Protein AF-0000000076903645 (afdb_homodimer)

Secondary structure (DSSP, 8-state):
------SS---------S----------------------------------------------------------------------------------------------HHHHHHHHHHS-HHHHTSPPPHHHHHHHHHTT-SS-EE--S---SPPSPHHHHHHHHHHTT-HHHHS---TT--HHHHHHHHHHIIIII---SEEEEEESSHHHHHHHHHHHH--TT-EEEEESS--HHHHHHHHHTT--EEEEE-B-TTT--B-HHHHHHHHHH-SSPPSEEEEESS-TTT-----HHHHHHHHHHHHHHT-EEEEE-TTTT-B-TT--------TTEEEEEESTTTTS-GGG--EEEEEETTSTTHHHHHHHHHHHTTSS--HHHHHHHHHHHTTHHHHHHHHHHHHHHHHHHHHHHTGGG-TTSEEE-SBTTEEEEEPPGGG--HHHHHHHIIIII-EE-EEGGGGT-TTEEEEESSSS-HHHHHHHHHHHHHHHHHHHHH-S--/-------SS--SS---------SS--------------------------------GGG-----------------------------------------------------HHHHHHHHHHS-HHHHTSPPPHHHHHHHHHTT-SS-EE--S---SPPSPHHHHHHHHHHTT-HHHHS---TT--HHHHHHHHHHIIIII---SEEEEEESSHHHHHHHHHHHH--TT-EEEEESS--HHHHHHHHHTT--EEEEE-B-TTT--B-HHHHHHHHHH-SSPPSEEEEESS-TTT-----HHHHHHHHHHHHHHT-EEEEE-TTTT-B-TT--------TTEEEEEESTTTTS-GGG--EEEEEETTSTTHHHHHHHHHHHTTSS--HHHHHHHHHHHTTHHHHHHHHHHHHHHHHHHHHHHTGGG-TTSEEE-SBTTEEEEEPPGGG--HHHHHHHIIIII-EE-EEGGGGT-TTEEEEE-SSS-HHHHHHHHHHHHHHHHHHHHH-S--

Nearest PDB structures (foldseek):
  7vrx-assembly2_B  TM=9.936E-01  e=1.664E-54  Solanum melongena
  7vrx-assembly2_D  TM=9.861E-01  e=4.475E-55  Solanum melongena
  7vrx-assembly2_A  TM=9.879E-01  e=6.215E-55  Solanum melongena
  7vrx-assembly2_C  TM=9.814E-01  e=4.011E-55  Solanum melongena
  2x5d-assembly1_D  TM=8.865E-01  e=3.034E-26  Pseudomonas aeruginosa PAO1

Organism: Aegilops tauschii subsp. strangulata (NCBI:txid200361)

Structure (mmCIF, N/CA/C/O backbone):
data_AF-0000000076903645-model_v1
#
loop_
_entity.id
_entity.type
_entity.pdbx_description
1 polymer 'Aminotransferase class I/classII large domain-containing protein'
#
loop_
_atom_site.group_PDB
_atom_site.id
_atom_site.type_symbol
_atom_site.label_atom_id
_atom_site.label_alt_id
_atom_site.label_comp_id
_atom_site.label_asym_id
_atom_site.label_entity_id
_atom_site.label_seq_id
_atom_site.pdbx_PDB_ins_code
_atom_site.Cartn_x
_atom_site.Cartn_y
_atom_site.Cartn_z
_atom_site.occupancy
_atom_site.B_iso_or_equiv
_atom_site.auth_seq_id
_atom_site.auth_comp_id
_atom_site.auth_asym_id
_atom_site.auth_atom_id
_atom_site.pdbx_PDB_model_num
ATOM 1 N N . SER A 1 1 ? -24.797 22.359 -11.227 1 17.62 1 SER A N 1
ATOM 2 C CA . SER A 1 1 ? -25.969 21.578 -10.836 1 17.62 1 SER A CA 1
ATOM 3 C C . SER A 1 1 ? -26.688 21 -12.055 1 17.62 1 SER A C 1
ATOM 5 O O . SER A 1 1 ? -27.891 20.781 -12.031 1 17.62 1 SER A O 1
ATOM 7 N N . HIS A 1 2 ? -25.859 20.734 -12.922 1 20.27 2 HIS A N 1
ATOM 8 C CA . HIS A 1 2 ? -26.312 20.281 -14.234 1 20.27 2 HIS A CA 1
ATOM 9 C C . HIS A 1 2 ? -26.906 18.875 -14.164 1 20.27 2 HIS A C 1
ATOM 11 O O . HIS A 1 2 ? -26.203 17.922 -13.852 1 20.27 2 HIS A O 1
ATOM 17 N N . PHE A 1 3 ? -28.141 18.891 -13.57 1 21.92 3 PHE A N 1
ATOM 18 C CA . PHE A 1 3 ? -29.203 17.938 -13.305 1 21.92 3 PHE A CA 1
ATOM 19 C C . PHE A 1 3 ? -29.656 17.25 -14.594 1 21.92 3 PHE A C 1
ATOM 21 O O . PHE A 1 3 ? -29.953 17.922 -15.578 1 21.92 3 PHE A O 1
ATOM 28 N N . ILE A 1 4 ? -28.781 16.312 -14.984 1 24.3 4 ILE A N 1
ATOM 29 C CA . ILE A 1 4 ? -29.312 15.742 -16.219 1 24.3 4 ILE A CA 1
ATOM 30 C C . ILE A 1 4 ? -30.703 15.164 -15.961 1 24.3 4 ILE A C 1
ATOM 32 O O . ILE A 1 4 ? -30.891 14.336 -15.07 1 24.3 4 ILE A O 1
ATOM 36 N N . LEU A 1 5 ? -31.688 15.852 -16.266 1 22 5 LEU A N 1
ATOM 37 C CA . LEU A 1 5 ? -33.125 15.742 -16.219 1 22 5 LEU A CA 1
ATOM 38 C C . LEU A 1 5 ? -33.594 14.469 -16.906 1 22 5 LEU A C 1
ATOM 40 O O . LEU A 1 5 ? -33.438 14.305 -18.125 1 22 5 LEU A O 1
ATOM 44 N N . THR A 1 6 ? -33.062 13.242 -16.328 1 22.02 6 THR A N 1
ATOM 45 C CA . THR A 1 6 ? -33.688 12.227 -17.156 1 22.02 6 THR A CA 1
ATOM 46 C C . THR A 1 6 ? -35.219 12.305 -17.062 1 22.02 6 THR A C 1
ATOM 48 O O . THR A 1 6 ? -35.75 12.891 -16.109 1 22.02 6 THR A O 1
ATOM 51 N N . PRO A 1 7 ? -35.969 11.766 -17.938 1 25 7 PRO A N 1
ATOM 52 C CA . PRO A 1 7 ? -37.406 11.586 -17.703 1 25 7 PRO A CA 1
ATOM 53 C C . PRO A 1 7 ? -37.688 11.008 -16.312 1 25 7 PRO A C 1
ATOM 55 O O . PRO A 1 7 ? -36.875 10.289 -15.75 1 25 7 PRO A O 1
ATOM 58 N N . ASN A 1 8 ? -38.75 11.156 -15.352 1 23.09 8 ASN A N 1
ATOM 59 C CA . ASN A 1 8 ? -39.156 11.477 -13.992 1 23.09 8 ASN A CA 1
ATOM 60 C C . ASN A 1 8 ? -38.875 10.328 -13.031 1 23.09 8 ASN A C 1
ATOM 62 O O . ASN A 1 8 ? -38.688 10.547 -11.836 1 23.09 8 ASN A O 1
ATOM 66 N N . GLY A 1 9 ? -39.25 9.078 -13.031 1 23.81 9 GLY A N 1
ATOM 67 C CA . GLY A 1 9 ? -39.906 8.797 -11.766 1 23.81 9 GLY A CA 1
ATOM 68 C C . GLY A 1 9 ? -38.938 8.672 -10.609 1 23.81 9 GLY A C 1
ATOM 69 O O . GLY A 1 9 ? -37.969 7.906 -10.68 1 23.81 9 GLY A O 1
ATOM 70 N N . CYS A 1 10 ? -38.531 9.742 -9.992 1 22.78 10 CYS A N 1
ATOM 71 C CA . CYS A 1 10 ? -37.656 9.875 -8.836 1 22.78 10 CYS A CA 1
ATOM 72 C C . CYS A 1 10 ? -38.219 9.156 -7.625 1 22.78 10 CYS A C 1
ATOM 74 O O . CYS A 1 10 ? -39.375 9.414 -7.223 1 22.78 10 CYS A O 1
ATOM 76 N N . ARG A 1 11 ? -37.906 7.949 -7.398 1 24.06 11 ARG A N 1
ATOM 77 C CA . ARG A 1 11 ? -38.5 7.238 -6.273 1 24.06 11 ARG A CA 1
ATOM 78 C C . ARG A 1 11 ? -38.125 7.891 -4.949 1 24.06 11 ARG A C 1
ATOM 80 O O . ARG A 1 11 ? -36.938 8.055 -4.652 1 24.06 11 ARG A O 1
ATOM 87 N N . PHE A 1 12 ? -38.969 8.859 -4.48 1 22.39 12 PHE A N 1
ATOM 88 C CA . PHE A 1 12 ? -38.938 9.586 -3.219 1 22.39 12 PHE A CA 1
ATOM 89 C C . PHE A 1 12 ? -39.062 8.633 -2.037 1 22.39 12 PHE A C 1
ATOM 91 O O . PHE A 1 12 ? -39.844 7.684 -2.082 1 22.39 12 PHE A O 1
ATOM 98 N N . LYS A 1 13 ? -38 8.508 -1.345 1 24.3 13 LYS A N 1
ATOM 99 C CA . LYS A 1 13 ? -38.125 7.73 -0.115 1 24.3 13 LYS A CA 1
ATOM 100 C C . LYS A 1 13 ? -39.094 8.383 0.868 1 24.3 13 LYS A C 1
ATOM 102 O O . LYS A 1 13 ? -38.969 9.57 1.181 1 24.3 13 LYS A O 1
ATOM 107 N N . ILE A 1 14 ? -40.281 7.746 0.995 1 23.39 14 ILE A N 1
ATOM 108 C CA . ILE A 1 14 ? -41.406 7.992 1.88 1 23.39 14 ILE A CA 1
ATOM 109 C C . ILE A 1 14 ? -40.938 7.98 3.334 1 23.39 14 ILE A C 1
ATOM 111 O O . ILE A 1 14 ? -40.438 6.957 3.826 1 23.39 14 ILE A O 1
ATOM 115 N N . ASP A 1 15 ? -40.344 9.039 3.949 1 23.64 15 ASP A N 1
ATOM 116 C CA . ASP A 1 15 ? -40.281 8.953 5.402 1 23.64 15 ASP A CA 1
ATOM 117 C C . ASP A 1 15 ? -41.656 8.742 6.023 1 23.64 15 ASP A C 1
ATOM 119 O O . ASP A 1 15 ? -41.781 8.742 7.246 1 23.64 15 ASP A O 1
ATOM 123 N N . ASP A 1 16 ? -42.75 9.188 5.371 1 21.81 16 ASP A N 1
ATOM 124 C CA . ASP A 1 16 ? -43.844 9.586 6.238 1 21.81 16 ASP A CA 1
ATOM 125 C C . ASP A 1 16 ? -44.344 8.406 7.09 1 21.81 16 ASP A C 1
ATOM 127 O O . ASP A 1 16 ? -44.469 7.293 6.59 1 21.81 16 ASP A O 1
ATOM 131 N N . PRO A 1 17 ? -44.281 8.617 8.5 1 25.77 17 PRO A N 1
ATOM 132 C CA . PRO A 1 17 ? -44.969 7.684 9.414 1 25.77 17 PRO A CA 1
ATOM 133 C C . PRO A 1 17 ? -46.344 7.301 8.945 1 25.77 17 PRO A C 1
ATOM 135 O O . PRO A 1 17 ? -46.688 6.113 8.891 1 25.77 17 PRO A O 1
ATOM 138 N N . THR A 1 18 ? -47.344 8.25 9.281 1 23.7 18 THR A N 1
ATOM 139 C CA . THR A 1 18 ? -48.75 8.023 9.664 1 23.7 18 THR A CA 1
ATOM 140 C C . THR A 1 18 ? -49.594 7.695 8.445 1 23.7 18 THR A C 1
ATOM 142 O O . THR A 1 18 ? -50.406 6.766 8.477 1 23.7 18 THR A O 1
ATOM 145 N N . LEU A 1 19 ? -50 8.805 7.578 1 20.45 19 LEU A N 1
ATOM 146 C CA . LEU A 1 19 ? -51.344 9.023 7.035 1 20.45 19 LEU A CA 1
ATOM 147 C C . LEU A 1 19 ? -51.562 8.188 5.781 1 20.45 19 LEU A C 1
ATOM 149 O O . LEU A 1 19 ? -50.75 8.227 4.855 1 20.45 19 LEU A O 1
ATOM 153 N N . TYR A 1 20 ? -52.438 7.082 5.805 1 23.33 20 TYR A N 1
ATOM 154 C CA . TYR A 1 20 ? -53.062 6.121 4.914 1 23.33 20 TYR A CA 1
ATOM 155 C C . TYR A 1 20 ? -53.812 6.832 3.795 1 23.33 20 TYR A C 1
ATOM 157 O O . TYR A 1 20 ? -54.531 6.195 3.016 1 23.33 20 TYR A O 1
ATOM 165 N N . TYR A 1 21 ? -53.469 8.141 3.377 1 19.14 21 TYR A N 1
ATOM 166 C CA . TYR A 1 21 ? -54.594 8.617 2.574 1 19.14 21 TYR A CA 1
ATOM 167 C C . TYR A 1 21 ? -54.688 7.84 1.269 1 19.14 21 TYR A C 1
ATOM 169 O O . TYR A 1 21 ? -53.688 7.438 0.696 1 19.14 21 TYR A O 1
ATOM 177 N N . THR A 1 22 ? -55.875 7.238 0.914 1 21.05 22 THR A N 1
ATOM 178 C CA . THR A 1 22 ? -56.531 6.5 -0.162 1 21.05 22 THR A CA 1
ATOM 179 C C . THR A 1 22 ? -56.625 7.352 -1.424 1 21.05 22 THR A C 1
ATOM 181 O O . THR A 1 22 ? -57.406 8.297 -1.485 1 21.05 22 THR A O 1
ATOM 184 N N . VAL A 1 23 ? -55.469 7.91 -1.94 1 18.23 23 VAL A N 1
ATOM 185 C CA . VAL A 1 23 ? -55.75 8.82 -3.045 1 18.23 23 VAL A CA 1
ATOM 186 C C . VAL A 1 23 ? -56.406 8.062 -4.184 1 18.23 23 VAL A C 1
ATOM 188 O O . VAL A 1 23 ? -55.906 7.047 -4.656 1 18.23 23 VAL A O 1
ATOM 191 N N . SER A 1 24 ? -57.688 8.352 -4.418 1 18.3 24 SER A N 1
ATOM 192 C CA . SER A 1 24 ? -58.562 8.047 -5.543 1 18.3 24 SER A CA 1
ATOM 193 C C . SER A 1 24 ? -58 8.602 -6.848 1 18.3 24 SER A C 1
ATOM 195 O O . SER A 1 24 ? -57.188 9.539 -6.836 1 18.3 24 SER A O 1
ATOM 197 N N . LYS A 1 25 ? -58.281 8.039 -8.094 1 18.73 25 LYS A N 1
ATOM 198 C CA . LYS A 1 25 ? -58.031 7.953 -9.531 1 18.73 25 LYS A CA 1
ATOM 199 C C . LYS A 1 25 ? -58.188 9.32 -10.203 1 18.73 25 LYS A C 1
ATOM 201 O O . LYS A 1 25 ? -58.188 9.422 -11.43 1 18.73 25 LYS A O 1
ATOM 206 N N . GLU A 1 26 ? -58.375 10.547 -9.531 1 17.75 26 GLU A N 1
ATOM 207 C CA . GLU A 1 26 ? -58.906 11.445 -10.547 1 17.75 26 GLU A CA 1
ATOM 208 C C . GLU A 1 26 ? -57.812 11.953 -11.477 1 17.75 26 GLU A C 1
ATOM 210 O O . GLU A 1 26 ? -56.688 12.125 -11.055 1 17.75 26 GLU A O 1
ATOM 215 N N . ARG A 1 27 ? -58.062 12.297 -12.898 1 18.34 27 ARG A N 1
ATOM 216 C CA . ARG A 1 27 ? -57.656 12.477 -14.297 1 18.34 27 ARG A CA 1
ATOM 217 C C . ARG A 1 27 ? -56.938 13.805 -14.492 1 18.34 27 ARG A C 1
ATOM 219 O O . ARG A 1 27 ? -56.312 14.031 -15.531 1 18.34 27 ARG A O 1
ATOM 226 N N . GLU A 1 28 ? -56.906 14.922 -13.602 1 17.77 28 GLU A N 1
ATOM 227 C CA . GLU A 1 28 ? -57 16.125 -14.414 1 17.77 28 GLU A CA 1
ATOM 228 C C . GLU A 1 28 ? -55.688 16.469 -15.094 1 17.77 28 GLU A C 1
ATOM 230 O O . GLU A 1 28 ? -54.625 16.156 -14.57 1 17.77 28 GLU A O 1
ATOM 235 N N . ARG A 1 29 ? -55.625 17.141 -16.438 1 18.02 29 ARG A N 1
ATOM 236 C CA . ARG A 1 29 ? -55 17.516 -17.688 1 18.02 29 ARG A CA 1
ATOM 237 C C . ARG A 1 29 ? -54.062 18.688 -17.5 1 18.02 29 ARG A C 1
ATOM 239 O O . ARG A 1 29 ? -53.531 19.234 -18.469 1 18.02 29 ARG A O 1
ATOM 246 N N . SER A 1 30 ? -53.531 19.188 -16.266 1 17.23 30 SER A N 1
ATOM 247 C CA . SER A 1 30 ? -53.219 20.625 -16.328 1 17.23 30 SER A CA 1
ATOM 248 C C . SER A 1 30 ? -52 20.875 -17.188 1 17.23 30 SER A C 1
ATOM 250 O O . SER A 1 30 ? -51.031 20.125 -17.141 1 17.23 30 SER A O 1
ATOM 252 N N . THR A 1 31 ? -52.094 21.766 -18.328 1 17.7 31 THR A N 1
ATOM 253 C CA . THR A 1 31 ? -51.438 22.281 -19.531 1 17.7 31 THR A CA 1
ATOM 254 C C . THR A 1 31 ? -50.25 23.172 -19.156 1 17.7 31 THR A C 1
ATOM 256 O O . THR A 1 31 ? -50.438 24.266 -18.594 1 17.7 31 THR A O 1
ATOM 259 N N . LEU A 1 32 ? -49.312 22.875 -18.234 1 18.39 32 LEU A N 1
ATOM 260 C CA . LEU A 1 32 ? -48.438 23.984 -17.859 1 18.39 32 LEU A CA 1
ATOM 261 C C . LEU A 1 32 ? -47.656 24.469 -19.078 1 18.39 32 LEU A C 1
ATOM 263 O O . LEU A 1 32 ? -46.938 23.688 -19.703 1 18.39 32 LEU A O 1
ATOM 267 N N . ILE A 1 33 ? -48.031 25.625 -19.75 1 16.28 33 ILE A N 1
ATOM 268 C CA . ILE A 1 33 ? -47.594 26.344 -20.922 1 16.28 33 ILE A CA 1
ATOM 269 C C . ILE A 1 33 ? -46.25 27 -20.641 1 16.28 33 ILE A C 1
ATOM 271 O O . ILE A 1 33 ? -46.156 27.969 -19.875 1 16.28 33 ILE A O 1
ATOM 275 N N . LEU A 1 34 ? -45.25 26.406 -20.125 1 18.41 34 LEU A N 1
ATOM 276 C CA . LEU A 1 34 ? -44.062 27.219 -19.828 1 18.41 34 LEU A CA 1
ATOM 277 C C . LEU A 1 34 ? -43.5 27.828 -21.109 1 18.41 34 LEU A C 1
ATOM 279 O O . LEU A 1 34 ? -43.094 27.109 -22.016 1 18.41 34 LEU A O 1
ATOM 283 N N . LEU A 1 35 ? -43.906 29.109 -21.406 1 16.19 35 LEU A N 1
ATOM 284 C CA . LEU A 1 35 ? -43.562 29.969 -22.531 1 16.19 35 LEU A CA 1
ATOM 285 C C . LEU A 1 35 ? -42.062 30.203 -22.562 1 16.19 35 LEU A C 1
ATOM 287 O O . LEU A 1 35 ? -41.406 30.312 -21.516 1 16.19 35 LEU A O 1
ATOM 291 N N . LEU A 1 36 ? -41.406 30.141 -23.812 1 18.09 36 LEU A N 1
ATOM 292 C CA . LEU A 1 36 ? -40.219 30.062 -24.609 1 18.09 36 LEU A CA 1
ATOM 293 C C . LEU A 1 36 ? -39.469 31.406 -24.656 1 18.09 36 LEU A C 1
ATOM 295 O O . LEU A 1 36 ? -38.531 31.578 -25.422 1 18.09 36 LEU A O 1
ATOM 299 N N . LEU A 1 37 ? -39.781 32.375 -23.625 1 17.36 37 LEU A N 1
ATOM 300 C CA . LEU A 1 37 ? -39.438 33.688 -24.203 1 17.36 37 LEU A CA 1
ATOM 301 C C . LEU A 1 37 ? -37.938 33.719 -24.594 1 17.36 37 LEU A C 1
ATOM 303 O O . LEU A 1 37 ? -37.125 33.062 -23.984 1 17.36 37 LEU A O 1
ATOM 307 N N . GLN A 1 38 ? -37.688 34.594 -25.719 1 16.5 38 GLN A N 1
ATOM 308 C CA . GLN A 1 38 ? -36.781 34.906 -26.828 1 16.5 38 GLN A CA 1
ATOM 309 C C . GLN A 1 38 ? -35.562 35.688 -26.359 1 16.5 38 GLN A C 1
ATOM 311 O O . GLN A 1 38 ? -35.719 36.688 -25.641 1 16.5 38 GLN A O 1
ATOM 316 N N . ARG A 1 39 ? -34.469 35.156 -26.234 1 18.28 39 ARG A N 1
ATOM 317 C CA . ARG A 1 39 ? -33.156 35.656 -25.812 1 18.28 39 ARG A CA 1
ATOM 318 C C . ARG A 1 39 ? -32.625 36.688 -26.797 1 18.28 39 ARG A C 1
ATOM 320 O O . ARG A 1 39 ? -32.094 36.344 -27.859 1 18.28 39 ARG A O 1
ATOM 327 N N . PRO A 1 40 ? -33.188 37.906 -26.875 1 15.73 40 PRO A N 1
ATOM 328 C CA . PRO A 1 40 ? -32.625 38.562 -28.062 1 15.73 40 PRO A CA 1
ATOM 329 C C . PRO A 1 40 ? -31.141 38.844 -27.938 1 15.73 40 PRO A C 1
ATOM 331 O O . PRO A 1 40 ? -30.547 38.594 -26.875 1 15.73 40 PRO A O 1
ATOM 334 N N . GLY A 1 41 ? -30.734 40.281 -28.125 1 15.45 41 GLY A N 1
ATOM 335 C CA . GLY A 1 41 ? -30.031 41 -29.188 1 15.45 41 GLY A CA 1
ATOM 336 C C . GLY A 1 41 ? -28.547 41.156 -28.922 1 15.45 41 GLY A C 1
ATOM 337 O O . GLY A 1 41 ? -28.047 40.75 -27.859 1 15.45 41 GLY A O 1
ATOM 338 N N . TRP A 1 42 ? -27.969 42.531 -29.188 1 15.23 42 TRP A N 1
ATOM 339 C CA . TRP A 1 42 ? -27.047 43.062 -30.172 1 15.23 42 TRP A CA 1
ATOM 340 C C . TRP A 1 42 ? -25.656 43.25 -29.594 1 15.23 42 TRP A C 1
ATOM 342 O O . TRP A 1 42 ? -24.672 42.719 -30.109 1 15.23 42 TRP A O 1
ATOM 352 N N . PRO A 1 43 ? -25.219 44.625 -29.266 1 15.22 43 PRO A N 1
ATOM 353 C CA . PRO A 1 43 ? -24.312 45.344 -30.172 1 15.22 43 PRO A CA 1
ATOM 354 C C . PRO A 1 43 ? -22.844 45.25 -29.734 1 15.22 43 PRO A C 1
ATOM 356 O O . PRO A 1 43 ? -21.984 44.844 -30.516 1 15.22 43 PRO A O 1
ATOM 359 N N . ARG A 1 44 ? -22.375 46.25 -28.812 1 14.7 44 ARG A N 1
ATOM 360 C CA . ARG A 1 44 ? -21.5 47.344 -29.203 1 14.7 44 ARG A CA 1
ATOM 361 C C . ARG A 1 44 ? -20.031 46.969 -29.062 1 14.7 44 ARG A C 1
ATOM 363 O O . ARG A 1 44 ? -19.672 46.188 -28.172 1 14.7 44 ARG A O 1
ATOM 370 N N . LYS A 1 45 ? -19.141 47.625 -29.953 1 15.37 45 LYS A N 1
ATOM 371 C CA . LYS A 1 45 ? -17.828 47.594 -30.594 1 15.37 45 LYS A CA 1
ATOM 372 C C . LYS A 1 45 ? -16.734 48.062 -29.641 1 15.37 45 LYS A C 1
ATOM 374 O O . LYS A 1 45 ? -15.57 47.688 -29.781 1 15.37 45 LYS A O 1
ATOM 379 N N . SER A 1 46 ? -16.875 49.125 -28.703 1 14.43 46 SER A N 1
ATOM 380 C CA . SER A 1 46 ? -15.945 50.188 -29.016 1 14.43 46 SER A CA 1
ATOM 381 C C . SER A 1 46 ? -14.508 49.781 -28.719 1 14.43 46 SER A C 1
ATOM 383 O O . SER A 1 46 ? -14.273 48.75 -28.078 1 14.43 46 SER A O 1
ATOM 385 N N . ARG A 1 47 ? -13.656 50.938 -28.203 1 15.32 47 ARG A N 1
ATOM 386 C CA . ARG A 1 47 ? -12.547 51.75 -28.672 1 15.32 47 ARG A CA 1
ATOM 387 C C . ARG A 1 47 ? -11.211 51.219 -28.188 1 15.32 47 ARG A C 1
ATOM 389 O O . ARG A 1 47 ? -11.172 50.375 -27.297 1 15.32 47 ARG A O 1
ATOM 396 N N . GLU A 1 48 ? -10.297 52.219 -27.672 1 15.14 48 GLU A N 1
ATOM 397 C CA . GLU A 1 48 ? -9.055 52.812 -28.141 1 15.14 48 GLU A CA 1
ATOM 398 C C . GLU A 1 48 ? -7.84 52.125 -27.547 1 15.14 48 GLU A C 1
ATOM 400 O O . GLU A 1 48 ? -7.953 51.406 -26.547 1 15.14 48 GLU A O 1
ATOM 405 N N . GLU A 1 49 ? -6.688 52.938 -27.688 1 14.77 49 GLU A N 1
ATOM 406 C CA . GLU A 1 49 ? -5.332 52.875 -28.234 1 14.77 49 GLU A CA 1
ATOM 407 C C . GLU A 1 49 ? -4.324 52.469 -27.172 1 14.77 49 GLU A C 1
ATOM 409 O O . GLU A 1 49 ? -3.488 51.594 -27.406 1 14.77 49 GLU A O 1
ATOM 414 N N . THR A 1 50 ? -4.152 53.312 -26.094 1 13.98 50 THR A N 1
ATOM 415 C CA . THR A 1 50 ? -2.885 54.031 -26.156 1 13.98 50 THR A CA 1
ATOM 416 C C . THR A 1 50 ? -1.749 53.156 -25.625 1 13.98 50 THR A C 1
ATOM 418 O O . THR A 1 50 ? -0.726 53 -26.281 1 13.98 50 THR A O 1
ATOM 421 N N . GLU A 1 51 ? -1.194 53.656 -24.469 1 14.02 51 GLU A N 1
ATOM 422 C CA . GLU A 1 51 ? 0.152 54.219 -24.375 1 14.02 51 GLU A CA 1
ATOM 423 C C . GLU A 1 51 ? 1.174 53.156 -24.031 1 14.02 51 GLU A C 1
ATOM 425 O O . GLU A 1 51 ? 0.889 52.25 -23.234 1 14.02 51 GLU A O 1
ATOM 430 N N . LYS A 1 52 ? 2.236 53.312 -24.734 1 14.41 52 LYS A N 1
ATOM 431 C CA . LYS A 1 52 ? 3.49 52.688 -25.156 1 14.41 52 LYS A CA 1
ATOM 432 C C . LYS A 1 52 ? 4.34 52.281 -23.953 1 14.41 52 LYS A C 1
ATOM 434 O O . LYS A 1 52 ? 4.773 51.125 -23.844 1 14.41 52 LYS A O 1
ATOM 439 N N . LYS A 1 53 ? 5.414 53.188 -23.812 1 14.05 53 LYS A N 1
ATOM 440 C CA . LYS A 1 53 ? 6.793 52.812 -24.125 1 14.05 53 LYS A CA 1
ATOM 441 C C . LYS A 1 53 ? 7.516 52.281 -22.906 1 14.05 53 LYS A C 1
ATOM 443 O O . LYS A 1 53 ? 7.969 51.125 -22.906 1 14.05 53 LYS A O 1
ATOM 448 N N . ASN A 1 54 ? 8.617 53.156 -22.484 1 13.74 54 ASN A N 1
ATOM 449 C CA . ASN A 1 54 ? 10.047 52.938 -22.672 1 13.74 54 ASN A CA 1
ATOM 450 C C . ASN A 1 54 ? 10.695 52.406 -21.391 1 13.74 54 ASN A C 1
ATOM 452 O O . ASN A 1 54 ? 11.508 51.469 -21.453 1 13.74 54 ASN A O 1
ATOM 456 N N . ARG A 1 55 ? 10.633 53.125 -20.219 1 14.2 55 ARG A N 1
ATOM 457 C CA . ARG A 1 55 ? 11.953 53.594 -19.797 1 14.2 55 ARG A CA 1
ATOM 458 C C . ARG A 1 55 ? 12.766 52.438 -19.188 1 14.2 55 ARG A C 1
ATOM 460 O O . ARG A 1 55 ? 12.273 51.719 -18.328 1 14.2 55 ARG A O 1
ATOM 467 N N . LYS A 1 56 ? 13.969 52.219 -19.734 1 14.55 56 LYS A N 1
ATOM 468 C CA . LYS A 1 56 ? 15.148 51.375 -19.812 1 14.55 56 LYS A CA 1
ATOM 469 C C . LYS A 1 56 ? 15.906 51.375 -18.5 1 14.55 56 LYS A C 1
ATOM 471 O O . LYS A 1 56 ? 16.344 50.312 -18.031 1 14.55 56 LYS A O 1
ATOM 476 N N . ASN A 1 57 ? 16.484 52.594 -18.031 1 13.24 57 ASN A N 1
ATOM 477 C CA . ASN A 1 57 ? 17.938 52.625 -17.969 1 13.24 57 ASN A CA 1
ATOM 478 C C . ASN A 1 57 ? 18.453 51.844 -16.766 1 13.24 57 ASN A C 1
ATOM 480 O O . ASN A 1 57 ? 17.672 51.438 -15.906 1 13.24 57 ASN A O 1
ATOM 484 N N . SER A 1 58 ? 19.328 52.594 -15.938 1 13.98 58 SER A N 1
ATOM 485 C CA . SER A 1 58 ? 20.781 52.594 -15.789 1 13.98 58 SER A CA 1
ATOM 486 C C . SER A 1 58 ? 21.219 51.781 -14.57 1 13.98 58 SER A C 1
ATOM 488 O O . SER A 1 58 ? 22.031 50.875 -14.688 1 13.98 58 SER A O 1
ATOM 490 N N . GLY A 1 59 ? 21.906 52.5 -13.656 1 13.52 59 GLY A N 1
ATOM 491 C CA . GLY A 1 59 ? 23.312 52.531 -13.305 1 13.52 59 GLY A CA 1
ATOM 492 C C . GLY A 1 59 ? 23.672 51.594 -12.172 1 13.52 59 GLY A C 1
ATOM 493 O O . GLY A 1 59 ? 22.781 51.094 -11.477 1 13.52 59 GLY A O 1
ATOM 494 N N . LYS A 1 60 ? 25.016 51.812 -11.656 1 14.37 60 LYS A N 1
ATOM 495 C CA . LYS A 1 60 ? 26.344 51.312 -11.344 1 14.37 60 LYS A CA 1
ATOM 496 C C . LYS A 1 60 ? 26.422 50.844 -9.891 1 14.37 60 LYS A C 1
ATOM 498 O O . LYS A 1 60 ? 25.578 51.219 -9.07 1 14.37 60 LYS A O 1
ATOM 503 N N . LYS A 1 61 ? 27.719 50.906 -9.406 1 14.41 61 LYS A N 1
ATOM 504 C CA . LYS A 1 61 ? 28.797 50.062 -8.906 1 14.41 61 LYS A CA 1
ATOM 505 C C . LYS A 1 61 ? 29.016 50.281 -7.41 1 14.41 61 LYS A C 1
ATOM 507 O O . LYS A 1 61 ? 29.906 49.656 -6.809 1 14.41 61 LYS A O 1
ATOM 512 N N . ARG A 1 62 ? 28.422 51.094 -6.598 1 13.55 62 ARG A N 1
ATOM 513 C CA . ARG A 1 62 ? 29.359 51.625 -5.609 1 13.55 62 ARG A CA 1
ATOM 514 C C . ARG A 1 62 ? 29.891 50.5 -4.719 1 13.55 62 ARG A C 1
ATOM 516 O O . ARG A 1 62 ? 29.125 49.625 -4.297 1 13.55 62 ARG A O 1
ATOM 523 N N . LEU A 1 63 ? 31.203 50.594 -4.434 1 14.88 63 LEU A N 1
ATOM 524 C CA . LEU A 1 63 ? 32.438 49.906 -4.051 1 14.88 63 LEU A CA 1
ATOM 525 C C . LEU A 1 63 ? 32.438 49.594 -2.561 1 14.88 63 LEU A C 1
ATOM 527 O O . LEU A 1 63 ? 32.75 48.469 -2.166 1 14.88 63 LEU A O 1
ATOM 531 N N . GLY A 1 64 ? 32.625 50.656 -1.698 1 13.41 64 GLY A N 1
ATOM 532 C CA . GLY A 1 64 ? 33.875 50.75 -0.926 1 13.41 64 GLY A CA 1
ATOM 533 C C . GLY A 1 64 ? 33.938 49.75 0.209 1 13.41 64 GLY A C 1
ATOM 534 O O . GLY A 1 64 ? 32.906 49.125 0.563 1 13.41 64 GLY A O 1
ATOM 535 N N . SER A 1 65 ? 34.969 50 1.229 1 14.19 65 SER A N 1
ATOM 536 C CA . SER A 1 65 ? 36.188 49.469 1.839 1 14.19 65 SER A CA 1
ATOM 537 C C . SER A 1 65 ? 35.906 48.844 3.205 1 14.19 65 SER A C 1
ATOM 539 O O . SER A 1 65 ? 36.25 47.688 3.451 1 14.19 65 SER A O 1
ATOM 541 N N . SER A 1 66 ? 36.156 49.656 4.355 1 13.83 66 SER A N 1
ATOM 542 C CA . SER A 1 66 ? 37.344 49.5 5.188 1 13.83 66 SER A CA 1
ATOM 543 C C . SER A 1 66 ? 37.094 48.5 6.316 1 13.83 66 SER A C 1
ATOM 545 O O . SER A 1 66 ? 35.969 48.156 6.586 1 13.83 66 SER A O 1
ATOM 547 N N . ASN A 1 67 ? 37.781 48.781 7.57 1 14.27 67 ASN A N 1
ATOM 548 C CA . ASN A 1 67 ? 38.906 48.25 8.344 1 14.27 67 ASN A CA 1
ATOM 549 C C . ASN A 1 67 ? 38.406 47.438 9.547 1 14.27 67 ASN A C 1
ATOM 551 O O . ASN A 1 67 ? 37.25 47.5 9.898 1 14.27 67 ASN A O 1
ATOM 555 N N . LEU A 1 68 ? 39.125 47.688 10.852 1 14.7 68 LEU A N 1
ATOM 556 C CA . LEU A 1 68 ? 40.094 46.969 11.656 1 14.7 68 LEU A CA 1
ATOM 557 C C . LEU A 1 68 ? 39.438 46.344 12.875 1 14.7 68 LEU A C 1
ATOM 559 O O . LEU A 1 68 ? 39.594 45.125 13.109 1 14.7 68 LEU A O 1
ATOM 563 N N . SER A 1 69 ? 39.5 47.062 14.148 1 14.33 69 SER A N 1
ATOM 564 C CA . SER A 1 69 ? 40.438 46.688 15.227 1 14.33 69 SER A CA 1
ATOM 565 C C . SER A 1 69 ? 39.75 45.719 16.219 1 14.33 69 SER A C 1
ATOM 567 O O . SER A 1 69 ? 38.531 45.656 16.281 1 14.33 69 SER A O 1
ATOM 569 N N . PRO A 1 70 ? 40.531 45.406 17.453 1 15.82 70 PRO A N 1
ATOM 570 C CA . PRO A 1 70 ? 41 44.219 18.188 1 15.82 70 PRO A CA 1
ATOM 571 C C . PRO A 1 70 ? 40.094 43.875 19.375 1 15.82 70 PRO A C 1
ATOM 573 O O . PRO A 1 70 ? 39.688 42.719 19.531 1 15.82 70 PRO A O 1
ATOM 576 N N . SER A 1 71 ? 40.031 44.812 20.469 1 14.36 71 SER A N 1
ATOM 577 C CA . SER A 1 71 ? 40.688 44.562 21.766 1 14.36 71 SER A CA 1
ATOM 578 C C . SER A 1 71 ? 39.812 43.656 22.641 1 14.36 71 SER A C 1
ATOM 580 O O . SER A 1 71 ? 38.625 43.531 22.422 1 14.36 71 SER A O 1
ATOM 582 N N . ILE A 1 72 ? 40.188 43.594 24.062 1 15.26 72 ILE A N 1
ATOM 583 C CA . ILE A 1 72 ? 40.75 42.75 25.094 1 15.26 72 ILE A CA 1
ATOM 584 C C . ILE A 1 72 ? 39.656 42.281 26.047 1 15.26 72 ILE A C 1
ATOM 586 O O . ILE A 1 72 ? 39.438 41.094 26.25 1 15.26 72 ILE A O 1
ATOM 590 N N . SER A 1 73 ? 39.688 42.812 27.422 1 14.32 73 SER A N 1
ATOM 591 C CA . SER A 1 73 ? 40.125 42.125 28.625 1 14.32 73 SER A CA 1
ATOM 592 C C . SER A 1 73 ? 38.969 41.688 29.484 1 14.32 73 SER A C 1
ATOM 594 O O . SER A 1 73 ? 38.969 40.562 30 1 14.32 73 SER A O 1
ATOM 596 N N . ARG A 1 74 ? 38.031 42.562 30 1 14.88 74 ARG A N 1
ATOM 597 C CA . ARG A 1 74 ? 38.031 42.781 31.438 1 14.88 74 ARG A CA 1
ATOM 598 C C . ARG A 1 74 ? 37.344 41.625 32.188 1 14.88 74 ARG A C 1
ATOM 600 O O . ARG A 1 74 ? 36.5 40.938 31.594 1 14.88 74 ARG A O 1
ATOM 607 N N . GLY A 1 75 ? 37.594 41.594 33.562 1 15.16 75 GLY A N 1
ATOM 608 C CA . GLY A 1 75 ? 37.844 40.812 34.75 1 15.16 75 GLY A CA 1
ATOM 609 C C . GLY A 1 75 ? 36.625 40.156 35.344 1 15.16 75 GLY A C 1
ATOM 610 O O . GLY A 1 75 ? 35.5 40.406 34.875 1 15.16 75 GLY A O 1
ATOM 611 N N . PHE A 1 76 ? 36.562 40.062 36.781 1 15.44 76 PHE A N 1
ATOM 612 C CA . PHE A 1 76 ? 36.656 39.062 37.844 1 15.44 76 PHE A CA 1
ATOM 613 C C . PHE A 1 76 ? 35.312 38.875 38.531 1 15.44 76 PHE A C 1
ATOM 615 O O . PHE A 1 76 ? 34.875 37.719 38.781 1 15.44 76 PHE A O 1
ATOM 622 N N . LEU A 1 77 ? 34.562 39.938 39.125 1 15.1 77 LEU A N 1
ATOM 623 C CA . LEU A 1 77 ? 34.5 39.906 40.594 1 15.1 77 LEU A CA 1
ATOM 624 C C . LEU A 1 77 ? 33.469 38.875 41.062 1 15.1 77 LEU A C 1
ATOM 626 O O . LEU A 1 77 ? 32.531 38.562 40.344 1 15.1 77 LEU A O 1
ATOM 630 N N . VAL A 1 78 ? 33.312 38.812 42.5 1 15.66 78 VAL A N 1
ATOM 631 C CA . VAL A 1 78 ? 33.375 38.031 43.719 1 15.66 78 VAL A CA 1
ATOM 632 C C . VAL A 1 78 ? 31.953 37.562 44.094 1 15.66 78 VAL A C 1
ATOM 634 O O . VAL A 1 78 ? 30.969 38.094 43.562 1 15.66 78 VAL A O 1
ATOM 637 N N . CYS A 1 79 ? 31.734 37.375 45.469 1 15.94 79 CYS A N 1
ATOM 638 C CA . CYS A 1 79 ? 31.406 36.375 46.469 1 15.94 79 CYS A CA 1
ATOM 639 C C . CYS A 1 79 ? 30 36.562 47 1 15.94 79 CYS A C 1
ATOM 641 O O . CYS A 1 79 ? 29.469 35.688 47.688 1 15.94 79 CYS A O 1
ATOM 643 N N . LEU A 1 80 ? 29.219 37.656 46.75 1 15.7 80 LEU A N 1
ATOM 644 C CA . LEU A 1 80 ? 28.719 38.094 48.031 1 15.7 80 LEU A CA 1
ATOM 645 C C . LEU A 1 80 ? 27.766 37.062 48.625 1 15.7 80 LEU A C 1
ATOM 647 O O . LEU A 1 80 ? 27.109 36.312 47.875 1 15.7 80 LEU A O 1
ATOM 651 N N . PRO A 1 81 ? 27.547 37.312 49.969 1 16.25 81 PRO A N 1
ATOM 652 C CA . PRO A 1 81 ? 27.297 36.562 51.219 1 16.25 81 PRO A CA 1
ATOM 653 C C . PRO A 1 81 ? 25.859 36.062 51.344 1 16.25 81 PRO A C 1
ATOM 655 O O . PRO A 1 81 ? 25.641 34.844 51.5 1 16.25 81 PRO A O 1
ATOM 658 N N . THR A 1 82 ? 25.047 36.844 52.156 1 15.42 82 THR A N 1
ATOM 659 C CA . THR A 1 82 ? 24.672 36.562 53.531 1 15.42 82 THR A CA 1
ATOM 660 C C . THR A 1 82 ? 23.312 35.875 53.594 1 15.42 82 THR A C 1
ATOM 662 O O . THR A 1 82 ? 23.156 34.812 54.219 1 15.42 82 THR A O 1
ATOM 665 N N . THR A 1 83 ? 22.172 36.688 53.812 1 16.23 83 THR A N 1
ATOM 666 C CA . THR A 1 83 ? 21.422 36.719 55.062 1 16.23 83 THR A CA 1
ATOM 667 C C . THR A 1 83 ? 20.234 35.75 55 1 16.23 83 THR A C 1
ATOM 669 O O . THR A 1 83 ? 19.734 35.469 53.938 1 16.23 83 THR A O 1
ATOM 672 N N . CYS A 1 84 ? 19.672 35.312 56.281 1 16.62 84 CYS A N 1
ATOM 673 C CA . CYS A 1 84 ? 19.094 34.25 57.125 1 16.62 84 CYS A CA 1
ATOM 674 C C . CYS A 1 84 ? 17.578 34.25 57.031 1 16.62 84 CYS A C 1
ATOM 676 O O . CYS A 1 84 ? 16.922 33.344 57.531 1 16.62 84 CYS A O 1
ATOM 678 N N . LEU A 1 85 ? 16.828 35.281 56.406 1 16.41 85 LEU A N 1
ATOM 679 C CA . LEU A 1 85 ? 15.734 35.625 57.312 1 16.41 85 LEU A CA 1
ATOM 680 C C . LEU A 1 85 ? 14.695 34.531 57.375 1 16.41 85 LEU A C 1
ATOM 682 O O . LEU A 1 85 ? 14.281 34 56.312 1 16.41 85 LEU A O 1
ATOM 686 N N . ARG A 1 86 ? 14.32 34.094 58.625 1 16.77 86 ARG A N 1
ATOM 687 C CA . ARG A 1 86 ? 13.625 33.031 59.344 1 16.77 86 ARG A CA 1
ATOM 688 C C . ARG A 1 86 ? 12.125 33.094 59.094 1 16.77 86 ARG A C 1
ATOM 690 O O . ARG A 1 86 ? 11.367 32.25 59.594 1 16.77 86 ARG A O 1
ATOM 697 N N . LEU A 1 87 ? 11.531 33.906 58.188 1 16.92 87 LEU A N 1
ATOM 698 C CA . LEU A 1 87 ? 10.266 34.312 58.812 1 16.92 87 LEU A CA 1
ATOM 699 C C . LEU A 1 87 ? 9.375 33.094 59.031 1 16.92 87 LEU A C 1
ATOM 701 O O . LEU A 1 87 ? 9.305 32.188 58.188 1 16.92 87 LEU A O 1
ATOM 705 N N . ALA A 1 88 ? 8.633 33.031 60.219 1 16.77 88 ALA A N 1
ATOM 706 C CA . ALA A 1 88 ? 7.977 32.219 61.25 1 16.77 88 ALA A CA 1
ATOM 707 C C . ALA A 1 88 ? 6.688 31.609 60.719 1 16.77 88 ALA A C 1
ATOM 709 O O . ALA A 1 88 ? 6.477 30.406 60.812 1 16.77 88 ALA A O 1
ATOM 710 N N . PHE A 1 89 ? 5.523 32.375 60.719 1 16.92 89 PHE A N 1
ATOM 711 C CA . PHE A 1 89 ? 4.535 32.031 61.75 1 16.92 89 PHE A CA 1
ATOM 712 C C . PHE A 1 89 ? 3.664 30.875 61.25 1 16.92 89 PHE A C 1
ATOM 714 O O . PHE A 1 89 ? 3.662 30.531 60.062 1 16.92 89 PHE A O 1
ATOM 721 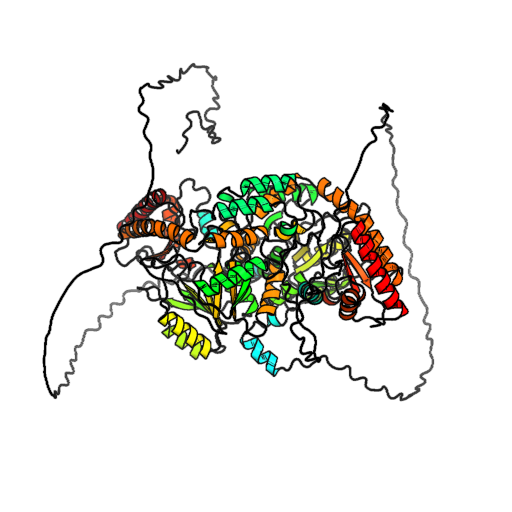N N . GLY A 1 90 ? 2.24 30.953 61.656 1 18.02 90 GLY A N 1
ATOM 722 C CA . GLY A 1 90 ? 1.254 30.234 62.469 1 18.02 90 GLY A CA 1
ATOM 723 C C . GLY A 1 90 ? 0.346 29.344 61.625 1 18.02 90 GLY A C 1
ATOM 724 O O . GLY A 1 90 ? 0.131 29.609 60.438 1 18.02 90 GLY A O 1
ATOM 725 N N . VAL A 1 91 ? -0.129 28.156 62.188 1 18.23 91 VAL A N 1
ATOM 726 C CA . VAL A 1 91 ? -0.553 26.781 61.906 1 18.23 91 VAL A CA 1
ATOM 727 C C . VAL A 1 91 ? -2.031 26.766 61.531 1 18.23 91 VAL A C 1
ATOM 729 O O . VAL A 1 91 ? -2.553 25.75 61.094 1 18.23 91 VAL A O 1
ATOM 732 N N . GLY A 1 92 ? -2.812 27.906 61.5 1 19.22 92 GLY A N 1
ATOM 733 C CA . GLY A 1 92 ? -4.105 27.5 62.031 1 19.22 92 GLY A CA 1
ATOM 734 C C . GLY A 1 92 ? -4.828 26.5 61.156 1 19.22 92 GLY A C 1
ATOM 735 O O . GLY A 1 92 ? -4.645 26.484 59.938 1 19.22 92 GLY A O 1
ATOM 736 N N . GLU A 1 93 ? -5.457 25.406 61.812 1 18.94 93 GLU A N 1
ATOM 737 C CA . GLU A 1 93 ? -5.953 24.078 61.469 1 18.94 93 GLU A CA 1
ATOM 738 C C . GLU A 1 93 ? -7.281 24.141 60.719 1 18.94 93 GLU A C 1
ATOM 740 O O . GLU A 1 93 ? -7.828 23.109 60.312 1 18.94 93 GLU A O 1
ATOM 745 N N . ARG A 1 94 ? -7.852 25.234 60.281 1 17.23 94 ARG A N 1
ATOM 746 C CA . ARG A 1 94 ? -9.305 25.094 60.281 1 17.23 94 ARG A CA 1
ATOM 747 C C . ARG A 1 94 ? -9.742 23.953 59.344 1 17.23 94 ARG A C 1
ATOM 749 O O . ARG A 1 94 ? -9.32 23.906 58.188 1 17.23 94 ARG A O 1
ATOM 756 N N . ALA A 1 95 ? -10.367 22.906 59.906 1 18.88 95 ALA A N 1
ATOM 757 C CA . ALA A 1 95 ? -10.836 21.578 59.531 1 18.88 95 ALA A CA 1
ATOM 758 C C . ALA A 1 95 ? -11.984 21.672 58.531 1 18.88 95 ALA A C 1
ATOM 760 O O . ALA A 1 95 ? -12.508 20.656 58.094 1 18.88 95 ALA A O 1
ATOM 761 N N . SER A 1 96 ? -12.305 22.891 57.938 1 18.53 96 SER A N 1
ATOM 762 C CA . SER A 1 96 ? -13.711 22.797 57.562 1 18.53 96 SER A CA 1
ATOM 763 C C . SER A 1 96 ? -13.938 21.641 56.594 1 18.53 96 SER A C 1
ATOM 765 O O . SER A 1 96 ? -13.125 21.406 55.719 1 18.53 96 SER A O 1
ATOM 767 N N . SER A 1 97 ? -14.766 20.688 56.938 1 20.12 97 SER A N 1
ATOM 768 C CA . SER A 1 97 ? -15.211 19.359 56.531 1 20.12 97 SER A CA 1
ATOM 769 C C . SER A 1 97 ? -15.938 19.438 55.188 1 20.12 97 SER A C 1
ATOM 771 O O . SER A 1 97 ? -16.484 18.438 54.719 1 20.12 97 SER A O 1
ATOM 773 N N . GLY A 1 98 ? -15.766 20.453 54.375 1 19.48 98 GLY A N 1
ATOM 774 C CA . GLY A 1 98 ? -16.828 20.484 53.406 1 19.48 98 GLY A CA 1
ATOM 775 C C . GLY A 1 98 ? -16.938 19.219 52.562 1 19.48 98 GLY A C 1
ATOM 776 O O . GLY A 1 98 ? -15.93 18.547 52.344 1 19.48 98 GLY A O 1
ATOM 777 N N . SER A 1 99 ? -18.109 18.562 52.625 1 21.23 99 SER A N 1
ATOM 778 C CA . SER A 1 99 ? -18.609 17.312 52.031 1 21.23 99 SER A CA 1
ATOM 779 C C . SER A 1 99 ? -18.375 17.25 50.531 1 21.23 99 SER A C 1
ATOM 781 O O . SER A 1 99 ? -18.859 18.094 49.781 1 21.23 99 SER A O 1
ATOM 783 N N . VAL A 1 100 ? -17.172 17.109 50.125 1 21.78 100 VAL A N 1
ATOM 784 C CA . VAL A 1 100 ? -16.828 17.031 48.719 1 21.78 100 VAL A CA 1
ATOM 785 C C . VAL A 1 100 ? -17.641 15.93 48.031 1 21.78 100 VAL A C 1
ATOM 787 O O . VAL A 1 100 ? -17.625 14.781 48.469 1 21.78 100 VAL A O 1
ATOM 790 N N . GLY A 1 101 ? -18.844 16.344 47.594 1 22.23 101 GLY A N 1
ATOM 791 C CA . GLY A 1 101 ? -19.688 15.445 46.812 1 22.23 101 GLY A CA 1
ATOM 792 C C . GLY A 1 101 ? -18.922 14.656 45.781 1 22.23 101 GLY A C 1
ATOM 793 O O . GLY A 1 101 ? -17.984 15.188 45.156 1 22.23 101 GLY A O 1
ATOM 794 N N . ASP A 1 102 ? -18.719 13.375 46 1 22.39 102 ASP A N 1
ATOM 795 C CA . ASP A 1 102 ? -17.938 12.359 45.312 1 22.39 102 ASP A CA 1
ATOM 796 C C . ASP A 1 102 ? -18.297 12.312 43.844 1 22.39 102 ASP A C 1
ATOM 798 O O . ASP A 1 102 ? -19.391 11.891 43.469 1 22.39 102 ASP A O 1
ATOM 802 N N . TYR A 1 103 ? -18.141 13.445 43.094 1 22.27 103 TYR A N 1
ATOM 803 C CA . TYR A 1 103 ? -18.375 13.273 41.656 1 22.27 103 TYR A CA 1
ATOM 804 C C . TYR A 1 103 ? -17.547 12.109 41.125 1 22.27 103 TYR A C 1
ATOM 806 O O . TYR A 1 103 ? -16.312 12.18 41.094 1 22.27 103 TYR A O 1
ATOM 814 N N . THR A 1 104 ? -17.984 10.875 41.438 1 24.03 104 THR A N 1
ATOM 815 C CA . THR A 1 104 ? -17.312 9.727 40.844 1 24.03 104 THR A CA 1
ATOM 816 C C . THR A 1 104 ? -17.234 9.867 39.312 1 24.03 104 THR A C 1
ATOM 818 O O . THR A 1 104 ? -18.266 10.07 38.656 1 24.03 104 THR A O 1
ATOM 821 N N . PRO A 1 105 ? -16.125 10.352 38.812 1 23.38 105 PRO A N 1
ATOM 822 C CA . PRO A 1 105 ? -15.961 10.438 37.375 1 23.38 105 PRO A CA 1
ATOM 823 C C . PRO A 1 105 ? -16.422 9.172 36.656 1 23.38 105 PRO A C 1
ATOM 825 O O . PRO A 1 105 ? -16.188 8.062 37.125 1 23.38 105 PRO A O 1
ATOM 828 N N . ARG A 1 106 ? -17.578 9.203 36.031 1 23.89 106 ARG A N 1
ATOM 829 C CA . ARG A 1 106 ? -18.094 8.102 35.25 1 23.89 106 ARG A CA 1
ATOM 830 C C . ARG A 1 106 ? -17.016 7.523 34.344 1 23.89 106 ARG A C 1
ATOM 832 O O . ARG A 1 106 ? -16.375 8.258 33.594 1 23.89 106 ARG A O 1
ATOM 839 N N . VAL A 1 107 ? -16.344 6.492 34.906 1 24.89 107 VAL A N 1
ATOM 840 C CA . VAL A 1 107 ? -15.43 5.68 34.094 1 24.89 107 VAL A CA 1
ATOM 841 C C . VAL A 1 107 ? -16.047 5.422 32.719 1 24.89 107 VAL A C 1
ATOM 843 O O . VAL A 1 107 ? -17.234 5.113 32.625 1 24.89 107 VAL A O 1
ATOM 846 N N . PRO A 1 108 ? -15.438 6.035 31.734 1 26.06 108 PRO A N 1
ATOM 847 C CA . PRO A 1 108 ? -15.938 5.766 30.391 1 26.06 108 PRO A CA 1
ATOM 848 C C . PRO A 1 108 ? -16.406 4.32 30.219 1 26.06 108 PRO A C 1
ATOM 850 O O . PRO A 1 108 ? -16.016 3.445 31 1 26.06 108 PRO A O 1
ATOM 853 N N . GLY A 1 109 ? -17.438 4.066 29.391 1 26.58 109 GLY A N 1
ATOM 854 C CA . GLY A 1 109 ? -18.188 2.857 29.141 1 26.58 109 GLY A CA 1
ATOM 855 C C . GLY A 1 109 ? -17.328 1.609 29.078 1 26.58 109 GLY A C 1
ATOM 856 O O . GLY A 1 109 ? -16.172 1.665 28.672 1 26.58 109 GLY A O 1
ATOM 857 N N . SER A 1 110 ? -17.531 0.717 30.062 1 26.47 110 SER A N 1
ATOM 858 C CA . SER A 1 110 ? -17.125 -0.684 30.125 1 26.47 110 SER A CA 1
ATOM 859 C C . SER A 1 110 ? -17.297 -1.365 28.766 1 26.47 110 SER A C 1
ATOM 861 O O . SER A 1 110 ? -18.422 -1.672 28.359 1 26.47 110 SER A O 1
ATOM 863 N N . TRP A 1 111 ? -16.609 -1.023 27.766 1 29.02 111 TRP A N 1
ATOM 864 C CA . TRP A 1 111 ? -16.594 -2.004 26.688 1 29.02 111 TRP A CA 1
ATOM 865 C C . TRP A 1 111 ? -16.469 -3.42 27.25 1 29.02 111 TRP A C 1
ATOM 867 O O . TRP A 1 111 ? -15.531 -3.73 27.984 1 29.02 111 TRP A O 1
ATOM 877 N N . ARG A 1 112 ? -17.609 -4.098 27.594 1 29.94 112 ARG A N 1
ATOM 878 C CA . ARG A 1 112 ? -17.734 -5.418 28.203 1 29.94 112 ARG A CA 1
ATOM 879 C C . ARG A 1 112 ? -16.594 -6.332 27.766 1 29.94 112 ARG A C 1
ATOM 881 O O . ARG A 1 112 ? -16.344 -6.504 26.578 1 29.94 112 ARG A O 1
ATOM 888 N N . ARG A 1 113 ? -15.75 -6.777 28.578 1 31.66 113 ARG A N 1
ATOM 889 C CA . ARG A 1 113 ? -14.672 -7.75 28.484 1 31.66 113 ARG A CA 1
ATOM 890 C C . ARG A 1 113 ? -15.102 -8.969 27.672 1 31.66 113 ARG A C 1
ATOM 892 O O . ARG A 1 113 ? -14.266 -9.633 27.062 1 31.66 113 ARG A O 1
ATOM 899 N N . GLY A 1 114 ? -16.344 -9.344 27.875 1 33.25 114 GLY A N 1
ATOM 900 C CA . GLY A 1 114 ? -16.844 -10.547 27.234 1 33.25 114 GLY A CA 1
ATOM 901 C C . GLY A 1 114 ? -16.953 -10.414 25.719 1 33.25 114 GLY A C 1
ATOM 902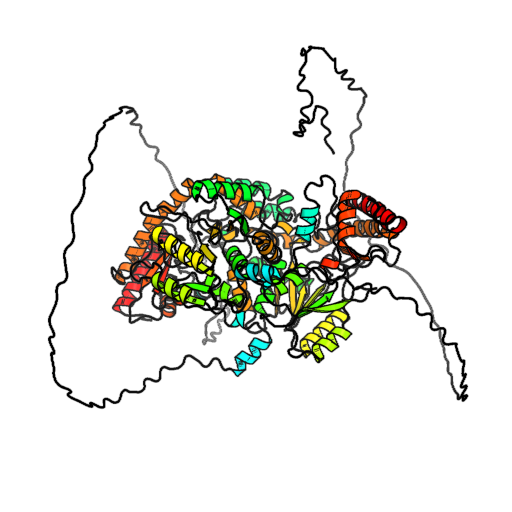 O O . GLY A 1 114 ? -16.719 -11.375 25 1 33.25 114 GLY A O 1
ATOM 903 N N . GLU A 1 115 ? -17.531 -9.328 25.219 1 34.94 115 GLU A N 1
ATOM 904 C CA . GLU A 1 115 ? -17.703 -9.047 23.797 1 34.94 115 GLU A CA 1
ATOM 905 C C . GLU A 1 115 ? -16.375 -8.719 23.125 1 34.94 115 GLU A C 1
ATOM 907 O O . GLU A 1 115 ? -16.219 -8.922 21.922 1 34.94 115 GLU A O 1
ATOM 912 N N . ALA A 1 116 ? -15.461 -8.094 23.875 1 38.94 116 ALA A N 1
ATOM 913 C CA . ALA A 1 116 ? -14.125 -7.836 23.344 1 38.94 116 ALA A CA 1
ATOM 914 C C . ALA A 1 116 ? -13.375 -9.141 23.094 1 38.94 116 ALA A C 1
ATOM 916 O O . ALA A 1 116 ? -12.617 -9.258 22.141 1 38.94 116 ALA A O 1
ATOM 917 N N . MET A 1 117 ? -13.578 -10.117 24.031 1 40.06 117 MET A N 1
ATOM 918 C CA . MET A 1 117 ? -12.883 -11.391 23.906 1 40.06 117 MET A CA 1
ATOM 919 C C . MET A 1 117 ? -13.312 -12.133 22.641 1 40.06 117 MET A C 1
ATOM 921 O O . MET A 1 117 ? -12.508 -12.812 22.016 1 40.06 117 MET A O 1
ATOM 925 N N . GLY A 1 118 ? -14.703 -12.117 22.344 1 43.81 118 GLY A N 1
ATOM 926 C CA . GLY A 1 118 ? -15.211 -12.789 21.156 1 43.81 118 GLY A CA 1
ATOM 927 C C . GLY A 1 118 ? -14.711 -12.18 19.859 1 43.81 118 GLY A C 1
ATOM 928 O O . GLY A 1 118 ? -14.453 -12.898 18.891 1 43.81 118 GLY A O 1
ATOM 929 N N . SER A 1 119 ? -14.578 -10.789 19.922 1 48.94 119 SER A N 1
ATOM 930 C CA . SER A 1 119 ? -14.18 -10.062 18.719 1 48.94 119 SER A CA 1
ATOM 931 C C . SER A 1 119 ? -12.711 -10.312 18.375 1 48.94 119 SER A C 1
ATOM 933 O O . SER A 1 119 ? -12.344 -10.438 17.203 1 48.94 119 SER A O 1
ATOM 935 N N . PHE A 1 120 ? -11.93 -10.57 19.438 1 59.66 120 PHE A N 1
ATOM 936 C CA . PHE A 1 120 ? -10.5 -10.742 19.203 1 59.66 120 PHE A CA 1
ATOM 937 C C . PHE A 1 120 ? -10.188 -12.172 18.766 1 59.66 120 PHE A C 1
ATOM 939 O O . PHE A 1 120 ? -9.062 -12.469 18.359 1 59.66 120 PHE A O 1
ATOM 946 N N . ALA A 1 121 ? -11.227 -12.875 18.812 1 67.75 121 ALA A N 1
ATOM 947 C CA . ALA A 1 121 ? -10.961 -14.234 18.344 1 67.75 121 ALA A CA 1
ATOM 948 C C . ALA A 1 121 ? -10.812 -14.273 16.828 1 67.75 121 ALA A C 1
ATOM 950 O O . ALA A 1 121 ? -9.977 -15.016 16.297 1 67.75 121 ALA A O 1
ATOM 951 N N . LYS A 1 122 ? -11.398 -13.219 16.328 1 87.19 122 LYS A N 1
ATOM 952 C CA . LYS A 1 122 ? -11.383 -13.312 14.867 1 87.19 122 LYS A CA 1
ATOM 953 C C . LYS A 1 122 ? -10.609 -12.148 14.25 1 87.19 122 LYS A C 1
ATOM 955 O O . LYS A 1 122 ? -10.055 -12.273 13.156 1 87.19 122 LYS A O 1
ATOM 960 N N . LEU A 1 123 ? -10.508 -11.062 14.984 1 94.88 123 LEU A N 1
ATOM 961 C CA . LEU A 1 123 ? -9.812 -9.883 14.484 1 94.88 123 LEU A CA 1
ATOM 962 C C . LEU A 1 123 ? -8.539 -9.625 15.289 1 94.88 123 LEU A C 1
ATOM 964 O O . LEU A 1 123 ? -8.43 -10.047 16.438 1 94.88 123 LEU A O 1
ATOM 968 N N . ALA A 1 124 ? -7.574 -8.984 14.727 1 96.88 124 ALA A N 1
ATOM 969 C CA . ALA A 1 124 ? -6.328 -8.648 15.406 1 96.88 124 ALA A CA 1
ATOM 970 C C . ALA A 1 124 ? -6.555 -7.574 16.469 1 96.88 124 ALA A C 1
ATOM 972 O O . ALA A 1 124 ? -7.191 -6.555 16.203 1 96.88 124 ALA A O 1
ATOM 973 N N . LYS A 1 125 ? -6.012 -7.746 17.594 1 95.75 125 LYS A N 1
ATOM 974 C CA . LYS A 1 125 ? -6.09 -6.773 18.688 1 95.75 125 LYS A CA 1
ATOM 975 C C . LYS A 1 125 ? -5.508 -5.426 18.266 1 95.75 125 LYS A C 1
ATOM 977 O O . LYS A 1 125 ? -6.082 -4.375 18.547 1 95.75 125 LYS A O 1
ATOM 982 N N . ARG A 1 126 ? -4.348 -5.496 17.594 1 95.88 126 ARG A N 1
ATOM 983 C CA . ARG A 1 126 ? -3.684 -4.27 17.156 1 95.88 126 ARG A CA 1
ATOM 984 C C . ARG A 1 126 ? -4.613 -3.424 16.297 1 95.88 126 ARG A C 1
ATOM 986 O O . ARG A 1 126 ? -4.621 -2.197 16.406 1 95.88 126 ARG A O 1
ATOM 993 N N . CYS A 1 127 ? -5.363 -4.008 15.477 1 95.88 127 CYS A N 1
ATOM 994 C CA . CYS A 1 127 ? -6.246 -3.279 14.57 1 95.88 127 CYS A CA 1
ATOM 995 C C . CYS A 1 127 ? -7.488 -2.783 15.305 1 95.88 127 CYS A C 1
ATOM 997 O O . CYS A 1 127 ? -7.898 -1.634 15.125 1 95.88 127 CYS A O 1
ATOM 999 N N . VAL A 1 128 ? -8.086 -3.645 16.156 1 95 128 VAL A N 1
ATOM 1000 C CA . VAL A 1 128 ? -9.289 -3.289 16.891 1 95 128 VAL A CA 1
ATOM 1001 C C . VAL A 1 128 ? -9 -2.094 17.797 1 95 128 VAL A C 1
ATOM 1003 O O . VAL A 1 128 ? -9.836 -1.199 17.953 1 95 128 VAL A O 1
ATOM 1006 N N . GLU A 1 129 ? -7.801 -2.035 18.297 1 94.56 129 GLU A N 1
ATOM 1007 C CA . GLU A 1 129 ? -7.426 -0.984 19.25 1 94.56 129 GLU A CA 1
ATOM 1008 C C . GLU A 1 129 ? -6.918 0.257 18.516 1 94.56 129 GLU A C 1
ATOM 1010 O O . GLU A 1 129 ? -6.656 1.287 19.141 1 94.56 129 GLU A O 1
ATOM 1015 N N . THR A 1 130 ? -6.77 0.148 17.25 1 94.62 130 THR A N 1
ATOM 1016 C CA . THR A 1 130 ? -6.383 1.304 16.438 1 94.62 130 THR A CA 1
ATOM 1017 C C . THR A 1 130 ? -7.543 2.291 16.328 1 94.62 130 THR A C 1
ATOM 1019 O O . THR A 1 130 ? -8.695 1.89 16.141 1 94.62 130 THR A O 1
ATOM 1022 N N . GLU A 1 131 ? -7.227 3.584 16.422 1 89.31 131 GLU A N 1
ATOM 1023 C CA . GLU A 1 131 ? -8.227 4.633 16.25 1 89.31 131 GLU A CA 1
ATOM 1024 C C . GLU A 1 131 ? -8.898 4.543 14.883 1 89.31 131 GLU A C 1
ATOM 1026 O O . GLU A 1 131 ? -8.289 4.086 13.914 1 89.31 131 GLU A O 1
ATOM 1031 N N . ALA A 1 132 ? -10.133 4.918 14.859 1 87.25 132 ALA A N 1
ATOM 1032 C CA . ALA A 1 132 ? -10.828 5.016 13.578 1 87.25 132 ALA A CA 1
ATOM 1033 C C . ALA A 1 132 ? -10.375 6.242 12.797 1 87.25 132 ALA A C 1
ATOM 1035 O O . ALA A 1 132 ? -10.086 7.289 13.383 1 87.25 132 ALA A O 1
ATOM 1036 N N . PRO A 1 133 ? -10.336 6.031 11.523 1 83.75 133 PRO A N 1
ATOM 1037 C CA . PRO A 1 133 ? -9.953 7.195 10.719 1 83.75 133 PRO A CA 1
ATOM 1038 C C . PRO A 1 133 ? -10.938 8.359 10.859 1 83.75 133 PRO A C 1
ATOM 1040 O O . PRO A 1 133 ? -12.125 8.203 10.57 1 83.75 133 PRO A O 1
ATOM 1043 N N . VAL A 1 134 ? -10.445 9.438 11.25 1 82.69 134 VAL A N 1
ATOM 1044 C CA . VAL A 1 134 ? -11.289 10.594 11.516 1 82.69 134 VAL A CA 1
ATOM 1045 C C . VAL A 1 134 ? -11.961 11.055 10.227 1 82.69 134 VAL A C 1
ATOM 1047 O O . VAL A 1 134 ? -13.109 11.508 10.242 1 82.69 134 VAL A O 1
ATOM 1050 N N . MET A 1 135 ? -11.289 10.914 9.172 1 77.75 135 MET A N 1
ATOM 1051 C CA . MET A 1 135 ? -11.836 11.367 7.898 1 77.75 135 MET A CA 1
ATOM 1052 C C . MET A 1 135 ? -13.055 10.539 7.504 1 77.75 135 MET A C 1
ATOM 1054 O O . MET A 1 135 ? -14.023 11.07 6.953 1 77.75 135 MET A O 1
ATOM 1058 N N . VAL A 1 136 ? -12.93 9.32 7.812 1 72.06 136 VAL A N 1
ATOM 1059 C CA . VAL A 1 136 ? -14.062 8.438 7.543 1 72.06 136 VAL A CA 1
ATOM 1060 C C . VAL A 1 136 ? -15.242 8.82 8.438 1 72.06 136 VAL A C 1
ATOM 1062 O O . VAL A 1 136 ? -16.391 8.867 7.98 1 72.06 136 VAL A O 1
ATOM 1065 N N . LYS A 1 137 ? -14.883 9.203 9.602 1 78.75 137 LYS A N 1
ATOM 1066 C CA . LYS A 1 137 ? -15.922 9.633 10.531 1 78.75 137 LYS A CA 1
ATOM 1067 C C . LYS A 1 137 ? -16.594 10.922 10.055 1 78.75 137 LYS A C 1
ATOM 1069 O O . LYS A 1 137 ? -17.812 11.047 10.102 1 78.75 137 LYS A O 1
ATOM 1074 N N . ILE A 1 138 ? -15.797 11.789 9.586 1 81.31 138 ILE A N 1
ATOM 1075 C CA . ILE A 1 138 ? -16.312 13.07 9.109 1 81.31 138 ILE A CA 1
ATOM 1076 C C . ILE A 1 138 ? -17.125 12.859 7.844 1 81.31 138 ILE A C 1
ATOM 1078 O O . ILE A 1 138 ? -18.203 13.453 7.684 1 81.31 138 ILE A O 1
ATOM 1082 N N . GLN A 1 139 ? -16.625 12.016 7.02 1 76.5 139 GLN A N 1
ATOM 1083 C CA . GLN A 1 139 ? -17.359 11.719 5.797 1 76.5 139 GLN A CA 1
ATOM 1084 C C . GLN A 1 139 ? -18.703 11.086 6.109 1 76.5 139 GLN A C 1
ATOM 1086 O O . GLN A 1 139 ? -19.703 11.398 5.465 1 76.5 139 GLN A O 1
ATOM 1091 N N . GLU A 1 140 ? -18.688 10.242 7.055 1 76.94 140 GLU A N 1
ATOM 1092 C CA . GLU A 1 140 ? -19.938 9.609 7.477 1 76.94 140 GLU A CA 1
ATOM 1093 C C . GLU A 1 140 ? -20.906 10.641 8.055 1 76.94 140 GLU A C 1
ATOM 1095 O O . GLU A 1 140 ? -22.109 10.57 7.812 1 76.94 140 GLU A O 1
ATOM 1100 N N . LEU A 1 141 ? -20.344 11.5 8.758 1 78.62 141 LEU A N 1
ATOM 1101 C CA . LEU A 1 141 ? -21.141 12.57 9.344 1 78.62 141 LEU A CA 1
ATOM 1102 C C . LEU A 1 141 ? -21.766 13.445 8.258 1 78.62 141 LEU A C 1
ATOM 1104 O O . LEU A 1 141 ? -22.891 13.93 8.406 1 78.62 141 LEU A O 1
ATOM 1108 N N . LEU A 1 142 ? -21.016 13.531 7.199 1 78.75 142 LEU A N 1
ATOM 1109 C CA . LEU A 1 142 ? -21.438 14.43 6.133 1 78.75 142 LEU A CA 1
ATOM 1110 C C . LEU A 1 142 ? -22.328 13.703 5.125 1 78.75 142 LEU A C 1
ATOM 1112 O O . LEU A 1 142 ? -22.922 14.328 4.246 1 78.75 142 LEU A O 1
ATOM 1116 N N . ARG A 1 143 ? -22.328 12.453 5.398 1 74.38 143 ARG A N 1
ATOM 1117 C CA . ARG A 1 143 ? -23.109 11.664 4.445 1 74.38 143 ARG A CA 1
ATOM 1118 C C . ARG A 1 143 ? -24.562 12.109 4.426 1 74.38 143 ARG A C 1
ATOM 1120 O O . ARG A 1 143 ? -25.203 12.203 5.473 1 74.38 143 ARG A O 1
ATOM 1127 N N . GLY A 1 144 ? -25.125 12.445 3.303 1 69.25 144 GLY A N 1
ATOM 1128 C CA . GLY A 1 144 ? -26.5 12.859 3.145 1 69.25 144 GLY A CA 1
ATOM 1129 C C . GLY A 1 144 ? -26.703 14.352 3.291 1 69.25 144 GLY A C 1
ATOM 1130 O O . GLY A 1 144 ? -27.75 14.891 2.908 1 69.25 144 GLY A O 1
ATOM 1131 N N . ALA A 1 145 ? -25.578 14.945 3.797 1 76.81 145 ALA A N 1
ATOM 1132 C CA . ALA A 1 145 ? -25.672 16.391 3.904 1 76.81 145 ALA A CA 1
ATOM 1133 C C . ALA A 1 145 ? -25.422 17.062 2.557 1 76.81 145 ALA A C 1
ATOM 1135 O O . ALA A 1 145 ? -24.5 16.688 1.834 1 76.81 145 ALA A O 1
ATOM 1136 N N . THR A 1 146 ? -26.328 17.812 1.975 1 72.75 146 THR A N 1
ATOM 1137 C CA . THR A 1 146 ? -26.266 18.328 0.611 1 72.75 146 THR A CA 1
ATOM 1138 C C . THR A 1 146 ? -25.594 19.688 0.581 1 72.75 146 THR A C 1
ATOM 1140 O O . THR A 1 146 ? -24.969 20.062 -0.421 1 72.75 146 THR A O 1
ATOM 1143 N N . ASP A 1 147 ? -25.266 20.375 1.7 1 87.62 147 ASP A N 1
ATOM 1144 C CA . ASP A 1 147 ? -24.75 21.734 1.617 1 87.62 147 ASP A CA 1
ATOM 1145 C C . ASP A 1 147 ? -23.719 21.984 2.715 1 87.62 147 ASP A C 1
ATOM 1147 O O . ASP A 1 147 ? -23.828 22.969 3.465 1 87.62 147 ASP A O 1
ATOM 1151 N N . VAL A 1 148 ? -22.781 21.094 2.709 1 94.38 148 VAL A N 1
ATOM 1152 C CA . VAL A 1 148 ? -21.719 21.297 3.686 1 94.38 148 VAL A CA 1
ATOM 1153 C C . VAL A 1 148 ? -20.406 21.641 2.967 1 94.38 148 VAL A C 1
ATOM 1155 O O . VAL A 1 148 ? -20 20.922 2.051 1 94.38 148 VAL A O 1
ATOM 1158 N N . MET A 1 149 ? -19.891 22.766 3.264 1 95.19 149 MET A N 1
ATOM 1159 C CA . MET A 1 149 ? -18.578 23.156 2.727 1 95.19 149 MET A CA 1
ATOM 1160 C C . MET A 1 149 ? -17.453 22.609 3.594 1 95.19 149 MET A C 1
ATOM 1162 O O . MET A 1 149 ? -17.5 22.703 4.82 1 95.19 149 MET A O 1
ATOM 1166 N N . SER A 1 150 ? -16.438 22.047 2.912 1 94.25 150 SER A N 1
ATOM 1167 C CA . SER A 1 150 ? -15.414 21.344 3.678 1 94.25 150 SER A CA 1
ATOM 1168 C C . SER A 1 150 ? -14.172 22.219 3.879 1 94.25 150 SER A C 1
ATOM 1170 O O . SER A 1 150 ? -13.57 22.688 2.908 1 94.25 150 SER A O 1
ATOM 1172 N N . LEU A 1 151 ? -13.805 22.453 5.086 1 97.31 151 LEU A N 1
ATOM 1173 C CA . LEU A 1 151 ? -12.523 22.984 5.547 1 97.31 151 LEU A CA 1
ATOM 1174 C C . LEU A 1 151 ? -11.766 21.938 6.359 1 97.31 151 LEU A C 1
ATOM 1176 O O . LEU A 1 151 ? -10.945 22.281 7.211 1 97.31 151 LEU A O 1
ATOM 1180 N N . ALA A 1 152 ? -12.133 20.641 6.156 1 93.75 152 ALA A N 1
ATOM 1181 C CA . ALA A 1 152 ? -11.617 19.531 6.953 1 93.75 152 ALA A CA 1
ATOM 1182 C C . ALA A 1 152 ? -10.453 18.844 6.246 1 93.75 152 ALA A C 1
ATOM 1184 O O . ALA A 1 152 ? -9.359 18.734 6.801 1 93.75 152 ALA A O 1
ATOM 1185 N N . GLN A 1 153 ? -10.625 18.438 5.035 1 87.56 153 GLN A N 1
ATOM 1186 C CA . GLN A 1 153 ? -9.672 17.594 4.32 1 87.56 153 GLN A CA 1
ATOM 1187 C C . GLN A 1 153 ? -8.414 18.375 3.947 1 87.56 153 GLN A C 1
ATOM 1189 O O . GLN A 1 153 ? -8.492 19.547 3.551 1 87.56 153 GLN A O 1
ATOM 1194 N N . GLY A 1 154 ? -7.289 17.75 4.117 1 92.94 154 GLY A N 1
ATOM 1195 C CA . GLY A 1 154 ? -6.008 18.297 3.703 1 92.94 154 GLY A CA 1
ATOM 1196 C C . GLY A 1 154 ? -5.742 18.141 2.219 1 92.94 154 GLY A C 1
ATOM 1197 O O . GLY A 1 154 ? -4.93 17.312 1.813 1 92.94 154 GLY A O 1
ATOM 1198 N N . ILE A 1 155 ? -6.484 18.984 1.431 1 95.56 155 ILE A N 1
ATOM 1199 C CA . ILE A 1 155 ? -6.332 18.922 -0.019 1 95.56 155 ILE A CA 1
ATOM 1200 C C . ILE A 1 155 ? -6.055 20.312 -0.576 1 95.56 155 ILE A C 1
ATOM 1202 O O . ILE A 1 155 ? -6.176 21.312 0.14 1 95.56 155 ILE A O 1
ATOM 1206 N N . VAL A 1 156 ? -5.656 20.391 -1.796 1 97.94 156 VAL A N 1
ATOM 1207 C CA . VAL A 1 156 ? -5.539 21.625 -2.559 1 97.94 156 VAL A CA 1
ATOM 1208 C C . VAL A 1 156 ? -6.547 21.625 -3.703 1 97.94 156 VAL A C 1
ATOM 1210 O O . VAL A 1 156 ? -6.996 20.562 -4.145 1 97.94 156 VAL A O 1
ATOM 1213 N N . TYR A 1 157 ? -6.891 22.812 -4.18 1 97.06 157 TYR A N 1
ATOM 1214 C CA . TYR A 1 157 ? -7.98 22.875 -5.145 1 97.06 157 TYR A CA 1
ATOM 1215 C C . TYR A 1 157 ? -7.461 22.766 -6.57 1 97.06 157 TYR A C 1
ATOM 1217 O O . TYR A 1 157 ? -8.242 22.578 -7.508 1 97.06 157 TYR A O 1
ATOM 1225 N N . TRP A 1 158 ? -6.137 22.875 -6.785 1 97.69 158 TRP A N 1
ATOM 1226 C CA . TRP A 1 158 ? -5.633 22.828 -8.156 1 97.69 158 TRP A CA 1
ATOM 1227 C C . TRP A 1 158 ? -5.297 21.406 -8.57 1 97.69 158 TRP A C 1
ATOM 1229 O O . TRP A 1 158 ? -5.176 20.516 -7.727 1 97.69 158 TRP A O 1
ATOM 1239 N N . GLN A 1 159 ? -5.16 21.203 -9.875 1 97.25 159 GLN A N 1
ATOM 1240 C CA . GLN A 1 159 ? -4.777 19.938 -10.508 1 97.25 159 GLN A CA 1
ATOM 1241 C C . GLN A 1 159 ? -3.299 19.938 -10.883 1 97.25 159 GLN A C 1
ATOM 1243 O O . GLN A 1 159 ? -2.631 20.969 -10.805 1 97.25 159 GLN A O 1
ATOM 1248 N N . PRO A 1 160 ? -2.797 18.719 -11.242 1 98.44 160 PRO A N 1
ATOM 1249 C CA . PRO A 1 160 ? -1.41 18.703 -11.711 1 98.44 160 PRO A CA 1
ATOM 1250 C C . PRO A 1 160 ? -1.186 19.609 -12.914 1 98.44 160 PRO A C 1
ATOM 1252 O O . PRO A 1 160 ? -2.145 20.016 -13.578 1 98.44 160 PRO A O 1
ATOM 1255 N N . PRO A 1 161 ? 0.094 19.984 -13.164 1 98.31 161 PRO A N 1
ATOM 1256 C CA . PRO A 1 161 ? 0.372 20.828 -14.328 1 98.31 161 PRO A CA 1
ATOM 1257 C C . PRO A 1 161 ? -0.218 20.281 -15.617 1 98.31 161 PRO A C 1
ATOM 1259 O O . PRO A 1 161 ? -0.083 19.078 -15.898 1 98.31 161 PRO A O 1
ATOM 1262 N N . GLU A 1 162 ? -0.804 21.156 -16.375 1 97.19 162 GLU A N 1
ATOM 1263 C CA . GLU A 1 162 ? -1.478 20.781 -17.609 1 97.19 162 GLU A CA 1
ATOM 1264 C C . GLU A 1 162 ? -0.518 20.078 -18.578 1 97.19 162 GLU A C 1
ATOM 1266 O O . GLU A 1 162 ? -0.877 19.094 -19.203 1 97.19 162 GLU A O 1
ATOM 1271 N N . ALA A 1 163 ? 0.655 20.609 -18.688 1 97.75 163 ALA A N 1
ATOM 1272 C CA . ALA A 1 163 ? 1.652 20.031 -19.578 1 97.75 163 ALA A CA 1
ATOM 1273 C C . ALA A 1 163 ? 1.974 18.594 -19.172 1 97.75 163 ALA A C 1
ATOM 1275 O O . ALA A 1 163 ? 2.164 17.734 -20.047 1 97.75 163 ALA A O 1
ATOM 1276 N N . ALA A 1 164 ? 2.051 18.328 -17.906 1 98.31 164 ALA A N 1
ATOM 1277 C CA . ALA A 1 164 ? 2.326 16.984 -17.406 1 98.31 164 ALA A CA 1
ATOM 1278 C C . ALA A 1 164 ? 1.166 16.031 -17.703 1 98.31 164 ALA A C 1
ATOM 1280 O O . ALA A 1 164 ? 1.378 14.906 -18.141 1 98.31 164 ALA A O 1
ATOM 1281 N N . LEU A 1 165 ? -0.074 16.5 -17.484 1 98.06 165 LEU A N 1
ATOM 1282 C CA . LEU A 1 165 ? -1.259 15.695 -17.75 1 98.06 165 LEU A CA 1
ATOM 1283 C C . LEU A 1 165 ? -1.351 15.344 -19.234 1 98.06 165 LEU A C 1
ATOM 1285 O O . LEU A 1 165 ? -1.728 14.227 -19.594 1 98.06 165 LEU A O 1
ATOM 1289 N N . ASN A 1 166 ? -0.953 16.266 -20.078 1 97.12 166 ASN A N 1
ATOM 1290 C CA . ASN A 1 166 ? -0.967 16.016 -21.516 1 97.12 166 ASN A CA 1
ATOM 1291 C C . ASN A 1 166 ? 0.033 14.938 -21.906 1 97.12 166 ASN A C 1
ATOM 1293 O O . ASN A 1 166 ? -0.26 14.094 -22.75 1 97.12 166 ASN A O 1
ATOM 1297 N N . LYS A 1 167 ? 1.162 14.953 -21.328 1 97.12 167 LYS A N 1
ATOM 1298 C CA . LYS A 1 167 ? 2.16 13.922 -21.609 1 97.12 167 LYS A CA 1
ATOM 1299 C C . LYS A 1 167 ? 1.68 12.555 -21.141 1 97.12 167 LYS A C 1
ATOM 1301 O O . LYS A 1 167 ? 1.897 11.547 -21.828 1 97.12 167 LYS A O 1
ATOM 1306 N N . VAL A 1 168 ? 1.044 12.516 -20.047 1 97.06 168 VAL A N 1
ATOM 1307 C CA . VAL A 1 168 ? 0.553 11.258 -19.484 1 97.06 168 VAL A CA 1
ATOM 1308 C C . VAL A 1 168 ? -0.547 10.688 -20.375 1 97.06 168 VAL A C 1
ATOM 1310 O O . VAL A 1 168 ? -0.643 9.477 -20.547 1 97.06 168 VAL A O 1
ATOM 1313 N N . LYS A 1 169 ? -1.349 11.586 -20.859 1 96.25 169 LYS A N 1
ATOM 1314 C CA . LYS A 1 169 ? -2.408 11.172 -21.781 1 96.25 169 LYS A CA 1
ATOM 1315 C C . LYS A 1 169 ? -1.843 10.375 -22.953 1 96.25 169 LYS A C 1
ATOM 1317 O O . LYS A 1 169 ? -2.447 9.391 -23.391 1 96.25 169 LYS A O 1
ATOM 1322 N N . GLU A 1 170 ? -0.675 10.672 -23.328 1 94.62 170 GLU A N 1
ATOM 1323 C CA . GLU A 1 170 ? -0.08 10.062 -24.516 1 94.62 170 GLU A CA 1
ATOM 1324 C C . GLU A 1 170 ? 0.551 8.711 -24.188 1 94.62 170 GLU A C 1
ATOM 1326 O O . GLU A 1 170 ? 0.732 7.875 -25.062 1 94.62 170 GLU A O 1
ATOM 1331 N N . ILE A 1 171 ? 0.78 8.422 -23 1 95.69 171 ILE A N 1
ATOM 1332 C CA . ILE A 1 171 ? 1.546 7.215 -22.703 1 95.69 171 ILE A CA 1
ATOM 1333 C C . ILE A 1 171 ? 0.626 6.156 -22.094 1 95.69 171 ILE A C 1
ATOM 1335 O O . ILE A 1 171 ? 1.08 5.074 -21.719 1 95.69 171 ILE A O 1
ATOM 1339 N N . VAL A 1 172 ? -0.61 6.453 -22.047 1 95.19 172 VAL A N 1
ATOM 1340 C CA . VAL A 1 172 ? -1.586 5.52 -21.5 1 95.19 172 VAL A CA 1
ATOM 1341 C C . VAL A 1 172 ? -1.521 4.195 -22.25 1 95.19 172 VAL A C 1
ATOM 1343 O O . VAL A 1 172 ? -1.688 3.127 -21.672 1 95.19 172 VAL A O 1
ATOM 1346 N N . TRP A 1 173 ? -1.107 4.242 -23.516 1 91.62 173 TRP A N 1
ATOM 1347 C CA . TRP A 1 173 ? -1.151 3.086 -24.406 1 91.62 173 TRP A CA 1
ATOM 1348 C C . TRP A 1 173 ? 0.211 2.404 -24.484 1 91.62 173 TRP A C 1
ATOM 1350 O O . TRP A 1 173 ? 0.34 1.32 -25.062 1 91.62 173 TRP A O 1
ATOM 1360 N N . GLU A 1 174 ? 1.164 3.043 -23.953 1 95.38 174 GLU A N 1
ATOM 1361 C CA . GLU A 1 174 ? 2.492 2.439 -24 1 95.38 174 GLU A CA 1
ATOM 1362 C C . GLU A 1 174 ? 2.551 1.164 -23.172 1 95.38 174 GLU A C 1
ATOM 1364 O O . GLU A 1 174 ? 2.133 1.155 -22.016 1 95.38 174 GLU A O 1
ATOM 1369 N N . PRO A 1 175 ? 3.053 0.086 -23.719 1 95.31 175 PRO A N 1
ATOM 1370 C CA . PRO A 1 175 ? 3.102 -1.193 -23 1 95.31 175 PRO A CA 1
ATOM 1371 C C . PRO A 1 175 ? 3.791 -1.088 -21.641 1 95.31 175 PRO A C 1
ATOM 1373 O O . PRO A 1 175 ? 3.377 -1.741 -20.688 1 95.31 175 PRO A O 1
ATOM 1376 N N . ALA A 1 176 ? 4.781 -0.264 -21.531 1 95.75 176 ALA A N 1
ATOM 1377 C CA . ALA A 1 176 ? 5.531 -0.127 -20.297 1 95.75 176 ALA A CA 1
ATOM 1378 C C . ALA A 1 176 ? 4.641 0.398 -19.172 1 95.75 176 ALA A C 1
ATOM 1380 O O . ALA A 1 176 ? 4.902 0.144 -17.984 1 95.75 176 ALA A O 1
ATOM 1381 N N . THR A 1 177 ? 3.592 1.085 -19.531 1 97.5 177 THR A N 1
ATOM 1382 C CA . THR A 1 177 ? 2.68 1.648 -18.547 1 97.5 177 THR A CA 1
ATOM 1383 C C . THR A 1 177 ? 1.906 0.544 -17.828 1 97.5 177 THR A C 1
ATOM 1385 O O . THR A 1 177 ? 1.561 0.681 -16.656 1 97.5 177 THR A O 1
ATOM 1388 N N . SER A 1 178 ? 1.701 -0.552 -18.516 1 98 178 SER A N 1
ATOM 1389 C CA . SER A 1 178 ? 0.874 -1.621 -17.969 1 98 178 SER A CA 1
ATOM 1390 C C . SER A 1 178 ? 1.731 -2.736 -17.375 1 98 178 SER A C 1
ATOM 1392 O O . SER A 1 178 ? 1.206 -3.697 -16.812 1 98 178 SER A O 1
ATOM 1394 N N . LYS A 1 179 ? 3.035 -2.684 -17.453 1 96.56 179 LYS A N 1
ATOM 1395 C CA . LYS A 1 179 ? 3.957 -3.674 -16.906 1 96.56 179 LYS A CA 1
ATOM 1396 C C . LYS A 1 179 ? 4.473 -3.244 -15.539 1 96.56 179 LYS A C 1
ATOM 1398 O O . LYS A 1 179 ? 4.43 -2.061 -15.203 1 96.56 179 LYS A O 1
ATOM 1403 N N . TYR A 1 180 ? 4.973 -4.184 -14.797 1 93.5 180 TYR A N 1
ATOM 1404 C CA . TYR A 1 180 ? 5.621 -3.838 -13.539 1 93.5 180 TYR A CA 1
ATOM 1405 C C . TYR A 1 180 ? 6.84 -2.953 -13.781 1 93.5 180 TYR A C 1
ATOM 1407 O O . TYR A 1 180 ? 7.496 -3.057 -14.82 1 93.5 180 TYR A O 1
ATOM 1415 N N . GLY A 1 181 ? 7.09 -2.088 -12.883 1 92.38 181 GLY A N 1
ATOM 1416 C CA . GLY A 1 181 ? 8.336 -1.348 -12.812 1 92.38 181 GLY A CA 1
ATOM 1417 C C . GLY A 1 181 ? 9.219 -1.763 -11.648 1 92.38 181 GLY A C 1
ATOM 1418 O O . GLY A 1 181 ? 8.867 -2.67 -10.891 1 92.38 181 GLY A O 1
ATOM 1419 N N . ALA A 1 182 ? 10.312 -1.122 -11.602 1 93.06 182 ALA A N 1
ATOM 1420 C CA . ALA A 1 182 ? 11.195 -1.37 -10.461 1 93.06 182 ALA A CA 1
ATOM 1421 C C . ALA A 1 182 ? 10.477 -1.112 -9.141 1 93.06 182 ALA A C 1
ATOM 1423 O O . ALA A 1 182 ? 9.727 -0.141 -9.016 1 93.06 182 ALA A O 1
ATOM 1424 N N . ASP A 1 183 ? 10.68 -1.972 -8.172 1 94.69 183 ASP A N 1
ATOM 1425 C CA . ASP A 1 183 ? 9.992 -1.89 -6.887 1 94.69 183 ASP A CA 1
ATOM 1426 C C . ASP A 1 183 ? 10.227 -0.532 -6.227 1 94.69 183 ASP A C 1
ATOM 1428 O O . ASP A 1 183 ? 9.305 0.039 -5.633 1 94.69 183 ASP A O 1
ATOM 1432 N N . ASP A 1 184 ? 11.438 -0.034 -6.305 1 95.94 184 ASP A N 1
ATOM 1433 C CA . ASP A 1 184 ? 11.773 1.19 -5.586 1 95.94 184 ASP A CA 1
ATOM 1434 C C . ASP A 1 184 ? 11.453 2.426 -6.422 1 95.94 184 ASP A C 1
ATOM 1436 O O . ASP A 1 184 ? 11.695 3.555 -5.992 1 95.94 184 ASP A O 1
ATOM 1440 N N . GLY A 1 185 ? 10.914 2.27 -7.625 1 97.81 185 GLY A N 1
ATOM 1441 C CA . GLY A 1 185 ? 10.531 3.377 -8.484 1 97.81 185 GLY A CA 1
ATOM 1442 C C . GLY A 1 185 ? 11.211 3.352 -9.836 1 97.81 185 GLY A C 1
ATOM 1443 O O . GLY A 1 185 ? 12.312 2.807 -9.977 1 97.81 185 GLY A O 1
ATOM 1444 N N . LEU A 1 186 ? 10.594 3.965 -10.852 1 98.12 186 LEU A N 1
ATOM 1445 C CA . LEU A 1 186 ? 11.195 4.098 -12.172 1 98.12 186 LEU A CA 1
ATOM 1446 C C . LEU A 1 186 ? 12.562 4.773 -12.078 1 98.12 186 LEU A C 1
ATOM 1448 O O . LEU A 1 186 ? 12.711 5.785 -11.398 1 98.12 186 LEU A O 1
ATOM 1452 N N . PRO A 1 187 ? 13.57 4.227 -12.797 1 97 187 PRO A N 1
ATOM 1453 C CA . PRO A 1 187 ? 14.914 4.797 -12.711 1 97 187 PRO A CA 1
ATOM 1454 C C . PRO A 1 187 ? 14.945 6.281 -13.078 1 97 187 PRO A C 1
ATOM 1456 O O . PRO A 1 187 ? 15.602 7.074 -12.398 1 97 187 PRO A O 1
ATOM 1459 N N . GLU A 1 188 ? 14.195 6.656 -14.109 1 98.19 188 GLU A N 1
ATOM 1460 C CA . GLU A 1 188 ? 14.164 8.047 -14.547 1 98.19 188 GLU A CA 1
ATOM 1461 C C . GLU A 1 188 ? 13.578 8.953 -13.477 1 98.19 188 GLU A C 1
ATOM 1463 O O . GLU A 1 188 ? 14.047 10.078 -13.273 1 98.19 188 GLU A O 1
ATOM 1468 N N . LEU A 1 189 ? 12.562 8.469 -12.797 1 98.75 189 LEU A N 1
ATOM 1469 C CA . LEU A 1 189 ? 11.953 9.258 -11.727 1 98.75 189 LEU A CA 1
ATOM 1470 C C . LEU A 1 189 ? 12.891 9.367 -10.531 1 98.75 189 LEU A C 1
ATOM 1472 O O . LEU A 1 189 ? 13.039 10.445 -9.953 1 98.75 189 LEU A O 1
ATOM 1476 N N . ARG A 1 190 ? 13.508 8.312 -10.117 1 98.69 190 ARG A N 1
ATOM 1477 C CA . ARG A 1 190 ? 14.438 8.336 -8.992 1 98.69 190 ARG A CA 1
ATOM 1478 C C . ARG A 1 190 ? 15.578 9.32 -9.25 1 98.69 190 ARG A C 1
ATOM 1480 O O . ARG A 1 190 ? 15.969 10.07 -8.352 1 98.69 190 ARG A O 1
ATOM 1487 N N . GLU A 1 191 ? 16.062 9.312 -10.5 1 98.62 191 GLU A N 1
ATOM 1488 C CA . GLU A 1 191 ? 17.125 10.258 -10.859 1 98.62 191 GLU A CA 1
ATOM 1489 C C . GLU A 1 191 ? 16.641 11.695 -10.742 1 98.62 191 GLU A C 1
ATOM 1491 O O . GLU A 1 191 ? 17.344 12.555 -10.203 1 98.62 191 GLU A O 1
ATOM 1496 N N . ALA A 1 192 ? 15.477 11.961 -11.242 1 98.81 192 ALA A N 1
ATOM 1497 C CA . ALA A 1 192 ? 14.906 13.305 -11.172 1 98.81 192 ALA A CA 1
ATOM 1498 C C . ALA A 1 192 ? 14.688 13.734 -9.727 1 98.81 192 ALA A C 1
ATOM 1500 O O . ALA A 1 192 ? 14.906 14.898 -9.383 1 98.81 192 ALA A O 1
ATOM 1501 N N . LEU A 1 193 ? 14.281 12.812 -8.93 1 98.88 193 LEU A N 1
ATOM 1502 C CA . LEU A 1 193 ? 14.039 13.109 -7.523 1 98.88 193 LEU A CA 1
ATOM 1503 C C . LEU A 1 193 ? 15.344 13.398 -6.797 1 98.88 193 LEU A C 1
ATOM 1505 O O . LEU A 1 193 ? 15.414 14.297 -5.953 1 98.88 193 LEU A O 1
ATOM 1509 N N . LEU A 1 194 ? 16.344 12.633 -7.082 1 98.69 194 LEU A N 1
ATOM 1510 C CA . LEU A 1 194 ? 17.641 12.883 -6.473 1 98.69 194 LEU A CA 1
ATOM 1511 C C . LEU A 1 194 ? 18.156 14.273 -6.84 1 98.69 194 LEU A C 1
ATOM 1513 O O . LEU A 1 194 ? 18.734 14.969 -6 1 98.69 194 LEU A O 1
ATOM 1517 N N . GLU A 1 195 ? 17.938 14.664 -8.047 1 98.62 195 GLU A N 1
ATOM 1518 C CA . GLU A 1 195 ? 18.328 16 -8.477 1 98.62 195 GLU A CA 1
ATOM 1519 C C . GLU A 1 195 ? 17.531 17.078 -7.734 1 98.62 195 GLU A C 1
ATOM 1521 O O . GLU A 1 195 ? 18.109 18.078 -7.281 1 98.62 195 GLU A O 1
ATOM 1526 N N . LYS A 1 196 ? 16.266 16.875 -7.672 1 98.56 196 LYS A N 1
ATOM 1527 C CA . LYS A 1 196 ? 15.43 17.812 -6.922 1 98.56 196 LYS A CA 1
ATOM 1528 C C . LYS A 1 196 ? 15.883 17.922 -5.473 1 98.56 196 LYS A C 1
ATOM 1530 O O . LYS A 1 196 ? 15.969 19.016 -4.926 1 98.56 196 LYS A O 1
ATOM 1535 N N . LEU A 1 197 ? 16.156 16.812 -4.816 1 98.75 197 LEU A N 1
ATOM 1536 C CA . LEU A 1 197 ? 16.609 16.766 -3.428 1 98.75 197 LEU A CA 1
ATOM 1537 C C . LEU A 1 197 ? 17.922 17.531 -3.256 1 98.75 197 LEU A C 1
ATOM 1539 O O . LEU A 1 197 ? 18.078 18.297 -2.301 1 98.75 197 LEU A O 1
ATOM 1543 N N . ARG A 1 198 ? 18.797 17.344 -4.176 1 98.38 198 ARG A N 1
ATOM 1544 C CA . ARG A 1 198 ? 20.078 18.047 -4.129 1 98.38 198 ARG A CA 1
ATOM 1545 C C . ARG A 1 198 ? 19.891 19.547 -4.293 1 98.38 198 ARG A C 1
ATOM 1547 O O . ARG A 1 198 ? 20.406 20.328 -3.492 1 98.38 198 ARG A O 1
ATOM 1554 N N . ARG A 1 199 ? 19.141 20 -5.184 1 97.81 199 ARG A N 1
ATOM 1555 C CA . ARG A 1 199 ? 19.016 21.391 -5.57 1 97.81 199 ARG A CA 1
ATOM 1556 C C . ARG A 1 199 ? 18.156 22.156 -4.566 1 97.81 199 ARG A C 1
ATOM 1558 O O . ARG A 1 199 ? 18.5 23.266 -4.168 1 97.81 199 ARG A O 1
ATOM 1565 N N . GLU A 1 200 ? 17.094 21.531 -4.219 1 97.62 200 GLU A N 1
ATOM 1566 C CA . GLU A 1 200 ? 16.094 22.281 -3.451 1 97.62 200 GLU A CA 1
ATOM 1567 C C . GLU A 1 200 ? 16.219 21.984 -1.958 1 97.62 200 GLU A C 1
ATOM 1569 O O . GLU A 1 200 ? 16.031 22.875 -1.129 1 97.62 200 GLU A O 1
ATOM 1574 N N . ASN A 1 201 ? 16.531 20.75 -1.603 1 98.44 201 ASN A N 1
ATOM 1575 C CA . ASN A 1 201 ? 16.469 20.344 -0.203 1 98.44 201 ASN A CA 1
ATOM 1576 C C . ASN A 1 201 ? 17.859 20.188 0.393 1 98.44 201 ASN A C 1
ATOM 1578 O O . ASN A 1 201 ? 18.016 19.953 1.595 1 98.44 201 ASN A O 1
ATOM 1582 N N . LYS A 1 202 ? 18.875 20.25 -0.452 1 98.25 202 LYS A N 1
ATOM 1583 C CA . LYS A 1 202 ? 20.266 20.125 -0.05 1 98.25 202 LYS A CA 1
ATOM 1584 C C . LYS A 1 202 ? 20.547 18.75 0.555 1 98.25 202 LYS A C 1
ATOM 1586 O O . LYS A 1 202 ? 21.297 18.625 1.527 1 98.25 202 LYS A O 1
ATOM 1591 N N . LEU A 1 203 ? 19.859 17.734 0.171 1 98.62 203 LEU A N 1
ATOM 1592 C CA . LEU A 1 203 ? 20.125 16.344 0.481 1 98.62 203 LEU A CA 1
ATOM 1593 C C . LEU A 1 203 ? 21.016 15.703 -0.586 1 98.62 203 LEU A C 1
ATOM 1595 O O . LEU A 1 203 ? 20.594 15.547 -1.734 1 98.62 203 LEU A O 1
ATOM 1599 N N . THR A 1 204 ? 22.203 15.281 -0.223 1 98.25 204 THR A N 1
ATOM 1600 C CA . THR A 1 204 ? 23.172 14.828 -1.218 1 98.25 204 THR A CA 1
ATOM 1601 C C . THR A 1 204 ? 23.641 13.406 -0.914 1 98.25 204 THR A C 1
ATOM 1603 O O . THR A 1 204 ? 24.344 12.789 -1.718 1 98.25 204 THR A O 1
ATOM 1606 N N . LYS A 1 205 ? 23.281 12.891 0.183 1 97.94 205 LYS A N 1
ATOM 1607 C CA . LYS A 1 205 ? 23.688 11.555 0.6 1 97.94 205 LYS A CA 1
ATOM 1608 C C . LYS A 1 205 ? 22.484 10.648 0.835 1 97.94 205 LYS A C 1
ATOM 1610 O O . LYS A 1 205 ? 22.516 9.773 1.697 1 97.94 205 LYS A O 1
ATOM 1615 N N . SER A 1 206 ? 21.453 10.945 0.094 1 97.75 206 SER A N 1
ATOM 1616 C CA . SER A 1 206 ? 20.219 10.18 0.267 1 97.75 206 SER A CA 1
ATOM 1617 C C . SER A 1 206 ? 19.922 9.328 -0.962 1 97.75 206 SER A C 1
ATOM 1619 O O . SER A 1 206 ? 20.266 9.711 -2.084 1 97.75 206 SER A O 1
ATOM 1621 N N . SER A 1 207 ? 19.344 8.164 -0.727 1 98 207 SER A N 1
ATOM 1622 C CA . SER A 1 207 ? 18.672 7.355 -1.746 1 98 207 SER A CA 1
ATOM 1623 C C . SER A 1 207 ? 17.172 7.547 -1.71 1 98 207 SER A C 1
ATOM 1625 O O . SER A 1 207 ? 16.625 8.109 -0.752 1 98 207 SER A O 1
ATOM 1627 N N . VAL A 1 208 ? 16.578 7.113 -2.83 1 98.5 208 VAL A N 1
ATOM 1628 C CA . VAL A 1 208 ? 15.148 7.402 -2.91 1 98.5 208 VAL A CA 1
ATOM 1629 C C . VAL A 1 208 ? 14.375 6.117 -3.213 1 98.5 208 VAL A C 1
ATOM 1631 O O . VAL A 1 208 ? 14.828 5.289 -4.008 1 98.5 208 VAL A O 1
ATOM 1634 N N . MET A 1 209 ? 13.266 5.93 -2.586 1 98.56 209 MET A N 1
ATOM 1635 C CA . MET A 1 209 ? 12.25 4.934 -2.936 1 98.56 209 MET A CA 1
ATOM 1636 C C . MET A 1 209 ? 10.906 5.598 -3.197 1 98.56 209 MET A C 1
ATOM 1638 O O . MET A 1 209 ? 10.398 6.34 -2.354 1 98.56 209 MET A O 1
ATOM 1642 N N . VAL A 1 210 ? 10.352 5.32 -4.363 1 98.88 210 VAL A N 1
ATOM 1643 C CA . VAL A 1 210 ? 9.047 5.855 -4.719 1 98.88 210 VAL A CA 1
ATOM 1644 C C . VAL A 1 210 ? 7.945 4.965 -4.145 1 98.88 210 VAL A C 1
ATOM 1646 O O . VAL A 1 210 ? 8.031 3.736 -4.219 1 98.88 210 VAL A O 1
ATOM 1649 N N . THR A 1 211 ? 6.922 5.543 -3.578 1 98.75 211 THR A N 1
ATOM 1650 C CA . THR A 1 211 ? 5.855 4.816 -2.896 1 98.75 211 THR A CA 1
ATOM 1651 C C . THR A 1 211 ? 4.484 5.285 -3.381 1 98.75 211 THR A C 1
ATOM 1653 O O . THR A 1 211 ? 4.383 6.273 -4.109 1 98.75 211 THR A O 1
ATOM 1656 N N . ALA A 1 212 ? 3.441 4.543 -3.02 1 98.31 212 ALA A N 1
ATOM 1657 C CA . ALA A 1 212 ? 2.064 4.914 -3.328 1 98.31 212 ALA A CA 1
ATOM 1658 C C . ALA A 1 212 ? 1.544 5.957 -2.344 1 98.31 212 ALA A C 1
ATOM 1660 O O . ALA A 1 212 ? 0.601 5.699 -1.593 1 98.31 212 ALA A O 1
ATOM 1661 N N . GLY A 1 213 ? 2.127 7.145 -2.406 1 98.06 213 GLY A N 1
ATOM 1662 C CA . GLY A 1 213 ? 1.83 8.219 -1.473 1 98.06 213 GLY A CA 1
ATOM 1663 C C . GLY A 1 213 ? 2.721 8.203 -0.245 1 98.06 213 GLY A C 1
ATOM 1664 O O . GLY A 1 213 ? 3.408 7.215 0.02 1 98.06 213 GLY A O 1
ATOM 1665 N N . ALA A 1 214 ? 2.637 9.25 0.506 1 98.31 214 ALA A N 1
ATOM 1666 C CA . ALA A 1 214 ? 3.486 9.383 1.686 1 98.31 214 ALA A CA 1
ATOM 1667 C C . ALA A 1 214 ? 2.951 8.555 2.848 1 98.31 214 ALA A C 1
ATOM 1669 O O . ALA A 1 214 ? 3.703 8.18 3.752 1 98.31 214 ALA A O 1
ATOM 1670 N N . ASN A 1 215 ? 1.637 8.25 2.857 1 98 215 ASN A N 1
ATOM 1671 C CA . ASN A 1 215 ? 1.112 7.352 3.877 1 98 215 ASN A CA 1
ATOM 1672 C C . ASN A 1 215 ? 1.771 5.977 3.801 1 98 215 ASN A C 1
ATOM 1674 O O . ASN A 1 215 ? 2.215 5.438 4.816 1 98 215 ASN A O 1
ATOM 1678 N N . GLN A 1 216 ? 1.837 5.461 2.588 1 98.69 216 GLN A N 1
ATOM 1679 C CA . GLN A 1 216 ? 2.504 4.172 2.418 1 98.69 216 GLN A CA 1
ATOM 1680 C C . GLN A 1 216 ? 3.984 4.27 2.773 1 98.69 216 GLN A C 1
ATOM 1682 O O . GLN A 1 216 ? 4.551 3.344 3.355 1 98.69 216 GLN A O 1
ATOM 1687 N N . ALA A 1 217 ? 4.613 5.391 2.391 1 98.81 217 ALA A N 1
ATOM 1688 C CA . ALA A 1 217 ? 6.008 5.613 2.762 1 98.81 217 ALA A CA 1
ATOM 1689 C C . ALA A 1 217 ? 6.203 5.48 4.27 1 98.81 217 ALA A C 1
ATOM 1691 O O . ALA A 1 217 ? 7.133 4.812 4.727 1 98.81 217 ALA A O 1
ATOM 1692 N N . PHE A 1 218 ? 5.316 6.086 5.043 1 98.88 218 PHE A N 1
ATOM 1693 C CA . PHE A 1 218 ? 5.418 6.055 6.496 1 98.88 218 PHE A CA 1
ATOM 1694 C C . PHE A 1 218 ? 5.227 4.637 7.023 1 98.88 218 PHE A C 1
ATOM 1696 O O . PHE A 1 218 ? 5.953 4.195 7.914 1 98.88 218 PHE A O 1
ATOM 1703 N N . VAL A 1 219 ? 4.297 3.938 6.508 1 98.88 219 VAL A N 1
ATOM 1704 C CA . VAL A 1 219 ? 4.062 2.559 6.922 1 98.88 219 VAL A CA 1
ATOM 1705 C C . VAL A 1 219 ? 5.285 1.704 6.598 1 98.88 219 VAL A C 1
ATOM 1707 O O . VAL A 1 219 ? 5.684 0.849 7.395 1 98.88 219 VAL A O 1
ATOM 1710 N N . ASN A 1 220 ? 5.863 1.896 5.352 1 98.81 220 ASN A N 1
ATOM 1711 C CA . ASN A 1 220 ? 7.102 1.194 5.023 1 98.81 220 ASN A CA 1
ATOM 1712 C C . ASN A 1 220 ? 8.156 1.384 6.105 1 98.81 220 ASN A C 1
ATOM 1714 O O . ASN A 1 220 ? 8.836 0.43 6.488 1 98.81 220 ASN A O 1
ATOM 1718 N N . LEU A 1 221 ? 8.281 2.6 6.586 1 98.81 221 LEU A N 1
ATOM 1719 C CA . LEU A 1 221 ? 9.289 2.91 7.594 1 98.81 221 LEU A CA 1
ATOM 1720 C C . LEU A 1 221 ? 8.961 2.236 8.922 1 98.81 221 LEU A C 1
ATOM 1722 O O . LEU A 1 221 ? 9.844 1.698 9.586 1 98.81 221 LEU A O 1
ATOM 1726 N N . VAL A 1 222 ? 7.703 2.291 9.32 1 98.81 222 VAL A N 1
ATOM 1727 C CA . VAL A 1 222 ? 7.305 1.691 10.594 1 98.81 222 VAL A CA 1
ATOM 1728 C C . VAL A 1 222 ? 7.617 0.196 10.578 1 98.81 222 VAL A C 1
ATOM 1730 O O . VAL A 1 222 ? 8.203 -0.333 11.523 1 98.81 222 VAL A O 1
ATOM 1733 N N . LEU A 1 223 ? 7.297 -0.481 9.5 1 98.56 223 LEU A N 1
ATOM 1734 C CA . LEU A 1 223 ? 7.527 -1.918 9.391 1 98.56 223 LEU A CA 1
ATOM 1735 C C . LEU A 1 223 ? 9.016 -2.227 9.32 1 98.56 223 LEU A C 1
ATOM 1737 O O . LEU A 1 223 ? 9.469 -3.26 9.828 1 98.56 223 LEU A O 1
ATOM 1741 N N . THR A 1 224 ? 9.758 -1.396 8.727 1 98.44 224 THR A N 1
ATOM 1742 C CA . THR A 1 224 ? 11.188 -1.594 8.523 1 98.44 224 THR A CA 1
ATOM 1743 C C . THR A 1 224 ? 11.969 -1.307 9.805 1 98.44 224 THR A C 1
ATOM 1745 O O . THR A 1 224 ? 12.984 -1.948 10.078 1 98.44 224 THR A O 1
ATOM 1748 N N . LEU A 1 225 ? 11.453 -0.377 10.664 1 98.19 225 LEU A N 1
ATOM 1749 C CA . LEU A 1 225 ? 12.289 0.167 11.727 1 98.19 225 LEU A CA 1
ATOM 1750 C C . LEU A 1 225 ? 11.789 -0.283 13.094 1 98.19 225 LEU A C 1
ATOM 1752 O O . LEU A 1 225 ? 12.539 -0.244 14.078 1 98.19 225 LEU A O 1
ATOM 1756 N N . CYS A 1 226 ? 10.523 -0.715 13.188 1 98.06 226 CYS A N 1
ATOM 1757 C CA . CYS A 1 226 ? 9.953 -0.94 14.516 1 98.06 226 CYS A CA 1
ATOM 1758 C C . CYS A 1 226 ? 9.359 -2.342 14.625 1 98.06 226 CYS A C 1
ATOM 1760 O O . CYS A 1 226 ? 8.773 -2.848 13.664 1 98.06 226 CYS A O 1
ATOM 1762 N N . ASP A 1 227 ? 9.539 -2.984 15.734 1 97.06 227 ASP A N 1
ATOM 1763 C CA . ASP A 1 227 ? 8.844 -4.207 16.125 1 97.06 227 ASP A CA 1
ATOM 1764 C C . ASP A 1 227 ? 7.688 -3.896 17.078 1 97.06 227 ASP A C 1
ATOM 1766 O O . ASP A 1 227 ? 7.617 -2.805 17.641 1 97.06 227 ASP A O 1
ATOM 1770 N N . ALA A 1 228 ? 6.867 -5.023 17.141 1 93.38 228 ALA A N 1
ATOM 1771 C CA . ALA A 1 228 ? 5.832 -4.902 18.156 1 93.38 228 ALA A CA 1
ATOM 1772 C C . ALA A 1 228 ? 6.445 -4.746 19.547 1 93.38 228 ALA A C 1
ATOM 1774 O O . ALA A 1 228 ? 7.383 -5.461 19.906 1 93.38 228 ALA A O 1
ATOM 1775 N N . GLY A 1 229 ? 6.211 -3.807 20.297 1 91.5 229 GLY A N 1
ATOM 1776 C CA . GLY A 1 229 ? 6.742 -3.6 21.641 1 91.5 229 GLY A CA 1
ATOM 1777 C C . GLY A 1 229 ? 7.68 -2.41 21.734 1 91.5 229 GLY A C 1
ATOM 1778 O O . GLY A 1 229 ? 7.977 -1.929 22.828 1 91.5 229 GLY A O 1
ATOM 1779 N N . ASP A 1 230 ? 8.242 -2.068 20.578 1 97.19 230 ASP A N 1
ATOM 1780 C CA . ASP A 1 230 ? 9.094 -0.885 20.562 1 97.19 230 ASP A CA 1
ATOM 1781 C C . ASP A 1 230 ? 8.305 0.364 20.953 1 97.19 230 ASP A C 1
ATOM 1783 O O . ASP A 1 230 ? 7.082 0.399 20.812 1 97.19 230 ASP A O 1
ATOM 1787 N N . SER A 1 231 ? 9.023 1.329 21.469 1 98.19 231 SER A N 1
ATOM 1788 C CA . SER A 1 231 ? 8.422 2.635 21.719 1 98.19 231 SER A CA 1
ATOM 1789 C C . SER A 1 231 ? 8.836 3.646 20.656 1 98.19 231 SER A C 1
ATOM 1791 O O . SER A 1 231 ? 9.891 3.51 20.031 1 98.19 231 SER A O 1
ATOM 1793 N N . VAL A 1 232 ? 7.977 4.578 20.422 1 98.75 232 VAL A N 1
ATOM 1794 C CA . VAL A 1 232 ? 8.219 5.66 19.469 1 98.75 232 VAL A CA 1
ATOM 1795 C C . VAL A 1 232 ? 7.73 6.98 20.062 1 98.75 232 VAL A C 1
ATOM 1797 O O . VAL A 1 232 ? 6.961 6.992 21.016 1 98.75 232 VAL A O 1
ATOM 1800 N N . VAL A 1 233 ? 8.211 8.109 19.5 1 98.88 233 VAL A N 1
ATOM 1801 C CA . VAL A 1 233 ? 7.875 9.414 20.047 1 98.88 233 VAL A CA 1
ATOM 1802 C C . VAL A 1 233 ? 7.176 10.266 18.984 1 98.88 233 VAL A C 1
ATOM 1804 O O . VAL A 1 233 ? 7.609 10.305 17.828 1 98.88 233 VAL A O 1
ATOM 1807 N N . MET A 1 234 ? 6.125 10.898 19.359 1 98.75 234 MET A N 1
ATOM 1808 C CA . MET A 1 234 ? 5.426 11.93 18.609 1 98.75 234 MET A CA 1
ATOM 1809 C C . MET A 1 234 ? 5.16 13.156 19.469 1 98.75 234 MET A C 1
ATOM 1811 O O . MET A 1 234 ? 5.43 13.141 20.672 1 98.75 234 MET A O 1
ATOM 1815 N N . PHE A 1 235 ? 4.656 14.195 18.891 1 98.81 235 PHE A N 1
ATOM 1816 C CA . PHE A 1 235 ? 4.258 15.406 19.594 1 98.81 235 PHE A CA 1
ATOM 1817 C C . PHE A 1 235 ? 2.83 15.797 19.234 1 98.81 235 PHE A C 1
ATOM 1819 O O . PHE A 1 235 ? 2.441 15.742 18.062 1 98.81 235 PHE A O 1
ATOM 1826 N N . ALA A 1 236 ? 2.037 16.109 20.188 1 98.5 236 ALA A N 1
ATOM 1827 C CA . ALA A 1 236 ? 0.686 16.594 19.938 1 98.5 236 A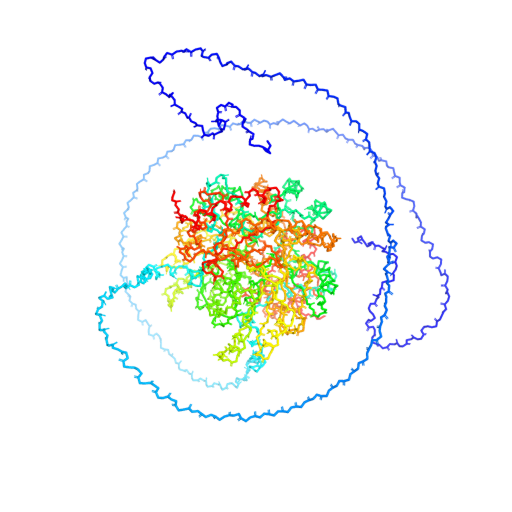LA A CA 1
ATOM 1828 C C . ALA A 1 236 ? 0.699 18.094 19.625 1 98.5 236 ALA A C 1
ATOM 1830 O O . ALA A 1 236 ? 1.402 18.859 20.281 1 98.5 236 ALA A O 1
ATOM 1831 N N . PRO A 1 237 ? -0.088 18.594 18.688 1 98.25 237 PRO A N 1
ATOM 1832 C CA . PRO A 1 237 ? -0.932 17.719 17.859 1 98.25 237 PRO A CA 1
ATOM 1833 C C . PRO A 1 237 ? -0.14 16.984 16.781 1 98.25 237 PRO A C 1
ATOM 1835 O O . PRO A 1 237 ? 0.819 17.516 16.234 1 98.25 237 PRO A O 1
ATOM 1838 N N . TYR A 1 238 ? -0.453 15.703 16.594 1 98.38 238 TYR A N 1
ATOM 1839 C CA . TYR A 1 238 ? 0.24 14.844 15.641 1 98.38 238 TYR A CA 1
ATOM 1840 C C . TYR A 1 238 ? -0.65 14.523 14.445 1 98.38 238 TYR A C 1
ATOM 1842 O O . TYR A 1 238 ? -1.871 14.688 14.508 1 98.38 238 TYR A O 1
ATOM 1850 N N . TYR A 1 239 ? -0.068 14.211 13.352 1 97.94 239 TYR A N 1
ATOM 1851 C CA . TYR A 1 239 ? -0.832 13.703 12.219 1 97.94 239 TYR A CA 1
ATOM 1852 C C . TYR A 1 239 ? -1.464 12.359 12.539 1 97.94 239 TYR A C 1
ATOM 1854 O O . TYR A 1 239 ? -0.758 11.375 12.781 1 97.94 239 TYR A O 1
ATOM 1862 N N . PHE A 1 240 ? -2.705 12.195 12.484 1 97.12 240 PHE A N 1
ATOM 1863 C CA . PHE A 1 240 ? -3.461 11.062 13.016 1 97.12 240 PHE A CA 1
ATOM 1864 C C . PHE A 1 240 ? -3.127 9.781 12.258 1 97.12 240 PHE A C 1
ATOM 1866 O O . PHE A 1 240 ? -3.094 8.703 12.844 1 97.12 240 PHE A O 1
ATOM 1873 N N . ASN A 1 241 ? -2.873 9.836 10.938 1 97.44 241 ASN A N 1
ATOM 1874 C CA . ASN A 1 241 ? -2.562 8.617 10.188 1 97.44 241 ASN A CA 1
ATOM 1875 C C . ASN A 1 241 ? -1.226 8.023 10.617 1 97.44 241 ASN A C 1
ATOM 1877 O O . ASN A 1 241 ? -1.053 6.801 10.609 1 97.44 241 ASN A O 1
ATOM 1881 N N . SER A 1 242 ? -0.269 8.867 10.969 1 98.25 242 SER A N 1
ATOM 1882 C CA . SER A 1 242 ? 0.995 8.344 11.469 1 98.25 242 SER A CA 1
ATOM 1883 C C . SER A 1 242 ? 0.795 7.602 12.789 1 98.25 242 SER A C 1
ATOM 1885 O O . SER A 1 242 ? 1.361 6.523 12.992 1 98.25 242 SER A O 1
ATOM 1887 N N . PHE A 1 243 ? -0.004 8.219 13.68 1 98.31 243 PHE A N 1
ATOM 1888 C CA . PHE A 1 243 ? -0.335 7.586 14.945 1 98.31 243 PHE A CA 1
ATOM 1889 C C . PHE A 1 243 ? -0.996 6.23 14.719 1 98.31 243 PHE A C 1
ATOM 1891 O O . PHE A 1 243 ? -0.61 5.234 15.336 1 98.31 243 PHE A O 1
ATOM 1898 N N . MET A 1 244 ? -1.924 6.188 13.859 1 98.25 244 MET A N 1
ATOM 1899 C CA . MET A 1 244 ? -2.67 4.973 13.531 1 98.25 244 MET A CA 1
ATOM 1900 C C . MET A 1 244 ? -1.76 3.932 12.891 1 98.25 244 MET A C 1
ATOM 1902 O O . MET A 1 244 ? -1.932 2.73 13.117 1 98.25 244 MET A O 1
ATOM 1906 N N . SER A 1 245 ? -0.809 4.344 12.047 1 98.5 245 SER A N 1
ATOM 1907 C CA . SER A 1 245 ? 0.132 3.424 11.406 1 98.5 245 SER A CA 1
ATOM 1908 C C . SER A 1 245 ? 0.954 2.668 12.445 1 98.5 245 SER A C 1
ATOM 1910 O O . SER A 1 245 ? 1.205 1.472 12.297 1 98.5 245 SER A O 1
ATOM 1912 N N . PHE A 1 246 ? 1.373 3.412 13.516 1 98.62 246 PHE A N 1
ATOM 1913 C CA . PHE A 1 246 ? 2.057 2.734 14.609 1 98.62 246 PHE A CA 1
ATOM 1914 C C . PHE A 1 246 ? 1.147 1.691 15.25 1 98.62 246 PHE A C 1
ATOM 1916 O O . PHE A 1 246 ? 1.511 0.517 15.344 1 98.62 246 PHE A O 1
ATOM 1923 N N . GLN A 1 247 ? -0.095 2.057 15.539 1 98.19 247 GLN A N 1
ATOM 1924 C CA . GLN A 1 247 ? -1.021 1.18 16.25 1 98.19 247 GLN A CA 1
ATOM 1925 C C . GLN A 1 247 ? -1.315 -0.078 15.43 1 98.19 247 GLN A C 1
ATOM 1927 O O . GLN A 1 247 ? -1.183 -1.194 15.938 1 98.19 247 GLN A O 1
ATOM 1932 N N . MET A 1 248 ? -1.607 0.096 14.195 1 97.75 248 MET A N 1
ATOM 1933 C CA . MET A 1 248 ? -2.117 -1.009 13.383 1 97.75 248 MET A CA 1
ATOM 1934 C C . MET A 1 248 ? -1.014 -2.016 13.086 1 97.75 248 MET A C 1
ATOM 1936 O O . MET A 1 248 ? -1.293 -3.143 12.664 1 97.75 248 MET A O 1
ATOM 1940 N N . THR A 1 249 ? 0.24 -1.635 13.273 1 98 249 THR A N 1
ATOM 1941 C CA . THR A 1 249 ? 1.354 -2.547 13.031 1 98 249 THR A CA 1
ATOM 1942 C C . THR A 1 249 ? 1.865 -3.129 14.352 1 98 249 THR A C 1
ATOM 1944 O O . THR A 1 249 ? 2.895 -3.809 14.375 1 98 249 THR A O 1
ATOM 1947 N N . GLY A 1 250 ? 1.229 -2.797 15.477 1 97.56 250 GLY A N 1
ATOM 1948 C CA . GLY A 1 250 ? 1.538 -3.396 16.766 1 97.56 250 GLY A CA 1
ATOM 1949 C C . GLY A 1 250 ? 2.441 -2.531 17.625 1 97.56 250 GLY A C 1
ATOM 1950 O O . GLY A 1 250 ? 2.824 -2.93 18.719 1 97.56 250 GLY A O 1
ATOM 1951 N N . VAL A 1 251 ? 2.848 -1.365 17.109 1 98 251 VAL A N 1
ATOM 1952 C CA . VAL A 1 251 ? 3.625 -0.408 17.891 1 98 251 VAL A CA 1
ATOM 1953 C C . VAL A 1 251 ? 2.688 0.471 18.719 1 98 251 VAL A C 1
ATOM 1955 O O . VAL A 1 251 ? 2.223 1.51 18.234 1 98 251 VAL A O 1
ATOM 1958 N N . THR A 1 252 ? 2.492 0.077 19.984 1 96.31 252 THR A N 1
ATOM 1959 C CA . THR A 1 252 ? 1.434 0.718 20.766 1 96.31 252 THR A CA 1
ATOM 1960 C C . THR A 1 252 ? 2.023 1.59 21.875 1 96.31 252 THR A C 1
ATOM 1962 O O . THR A 1 252 ? 1.311 2.379 22.484 1 96.31 252 THR A O 1
ATOM 1965 N N . ASP A 1 253 ? 3.316 1.422 22.141 1 97.81 253 ASP A N 1
ATOM 1966 C CA . ASP A 1 253 ? 3.969 2.307 23.094 1 97.81 253 ASP A CA 1
ATOM 1967 C C . ASP A 1 253 ? 4.398 3.613 22.438 1 97.81 253 ASP A C 1
ATOM 1969 O O . ASP A 1 253 ? 5.59 3.838 22.203 1 97.81 253 ASP A O 1
ATOM 1973 N N . ILE A 1 254 ? 3.432 4.426 22.219 1 98.5 254 ILE A N 1
ATOM 1974 C CA . ILE A 1 254 ? 3.648 5.715 21.562 1 98.5 254 ILE A CA 1
ATOM 1975 C C . ILE A 1 254 ? 3.715 6.816 22.625 1 98.5 254 ILE A C 1
ATOM 1977 O O . ILE A 1 254 ? 2.697 7.164 23.234 1 98.5 254 ILE A O 1
ATOM 1981 N N . LEU A 1 255 ? 4.906 7.352 22.828 1 98.69 255 LEU A N 1
ATOM 1982 C CA . LEU A 1 255 ? 5.098 8.469 23.75 1 98.69 255 LEU A CA 1
ATOM 1983 C C . LEU A 1 255 ? 4.777 9.797 23.062 1 98.69 255 LEU A C 1
ATOM 1985 O O . LEU A 1 255 ? 5.422 10.156 22.078 1 98.69 255 LEU A O 1
ATOM 1989 N N . VAL A 1 256 ? 3.807 10.508 23.594 1 98.69 256 VAL A N 1
ATOM 1990 C CA . VAL A 1 256 ? 3.365 11.75 22.969 1 98.69 256 VAL A CA 1
ATOM 1991 C C . VAL A 1 256 ? 3.74 12.938 23.859 1 98.69 256 VAL A C 1
ATOM 1993 O O . VAL A 1 256 ? 3.221 13.086 24.969 1 98.69 256 VAL A O 1
ATOM 1996 N N . GLY A 1 257 ? 4.656 13.727 23.406 1 98.62 257 GLY A N 1
ATOM 1997 C CA . GLY A 1 257 ? 5 14.969 24.078 1 98.62 257 GLY A CA 1
ATOM 1998 C C . GLY A 1 257 ? 4.062 16.109 23.719 1 98.62 257 GLY A C 1
ATOM 1999 O O . GLY A 1 257 ? 3.367 16.062 22.703 1 98.62 257 GLY A O 1
ATOM 2000 N N . ALA A 1 258 ? 4.164 17.141 24.484 1 97.5 258 ALA A N 1
ATOM 2001 C CA . ALA A 1 258 ? 3.357 18.328 24.234 1 97.5 258 ALA A CA 1
ATOM 2002 C C . ALA A 1 258 ? 4.086 19.312 23.312 1 97.5 258 ALA A C 1
ATOM 2004 O O . ALA A 1 258 ? 5.277 19.156 23.047 1 97.5 258 ALA A O 1
ATOM 2005 N N . SER A 1 259 ? 3.295 20.172 22.75 1 97.5 259 SER A N 1
ATOM 2006 C CA . SER A 1 259 ? 3.824 21.344 22.047 1 97.5 259 SER A CA 1
ATOM 2007 C C . SER A 1 259 ? 3.506 22.625 22.797 1 97.5 259 SER A C 1
ATOM 2009 O O . SER A 1 259 ? 2.557 22.688 23.594 1 97.5 259 SER A O 1
ATOM 2011 N N . ASN A 1 260 ? 4.363 23.625 22.531 1 97 260 ASN A N 1
ATOM 2012 C CA . ASN A 1 260 ? 4.102 24.938 23.109 1 97 260 ASN A CA 1
ATOM 2013 C C . ASN A 1 260 ? 2.74 25.469 22.672 1 97 260 ASN A C 1
ATOM 2015 O O . ASN A 1 260 ? 2.441 25.531 21.484 1 97 260 ASN A O 1
ATOM 2019 N N . PRO A 1 261 ? 1.934 25.875 23.562 1 92.69 261 PRO A N 1
ATOM 2020 C CA . PRO A 1 261 ? 0.584 26.297 23.188 1 92.69 261 PRO A CA 1
ATOM 2021 C C . PRO A 1 261 ? 0.584 27.562 22.344 1 92.69 261 PRO A C 1
ATOM 2023 O O . PRO A 1 261 ? -0.389 27.844 21.625 1 92.69 261 PRO A O 1
ATOM 2026 N N . LYS A 1 262 ? 1.619 28.328 22.406 1 94.12 262 LYS A N 1
ATOM 2027 C CA . LYS A 1 262 ? 1.676 29.578 21.672 1 94.12 262 LYS A CA 1
ATOM 2028 C C . LYS A 1 262 ? 2.275 29.375 20.281 1 94.12 262 LYS A C 1
ATOM 2030 O O . LYS A 1 262 ? 1.811 29.969 19.312 1 94.12 262 LYS A O 1
ATOM 2035 N N . THR A 1 263 ? 3.26 28.531 20.188 1 96.06 263 THR A N 1
ATOM 2036 C CA . THR A 1 263 ? 3.986 28.406 18.938 1 96.06 263 THR A CA 1
ATOM 2037 C C . THR A 1 263 ? 3.654 27.078 18.25 1 96.06 263 THR A C 1
ATOM 2039 O O . THR A 1 263 ? 3.957 26.891 17.062 1 96.06 263 THR A O 1
ATOM 2042 N N . LEU A 1 264 ? 3.104 26.141 19.016 1 97.81 264 LEU A N 1
ATOM 2043 C CA . LEU A 1 264 ? 2.805 24.781 18.594 1 97.81 264 LEU A CA 1
ATOM 2044 C C . LEU A 1 264 ? 4.086 24.031 18.234 1 97.81 264 LEU A C 1
ATOM 2046 O O . LEU A 1 264 ? 4.043 23 17.562 1 97.81 264 LEU A O 1
ATOM 2050 N N . HIS A 1 265 ? 5.273 24.516 18.719 1 98.25 265 HIS A N 1
ATOM 2051 C CA . HIS A 1 265 ? 6.543 23.812 18.562 1 98.25 265 HIS A CA 1
ATOM 2052 C C . HIS A 1 265 ? 6.68 22.688 19.578 1 98.25 265 HIS A C 1
ATOM 2054 O O . HIS A 1 265 ? 6.238 22.828 20.734 1 98.25 265 HIS A O 1
ATOM 2060 N N . PRO A 1 266 ? 7.336 21.641 19.203 1 98.31 266 PRO A N 1
ATOM 2061 C CA . PRO A 1 266 ? 7.508 20.516 20.125 1 98.31 266 PRO A CA 1
ATOM 2062 C C . PRO A 1 266 ? 8.297 20.891 21.375 1 98.31 266 PRO A C 1
ATOM 2064 O O . PRO A 1 266 ? 9.195 21.734 21.312 1 98.31 266 PRO A O 1
ATOM 2067 N N . ASP A 1 267 ? 7.984 20.25 22.469 1 98.5 267 ASP A N 1
ATOM 2068 C CA . ASP A 1 267 ? 8.742 20.375 23.703 1 98.5 267 ASP A CA 1
ATOM 2069 C C . ASP A 1 267 ? 10.031 19.562 23.656 1 98.5 267 ASP A C 1
ATOM 2071 O O . ASP A 1 267 ? 10.07 18.406 24.078 1 98.5 267 ASP A O 1
ATOM 2075 N N . VAL A 1 268 ? 11.102 20.219 23.328 1 98.56 268 VAL A N 1
ATOM 2076 C CA . VAL A 1 268 ? 12.375 19.531 23.094 1 98.56 268 VAL A CA 1
ATOM 2077 C C . VAL A 1 268 ? 13 19.125 24.422 1 98.56 268 VAL A C 1
ATOM 2079 O O . VAL A 1 268 ? 13.703 18.125 24.5 1 98.56 268 VAL A O 1
ATOM 2082 N N . ASP A 1 269 ? 12.789 19.891 25.469 1 98.5 269 ASP A N 1
ATOM 2083 C CA . ASP A 1 269 ? 13.297 19.516 26.781 1 98.5 269 ASP A CA 1
ATOM 2084 C C . ASP A 1 269 ? 12.68 18.203 27.266 1 98.5 269 ASP A C 1
ATOM 2086 O O . ASP A 1 269 ? 13.367 17.359 27.844 1 98.5 269 ASP A O 1
ATOM 2090 N N . TRP A 1 270 ? 11.406 18.109 27.047 1 98.69 270 TRP A N 1
ATOM 2091 C CA . TRP A 1 270 ? 10.727 16.859 27.375 1 98.69 270 TRP A CA 1
ATOM 2092 C C . TRP A 1 270 ? 11.336 15.688 26.594 1 98.69 270 TRP A C 1
ATOM 2094 O O . TRP A 1 270 ? 11.555 14.617 27.156 1 98.69 270 TRP A O 1
ATOM 2104 N N . LEU A 1 271 ? 11.617 15.898 25.328 1 98.81 271 LEU A N 1
ATOM 2105 C CA . LEU A 1 271 ? 12.227 14.867 24.5 1 98.81 271 LEU A CA 1
ATOM 2106 C C . LEU A 1 271 ? 13.578 14.445 25.062 1 98.81 271 LEU A C 1
ATOM 2108 O O . LEU A 1 271 ? 13.898 13.258 25.094 1 98.81 271 LEU A O 1
ATOM 2112 N N . GLU A 1 272 ? 14.352 15.422 25.422 1 98.69 272 GLU A N 1
ATOM 2113 C CA . GLU A 1 272 ? 15.664 15.141 26 1 98.69 272 GLU A CA 1
ATOM 2114 C C . GLU A 1 272 ? 15.547 14.219 27.203 1 98.69 272 GLU A C 1
ATOM 2116 O O . GLU A 1 272 ? 16.312 13.258 27.328 1 98.69 272 GLU A O 1
ATOM 2121 N N . LYS A 1 273 ? 14.641 14.531 28.031 1 98.5 273 LYS A N 1
ATOM 2122 C CA . LYS A 1 273 ? 14.414 13.719 29.219 1 98.5 273 LYS A CA 1
ATOM 2123 C C . LYS A 1 273 ? 14 12.305 28.844 1 98.5 273 LYS A C 1
ATOM 2125 O O . LYS A 1 273 ? 14.523 11.328 29.391 1 98.5 273 LYS A O 1
ATOM 2130 N N . VAL A 1 274 ? 13.055 12.18 27.922 1 98.44 274 VAL A N 1
ATOM 2131 C CA . VAL A 1 274 ? 12.516 10.883 27.5 1 98.44 274 VAL A CA 1
ATOM 2132 C C . VAL A 1 274 ? 13.641 10.031 26.922 1 98.44 274 VAL A C 1
ATOM 2134 O O . VAL A 1 274 ? 13.773 8.852 27.266 1 98.44 274 VAL A O 1
ATOM 2137 N N . LEU A 1 275 ? 14.484 10.594 26.062 1 97.94 275 LEU A N 1
ATOM 2138 C CA . LEU A 1 275 ? 15.539 9.844 25.375 1 97.94 275 LEU A CA 1
ATOM 2139 C C . LEU A 1 275 ? 16.641 9.461 26.359 1 97.94 275 LEU A C 1
ATOM 2141 O O . LEU A 1 275 ? 17.344 8.461 26.156 1 97.94 275 LEU A O 1
ATOM 2145 N N . LYS A 1 276 ? 16.781 10.195 27.422 1 96.69 276 LYS A N 1
ATOM 2146 C CA . LYS A 1 276 ? 17.797 9.898 28.438 1 96.69 276 LYS A CA 1
ATOM 2147 C C . LYS A 1 276 ? 17.297 8.812 29.391 1 96.69 276 LYS A C 1
ATOM 2149 O O . LYS A 1 276 ? 18.094 7.98 29.844 1 96.69 276 LYS A O 1
ATOM 2154 N N . GLU A 1 277 ? 15.992 8.797 29.594 1 96.44 277 GLU A N 1
ATOM 2155 C CA . GLU A 1 277 ? 15.469 7.992 30.688 1 96.44 277 GLU A CA 1
ATOM 2156 C C . GLU A 1 277 ? 14.859 6.688 30.188 1 96.44 277 GLU A C 1
ATOM 2158 O O . GLU A 1 277 ? 14.656 5.746 30.953 1 96.44 277 GLU A O 1
ATOM 2163 N N . SER A 1 278 ? 14.594 6.68 28.953 1 94.5 278 SER A N 1
ATOM 2164 C CA . SER A 1 278 ? 13.93 5.5 28.406 1 94.5 278 SER A CA 1
ATOM 2165 C C . SER A 1 278 ? 14.914 4.348 28.219 1 94.5 278 SER A C 1
ATOM 2167 O O . SER A 1 278 ? 16.031 4.555 27.766 1 94.5 278 SER A O 1
ATOM 2169 N N . ASN A 1 279 ? 14.492 3.18 28.672 1 93 279 ASN A N 1
ATOM 2170 C CA . ASN A 1 279 ? 15.188 1.917 28.453 1 93 279 ASN A CA 1
ATOM 2171 C C . ASN A 1 279 ? 14.203 0.781 28.172 1 93 279 ASN A C 1
ATOM 2173 O O . ASN A 1 279 ? 13.516 0.316 29.078 1 93 279 ASN A O 1
ATOM 2177 N N . PRO A 1 280 ? 14.195 0.359 27 1 94.56 280 PRO A N 1
ATOM 2178 C CA . PRO A 1 280 ? 15 0.669 25.828 1 94.56 280 PRO A CA 1
ATOM 2179 C C . PRO A 1 280 ? 14.688 2.049 25.25 1 94.56 280 PRO A C 1
ATOM 2181 O O . PRO A 1 280 ? 13.641 2.623 25.531 1 94.56 280 PRO A O 1
ATOM 2184 N N . ILE A 1 281 ? 15.578 2.521 24.453 1 96.25 281 ILE A N 1
ATOM 2185 C CA . ILE A 1 281 ? 15.438 3.807 23.781 1 96.25 281 ILE A CA 1
ATOM 2186 C C . ILE A 1 281 ? 14.344 3.715 22.719 1 96.25 281 ILE A C 1
ATOM 2188 O O . ILE A 1 281 ? 14.242 2.713 22 1 96.25 281 ILE A O 1
ATOM 2192 N N . PRO A 1 282 ? 13.5 4.777 22.609 1 98 282 PRO A N 1
ATOM 2193 C CA . PRO A 1 282 ? 12.547 4.789 21.5 1 98 282 PRO A CA 1
ATOM 2194 C C . PRO A 1 282 ? 13.219 4.582 20.141 1 98 282 PRO A C 1
ATOM 2196 O O . PRO A 1 282 ? 14.312 5.105 19.906 1 98 282 PRO A O 1
ATOM 2199 N N . LYS A 1 283 ? 12.547 3.824 19.297 1 98.06 283 LYS A N 1
ATOM 2200 C CA . LYS A 1 283 ? 13.117 3.482 18 1 98.06 283 LYS A CA 1
ATOM 2201 C C . LYS A 1 283 ? 13.211 4.711 17.109 1 98.06 283 LYS A C 1
ATOM 2203 O O . LYS A 1 283 ? 14.164 4.852 16.328 1 98.06 283 LYS A O 1
ATOM 2208 N N . LEU A 1 284 ? 12.148 5.48 17.172 1 97.94 284 LEU A N 1
ATOM 2209 C CA . LEU A 1 284 ? 12.188 6.656 16.297 1 97.94 284 LEU A CA 1
ATOM 2210 C C . LEU A 1 284 ? 11.367 7.793 16.891 1 97.94 284 LEU A C 1
ATOM 2212 O O . LEU A 1 284 ? 10.539 7.57 17.781 1 97.94 284 LEU A O 1
ATOM 2216 N N . VAL A 1 285 ? 11.75 9.023 16.562 1 98.81 285 VAL A N 1
ATOM 2217 C CA . VAL A 1 285 ? 11.023 10.273 16.75 1 98.81 285 VAL A CA 1
ATOM 2218 C C . VAL A 1 285 ? 10.523 10.789 15.406 1 98.81 285 VAL A C 1
ATOM 2220 O O . VAL A 1 285 ? 11.273 10.812 14.43 1 98.81 285 VAL A O 1
ATOM 2223 N N . THR A 1 286 ? 9.234 11.109 15.344 1 98.81 286 THR A N 1
ATOM 2224 C CA . THR A 1 286 ? 8.734 11.617 14.07 1 98.81 286 THR A CA 1
ATOM 2225 C C . THR A 1 286 ? 8.148 13.016 14.242 1 98.81 286 THR A C 1
ATOM 2227 O O . THR A 1 286 ? 7.52 13.312 15.266 1 98.81 286 THR A O 1
ATOM 2230 N N . VAL A 1 287 ? 8.391 13.891 13.297 1 98.56 287 VAL A N 1
ATOM 2231 C CA . VAL A 1 287 ? 7.805 15.227 13.211 1 98.56 287 VAL A CA 1
ATOM 2232 C C . VAL A 1 287 ? 7.336 15.492 11.781 1 98.56 287 VAL A C 1
ATOM 2234 O O . VAL A 1 287 ? 7.863 14.914 10.828 1 98.56 287 VAL A O 1
ATOM 2237 N N . VAL A 1 288 ? 6.305 16.219 11.664 1 98.69 288 VAL A N 1
ATOM 2238 C CA . VAL A 1 288 ? 5.84 16.766 10.391 1 98.69 288 VAL A CA 1
ATOM 2239 C C . VAL A 1 288 ? 6.207 18.25 10.305 1 98.69 288 VAL A C 1
ATOM 2241 O O . VAL A 1 288 ? 5.805 19.047 11.156 1 98.69 288 VAL A O 1
ATOM 2244 N N . ASN A 1 289 ? 6.973 18.656 9.305 1 98.56 289 ASN A N 1
ATOM 2245 C CA . ASN A 1 289 ? 7.473 20.016 9.219 1 98.56 289 ASN A CA 1
ATOM 2246 C C . ASN A 1 289 ? 7.523 20.516 7.777 1 98.56 289 ASN A C 1
ATOM 2248 O O . ASN A 1 289 ? 8.398 20.109 7.012 1 98.56 289 ASN A O 1
ATOM 2252 N N . PRO A 1 290 ? 6.648 21.391 7.332 1 98.12 290 PRO A N 1
ATOM 2253 C CA . PRO A 1 290 ? 5.652 22.109 8.125 1 98.12 290 PRO A CA 1
ATOM 2254 C C . PRO A 1 290 ? 4.531 21.203 8.633 1 98.12 290 PRO A C 1
ATOM 2256 O O . PRO A 1 290 ? 4.18 20.234 7.977 1 98.12 290 PRO A O 1
ATOM 2259 N N . GLY A 1 291 ? 3.912 21.641 9.719 1 98.12 291 GLY A N 1
ATOM 2260 C CA . GLY A 1 291 ? 3.152 20.703 10.539 1 98.12 291 GLY A CA 1
ATOM 2261 C C . GLY A 1 291 ? 1.741 20.484 10.031 1 98.12 291 GLY A C 1
ATOM 2262 O O . GLY A 1 291 ? 1.055 21.422 9.641 1 98.12 291 GLY A O 1
ATOM 2263 N N . ASN A 1 292 ? 1.271 19.297 10 1 97.88 292 ASN A N 1
ATOM 2264 C CA . ASN A 1 292 ? -0.101 18.797 9.945 1 97.88 292 ASN A CA 1
ATOM 2265 C C . ASN A 1 292 ? -0.456 18 11.188 1 97.88 292 ASN A C 1
ATOM 2267 O O . ASN A 1 292 ? 0.07 16.906 11.398 1 97.88 292 ASN A O 1
ATOM 2271 N N . PRO A 1 293 ? -1.203 18.516 12.031 1 97.69 293 PRO A N 1
ATOM 2272 C CA . PRO A 1 293 ? -2.25 19.5 11.773 1 97.69 293 PRO A CA 1
ATOM 2273 C C . PRO A 1 293 ? -1.879 20.891 12.281 1 97.69 293 PRO A C 1
ATOM 2275 O O . PRO A 1 293 ? -2.68 21.828 12.18 1 97.69 293 PRO A O 1
ATOM 2278 N N . SER A 1 294 ? -0.739 21.094 12.805 1 97.69 294 SER A N 1
ATOM 2279 C CA . SER A 1 294 ? -0.465 22.297 13.594 1 97.69 294 SER A CA 1
ATOM 2280 C C . SER A 1 294 ? -0.388 23.531 12.711 1 97.69 294 SER A C 1
ATOM 2282 O O . SER A 1 294 ? -0.699 24.641 13.156 1 97.69 294 SER A O 1
ATOM 2284 N N . GLY A 1 295 ? 0.07 23.328 11.492 1 98.06 295 GLY A N 1
ATOM 2285 C CA . GLY A 1 295 ? 0.354 24.484 10.648 1 98.06 295 GLY A CA 1
ATOM 2286 C C . GLY A 1 295 ? 1.589 25.25 11.078 1 98.06 295 GLY A C 1
ATOM 2287 O O . GLY A 1 295 ? 1.923 26.281 10.484 1 98.06 295 GLY A O 1
ATOM 2288 N N . ALA A 1 296 ? 2.254 24.75 12.062 1 97.56 296 ALA A N 1
ATOM 2289 C CA . ALA A 1 296 ? 3.465 25.391 12.57 1 97.56 296 ALA A CA 1
ATOM 2290 C C . ALA A 1 296 ? 4.695 24.953 11.781 1 97.56 296 ALA A C 1
ATOM 2292 O O . ALA A 1 296 ? 4.68 23.891 11.141 1 97.56 296 ALA A O 1
ATOM 2293 N N . PHE A 1 297 ? 5.703 25.797 11.797 1 98.12 297 PHE A N 1
ATOM 2294 C CA . PHE A 1 297 ? 6.988 25.5 11.18 1 98.12 297 PHE A CA 1
ATOM 2295 C C . PHE A 1 297 ? 8.102 25.469 12.227 1 98.12 297 PHE A C 1
ATOM 2297 O O . PHE A 1 297 ? 8.359 26.484 12.883 1 98.12 297 PHE A O 1
ATOM 2304 N N . ILE A 1 298 ? 8.695 24.328 12.453 1 98.12 298 ILE A N 1
ATOM 2305 C CA . ILE A 1 298 ? 9.773 24.172 13.414 1 98.12 298 ILE A CA 1
ATOM 2306 C C . ILE A 1 298 ? 11.047 24.812 12.875 1 98.12 298 ILE A C 1
ATOM 2308 O O . ILE A 1 298 ? 11.562 24.422 11.828 1 98.12 298 ILE A O 1
ATOM 2312 N N . PRO A 1 299 ? 11.578 25.812 13.562 1 96.75 299 PRO A N 1
ATOM 2313 C CA . PRO A 1 299 ? 12.789 26.469 13.086 1 96.75 299 PRO A CA 1
ATOM 2314 C C . PRO A 1 299 ? 13.992 25.531 13.031 1 96.75 299 PRO A C 1
ATOM 2316 O O . PRO A 1 299 ? 14.094 24.594 13.836 1 96.75 299 PRO A O 1
ATOM 2319 N N . LYS A 1 300 ? 14.961 25.828 12.227 1 97.69 300 LYS A N 1
ATOM 2320 C CA . LYS A 1 300 ? 16.094 24.953 11.93 1 97.69 300 LYS A CA 1
ATOM 2321 C C . LYS A 1 300 ? 16.891 24.641 13.188 1 97.69 300 LYS A C 1
ATOM 2323 O O . LYS A 1 300 ? 17.234 23.484 13.43 1 97.69 300 LYS A O 1
ATOM 2328 N N . PRO A 1 301 ? 17.219 25.641 14.07 1 98.12 301 PRO A N 1
ATOM 2329 C CA . PRO A 1 301 ? 17.984 25.312 15.266 1 98.12 301 PRO A CA 1
ATOM 2330 C C . PRO A 1 301 ? 17.266 24.312 16.172 1 98.12 301 PRO A C 1
ATOM 2332 O O . PRO A 1 301 ? 17.906 23.453 16.781 1 98.12 301 PRO A O 1
ATOM 2335 N N . MET A 1 302 ? 15.984 24.484 16.25 1 98.31 302 MET A N 1
ATOM 2336 C CA . MET A 1 302 ? 15.203 23.578 17.094 1 98.31 302 MET A CA 1
ATOM 2337 C C . MET A 1 302 ? 15.188 22.172 16.516 1 98.31 302 MET A C 1
ATOM 2339 O O . MET A 1 302 ? 15.359 21.188 17.234 1 98.31 302 MET A O 1
ATOM 2343 N N . LEU A 1 303 ? 14.938 22 15.195 1 98.69 303 LEU A N 1
ATOM 2344 C CA . LEU A 1 303 ? 14.953 20.688 14.555 1 98.69 303 LEU A CA 1
ATOM 2345 C C . LEU A 1 303 ? 16.328 20.047 14.648 1 98.69 303 LEU A C 1
ATOM 2347 O O . LEU A 1 303 ? 16.453 18.828 14.781 1 98.69 303 LEU A O 1
ATOM 2351 N N . GLN A 1 304 ? 17.359 20.859 14.547 1 98.75 304 GLN A N 1
ATOM 2352 C CA . GLN A 1 304 ? 18.719 20.359 14.711 1 98.75 304 GLN A CA 1
ATOM 2353 C C . GLN A 1 304 ? 18.938 19.797 16.109 1 98.75 304 GLN A C 1
ATOM 2355 O O . GLN A 1 304 ? 19.578 18.766 16.281 1 98.75 304 GLN A O 1
ATOM 2360 N N . ARG A 1 305 ? 18.422 20.5 17.078 1 98.75 305 ARG A N 1
ATOM 2361 C CA . ARG A 1 305 ? 18.516 20 18.438 1 98.75 305 ARG A CA 1
ATOM 2362 C C . ARG A 1 305 ? 17.812 18.656 18.578 1 98.75 305 ARG A C 1
ATOM 2364 O O . ARG A 1 305 ? 18.344 17.75 19.219 1 98.75 305 ARG A O 1
ATOM 2371 N N . ILE A 1 306 ? 16.641 18.547 18.047 1 98.88 306 ILE A N 1
ATOM 2372 C CA . ILE A 1 306 ? 15.914 17.281 18.062 1 98.88 306 ILE A CA 1
ATOM 2373 C C . ILE A 1 306 ? 16.766 16.188 17.391 1 98.88 306 ILE A C 1
ATOM 2375 O O . ILE A 1 306 ? 16.891 15.086 17.938 1 98.88 306 ILE A O 1
ATOM 2379 N N . SER A 1 307 ? 17.344 16.5 16.234 1 98.75 307 SER A N 1
ATOM 2380 C CA . SER A 1 307 ? 18.188 15.578 15.5 1 98.75 307 SER A CA 1
ATOM 2381 C C . SER A 1 307 ? 19.375 15.125 16.344 1 98.75 307 SER A C 1
ATOM 2383 O O . SER A 1 307 ? 19.688 13.938 16.422 1 98.75 307 SER A O 1
ATOM 2385 N N . ASP A 1 308 ? 20.031 16.062 17 1 98.75 308 ASP A N 1
ATOM 2386 C CA . ASP A 1 308 ? 21.203 15.758 17.812 1 98.75 308 ASP A CA 1
ATOM 2387 C C . ASP A 1 308 ? 20.828 14.836 18.984 1 98.75 308 ASP A C 1
ATOM 2389 O O . ASP A 1 308 ? 21.562 13.914 19.312 1 98.75 308 ASP A O 1
ATOM 2393 N N . LEU A 1 309 ? 19.734 15.109 19.609 1 98.75 309 LEU A N 1
ATOM 2394 C CA . LEU A 1 309 ? 19.25 14.266 20.688 1 98.75 309 LEU A CA 1
ATOM 2395 C C . LEU A 1 309 ? 19 12.844 20.203 1 98.75 309 LEU A C 1
ATOM 2397 O O . LEU A 1 309 ? 19.375 11.875 20.875 1 98.75 309 LEU A O 1
ATOM 2401 N N . CYS A 1 310 ? 18.375 12.703 19.031 1 98.5 310 CYS A N 1
ATOM 2402 C CA . CYS A 1 310 ? 18.125 11.391 18.453 1 98.5 310 CYS A CA 1
ATOM 2403 C C . CYS A 1 310 ? 19.438 10.672 18.141 1 98.5 310 CYS A C 1
ATOM 2405 O O . CYS A 1 310 ? 19.594 9.5 18.469 1 98.5 310 CYS A O 1
ATOM 2407 N N . ARG A 1 311 ? 20.375 11.375 17.531 1 97.75 311 ARG A N 1
ATOM 2408 C CA . ARG A 1 311 ? 21.672 10.812 17.172 1 97.75 311 ARG A CA 1
ATOM 2409 C C . ARG A 1 311 ? 22.391 10.273 18.406 1 97.75 311 ARG A C 1
ATOM 2411 O O . ARG A 1 311 ? 22.859 9.133 18.406 1 97.75 311 ARG A O 1
ATOM 2418 N N . ASN A 1 312 ? 22.391 11.047 19.422 1 97.56 312 ASN A N 1
ATOM 2419 C CA . ASN A 1 312 ? 23.109 10.688 20.641 1 97.56 312 ASN A CA 1
ATOM 2420 C C . ASN A 1 312 ? 22.469 9.492 21.344 1 97.56 312 ASN A C 1
ATOM 2422 O O . ASN A 1 312 ? 23.156 8.656 21.922 1 97.56 312 ASN A O 1
ATOM 2426 N N . ALA A 1 313 ? 21.172 9.406 21.234 1 97.19 313 ALA A N 1
ATOM 2427 C CA . ALA A 1 313 ? 20.438 8.336 21.906 1 97.19 313 ALA A CA 1
ATOM 2428 C C . ALA A 1 313 ? 20.453 7.059 21.078 1 97.19 313 ALA A C 1
ATOM 2430 O O . ALA A 1 313 ? 20.219 5.965 21.594 1 97.19 313 ALA A O 1
ATOM 2431 N N . GLY A 1 314 ? 20.672 7.23 19.734 1 96.12 314 GLY A N 1
ATOM 2432 C CA . GLY A 1 314 ? 20.594 6.102 18.828 1 96.12 314 GLY A CA 1
ATOM 2433 C C . GLY A 1 314 ? 19.203 5.887 18.25 1 96.12 314 GLY A C 1
ATOM 2434 O O . GLY A 1 314 ? 18.859 4.77 17.859 1 96.12 314 GLY A O 1
ATOM 2435 N N . ALA A 1 315 ? 18.375 6.879 18.281 1 97.81 315 ALA A N 1
ATOM 2436 C CA . ALA A 1 315 ? 17.016 6.84 17.719 1 97.81 315 ALA A CA 1
ATOM 2437 C C . ALA A 1 315 ? 17 7.406 16.297 1 97.81 315 ALA A C 1
ATOM 2439 O O . ALA A 1 315 ? 17.797 8.281 15.961 1 97.81 315 ALA A O 1
ATOM 2440 N N . TRP A 1 316 ? 16.141 6.883 15.453 1 98.38 316 TRP A N 1
ATOM 2441 C CA . TRP A 1 316 ? 15.883 7.492 14.148 1 98.38 316 TRP A CA 1
ATOM 2442 C C . TRP A 1 316 ? 15.102 8.789 14.297 1 98.38 316 TRP A C 1
ATOM 2444 O O . TRP A 1 316 ? 14.297 8.938 15.227 1 98.38 316 TRP A O 1
ATOM 2454 N N . LEU A 1 317 ? 15.344 9.75 13.445 1 98.81 317 LEU A N 1
ATOM 2455 C CA . LEU A 1 317 ? 14.469 10.898 13.234 1 98.81 317 LEU A CA 1
ATOM 2456 C C . LEU A 1 317 ? 13.773 10.805 11.875 1 98.81 317 LEU A C 1
ATOM 2458 O O . LEU A 1 317 ? 14.438 10.789 10.836 1 98.81 317 LEU A O 1
ATOM 2462 N N . VAL A 1 318 ? 12.5 10.688 11.875 1 98.88 318 VAL A N 1
ATOM 2463 C CA . VAL A 1 318 ? 11.703 10.68 10.656 1 98.88 318 VAL A CA 1
ATOM 2464 C C . VAL A 1 318 ? 11 12.023 10.492 1 98.88 318 VAL A C 1
ATOM 2466 O O . VAL A 1 318 ? 10.195 12.414 11.344 1 98.88 318 VAL A O 1
ATOM 2469 N N . VAL A 1 319 ? 11.25 12.719 9.398 1 98.94 319 VAL A N 1
ATOM 2470 C CA . VAL A 1 319 ? 10.656 14.031 9.156 1 98.94 319 VAL A CA 1
ATOM 2471 C C . VAL A 1 319 ? 9.75 13.961 7.926 1 98.94 319 VAL A C 1
ATOM 2473 O O . VAL A 1 319 ? 10.211 13.641 6.824 1 98.94 319 VAL A O 1
ATOM 2476 N N . ASP A 1 320 ? 8.531 14.195 8.125 1 98.88 320 ASP A N 1
ATOM 2477 C CA . ASP A 1 320 ? 7.57 14.312 7.027 1 98.88 320 ASP A CA 1
ATOM 2478 C C . ASP A 1 320 ? 7.551 15.727 6.453 1 98.88 320 ASP A C 1
ATOM 2480 O O . ASP A 1 320 ? 7.105 16.656 7.117 1 98.88 320 ASP A O 1
ATOM 2484 N N . ASN A 1 321 ? 8 15.828 5.184 1 98.88 321 ASN A N 1
ATOM 2485 C CA . ASN A 1 321 ? 8.133 17.109 4.512 1 98.88 321 ASN A CA 1
ATOM 2486 C C . ASN A 1 321 ? 7.043 17.312 3.457 1 98.88 321 ASN A C 1
ATOM 2488 O O . ASN A 1 321 ? 7.254 18.016 2.463 1 98.88 321 ASN A O 1
ATOM 2492 N N . THR A 1 322 ? 5.922 16.641 3.629 1 98.56 322 THR A N 1
ATOM 2493 C CA . THR A 1 322 ? 4.809 16.672 2.688 1 98.56 322 THR A CA 1
ATOM 2494 C C . THR A 1 322 ? 4.496 18.094 2.248 1 98.56 322 THR A C 1
ATOM 2496 O O . THR A 1 322 ? 4.109 18.328 1.101 1 98.56 322 THR A O 1
ATOM 2499 N N . TYR A 1 323 ? 4.707 19.062 3.111 1 98.56 323 TYR A N 1
ATOM 2500 C CA . TYR A 1 323 ? 4.281 20.438 2.854 1 98.56 323 TYR A CA 1
ATOM 2501 C C . TYR A 1 323 ? 5.484 21.344 2.637 1 98.56 323 TYR A C 1
ATOM 2503 O O . TYR A 1 323 ? 5.426 22.547 2.93 1 98.56 323 TYR A O 1
ATOM 2511 N N . GLU A 1 324 ? 6.551 20.844 2.09 1 98.31 324 GLU A N 1
ATOM 2512 C CA . GLU A 1 324 ? 7.816 21.547 1.95 1 98.31 324 GLU A CA 1
ATOM 2513 C C . GLU A 1 324 ? 7.633 22.859 1.186 1 98.31 324 GLU A C 1
ATOM 2515 O O . GLU A 1 324 ? 8.367 23.828 1.41 1 98.31 324 GLU A O 1
ATOM 2520 N N . TYR A 1 325 ? 6.664 22.984 0.288 1 98.06 325 TYR A N 1
ATOM 2521 C CA . TYR A 1 325 ? 6.508 24.172 -0.558 1 98.06 325 TYR A CA 1
ATOM 2522 C C . TYR A 1 325 ? 5.52 25.156 0.052 1 98.06 325 TYR A C 1
ATOM 2524 O O . TYR A 1 325 ? 5.426 26.297 -0.384 1 98.06 325 TYR A O 1
ATOM 2532 N N . PHE A 1 326 ? 4.781 24.719 0.975 1 98.44 326 PHE A N 1
ATOM 2533 C CA . PHE A 1 326 ? 3.723 25.547 1.56 1 98.44 326 PHE A CA 1
ATOM 2534 C C . PHE A 1 326 ? 4.266 26.391 2.701 1 98.44 326 PHE A C 1
ATOM 2536 O O . PHE A 1 326 ? 3.963 26.141 3.869 1 98.44 326 PHE A O 1
ATOM 2543 N N . MET A 1 327 ? 5.035 27.359 2.311 1 97.56 327 MET A N 1
ATOM 2544 C CA . MET A 1 327 ? 5.648 28.328 3.207 1 97.56 327 MET A CA 1
ATOM 2545 C C . MET A 1 327 ? 5.125 29.734 2.924 1 97.56 327 MET A C 1
ATOM 2547 O O . MET A 1 327 ? 4.914 30.109 1.767 1 97.56 327 MET A O 1
ATOM 2551 N N . TYR A 1 328 ? 4.98 30.484 3.973 1 96.81 328 TYR A N 1
ATOM 2552 C CA . TYR A 1 328 ? 4.375 31.812 3.846 1 96.81 328 TYR A CA 1
ATOM 2553 C C . TYR A 1 328 ? 5.258 32.875 4.488 1 96.81 328 TYR A C 1
ATOM 2555 O O . TYR A 1 328 ? 6.227 32.562 5.18 1 96.81 328 TYR A O 1
ATOM 2563 N N . ASP A 1 329 ? 4.973 34.094 4.18 1 94.25 329 ASP A N 1
ATOM 2564 C CA . ASP A 1 329 ? 5.598 35.281 4.793 1 94.25 329 ASP A CA 1
ATOM 2565 C C . ASP A 1 329 ? 7.117 35.219 4.652 1 94.25 329 ASP A C 1
ATOM 2567 O O . ASP A 1 329 ? 7.844 35.438 5.621 1 94.25 329 ASP A O 1
ATOM 2571 N N . LYS A 1 330 ? 7.617 34.719 3.6 1 89.75 330 LYS A N 1
ATOM 2572 C CA . LYS A 1 330 ? 9.016 34.719 3.188 1 89.75 330 LYS A CA 1
ATOM 2573 C C . LYS A 1 330 ? 9.82 33.688 3.955 1 89.75 330 LYS A C 1
ATOM 2575 O O . LYS A 1 330 ? 11.047 33.719 3.949 1 89.75 330 LYS A O 1
ATOM 2580 N N . MET A 1 331 ? 9.102 32.844 4.668 1 92.5 331 MET A N 1
ATOM 2581 C CA . MET A 1 331 ? 9.797 31.703 5.277 1 92.5 331 MET A CA 1
ATOM 2582 C C . MET A 1 331 ? 10.211 30.672 4.223 1 92.5 331 MET A C 1
ATOM 2584 O O . MET A 1 331 ? 9.523 30.516 3.215 1 92.5 331 MET A O 1
ATOM 2588 N N . GLU A 1 332 ? 11.328 30.062 4.488 1 93.81 332 GLU A N 1
ATOM 2589 C CA . GLU A 1 332 ? 11.844 29.062 3.564 1 93.81 332 GLU A CA 1
ATOM 2590 C C . GLU A 1 332 ? 11.992 27.703 4.254 1 93.81 332 GLU A C 1
ATOM 2592 O O . GLU A 1 332 ? 12.469 27.625 5.387 1 93.81 332 GLU A O 1
ATOM 2597 N N . HIS A 1 333 ? 11.594 26.703 3.533 1 97.44 333 HIS A N 1
ATOM 2598 C CA . HIS A 1 333 ? 11.711 25.344 4.047 1 97.44 333 HIS A CA 1
ATOM 2599 C C . HIS A 1 333 ? 13.156 24.875 4.023 1 97.44 333 HIS A C 1
ATOM 2601 O O . HIS A 1 333 ? 13.969 25.391 3.254 1 97.44 333 HIS A O 1
ATOM 2607 N N . TYR A 1 334 ? 13.477 23.938 4.898 1 97.94 334 TYR A N 1
ATOM 2608 C CA . TYR A 1 334 ? 14.773 23.281 4.965 1 97.94 334 TYR A CA 1
ATOM 2609 C C . TYR A 1 334 ? 14.633 21.812 5.336 1 97.94 334 TYR A C 1
ATOM 2611 O O . TYR A 1 334 ? 13.617 21.406 5.891 1 97.94 334 TYR A O 1
ATOM 2619 N N . CYS A 1 335 ? 15.586 21.016 4.949 1 98.56 335 CYS A N 1
ATOM 2620 C CA . CYS A 1 335 ? 15.711 19.641 5.406 1 98.56 335 CYS A CA 1
ATOM 2621 C C . CYS A 1 335 ? 17.031 19.422 6.137 1 98.56 335 CYS A C 1
ATOM 2623 O O . CYS A 1 335 ? 17.984 20.188 5.938 1 98.56 335 CYS A O 1
ATOM 2625 N N . LEU A 1 336 ? 17.031 18.453 7.035 1 98.56 336 LEU A N 1
ATOM 2626 C CA . LEU A 1 336 ? 18.266 17.969 7.641 1 98.56 336 LEU A CA 1
ATOM 2627 C C . LEU A 1 336 ? 18.688 16.641 7.027 1 98.56 336 LEU A C 1
ATOM 2629 O O . LEU A 1 336 ? 17.844 15.875 6.543 1 98.56 336 LEU A O 1
ATOM 2633 N N . GLU A 1 337 ? 19.953 16.422 6.965 1 98.12 337 GLU A N 1
ATOM 2634 C CA . GLU A 1 337 ? 20.5 15.18 6.453 1 98.12 337 GLU A CA 1
ATOM 2635 C C . GLU A 1 337 ? 21.547 14.602 7.414 1 98.12 337 GLU A C 1
ATOM 2637 O O . GLU A 1 337 ? 22.438 15.32 7.875 1 98.12 337 GLU A O 1
ATOM 2642 N N . ASP A 1 338 ? 21.422 13.359 7.738 1 97.19 338 ASP A N 1
ATOM 2643 C CA . ASP A 1 338 ? 22.375 12.57 8.531 1 97.19 338 ASP A CA 1
ATOM 2644 C C . ASP A 1 338 ? 22.062 11.078 8.422 1 97.19 338 ASP A C 1
ATOM 2646 O O . ASP A 1 338 ? 21.062 10.688 7.809 1 97.19 338 ASP A O 1
ATOM 2650 N N . ASP A 1 339 ? 22.875 10.227 9.008 1 96 339 ASP A N 1
ATOM 2651 C CA . ASP A 1 339 ? 22.766 8.773 8.852 1 96 339 ASP A CA 1
ATOM 2652 C C . ASP A 1 339 ? 21.594 8.219 9.648 1 96 339 ASP A C 1
ATOM 2654 O O . ASP A 1 339 ? 21.188 7.078 9.445 1 96 339 ASP A O 1
ATOM 2658 N N . HIS A 1 340 ? 21.016 9.094 10.578 1 97.19 340 HIS A N 1
ATOM 2659 C CA . HIS A 1 340 ? 19.891 8.641 11.391 1 97.19 340 HIS A CA 1
ATOM 2660 C C . HIS A 1 340 ? 18.609 9.344 11 1 97.19 340 HIS A C 1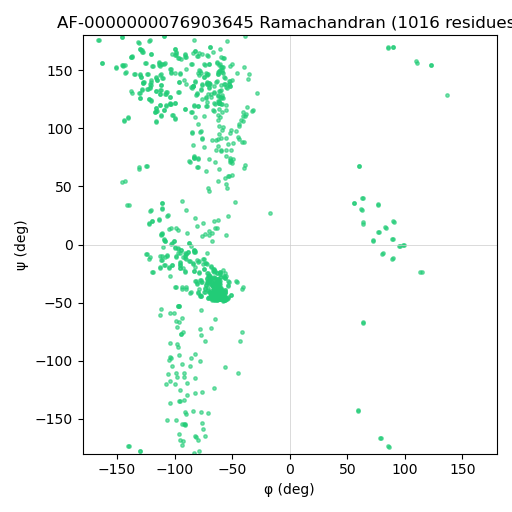
ATOM 2662 O O . HIS A 1 340 ? 17.594 9.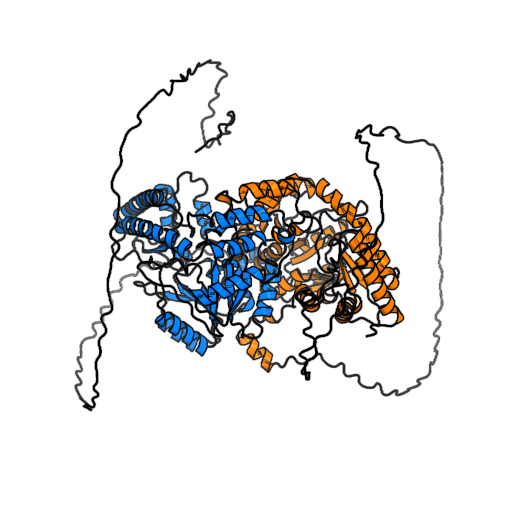211 11.688 1 97.19 340 HIS A O 1
ATOM 2668 N N . ILE A 1 341 ? 18.594 10.133 9.859 1 98.5 341 ILE A N 1
ATOM 2669 C CA . ILE A 1 341 ? 17.438 10.945 9.484 1 98.5 341 ILE A CA 1
ATOM 2670 C C . ILE A 1 341 ? 16.812 10.383 8.211 1 98.5 341 ILE A C 1
ATOM 2672 O O . ILE A 1 341 ? 17.5 10.094 7.234 1 98.5 341 ILE A O 1
ATOM 2676 N N . VAL A 1 342 ? 15.562 10.172 8.242 1 98.75 342 VAL A N 1
ATOM 2677 C CA . VAL A 1 342 ? 14.773 9.797 7.07 1 98.75 342 VAL A CA 1
ATOM 2678 C C . VAL A 1 342 ? 13.75 10.891 6.762 1 98.75 342 VAL A C 1
ATOM 2680 O O . VAL A 1 342 ? 13.047 11.359 7.656 1 98.75 342 VAL A O 1
ATOM 2683 N N . ASN A 1 343 ? 13.672 11.289 5.523 1 98.94 343 ASN A N 1
ATOM 2684 C CA . ASN A 1 343 ? 12.742 12.328 5.082 1 98.94 343 ASN A CA 1
ATOM 2685 C C . ASN A 1 343 ? 11.648 11.75 4.184 1 98.94 343 ASN A C 1
ATOM 2687 O O . ASN A 1 343 ? 11.922 10.898 3.338 1 98.94 343 ASN A O 1
ATOM 2691 N N . LEU A 1 344 ? 10.445 12.156 4.379 1 98.88 344 LEU A N 1
ATOM 2692 C CA . LEU A 1 344 ? 9.297 11.781 3.562 1 98.88 344 LEU A CA 1
ATOM 2693 C C . LEU A 1 344 ? 8.797 12.961 2.736 1 98.88 344 LEU A C 1
ATOM 2695 O O . LEU A 1 344 ? 8.781 14.102 3.219 1 98.88 344 LEU A O 1
ATOM 2699 N N . PHE A 1 345 ? 8.367 12.641 1.542 1 98.88 345 PHE A N 1
ATOM 2700 C CA . PHE A 1 345 ? 7.82 13.641 0.634 1 98.88 345 PHE A CA 1
ATOM 2701 C C . PHE A 1 345 ? 6.578 13.109 -0.074 1 98.88 345 PHE A C 1
ATOM 2703 O O . PHE A 1 345 ? 6.348 11.898 -0.104 1 98.88 345 PHE A O 1
ATOM 2710 N N . SER A 1 346 ? 5.781 14.008 -0.625 1 98.38 346 SER A N 1
ATOM 2711 C CA . SER A 1 346 ? 4.547 13.633 -1.31 1 98.38 346 SER A CA 1
ATOM 2712 C C . SER A 1 346 ? 4.305 14.523 -2.527 1 98.38 346 SER A C 1
ATOM 2714 O O . SER A 1 346 ? 4.672 15.695 -2.531 1 98.38 346 SER A O 1
ATOM 2716 N N . PHE A 1 347 ? 3.699 13.977 -3.545 1 98.69 347 PHE A N 1
ATOM 2717 C CA . PHE A 1 347 ? 3.258 14.75 -4.703 1 98.69 347 PHE A CA 1
ATOM 2718 C C . PHE A 1 347 ? 1.802 15.172 -4.547 1 98.69 347 PHE A C 1
ATOM 2720 O O . PHE A 1 347 ? 1.277 15.922 -5.375 1 98.69 347 PHE A O 1
ATOM 2727 N N . SER A 1 348 ? 1.141 14.742 -3.52 1 98.19 348 SER A N 1
ATOM 2728 C CA . SER A 1 348 ? -0.302 14.898 -3.375 1 98.19 348 SER A CA 1
ATOM 2729 C C . SER A 1 348 ? -0.69 16.375 -3.307 1 98.19 348 SER A C 1
ATOM 2731 O O . SER A 1 348 ? -1.643 16.797 -3.961 1 98.19 348 SER A O 1
ATOM 2733 N N . LYS A 1 349 ? 0.056 17.156 -2.518 1 97.56 349 LYS A N 1
ATOM 2734 C CA . LYS A 1 349 ? -0.381 18.516 -2.232 1 97.56 349 LYS A CA 1
ATOM 2735 C C . LYS A 1 349 ? 0.282 19.516 -3.176 1 97.56 349 LYS A C 1
ATOM 2737 O O . LYS A 1 349 ? -0.39 20.141 -3.998 1 97.56 349 LYS A O 1
ATOM 2742 N N . ALA A 1 350 ? 1.583 19.484 -3.262 1 97.44 350 ALA A N 1
ATOM 2743 C CA . ALA A 1 350 ? 2.303 20.469 -4.07 1 97.44 350 ALA A CA 1
ATOM 2744 C C . ALA A 1 350 ? 1.843 20.422 -5.523 1 97.44 350 ALA A C 1
ATOM 2746 O O . ALA A 1 350 ? 1.621 21.469 -6.145 1 97.44 350 ALA A O 1
ATOM 2747 N N . TYR A 1 351 ? 1.6 19.234 -6.043 1 98.31 351 TYR A N 1
ATOM 2748 C CA . TYR A 1 351 ? 1.32 19.109 -7.465 1 98.31 351 TYR A CA 1
ATOM 2749 C C . TYR A 1 351 ? -0.132 18.703 -7.703 1 98.31 351 TYR A C 1
ATOM 2751 O O . TYR A 1 351 ? -0.516 18.375 -8.828 1 98.31 351 TYR A O 1
ATOM 2759 N N . GLY A 1 352 ? -0.942 18.688 -6.656 1 98.19 352 GLY A N 1
ATOM 2760 C CA . GLY A 1 352 ? -2.344 18.344 -6.828 1 98.19 352 GLY A CA 1
ATOM 2761 C C . GLY A 1 352 ? -2.553 16.922 -7.316 1 98.19 352 GLY A C 1
ATOM 2762 O O . GLY A 1 352 ? -3.428 16.672 -8.148 1 98.19 352 GLY A O 1
ATOM 2763 N N . MET A 1 353 ? -1.779 15.992 -6.809 1 98.5 353 MET A N 1
ATOM 2764 C CA . MET A 1 353 ? -1.782 14.617 -7.309 1 98.5 353 MET A CA 1
ATOM 2765 C C . MET A 1 353 ? -2.379 13.672 -6.273 1 98.5 353 MET A C 1
ATOM 2767 O O . MET A 1 353 ? -1.922 12.531 -6.133 1 98.5 353 MET A O 1
ATOM 2771 N N . MET A 1 354 ? -3.383 14.125 -5.535 1 98.06 354 MET A N 1
ATOM 2772 C CA . MET A 1 354 ? -3.92 13.328 -4.438 1 98.06 354 MET A CA 1
ATOM 2773 C C . MET A 1 354 ? -4.434 11.984 -4.941 1 98.06 354 MET A C 1
ATOM 2775 O O . MET A 1 354 ? -4.141 10.945 -4.352 1 98.06 354 MET A O 1
ATOM 2779 N N . GLY A 1 355 ? -5.094 11.961 -6.082 1 98.12 355 GLY A N 1
ATOM 2780 C CA . GLY A 1 355 ? -5.711 10.75 -6.59 1 98.12 355 GLY A CA 1
ATOM 2781 C C . GLY A 1 355 ? -4.738 9.844 -7.324 1 98.12 355 GLY A C 1
ATOM 2782 O O . GLY A 1 355 ? -5.086 8.727 -7.699 1 98.12 355 GLY A O 1
ATOM 2783 N N . TRP A 1 356 ? -3.533 10.273 -7.531 1 98.62 356 TRP A N 1
ATOM 2784 C CA . TRP A 1 356 ? -2.539 9.531 -8.297 1 98.62 356 TRP A CA 1
ATOM 2785 C C . TRP A 1 356 ? -1.647 8.711 -7.375 1 98.62 356 TRP A C 1
ATOM 2787 O O . TRP A 1 356 ? -0.995 7.758 -7.816 1 98.62 356 TRP A O 1
ATOM 2797 N N . ARG A 1 357 ? -1.592 9.07 -6.094 1 98.31 357 ARG A N 1
ATOM 2798 C CA . ARG A 1 357 ? -0.977 8.328 -4.996 1 98.31 357 ARG A CA 1
ATOM 2799 C C . ARG A 1 357 ? 0.512 8.117 -5.246 1 98.31 357 ARG A C 1
ATOM 2801 O O . ARG A 1 357 ? 0.97 6.98 -5.371 1 98.31 357 ARG A O 1
ATOM 2808 N N . VAL A 1 358 ? 1.286 9.172 -5.23 1 98.81 358 VAL A N 1
ATOM 2809 C CA . VAL A 1 358 ? 2.73 9.062 -5.398 1 98.81 358 VAL A CA 1
ATOM 2810 C C . VAL A 1 358 ? 3.441 9.844 -4.297 1 98.81 358 VAL A C 1
ATOM 2812 O O . VAL A 1 358 ? 3.117 11.008 -4.043 1 98.81 358 VAL A O 1
ATOM 2815 N N . GLY A 1 359 ? 4.293 9.281 -3.6 1 98.75 359 GLY A N 1
ATOM 2816 C CA . GLY A 1 359 ? 5.23 9.844 -2.641 1 98.75 359 GLY A CA 1
ATOM 2817 C C . GLY A 1 359 ? 6.602 9.203 -2.691 1 98.75 359 GLY A C 1
ATOM 2818 O O . GLY A 1 359 ? 6.898 8.438 -3.609 1 98.75 359 GLY A O 1
ATOM 2819 N N . TYR A 1 360 ? 7.449 9.57 -1.771 1 98.88 360 TYR A N 1
ATOM 2820 C CA . TYR A 1 360 ? 8.758 8.922 -1.78 1 98.88 360 TYR A CA 1
ATOM 2821 C C . TYR A 1 360 ? 9.477 9.117 -0.449 1 98.88 360 TYR A C 1
ATOM 2823 O O . TYR A 1 360 ? 9.141 10.031 0.311 1 98.88 360 TYR A O 1
ATOM 2831 N N . ILE A 1 361 ? 10.367 8.227 -0.175 1 98.88 361 ILE A N 1
ATOM 2832 C CA . ILE A 1 361 ? 11.258 8.227 0.978 1 98.88 361 ILE A CA 1
ATOM 2833 C C . ILE A 1 361 ? 12.656 8.648 0.543 1 98.88 361 ILE A C 1
ATOM 2835 O O . ILE A 1 361 ? 13.188 8.148 -0.451 1 98.88 361 ILE A O 1
ATOM 2839 N N . ALA A 1 362 ? 13.203 9.586 1.152 1 98.88 362 ALA A N 1
ATOM 2840 C CA . ALA A 1 362 ? 14.633 9.875 1.079 1 98.88 362 ALA A CA 1
ATOM 2841 C C . ALA A 1 362 ? 15.359 9.383 2.328 1 98.88 362 ALA A C 1
ATOM 2843 O O . ALA A 1 362 ? 15.148 9.906 3.424 1 98.88 362 ALA A O 1
ATOM 2844 N N . TYR A 1 363 ? 16.172 8.391 2.217 1 98.31 363 TYR A N 1
ATOM 2845 C CA . TYR A 1 363 ? 16.828 7.746 3.346 1 98.31 363 TYR A CA 1
ATOM 2846 C C . TYR A 1 363 ? 18.344 7.738 3.162 1 98.31 363 TYR A C 1
ATOM 2848 O O . TYR A 1 363 ? 18.844 7.84 2.037 1 98.31 363 TYR A O 1
ATOM 2856 N N . PRO A 1 364 ? 19.109 7.652 4.258 1 97.44 364 PRO A N 1
ATOM 2857 C CA . PRO A 1 364 ? 20.562 7.711 4.133 1 97.44 364 PRO A CA 1
ATOM 2858 C C . PRO A 1 364 ? 21.141 6.562 3.301 1 97.44 364 PRO A C 1
ATOM 2860 O O . PRO A 1 364 ? 20.922 5.395 3.627 1 97.44 364 PRO A O 1
ATOM 2863 N N . SER A 1 365 ? 21.906 6.836 2.355 1 94.75 365 SER A N 1
ATOM 2864 C CA . SER A 1 365 ? 22.469 5.863 1.422 1 94.75 365 SER A CA 1
ATOM 2865 C C . SER A 1 365 ? 23.406 4.891 2.131 1 94.75 365 SER A C 1
ATOM 2867 O O . SER A 1 365 ? 23.531 3.73 1.731 1 94.75 365 SER A O 1
ATOM 2869 N N . GLU A 1 366 ? 24 5.336 3.148 1 89.94 366 GLU A N 1
ATOM 2870 C CA . GLU A 1 366 ? 25.062 4.551 3.781 1 89.94 366 GLU A CA 1
ATOM 2871 C C . GLU A 1 366 ? 24.531 3.762 4.969 1 89.94 366 GLU A C 1
ATOM 2873 O O . GLU A 1 366 ? 25.281 3.066 5.652 1 89.94 366 GLU A O 1
ATOM 2878 N N . ALA A 1 367 ? 23.312 3.949 5.266 1 88.12 367 ALA A N 1
ATOM 2879 C CA . ALA A 1 367 ? 22.766 3.152 6.355 1 88.12 367 ALA A CA 1
ATOM 2880 C C . ALA A 1 367 ? 22.719 1.673 5.984 1 88.12 367 ALA A C 1
ATOM 2882 O O . ALA A 1 367 ? 21.953 1.272 5.102 1 88.12 367 ALA A O 1
ATOM 2883 N N . ASP A 1 368 ? 23.422 0.892 6.625 1 83.94 368 ASP A N 1
ATOM 2884 C CA . ASP A 1 368 ? 23.641 -0.505 6.262 1 83.94 368 ASP A CA 1
ATOM 2885 C C . ASP A 1 368 ? 22.328 -1.286 6.27 1 83.94 368 ASP A C 1
ATOM 2887 O O . ASP A 1 368 ? 21.594 -1.277 7.262 1 83.94 368 ASP A O 1
ATOM 2891 N N . GLY A 1 369 ? 22.078 -1.818 5.16 1 89.88 369 GLY A N 1
ATOM 2892 C CA . GLY A 1 369 ? 20.984 -2.764 5.031 1 89.88 369 GLY A CA 1
ATOM 2893 C C . GLY A 1 369 ? 19.641 -2.09 4.898 1 89.88 369 GLY A C 1
ATOM 2894 O O . GLY A 1 369 ? 18.625 -2.758 4.676 1 89.88 369 GLY A O 1
ATOM 2895 N N . PHE A 1 370 ? 19.578 -0.79 5.062 1 94.56 370 PHE A N 1
ATOM 2896 C CA . PHE A 1 370 ? 18.312 -0.075 5.105 1 94.56 370 PHE A CA 1
ATOM 2897 C C . PHE A 1 370 ? 17.531 -0.274 3.811 1 94.56 370 PHE A C 1
ATOM 2899 O O . PHE A 1 370 ? 16.344 -0.599 3.836 1 94.56 370 PHE A O 1
ATOM 2906 N N . HIS A 1 371 ? 18.172 -0.137 2.715 1 94.06 371 HIS A N 1
ATOM 2907 C CA . HIS A 1 371 ? 17.516 -0.26 1.413 1 94.06 371 HIS A CA 1
ATOM 2908 C C . HIS A 1 371 ? 16.922 -1.651 1.222 1 94.06 371 HIS A C 1
ATOM 2910 O O . HIS A 1 371 ? 15.797 -1.788 0.751 1 94.06 371 HIS A O 1
ATOM 2916 N N . ALA A 1 372 ? 17.688 -2.65 1.534 1 93.06 372 ALA A N 1
ATOM 2917 C CA . ALA A 1 372 ? 17.25 -4.031 1.358 1 93.06 372 ALA A CA 1
ATOM 2918 C C . ALA A 1 372 ? 15.984 -4.312 2.174 1 93.06 372 ALA A C 1
ATOM 2920 O O . ALA A 1 372 ? 15.078 -5.008 1.709 1 93.06 372 ALA A O 1
ATOM 2921 N N . GLN A 1 373 ? 15.922 -3.781 3.387 1 95.69 373 GLN A N 1
ATOM 2922 C CA . GLN A 1 373 ? 14.758 -3.988 4.234 1 95.69 373 GLN A CA 1
ATOM 2923 C C . GLN A 1 373 ? 13.547 -3.227 3.697 1 95.69 373 GLN A C 1
ATOM 2925 O O . GLN A 1 373 ? 12.43 -3.758 3.674 1 95.69 373 GLN A O 1
ATOM 2930 N N . LEU A 1 374 ? 13.805 -2.004 3.234 1 96.94 374 LEU A N 1
ATOM 2931 C CA . LEU A 1 374 ? 12.734 -1.226 2.625 1 96.94 374 LEU A CA 1
ATOM 2932 C C . LEU A 1 374 ? 12.156 -1.951 1.417 1 96.94 374 LEU A C 1
ATOM 2934 O O . LEU A 1 374 ? 10.945 -1.915 1.188 1 96.94 374 LEU A O 1
ATOM 2938 N N . LEU A 1 375 ? 12.977 -2.562 0.709 1 95.56 375 LEU A N 1
ATOM 2939 C CA . LEU A 1 375 ? 12.562 -3.256 -0.504 1 95.56 375 LEU A CA 1
ATOM 2940 C C . LEU A 1 375 ? 11.648 -4.434 -0.171 1 95.56 375 LEU A C 1
ATOM 2942 O O . LEU A 1 375 ? 10.719 -4.73 -0.918 1 95.56 375 LEU A O 1
ATOM 2946 N N . LYS A 1 376 ? 11.922 -5.137 0.884 1 96.25 376 LYS A N 1
ATOM 2947 C CA . LYS A 1 376 ? 11.07 -6.242 1.316 1 96.25 376 LYS A CA 1
ATOM 2948 C C . LYS A 1 376 ? 9.641 -5.773 1.562 1 96.25 376 LYS A C 1
ATOM 2950 O O . LYS A 1 376 ? 8.688 -6.395 1.089 1 96.25 376 LYS A O 1
ATOM 2955 N N . VAL A 1 377 ? 9.539 -4.668 2.264 1 98.06 377 VAL A N 1
ATOM 2956 C CA . VAL A 1 377 ? 8.227 -4.133 2.6 1 98.06 377 VAL A CA 1
ATOM 2957 C C . VAL A 1 377 ? 7.539 -3.619 1.336 1 98.06 377 VAL A C 1
ATOM 2959 O O . VAL A 1 377 ? 6.363 -3.914 1.097 1 98.06 377 VAL A O 1
ATOM 2962 N N . GLN A 1 378 ? 8.266 -2.93 0.519 1 97.75 378 GLN A N 1
ATOM 2963 C CA . GLN A 1 378 ? 7.754 -2.35 -0.718 1 97.75 378 GLN A CA 1
ATOM 2964 C C . GLN A 1 378 ? 7.238 -3.434 -1.661 1 97.75 378 GLN A C 1
ATOM 2966 O O . GLN A 1 378 ? 6.148 -3.309 -2.223 1 97.75 378 GLN A O 1
ATOM 2971 N N . ASP A 1 379 ? 7.938 -4.438 -1.818 1 96.12 379 ASP A N 1
ATOM 2972 C CA . ASP A 1 379 ? 7.602 -5.527 -2.73 1 96.12 379 ASP A CA 1
ATOM 2973 C C . ASP A 1 379 ? 6.293 -6.203 -2.324 1 96.12 379 ASP A C 1
ATOM 2975 O O . ASP A 1 379 ? 5.559 -6.703 -3.176 1 96.12 379 ASP A O 1
ATOM 2979 N N . ASN A 1 380 ? 6.035 -6.184 -1.061 1 97.25 380 ASN A N 1
ATOM 2980 C CA . ASN A 1 380 ? 4.902 -6.957 -0.567 1 97.25 380 ASN A CA 1
ATOM 2981 C C . ASN A 1 380 ? 3.648 -6.094 -0.439 1 97.25 380 ASN A C 1
ATOM 2983 O O . ASN A 1 380 ? 2.541 -6.617 -0.312 1 97.25 380 ASN A O 1
ATOM 2987 N N . ILE A 1 381 ? 3.834 -4.824 -0.429 1 97.88 381 ILE A N 1
ATOM 2988 C CA . ILE A 1 381 ? 2.646 -3.984 -0.323 1 97.88 381 ILE A CA 1
ATOM 2989 C C . ILE A 1 381 ? 2.18 -3.574 -1.718 1 97.88 381 ILE A C 1
ATOM 2991 O O . ILE A 1 381 ? 1.334 -4.242 -2.318 1 97.88 381 ILE A O 1
ATOM 2995 N N . PRO A 1 382 ? 2.799 -2.666 -2.34 1 95.81 382 PRO A N 1
ATOM 2996 C CA . PRO A 1 382 ? 2.27 -2.387 -3.678 1 95.81 382 PRO A CA 1
ATOM 2997 C C . PRO A 1 382 ? 3.119 -2.998 -4.789 1 95.81 382 PRO A C 1
ATOM 2999 O O . PRO A 1 382 ? 2.762 -2.908 -5.965 1 95.81 382 PRO A O 1
ATOM 3002 N N . ILE A 1 383 ? 4.215 -3.734 -4.52 1 94.5 383 ILE A N 1
ATOM 3003 C CA . ILE A 1 383 ? 5.273 -4.094 -5.457 1 94.5 383 ILE A CA 1
ATOM 3004 C C . ILE A 1 383 ? 5.98 -2.83 -5.945 1 94.5 383 ILE A C 1
ATOM 3006 O O . ILE A 1 383 ? 7.109 -2.547 -5.539 1 94.5 383 ILE A O 1
ATOM 3010 N N . CYS A 1 384 ? 5.301 -2.074 -6.641 1 95.75 384 CYS A N 1
ATOM 3011 C CA . CYS A 1 384 ? 5.742 -0.747 -7.051 1 95.75 384 CYS A CA 1
ATOM 3012 C C . CYS A 1 384 ? 4.57 0.223 -7.113 1 95.75 384 CYS A C 1
ATOM 3014 O O . CYS A 1 384 ? 3.414 -0.199 -7.184 1 95.75 384 CYS A O 1
ATOM 3016 N N . ALA A 1 385 ? 4.879 1.51 -6.953 1 97.94 385 ALA A N 1
ATOM 3017 C CA . ALA A 1 385 ? 3.84 2.506 -7.207 1 97.94 385 ALA A CA 1
ATOM 3018 C C . ALA A 1 385 ? 3.34 2.416 -8.648 1 97.94 385 ALA A C 1
ATOM 3020 O O . ALA A 1 385 ? 4.055 1.942 -9.531 1 97.94 385 ALA A O 1
ATOM 3021 N N . SER A 1 386 ? 2.08 2.826 -8.859 1 98.5 386 SER A N 1
ATOM 3022 C CA . SER A 1 386 ? 1.52 2.76 -10.203 1 98.5 386 SER A CA 1
ATOM 3023 C C . SER A 1 386 ? 2.424 3.455 -11.211 1 98.5 386 SER A C 1
ATOM 3025 O O . SER A 1 386 ? 2.969 4.523 -10.938 1 98.5 386 SER A O 1
ATOM 3027 N N . ILE A 1 387 ? 2.607 2.875 -12.375 1 98.62 387 ILE A N 1
ATOM 3028 C CA . ILE A 1 387 ? 3.557 3.369 -13.367 1 98.62 387 ILE A CA 1
ATOM 3029 C C . ILE A 1 387 ? 3.074 4.707 -13.922 1 98.62 387 ILE A C 1
ATOM 3031 O O . ILE A 1 387 ? 3.855 5.652 -14.047 1 98.62 387 ILE A O 1
ATOM 3035 N N . ILE A 1 388 ? 1.818 4.836 -14.219 1 98.5 388 ILE A N 1
ATOM 3036 C CA . ILE A 1 388 ? 1.27 6.059 -14.789 1 98.5 388 ILE A CA 1
ATOM 3037 C C . ILE A 1 388 ? 1.392 7.199 -13.781 1 98.5 388 ILE A C 1
ATOM 3039 O O . ILE A 1 388 ? 1.656 8.344 -14.156 1 98.5 388 ILE A O 1
ATOM 3043 N N . GLY A 1 389 ? 1.14 6.918 -12.508 1 98.62 389 GLY A N 1
ATOM 3044 C CA . GLY A 1 389 ? 1.348 7.918 -11.469 1 98.62 389 GLY A CA 1
ATOM 3045 C C . GLY A 1 389 ? 2.789 8.383 -11.367 1 98.62 389 GLY A C 1
ATOM 3046 O O . GLY A 1 389 ? 3.053 9.578 -11.219 1 98.62 389 GLY A O 1
ATOM 3047 N N . GLN A 1 390 ? 3.709 7.48 -11.445 1 98.81 390 GLN A N 1
ATOM 3048 C CA . GLN A 1 390 ? 5.129 7.816 -11.398 1 98.81 390 GLN A CA 1
ATOM 3049 C C . GLN A 1 390 ? 5.527 8.68 -12.586 1 98.81 390 GLN A C 1
ATOM 3051 O O . GLN A 1 390 ? 6.324 9.617 -12.445 1 98.81 390 GLN A O 1
ATOM 3056 N N . ARG A 1 391 ? 4.996 8.336 -13.75 1 98.69 391 ARG A N 1
ATOM 3057 C CA . ARG A 1 391 ? 5.281 9.133 -14.938 1 98.69 391 ARG A CA 1
ATOM 3058 C C . ARG A 1 391 ? 4.727 10.547 -14.789 1 98.69 391 ARG A C 1
ATOM 3060 O O . ARG A 1 391 ? 5.387 11.523 -15.164 1 98.69 391 ARG A O 1
ATOM 3067 N N . LEU A 1 392 ? 3.537 10.633 -14.258 1 98.75 392 LEU A N 1
ATOM 3068 C CA . LEU A 1 392 ? 2.99 11.953 -14 1 98.75 392 LEU A CA 1
ATOM 3069 C C . LEU A 1 392 ? 3.887 12.734 -13.039 1 98.75 392 LEU A C 1
ATOM 3071 O O . LEU A 1 392 ? 4.121 13.93 -13.242 1 98.75 392 LEU A O 1
ATOM 3075 N N . ALA A 1 393 ? 4.352 12.078 -12 1 98.88 393 ALA A N 1
ATOM 3076 C CA . ALA A 1 393 ? 5.262 12.719 -11.055 1 98.88 393 ALA A CA 1
ATOM 3077 C C . ALA A 1 393 ? 6.516 13.227 -11.75 1 98.88 393 ALA A C 1
ATOM 3079 O O . ALA A 1 393 ? 6.938 14.367 -11.531 1 98.88 393 ALA A O 1
ATOM 3080 N N . LEU A 1 394 ? 7.07 12.375 -12.609 1 98.81 394 LEU A N 1
ATOM 3081 C CA . LEU A 1 394 ? 8.266 12.742 -13.367 1 98.81 394 LEU A CA 1
ATOM 3082 C C . LEU A 1 394 ? 8.008 14 -14.195 1 98.81 394 LEU A C 1
ATOM 3084 O O . LEU A 1 394 ? 8.797 14.953 -14.141 1 98.81 394 LEU A O 1
ATOM 3088 N N . TYR A 1 395 ? 6.898 14.016 -14.914 1 98.62 395 TYR A N 1
ATOM 3089 C CA . TYR A 1 395 ? 6.586 15.141 -15.789 1 98.62 395 TYR A CA 1
ATOM 3090 C C . TYR A 1 395 ? 6.23 16.375 -14.977 1 98.62 395 TYR A C 1
ATOM 3092 O O . TYR A 1 395 ? 6.492 17.5 -15.406 1 98.62 395 TYR A O 1
ATOM 3100 N N . SER A 1 396 ? 5.648 16.219 -13.797 1 98.69 396 SER A N 1
ATOM 3101 C CA . SER A 1 396 ? 5.281 17.344 -12.945 1 98.69 396 SER A CA 1
ATOM 3102 C C . SER A 1 396 ? 6.516 18.062 -12.414 1 98.69 396 SER A C 1
ATOM 3104 O O . SER A 1 396 ? 6.484 19.266 -12.195 1 98.69 396 SER A O 1
ATOM 3106 N N . LEU A 1 397 ? 7.574 17.312 -12.203 1 98.5 397 LEU A N 1
ATOM 3107 C CA . LEU A 1 397 ? 8.812 17.906 -11.734 1 98.5 397 LEU A CA 1
ATOM 3108 C C . LEU A 1 397 ? 9.336 18.938 -12.742 1 98.5 397 LEU A C 1
ATOM 3110 O O . LEU A 1 397 ? 10.031 19.875 -12.367 1 98.5 397 LEU A O 1
ATOM 3114 N N . GLU A 1 398 ? 8.977 18.797 -13.977 1 97.31 398 GLU A N 1
ATOM 3115 C CA . GLU A 1 398 ? 9.422 19.703 -15.031 1 97.31 398 GLU A CA 1
ATOM 3116 C C . GLU A 1 398 ? 8.789 21.078 -14.875 1 97.31 398 GLU A C 1
ATOM 3118 O O . GLU A 1 398 ? 9.328 22.078 -15.367 1 97.31 398 GLU A O 1
ATOM 3123 N N . ALA A 1 399 ? 7.613 21.156 -14.273 1 96.19 399 ALA A N 1
ATOM 3124 C CA . ALA A 1 399 ? 6.941 22.438 -14.07 1 96.19 399 ALA A CA 1
ATOM 3125 C C . ALA A 1 399 ? 7.758 23.344 -13.156 1 96.19 399 ALA A C 1
ATOM 3127 O O . ALA A 1 399 ? 7.66 24.562 -13.234 1 96.19 399 ALA A O 1
ATOM 3128 N N . GLY A 1 400 ? 8.562 22.766 -12.188 1 92.75 400 GLY A N 1
ATOM 3129 C CA . GLY A 1 400 ? 9.469 23.516 -11.336 1 92.75 400 GLY A CA 1
ATOM 3130 C C . GLY A 1 400 ? 8.797 24.078 -10.094 1 92.75 400 GLY A C 1
ATOM 3131 O O . GLY A 1 400 ? 7.57 24.125 -10.008 1 92.75 400 GLY A O 1
ATOM 3132 N N . PRO A 1 401 ? 9.594 24.562 -9.219 1 95 401 PRO A N 1
ATOM 3133 C CA . PRO A 1 401 ? 9.078 25.062 -7.938 1 95 401 PRO A CA 1
ATOM 3134 C C . PRO A 1 401 ? 8.281 26.359 -8.078 1 95 401 PRO A C 1
ATOM 3136 O O . PRO A 1 401 ? 7.406 26.641 -7.262 1 95 401 PRO A O 1
ATOM 3139 N N . GLU A 1 402 ? 8.57 27.141 -9.078 1 96 402 GLU A N 1
ATOM 3140 C CA . GLU A 1 402 ? 7.859 28.406 -9.273 1 96 402 GLU A CA 1
ATOM 3141 C C . GLU A 1 402 ? 6.383 28.156 -9.57 1 96 402 GLU A C 1
ATOM 3143 O O . GLU A 1 402 ? 5.523 28.938 -9.156 1 96 402 GLU A O 1
ATOM 3148 N N . TRP A 1 403 ? 6.141 27.109 -10.297 1 97.75 403 TRP A N 1
ATOM 3149 C CA . TRP A 1 403 ? 4.758 26.734 -10.57 1 97.75 403 TRP A CA 1
ATOM 3150 C C . TRP A 1 403 ? 3.988 26.5 -9.281 1 97.75 403 TRP A C 1
ATOM 3152 O O . TRP A 1 403 ? 2.84 26.922 -9.141 1 97.75 403 TRP A O 1
ATOM 3162 N N . ILE A 1 404 ? 4.574 25.891 -8.328 1 97.5 404 ILE A N 1
ATOM 3163 C CA . ILE A 1 404 ? 3.973 25.594 -7.035 1 97.5 404 ILE A CA 1
ATOM 3164 C C . ILE A 1 404 ? 3.807 26.875 -6.227 1 97.5 404 ILE A C 1
ATOM 3166 O O . ILE A 1 404 ? 2.744 27.109 -5.648 1 97.5 404 ILE A O 1
ATOM 3170 N N . ARG A 1 405 ? 4.848 27.688 -6.203 1 95.81 405 ARG A N 1
ATOM 3171 C CA . ARG A 1 405 ? 4.859 28.906 -5.391 1 95.81 405 ARG A CA 1
ATOM 3172 C C . ARG A 1 405 ? 3.752 29.859 -5.82 1 95.81 405 ARG A C 1
ATOM 3174 O O . ARG A 1 405 ? 3.154 30.531 -4.988 1 95.81 405 ARG A O 1
ATOM 3181 N N . GLU A 1 406 ? 3.508 29.922 -7.086 1 96.44 406 GLU A N 1
ATOM 3182 C CA . GLU A 1 406 ? 2.432 30.766 -7.594 1 96.44 406 GLU A CA 1
ATOM 3183 C C . GLU A 1 406 ? 1.083 30.344 -7.016 1 96.44 406 GLU A C 1
ATOM 3185 O O . GLU A 1 406 ? 0.272 31.203 -6.641 1 96.44 406 GLU A O 1
ATOM 3190 N N . ARG A 1 407 ? 0.867 29.156 -6.934 1 96.94 407 ARG A N 1
ATOM 3191 C CA . ARG A 1 407 ? -0.386 28.625 -6.406 1 96.94 407 ARG A CA 1
ATOM 3192 C C . ARG A 1 407 ? -0.454 28.781 -4.891 1 96.94 407 ARG A C 1
ATOM 3194 O O . ARG A 1 407 ? -1.495 29.156 -4.348 1 96.94 407 ARG A O 1
ATOM 3201 N N . VAL A 1 408 ? 0.646 28.531 -4.25 1 97.5 408 VAL A N 1
ATOM 3202 C CA . VAL A 1 408 ? 0.712 28.625 -2.797 1 97.5 408 VAL A CA 1
ATOM 3203 C C . VAL A 1 408 ? 0.496 30.078 -2.367 1 97.5 408 VAL A C 1
ATOM 3205 O O . VAL A 1 408 ? -0.112 30.344 -1.328 1 97.5 408 VAL A O 1
ATOM 3208 N N . ASN A 1 409 ? 0.933 31 -3.15 1 96 409 ASN A N 1
ATOM 3209 C CA . ASN A 1 409 ? 0.739 32.406 -2.854 1 96 409 ASN A CA 1
ATOM 3210 C C . ASN A 1 409 ? -0.742 32.781 -2.787 1 96 409 ASN A C 1
ATOM 3212 O O . ASN A 1 409 ? -1.139 33.656 -2.008 1 96 409 ASN A O 1
ATOM 3216 N N . ASP A 1 410 ? -1.53 32.125 -3.574 1 95.38 410 ASP A N 1
ATOM 3217 C CA . ASP A 1 410 ? -2.969 32.344 -3.58 1 95.38 410 ASP A CA 1
ATOM 3218 C C . ASP A 1 410 ? -3.605 31.922 -2.262 1 95.38 410 ASP A C 1
ATOM 3220 O O . ASP A 1 410 ? -4.684 32.406 -1.901 1 95.38 410 ASP A O 1
ATOM 3224 N N . LEU A 1 411 ? -2.969 31.094 -1.525 1 98.12 411 LEU A N 1
ATOM 3225 C CA . LEU A 1 411 ? -3.535 30.547 -0.298 1 98.12 411 LEU A CA 1
ATOM 3226 C C . LEU A 1 411 ? -3.396 31.531 0.854 1 98.12 411 LEU A C 1
ATOM 3228 O O . LEU A 1 411 ? -4.047 31.375 1.892 1 98.12 411 LEU A O 1
ATOM 3232 N N . VAL A 1 412 ? -2.562 32.594 0.657 1 98 412 VAL A N 1
ATOM 3233 C CA . VAL A 1 412 ? -2.363 33.594 1.697 1 98 412 VAL A CA 1
ATOM 3234 C C . VAL A 1 412 ? -3.689 34.281 2.012 1 98 412 VAL A C 1
ATOM 3236 O O . VAL A 1 412 ? -4.031 34.469 3.18 1 98 412 VAL A O 1
ATOM 3239 N N . LYS A 1 413 ? -4.406 34.625 0.964 1 97.88 413 LYS A N 1
ATOM 3240 C CA . LYS A 1 413 ? -5.707 35.25 1.151 1 97.88 413 LYS A CA 1
ATOM 3241 C C . LYS A 1 413 ? -6.68 34.312 1.863 1 97.88 413 LYS A C 1
ATOM 3243 O O . LYS A 1 413 ? -7.445 34.75 2.729 1 97.88 413 LYS A O 1
ATOM 3248 N N . ASN A 1 414 ? -6.703 33.062 1.451 1 98.56 414 ASN A N 1
ATOM 3249 C CA . ASN A 1 414 ? -7.547 32.062 2.119 1 98.56 414 ASN A CA 1
ATOM 3250 C C . ASN A 1 414 ? -7.234 31.969 3.609 1 98.56 414 ASN A C 1
ATOM 3252 O O . ASN A 1 414 ? -8.148 31.922 4.438 1 98.56 414 ASN A O 1
ATOM 3256 N N . ARG A 1 415 ? -5.98 31.922 3.934 1 98.38 415 ARG A N 1
ATOM 3257 C CA . ARG A 1 415 ? -5.535 31.875 5.324 1 98.38 415 ARG A CA 1
ATOM 3258 C C . ARG A 1 415 ? -6.078 33.062 6.102 1 98.38 415 ARG A C 1
ATOM 3260 O O . ARG A 1 415 ? -6.617 32.906 7.199 1 98.38 415 ARG A O 1
ATOM 3267 N N . GLU A 1 416 ? -5.949 34.281 5.543 1 97.94 416 GLU A N 1
ATOM 3268 C CA . GLU A 1 416 ? -6.406 35.5 6.188 1 97.94 416 GLU A CA 1
ATOM 3269 C C . GLU A 1 416 ? -7.914 35.469 6.418 1 97.94 416 GLU A C 1
ATOM 3271 O O . GLU A 1 416 ? -8.391 35.844 7.488 1 97.94 416 GLU A O 1
ATOM 3276 N N . LEU A 1 417 ? -8.617 35.031 5.395 1 98.44 417 LEU A N 1
ATOM 3277 C CA . LEU A 1 417 ? -10.07 34.969 5.48 1 98.44 417 LEU A CA 1
ATOM 3278 C C . LEU A 1 417 ? -10.5 34.031 6.621 1 98.44 417 LEU A C 1
ATOM 3280 O O . LEU A 1 417 ? -11.43 34.375 7.367 1 98.44 417 LEU A O 1
ATOM 3284 N N . LEU A 1 418 ? -9.828 32.969 6.77 1 98.56 418 LEU A N 1
ATOM 3285 C CA . LEU A 1 418 ? -10.25 31.984 7.766 1 98.56 418 LEU A CA 1
ATOM 3286 C C . LEU A 1 418 ? -9.797 32.406 9.156 1 98.56 418 LEU A C 1
ATOM 3288 O O . LEU A 1 418 ? -10.477 32.125 10.148 1 98.56 418 LEU A O 1
ATOM 3292 N N . VAL A 1 419 ? -8.641 33.062 9.289 1 98.12 419 VAL A N 1
ATOM 3293 C CA . VAL A 1 419 ? -8.227 33.625 10.57 1 98.12 419 VAL A CA 1
ATOM 3294 C C . VAL A 1 419 ? -9.266 34.625 11.047 1 98.12 419 VAL A C 1
ATOM 3296 O O . VAL A 1 419 ? -9.664 34.625 12.211 1 98.12 419 VAL A O 1
ATOM 3299 N N . GLU A 1 420 ? -9.664 35.469 10.125 1 97.88 420 GLU A N 1
ATOM 3300 C CA . GLU A 1 420 ? -10.695 36.438 10.438 1 97.88 420 GLU A CA 1
ATOM 3301 C C . GLU A 1 420 ? -12.008 35.781 10.82 1 97.88 420 GLU A C 1
ATOM 3303 O O . GLU A 1 420 ? -12.68 36.219 11.766 1 97.88 420 GLU A O 1
ATOM 3308 N N . ALA A 1 421 ? -12.328 34.781 10.094 1 98.44 421 ALA A N 1
ATOM 3309 C CA . ALA A 1 421 ? -13.57 34.062 10.344 1 98.44 421 ALA A CA 1
ATOM 3310 C C . ALA A 1 421 ? -13.594 33.469 11.742 1 98.44 421 ALA A C 1
ATOM 3312 O O . ALA A 1 421 ? -14.656 33.281 12.344 1 98.44 421 ALA A O 1
ATOM 3313 N N . MET A 1 422 ? -12.445 33.156 12.297 1 98.44 422 MET A N 1
ATOM 3314 C CA . MET A 1 422 ? -12.383 32.5 13.602 1 98.44 422 MET A CA 1
ATOM 3315 C C . MET A 1 422 ? -12.141 33.5 14.711 1 98.44 422 MET A C 1
ATOM 3317 O O . MET A 1 422 ? -11.867 33.125 15.852 1 98.44 422 MET A O 1
ATOM 3321 N N . SER A 1 423 ? -12.266 34.781 14.477 1 97 423 SER A N 1
ATOM 3322 C CA . SER A 1 423 ? -12.016 35.875 15.414 1 97 423 SER A CA 1
ATOM 3323 C C . SER A 1 423 ? -12.93 35.781 16.625 1 97 423 SER A C 1
ATOM 3325 O O . SER A 1 423 ? -12.57 36.219 17.719 1 97 423 SER A O 1
ATOM 3327 N N . PRO A 1 424 ? -14.172 35.25 16.453 1 97.25 424 PRO A N 1
ATOM 3328 C CA . PRO A 1 424 ? -15.039 35.125 17.625 1 97.25 424 PRO A CA 1
ATOM 3329 C C . PRO A 1 424 ? -14.398 34.312 18.75 1 97.25 424 PRO A C 1
ATOM 3331 O O . PRO A 1 424 ? -14.781 34.438 19.906 1 97.25 424 PRO A O 1
ATOM 3334 N N . LEU A 1 425 ? -13.484 33.469 18.422 1 96.94 425 LEU A N 1
ATOM 3335 C CA . LEU A 1 425 ? -12.844 32.656 19.438 1 96.94 425 LEU A CA 1
ATOM 3336 C C . LEU A 1 425 ? -11.875 33.438 20.281 1 96.94 425 LEU A C 1
ATOM 3338 O O . LEU A 1 425 ? -11.438 33 21.344 1 96.94 425 LEU A O 1
ATOM 3342 N N . GLY A 1 426 ? -11.5 34.625 19.781 1 94.25 426 GLY A N 1
ATOM 3343 C CA . GLY A 1 426 ? -10.547 35.438 20.484 1 94.25 426 GLY A CA 1
ATOM 3344 C C . GLY A 1 426 ? -9.203 35.531 19.781 1 94.25 426 GLY A C 1
ATOM 3345 O O . GLY A 1 426 ? -8.844 34.656 19 1 94.25 426 GLY A O 1
ATOM 3346 N N . GLU A 1 427 ? -8.414 36.531 20 1 86.06 427 GLU A N 1
ATOM 3347 C CA . GLU A 1 427 ? -7.176 36.875 19.297 1 86.06 427 GLU A CA 1
ATOM 3348 C C . GLU A 1 427 ? -6.121 35.781 19.5 1 86.06 427 GLU A C 1
ATOM 3350 O O . GLU A 1 427 ? -5.34 35.5 18.594 1 86.06 427 GLU A O 1
ATOM 3355 N N . ASP A 1 428 ? -6.137 35.125 20.609 1 90.88 428 ASP A N 1
ATOM 3356 C CA . ASP A 1 428 ? -5.059 34.156 20.891 1 90.88 428 ASP A CA 1
ATOM 3357 C C . ASP A 1 428 ? -5.523 32.719 20.688 1 90.88 428 ASP A C 1
ATOM 3359 O O . ASP A 1 428 ? -4.773 31.781 20.953 1 90.88 428 ASP A O 1
ATOM 3363 N N . ALA A 1 429 ? -6.621 32.594 20.062 1 95.56 429 ALA A N 1
ATOM 3364 C CA . ALA A 1 429 ? -7.188 31.234 19.984 1 95.56 429 ALA A CA 1
ATOM 3365 C C . ALA A 1 429 ? -6.703 30.516 18.719 1 95.56 429 ALA A C 1
ATOM 3367 O O . ALA A 1 429 ? -6.695 29.297 18.672 1 95.56 429 ALA A O 1
ATOM 3368 N N . VAL A 1 430 ? -6.297 31.25 17.703 1 97.69 430 VAL A N 1
ATOM 3369 C CA . VAL A 1 430 ? -5.957 30.672 16.406 1 97.69 430 VAL A CA 1
ATOM 3370 C C . VAL A 1 430 ? -4.445 30.703 16.203 1 97.69 430 VAL A C 1
ATOM 3372 O O . VAL A 1 430 ? -3.828 31.781 16.281 1 97.69 430 VAL A O 1
ATOM 3375 N N . LYS A 1 431 ? -3.859 29.562 16.047 1 97.44 431 LYS A N 1
ATOM 3376 C CA . LYS A 1 431 ? -2.432 29.406 15.773 1 97.44 431 LYS A CA 1
ATOM 3377 C C . LYS A 1 431 ? -2.193 28.656 14.469 1 97.44 431 LYS A C 1
ATOM 3379 O O . LYS A 1 431 ? -3.143 28.219 13.812 1 97.44 431 LYS A O 1
ATOM 3384 N N . GLY A 1 432 ? -0.944 28.562 14.125 1 95.5 432 GLY A N 1
ATOM 3385 C CA . GLY A 1 432 ? -0.611 27.922 12.867 1 95.5 432 GLY A CA 1
ATOM 3386 C C . GLY A 1 432 ? -0.67 28.875 11.68 1 95.5 432 GLY A C 1
ATOM 3387 O O . GLY A 1 432 ? -0.829 30.078 11.852 1 95.5 432 GLY A O 1
ATOM 3388 N N . GLY A 1 433 ? -0.504 28.328 10.484 1 96.19 433 GLY A N 1
ATOM 3389 C CA . GLY A 1 433 ? -0.573 29.125 9.266 1 96.19 433 GLY A CA 1
ATOM 3390 C C . GLY A 1 433 ? 0.786 29.594 8.789 1 96.19 433 GLY A C 1
ATOM 3391 O O . GLY A 1 433 ? 0.899 30.188 7.711 1 96.19 433 GLY A O 1
ATOM 3392 N N . GLU A 1 434 ? 1.842 29.25 9.531 1 95.31 434 GLU A N 1
ATOM 3393 C CA . GLU A 1 434 ? 3.199 29.562 9.094 1 95.31 434 GLU A CA 1
ATOM 3394 C C . GLU A 1 434 ? 3.621 28.672 7.926 1 95.31 434 GLU A C 1
ATOM 3396 O O . GLU A 1 434 ? 4.422 29.094 7.086 1 95.31 434 GLU A O 1
ATOM 3401 N N . GLY A 1 435 ? 3.148 27.5 7.996 1 97.12 435 GLY A N 1
ATOM 3402 C CA . GLY A 1 435 ? 3.385 26.531 6.934 1 97.12 435 GLY A CA 1
ATOM 3403 C C . GLY A 1 435 ? 2.217 25.594 6.715 1 97.12 435 GLY A C 1
ATOM 3404 O O . GLY A 1 435 ? 1.163 25.75 7.336 1 97.12 435 GLY A O 1
ATOM 3405 N N . ALA A 1 436 ? 2.373 24.734 5.762 1 98.31 436 ALA A N 1
ATOM 3406 C CA . ALA A 1 436 ? 1.337 23.781 5.391 1 98.31 436 ALA A CA 1
ATOM 3407 C C . ALA A 1 436 ? 0.056 24.484 4.961 1 98.31 436 ALA A C 1
ATOM 3409 O O . ALA A 1 436 ? 0.102 25.469 4.203 1 98.31 436 ALA A O 1
ATOM 3410 N N . ILE A 1 437 ? -1.073 23.969 5.289 1 98.75 437 ILE A N 1
ATOM 3411 C CA . ILE A 1 437 ? -2.336 24.578 4.871 1 98.75 437 ILE A CA 1
ATOM 3412 C C . ILE A 1 437 ? -3.35 24.484 6.008 1 98.75 437 ILE A C 1
ATOM 3414 O O . ILE A 1 437 ? -4.539 24.266 5.773 1 98.75 437 ILE A O 1
ATOM 3418 N N . TYR A 1 438 ? -2.814 24.594 7.27 1 98.69 438 TYR A N 1
ATOM 3419 C CA . TYR A 1 438 ? -3.707 24.328 8.391 1 98.69 438 TYR A CA 1
ATOM 3420 C C . TYR A 1 438 ? -3.641 25.438 9.43 1 98.69 438 TYR A C 1
ATOM 3422 O O . TYR A 1 438 ? -2.594 26.062 9.617 1 98.69 438 TYR A O 1
ATOM 3430 N N . LEU A 1 439 ? -4.742 25.688 10.055 1 98.5 439 LEU A N 1
ATOM 3431 C CA . LEU A 1 439 ? -4.883 26.469 11.273 1 98.5 439 LEU A CA 1
ATOM 3432 C C . LEU A 1 439 ? -5.379 25.609 12.422 1 98.5 439 LEU A C 1
ATOM 3434 O O . LEU A 1 439 ? -6.156 24.672 12.211 1 98.5 439 LEU A O 1
ATOM 3438 N N . TRP A 1 440 ? -4.875 25.844 13.547 1 98.5 440 TRP A N 1
ATOM 3439 C CA . TRP A 1 440 ? -5.199 25.156 14.797 1 98.5 440 TRP A CA 1
ATOM 3440 C C . TRP A 1 440 ? -5.848 26.109 15.797 1 98.5 440 TRP A C 1
ATOM 3442 O O . TRP A 1 440 ? -5.211 27.047 16.266 1 98.5 440 TRP A O 1
ATOM 3452 N N . ALA A 1 441 ? -7.113 25.859 16.125 1 98.19 441 ALA A N 1
ATOM 3453 C CA . ALA A 1 441 ? -7.859 26.844 16.906 1 98.19 441 ALA A CA 1
ATOM 3454 C C . ALA A 1 441 ? -8.422 26.234 18.172 1 98.19 441 ALA A C 1
ATOM 3456 O O . ALA A 1 441 ? -8.992 25.141 18.141 1 98.19 441 ALA A O 1
ATOM 3457 N N . LYS A 1 442 ? -8.273 26.891 19.266 1 97.56 442 LYS A N 1
ATOM 3458 C CA . LYS A 1 442 ? -8.812 26.469 20.547 1 97.56 442 LYS A CA 1
ATOM 3459 C C . LYS A 1 442 ? -10.281 26.828 20.672 1 97.56 442 LYS A C 1
ATOM 3461 O O . LYS A 1 442 ? -10.672 27.969 20.406 1 97.56 442 LYS A O 1
ATOM 3466 N N . LEU A 1 443 ? -11.047 25.875 21.047 1 97.38 443 LEU A N 1
ATOM 3467 C CA . LEU A 1 443 ? -12.461 26.109 21.297 1 97.38 443 LEU A CA 1
ATOM 3468 C C . LEU A 1 443 ? -12.68 26.719 22.672 1 97.38 443 LEU A C 1
ATOM 3470 O O . LEU A 1 443 ? -11.789 26.672 23.531 1 97.38 443 LEU A O 1
ATOM 3474 N N . PRO A 1 444 ? -13.859 27.312 22.859 1 94.56 444 PRO A N 1
ATOM 3475 C CA . PRO A 1 444 ? -14.164 27.828 24.203 1 94.56 444 PRO A CA 1
ATOM 3476 C C . PRO A 1 444 ? -14.172 26.734 25.266 1 94.56 444 PRO A C 1
ATOM 3478 O O . PRO A 1 444 ? -14.602 25.609 25 1 94.56 444 PRO A O 1
ATOM 3481 N N . ASP A 1 445 ? -13.828 27.094 26.469 1 89.62 445 ASP A N 1
ATOM 3482 C CA . ASP A 1 445 ? -13.688 26.141 27.562 1 89.62 445 ASP A CA 1
ATOM 3483 C C . ASP A 1 445 ? -15.016 25.453 27.875 1 89.62 445 ASP A C 1
ATOM 3485 O O . ASP A 1 445 ? -15.039 24.297 28.312 1 89.62 445 ASP A O 1
ATOM 3489 N N . ASN A 1 446 ? -16.047 26.094 27.656 1 86.31 446 ASN A N 1
ATOM 3490 C CA . ASN A 1 446 ? -17.359 25.531 27.969 1 86.31 446 ASN A CA 1
ATOM 3491 C C . ASN A 1 446 ? -17.859 24.625 26.844 1 86.31 446 ASN A C 1
ATOM 3493 O O . ASN A 1 446 ? -18.906 24 26.969 1 86.31 446 ASN A O 1
ATOM 3497 N N . CYS A 1 447 ? -17.203 24.516 25.766 1 87 447 CYS A N 1
ATOM 3498 C CA . CYS A 1 447 ? -17.516 23.656 24.625 1 87 447 CYS A CA 1
ATOM 3499 C C . CYS A 1 447 ? -16.297 22.859 24.188 1 87 447 CYS A C 1
ATOM 3501 O O . CYS A 1 447 ? -15.906 22.906 23.031 1 87 447 CYS A O 1
ATOM 3503 N N . SER A 1 448 ? -15.891 22 25.109 1 84.81 448 SER A N 1
ATOM 3504 C CA . SER A 1 448 ? -14.578 21.406 24.875 1 84.81 448 SER A CA 1
ATOM 3505 C C . SER A 1 448 ? -14.695 20.062 24.172 1 84.81 448 SER A C 1
ATOM 3507 O O . SER A 1 448 ? -13.688 19.5 23.734 1 84.81 448 SER A O 1
ATOM 3509 N N . ASP A 1 449 ? -15.906 19.609 24.031 1 93.25 449 ASP A N 1
ATOM 3510 C CA . ASP A 1 449 ? -16.078 18.406 23.219 1 93.25 449 ASP A CA 1
ATOM 3511 C C . ASP A 1 449 ? -15.961 18.734 21.734 1 93.25 449 ASP A C 1
ATOM 3513 O O . ASP A 1 449 ? -16.953 19.031 21.078 1 93.25 449 ASP A O 1
ATOM 3517 N N . ASP A 1 450 ? -14.805 18.641 21.234 1 95.75 450 ASP A N 1
ATOM 3518 C CA . ASP A 1 450 ? -14.508 19.125 19.891 1 95.75 450 ASP A CA 1
ATOM 3519 C C . ASP A 1 450 ? -15.227 18.297 18.828 1 95.75 450 ASP A C 1
ATOM 3521 O O . ASP A 1 450 ? -15.586 18.812 17.766 1 95.75 450 ASP A O 1
ATOM 3525 N N . PHE A 1 451 ? -15.5 17.016 19.078 1 93.25 451 PHE A N 1
ATOM 3526 C CA . PHE A 1 451 ? -16.25 16.203 18.125 1 93.25 451 PHE A CA 1
ATOM 3527 C C . PHE A 1 451 ? -17.688 16.703 18.016 1 93.25 451 PHE A C 1
ATOM 3529 O O . PHE A 1 451 ? -18.234 16.781 16.906 1 93.25 451 PHE A O 1
ATOM 3536 N N . GLU A 1 452 ? -18.297 16.938 19.094 1 93.25 452 GLU A N 1
ATOM 3537 C CA . GLU A 1 452 ? -19.672 17.438 19.094 1 93.25 452 GLU A CA 1
ATOM 3538 C C . GLU A 1 452 ? -19.766 18.812 18.422 1 93.25 452 GLU A C 1
ATOM 3540 O O . GLU A 1 452 ? -20.75 19.109 17.75 1 93.25 452 GLU A O 1
ATOM 3545 N N . VAL A 1 453 ? -18.766 19.609 18.688 1 96.06 453 VAL A N 1
ATOM 3546 C CA . VAL A 1 453 ? -18.75 20.922 18.062 1 96.06 453 VAL A CA 1
ATOM 3547 C C . VAL A 1 453 ? -18.656 20.781 16.547 1 96.06 453 VAL A C 1
ATOM 3549 O O . VAL A 1 453 ? -19.359 21.469 15.812 1 96.06 453 VAL A O 1
ATOM 3552 N N . VAL A 1 454 ? -17.812 19.922 16.078 1 95.44 454 VAL A N 1
ATOM 3553 C CA . VAL A 1 454 ? -17.625 19.703 14.656 1 95.44 454 VAL A CA 1
ATOM 3554 C C . VAL A 1 454 ? -18.906 19.172 14.031 1 95.44 454 VAL A C 1
ATOM 3556 O O . VAL A 1 454 ? -19.328 19.625 12.961 1 95.44 454 VAL A O 1
ATOM 3559 N N . ARG A 1 455 ? -19.531 18.219 14.695 1 92.81 455 ARG A N 1
ATOM 3560 C CA . ARG A 1 455 ? -20.828 17.703 14.227 1 92.81 455 ARG A CA 1
ATOM 3561 C C . ARG A 1 455 ? -21.859 18.828 14.133 1 92.81 455 ARG A C 1
ATOM 3563 O O . ARG A 1 455 ? -22.578 18.922 13.141 1 92.81 455 ARG A O 1
ATOM 3570 N N . TRP A 1 456 ? -21.891 19.609 15.125 1 93.81 456 TRP A N 1
ATOM 3571 C CA . TRP A 1 456 ? -22.844 20.703 15.211 1 93.81 456 TRP A CA 1
ATOM 3572 C C . TRP A 1 456 ? -22.594 21.734 14.125 1 93.81 456 TRP A C 1
ATOM 3574 O O . TRP A 1 456 ? -23.516 22.219 13.484 1 93.81 456 TRP A O 1
ATOM 3584 N N . LEU A 1 457 ? -21.375 22.125 13.891 1 96.06 457 LEU A N 1
ATOM 3585 C CA . LEU A 1 457 ? -21 23.062 12.836 1 96.06 457 LEU A CA 1
ATOM 3586 C C . LEU A 1 457 ? -21.422 22.547 11.469 1 96.06 457 LEU A C 1
ATOM 3588 O O . LEU A 1 457 ? -21.922 23.297 10.641 1 96.06 457 LEU A O 1
ATOM 3592 N N . ALA A 1 458 ? -21.188 21.266 11.234 1 94.44 458 ALA A N 1
ATOM 3593 C CA . ALA A 1 458 ? -21.516 20.656 9.945 1 94.44 458 ALA A CA 1
ATOM 3594 C C . ALA A 1 458 ? -23.016 20.625 9.734 1 94.44 458 ALA A C 1
ATOM 3596 O O . ALA A 1 458 ? -23.5 20.938 8.648 1 94.44 458 ALA A O 1
ATOM 3597 N N . THR A 1 459 ? -23.766 20.25 10.719 1 91.19 459 THR A N 1
ATOM 3598 C CA . THR A 1 459 ? -25.203 20 10.578 1 91.19 459 THR A CA 1
ATOM 3599 C C . THR A 1 459 ? -25.984 21.312 10.578 1 91.19 459 THR A C 1
ATOM 3601 O O . THR A 1 459 ? -26.891 21.5 9.773 1 91.19 459 THR A O 1
ATOM 3604 N N . LYS A 1 460 ? -25.609 22.234 11.438 1 93.25 460 LYS A N 1
ATOM 3605 C CA . LYS A 1 460 ? -26.391 23.438 11.617 1 93.25 460 LYS A CA 1
ATOM 3606 C C . LYS A 1 460 ? -25.875 24.578 10.727 1 93.25 460 LYS A C 1
ATOM 3608 O O . LYS A 1 460 ? -26.656 25.375 10.219 1 93.25 460 LYS A O 1
ATOM 3613 N N . HIS A 1 461 ? -24.625 24.625 10.578 1 95.94 461 HIS A N 1
ATOM 3614 C CA . HIS A 1 461 ? -24.062 25.797 9.906 1 95.94 461 HIS A CA 1
ATOM 3615 C C . HIS A 1 461 ? -23.453 25.422 8.555 1 95.94 461 HIS A C 1
ATOM 3617 O O . HIS A 1 461 ? -23.016 26.281 7.801 1 95.94 461 HIS A O 1
ATOM 3623 N N . GLY A 1 462 ? -23.328 24.141 8.258 1 95.12 462 GLY A N 1
ATOM 3624 C CA . GLY A 1 462 ? -22.953 23.672 6.934 1 95.12 462 GLY A CA 1
ATOM 3625 C C . GLY A 1 462 ? -21.469 23.828 6.656 1 95.12 462 GLY A C 1
ATOM 3626 O O . GLY A 1 462 ? -21.078 24.172 5.539 1 95.12 462 GLY A O 1
ATOM 3627 N N . VAL A 1 463 ? -20.672 23.656 7.648 1 97.06 463 VAL A N 1
ATOM 3628 C CA . VAL A 1 463 ? -19.219 23.734 7.461 1 97.06 463 VAL A CA 1
ATOM 3629 C C . VAL A 1 463 ? -18.547 22.609 8.242 1 97.06 463 VAL A C 1
ATOM 3631 O O . VAL A 1 463 ? -18.875 22.359 9.406 1 97.06 463 VAL A O 1
ATOM 3634 N N . ALA A 1 464 ? -17.641 21.922 7.551 1 96.19 464 ALA A N 1
ATOM 3635 C CA . ALA A 1 464 ? -16.953 20.781 8.172 1 96.19 464 ALA A CA 1
ATOM 3636 C C . ALA A 1 464 ? -15.5 21.125 8.484 1 96.19 464 ALA A C 1
ATOM 3638 O O . ALA A 1 464 ? -14.805 21.719 7.656 1 96.19 464 ALA A O 1
ATOM 3639 N N . VAL A 1 465 ? -15.055 20.859 9.672 1 97.31 465 VAL A N 1
ATOM 3640 C CA . VAL A 1 465 ? -13.672 20.938 10.125 1 97.31 465 VAL A CA 1
ATOM 3641 C C . VAL A 1 465 ? -13.281 19.656 10.836 1 97.31 465 VAL A C 1
ATOM 3643 O O . VAL A 1 465 ? -14.047 18.688 10.836 1 97.31 465 VAL A O 1
ATOM 3646 N N . ILE A 1 466 ? -12.055 19.594 11.359 1 96.75 466 ILE A N 1
ATOM 3647 C CA . ILE A 1 466 ? -11.594 18.359 11.992 1 96.75 466 ILE A CA 1
ATOM 3648 C C . ILE A 1 466 ? -11.422 18.578 13.492 1 96.75 466 ILE A C 1
ATOM 3650 O O . ILE A 1 466 ? -10.867 19.594 13.922 1 96.75 466 ILE A O 1
ATOM 3654 N N . PRO A 1 467 ? -11.961 17.625 14.297 1 96.94 467 PRO A N 1
ATOM 3655 C CA . PRO A 1 467 ? -11.758 17.734 15.742 1 96.94 467 PRO A CA 1
ATOM 3656 C C . PRO A 1 467 ? -10.305 17.484 16.156 1 96.94 467 PRO A C 1
ATOM 3658 O O . PRO A 1 467 ? -9.664 16.578 15.625 1 96.94 467 PRO A O 1
ATOM 3661 N N . GLY A 1 468 ? -9.828 18.266 17.047 1 97.38 468 GLY A N 1
ATOM 3662 C CA . GLY A 1 468 ? -8.445 18.156 17.5 1 97.38 468 GLY A CA 1
ATOM 3663 C C . GLY A 1 468 ? -8.156 16.875 18.234 1 97.38 468 GLY A C 1
ATOM 3664 O O . GLY A 1 468 ? -7.004 16.438 18.297 1 97.38 468 GLY A O 1
ATOM 3665 N N . SER A 1 469 ? -9.172 16.234 18.812 1 96.19 469 SER A N 1
ATOM 3666 C CA . SER A 1 469 ? -8.992 14.977 19.547 1 96.19 469 SER A CA 1
ATOM 3667 C C . SER A 1 469 ? -8.422 13.891 18.641 1 96.19 469 SER A C 1
ATOM 3669 O O . SER A 1 469 ? -7.73 12.984 19.094 1 96.19 469 SER A O 1
ATOM 3671 N N . ALA A 1 470 ? -8.625 14.023 17.344 1 95.19 470 ALA A N 1
ATOM 3672 C CA . ALA A 1 470 ? -8.094 13.062 16.391 1 95.19 470 ALA A CA 1
ATOM 3673 C C . ALA A 1 470 ? -6.57 13.141 16.328 1 95.19 470 ALA A C 1
ATOM 3675 O O . ALA A 1 470 ? -5.918 12.203 15.859 1 95.19 470 ALA A O 1
ATOM 3676 N N . SER A 1 471 ? -6 14.211 16.781 1 97.75 471 SER A N 1
ATOM 3677 C CA . SER A 1 471 ? -4.559 14.438 16.703 1 97.75 471 SER A CA 1
ATOM 3678 C C . SER A 1 471 ? -3.961 14.672 18.078 1 97.75 471 SER A C 1
ATOM 3680 O O . SER A 1 471 ? -2.926 15.328 18.219 1 97.75 471 SER A O 1
ATOM 3682 N N . GLY A 1 472 ? -4.695 14.281 19.094 1 97 472 GLY A N 1
ATOM 3683 C CA . GLY A 1 472 ? -4.18 14.383 20.453 1 97 472 GLY A CA 1
ATOM 3684 C C . GLY A 1 472 ? -4.367 15.758 21.062 1 97 472 GLY A C 1
ATOM 3685 O O . GLY A 1 472 ? -3.711 16.109 22.047 1 97 472 GLY A O 1
ATOM 3686 N N . GLY A 1 473 ? -5.172 16.578 20.484 1 96.56 473 GLY A N 1
ATOM 3687 C CA . GLY A 1 473 ? -5.43 17.922 20.984 1 96.56 473 GLY A CA 1
ATOM 3688 C C . GLY A 1 473 ? -6.898 18.188 21.234 1 96.56 473 GLY A C 1
ATOM 3689 O O . GLY A 1 473 ? -7.508 19.031 20.562 1 96.56 473 GLY A O 1
ATOM 3690 N N . PRO A 1 474 ? -7.512 17.5 22.25 1 96.38 474 PRO A N 1
ATOM 3691 C CA . PRO A 1 474 ? -8.922 17.766 22.547 1 96.38 474 PRO A CA 1
ATOM 3692 C C . PRO A 1 474 ? -9.188 19.234 22.859 1 96.38 474 PRO A C 1
ATOM 3694 O O . PRO A 1 474 ? -8.359 19.906 23.484 1 96.38 474 PRO A O 1
ATOM 3697 N N . GLY A 1 475 ? -10.328 19.719 22.438 1 96.94 475 GLY A N 1
ATOM 3698 C CA . GLY A 1 475 ? -10.695 21.109 22.672 1 96.94 475 GLY A CA 1
ATOM 3699 C C . GLY A 1 475 ? -10.219 22.031 21.578 1 96.94 475 GLY A C 1
ATOM 3700 O O . GLY A 1 475 ? -10.367 23.25 21.688 1 96.94 475 GLY A O 1
ATOM 3701 N N . TYR A 1 476 ? -9.656 21.5 20.562 1 97.81 476 TYR A N 1
ATOM 3702 C CA . TYR A 1 476 ? -9.219 22.266 19.406 1 97.81 476 TYR A CA 1
ATOM 3703 C C . TYR A 1 476 ? -9.906 21.781 18.125 1 97.81 476 TYR A C 1
ATOM 3705 O O . TYR A 1 476 ? -10.531 20.719 18.125 1 97.81 476 TYR A O 1
ATOM 3713 N N . ILE A 1 477 ? -9.852 22.578 17.078 1 97.94 477 ILE A N 1
ATOM 3714 C CA . ILE A 1 477 ? -10.242 22.172 15.742 1 97.94 477 ILE A CA 1
ATOM 3715 C C . ILE A 1 477 ? -9.141 22.516 14.75 1 97.94 477 ILE A C 1
ATOM 3717 O O . ILE A 1 477 ? -8.406 23.5 14.945 1 97.94 477 ILE A O 1
ATOM 3721 N N . ARG A 1 478 ? -8.945 21.688 13.758 1 98.44 478 ARG A N 1
ATOM 3722 C CA . ARG A 1 478 ? -8.086 21.984 12.617 1 98.44 478 ARG A CA 1
ATOM 3723 C C . ARG A 1 478 ? -8.898 22.5 11.445 1 98.44 478 ARG A C 1
ATOM 3725 O O . ARG A 1 478 ? -9.898 21.891 11.055 1 98.44 478 ARG A O 1
ATOM 3732 N N . VAL A 1 479 ? -8.477 23.578 10.875 1 98.56 479 VAL A N 1
ATOM 3733 C CA . VAL A 1 479 ? -9.125 24.188 9.719 1 98.56 479 VAL A CA 1
ATOM 3734 C C . VAL A 1 479 ? -8.141 24.266 8.555 1 98.56 479 VAL A C 1
ATOM 3736 O O . VAL A 1 479 ? -7.055 24.828 8.688 1 98.56 479 VAL A O 1
ATOM 3739 N N . SER A 1 480 ? -8.523 23.703 7.461 1 98.25 480 SER A N 1
ATOM 3740 C CA . SER A 1 480 ? -7.672 23.688 6.277 1 98.25 480 SER A CA 1
ATOM 3741 C C . SER A 1 480 ? -8.023 24.828 5.328 1 98.25 480 SER A C 1
ATOM 3743 O O . SER A 1 480 ? -9.203 25.109 5.105 1 98.25 480 SER A O 1
ATOM 3745 N N . PHE A 1 481 ? -7.035 25.484 4.723 1 98.5 481 PHE A N 1
ATOM 3746 C CA . PHE A 1 481 ? -7.316 26.625 3.852 1 98.5 481 PHE A CA 1
ATOM 3747 C C . PHE A 1 481 ? -6.82 26.359 2.436 1 98.5 481 PHE A C 1
ATOM 3749 O O . PHE A 1 481 ? -6.66 27.281 1.642 1 98.5 481 PHE A O 1
ATOM 3756 N N . GLY A 1 482 ? -6.621 25.078 2.104 1 97.88 482 GLY A N 1
ATOM 3757 C CA . GLY A 1 482 ? -6.051 24.75 0.806 1 97.88 482 GLY A CA 1
ATOM 3758 C C . GLY A 1 482 ? -7.074 24.219 -0.184 1 97.88 482 GLY A C 1
ATOM 3759 O O . GLY A 1 482 ? -6.855 24.281 -1.396 1 97.88 482 GLY A O 1
ATOM 3760 N N . GLY A 1 483 ? -8.242 23.719 0.257 1 96.69 483 GLY A N 1
ATOM 3761 C CA . GLY A 1 483 ? -9.125 22.906 -0.558 1 96.69 483 GLY A CA 1
ATOM 3762 C C . GLY A 1 483 ? -10.102 23.734 -1.384 1 96.69 483 GLY A C 1
ATOM 3763 O O . GLY A 1 483 ? -10.711 23.219 -2.32 1 96.69 483 GLY A O 1
ATOM 3764 N N . LEU A 1 484 ? -10.297 25.016 -1.125 1 97.12 484 LEU A N 1
ATOM 3765 C CA . LEU A 1 484 ? -11.273 25.875 -1.785 1 97.12 484 LEU A CA 1
ATOM 3766 C C . LEU A 1 484 ? -10.602 27.094 -2.416 1 97.12 484 LEU A C 1
ATOM 3768 O O . LEU A 1 484 ? -9.617 27.609 -1.881 1 97.12 484 LEU A O 1
ATOM 3772 N N . LYS A 1 485 ? -11.164 27.5 -3.512 1 97.19 485 LYS A N 1
ATOM 3773 C CA . LYS A 1 485 ? -10.75 28.781 -4.062 1 97.19 485 LYS A CA 1
ATOM 3774 C C . LYS A 1 485 ? -11.219 29.938 -3.176 1 97.19 485 LYS A C 1
ATOM 3776 O O . LYS A 1 485 ? -12.039 29.75 -2.277 1 97.19 485 LYS A O 1
ATOM 3781 N N . GLU A 1 486 ? -10.734 31.094 -3.461 1 97.62 486 GLU A N 1
ATOM 3782 C CA . GLU A 1 486 ? -10.93 32.25 -2.6 1 97.62 486 GLU A CA 1
ATOM 3783 C C . GLU A 1 486 ? -12.414 32.5 -2.361 1 97.62 486 GLU A C 1
ATOM 3785 O O . GLU A 1 486 ? -12.836 32.719 -1.221 1 97.62 486 GLU A O 1
ATOM 3790 N N . GLU A 1 487 ? -13.227 32.469 -3.408 1 97.81 487 GLU A N 1
ATOM 3791 C CA . GLU A 1 487 ? -14.648 32.812 -3.297 1 97.81 487 GLU A CA 1
ATOM 3792 C C . GLU A 1 487 ? -15.375 31.797 -2.404 1 97.81 487 GLU A C 1
ATOM 3794 O O . GLU A 1 487 ? -16.172 32.188 -1.552 1 97.81 487 GLU A O 1
ATOM 3799 N N . ASP A 1 488 ? -15.07 30.562 -2.639 1 97.69 488 ASP A N 1
ATOM 3800 C CA . ASP A 1 488 ? -15.68 29.516 -1.825 1 97.69 488 ASP A CA 1
ATOM 3801 C C . ASP A 1 488 ? -15.141 29.547 -0.396 1 97.69 488 ASP A C 1
ATOM 3803 O O . ASP A 1 488 ? -15.859 29.234 0.552 1 97.69 488 ASP A O 1
ATOM 3807 N N . THR A 1 489 ? -13.898 29.953 -0.245 1 98.38 489 THR A N 1
ATOM 3808 C CA . THR A 1 489 ? -13.328 30.094 1.089 1 98.38 489 THR A CA 1
ATOM 3809 C C . THR A 1 489 ? -14.047 31.188 1.877 1 98.38 489 THR A C 1
ATOM 3811 O O . THR A 1 489 ? -14.289 31.031 3.076 1 98.38 489 THR A O 1
ATOM 3814 N N . ARG A 1 490 ? -14.336 32.25 1.216 1 98.31 490 ARG A N 1
ATOM 3815 C CA . ARG A 1 490 ? -15.07 33.344 1.85 1 98.31 490 ARG A CA 1
ATOM 3816 C C . ARG A 1 490 ? -16.422 32.875 2.359 1 98.31 490 ARG A C 1
ATOM 3818 O O . ARG A 1 490 ? -16.812 33.156 3.496 1 98.31 490 ARG A O 1
ATOM 3825 N N . LEU A 1 491 ? -17.078 32.125 1.527 1 98.25 491 LEU A N 1
ATOM 3826 C CA . LEU A 1 491 ? -18.391 31.594 1.901 1 98.25 491 LEU A CA 1
ATOM 3827 C C . LEU A 1 491 ? -18.281 30.625 3.072 1 98.25 491 LEU A C 1
ATOM 3829 O O . LEU A 1 491 ? -19.047 30.703 4.027 1 98.25 491 LEU A O 1
ATOM 3833 N N . ALA A 1 492 ? -17.375 29.719 2.992 1 98.5 492 ALA A N 1
ATOM 3834 C CA . ALA A 1 492 ? -17.141 28.766 4.082 1 98.5 492 ALA A CA 1
ATOM 3835 C C . ALA A 1 492 ? -16.734 29.5 5.363 1 98.5 492 ALA A C 1
ATOM 3837 O O . ALA A 1 492 ? -17.172 29.109 6.457 1 98.5 492 ALA A O 1
ATOM 3838 N N . GLY A 1 493 ? -15.922 30.516 5.215 1 98.69 493 GLY A N 1
ATOM 3839 C CA . GLY A 1 493 ? -15.516 31.328 6.352 1 98.69 493 GLY A CA 1
ATOM 3840 C C . GLY A 1 493 ? -16.688 32.031 7.031 1 98.69 493 GLY A C 1
ATOM 3841 O O . GLY A 1 493 ? -16.734 32.094 8.266 1 98.69 493 GLY A O 1
ATOM 3842 N N . GLU A 1 494 ? -17.578 32.5 6.246 1 98.56 494 GLU A N 1
ATOM 3843 C CA . GLU A 1 494 ? -18.766 33.125 6.805 1 98.56 494 GLU A CA 1
ATOM 3844 C C . GLU A 1 494 ? -19.594 32.156 7.617 1 98.56 494 GLU A C 1
ATOM 3846 O O . GLU A 1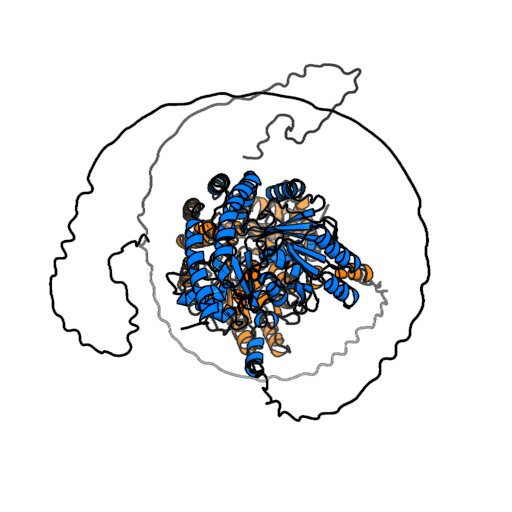 494 ? -20.109 32.5 8.688 1 98.56 494 GLU A O 1
ATOM 3851 N N . ARG A 1 495 ? -19.734 30.984 7.113 1 98.25 495 ARG A N 1
ATOM 3852 C CA . ARG A 1 495 ? -20.469 29.953 7.84 1 98.25 495 ARG A CA 1
ATOM 3853 C C . ARG A 1 495 ? -19.766 29.609 9.148 1 98.25 495 ARG A C 1
ATOM 3855 O O . ARG A 1 495 ? -20.406 29.453 10.188 1 98.25 495 ARG A O 1
ATOM 3862 N N . LEU A 1 496 ? -18.484 29.469 9.039 1 98.62 496 LEU A N 1
ATOM 3863 C CA . LEU A 1 496 ? -17.688 29.156 10.219 1 98.62 496 LEU A CA 1
ATOM 3864 C C . LEU A 1 496 ? -17.812 30.266 11.258 1 98.62 496 LEU A C 1
ATOM 3866 O O . LEU A 1 496 ? -17.969 30 12.445 1 98.62 496 LEU A O 1
ATOM 3870 N N . ARG A 1 497 ? -17.719 31.531 10.812 1 98.56 497 ARG A N 1
ATOM 3871 C CA . ARG A 1 497 ? -17.812 32.688 11.703 1 98.56 497 ARG A CA 1
ATOM 3872 C C . ARG A 1 497 ? -19.156 32.688 12.43 1 98.56 497 ARG A C 1
ATOM 3874 O O . ARG A 1 497 ? -19.203 32.906 13.648 1 98.56 497 ARG A O 1
ATOM 3881 N N . ARG A 1 498 ? -20.219 32.469 11.703 1 98.06 498 ARG A N 1
ATOM 3882 C CA . ARG A 1 498 ? -21.547 32.438 12.297 1 98.06 498 ARG A CA 1
ATOM 3883 C C . ARG A 1 498 ? -21.656 31.344 13.352 1 98.06 498 ARG A C 1
ATOM 3885 O O . ARG A 1 498 ? -22.219 31.562 14.43 1 98.06 498 ARG A O 1
ATOM 3892 N N . GLY A 1 499 ? -21.188 30.219 12.984 1 97.62 499 GLY A N 1
ATOM 3893 C CA . GLY A 1 499 ? -21.203 29.109 13.93 1 97.62 499 GLY A CA 1
ATOM 3894 C C . GLY A 1 499 ? -20.406 29.375 15.188 1 97.62 499 GLY A C 1
ATOM 3895 O O . GLY A 1 499 ? -20.875 29.141 16.297 1 97.62 499 GLY A O 1
ATOM 3896 N N . LEU A 1 500 ? -19.234 29.906 15.039 1 97.75 500 LEU A N 1
ATOM 3897 C CA . LEU A 1 500 ? -18.359 30.141 16.188 1 97.75 500 LEU A CA 1
ATOM 3898 C C . LEU A 1 500 ? -18.906 31.281 17.047 1 97.75 500 LEU A C 1
ATOM 3900 O O . LEU A 1 500 ? -18.766 31.25 18.266 1 97.75 500 LEU A O 1
ATOM 3904 N N . GLN A 1 501 ? -19.422 32.281 16.406 1 97.25 501 GLN A N 1
ATOM 3905 C CA . GLN A 1 501 ? -20.047 33.375 17.156 1 97.25 501 GLN A CA 1
ATOM 3906 C C . GLN A 1 501 ? -21.172 32.812 18.047 1 97.25 501 GLN A C 1
ATOM 3908 O O . GLN A 1 501 ? -21.266 33.188 19.219 1 97.25 501 GLN A O 1
ATOM 3913 N N . GLU A 1 502 ? -21.984 32 17.422 1 96.69 502 GLU A N 1
ATOM 3914 C CA . GLU A 1 502 ? -23.062 31.391 18.188 1 96.69 502 GLU A CA 1
ATOM 3915 C C . GLU A 1 502 ? -22.516 30.5 19.297 1 96.69 502 GLU A C 1
ATOM 3917 O O . GLU A 1 502 ? -23.047 30.484 20.406 1 96.69 502 GLU A O 1
ATOM 3922 N N . LEU A 1 503 ? -21.547 29.766 19 1 96.56 503 LEU A N 1
ATOM 3923 C CA . LEU A 1 503 ? -20.938 28.875 19.984 1 96.56 503 LEU A CA 1
ATOM 3924 C C . LEU A 1 503 ? -20.453 29.656 21.203 1 96.56 503 LEU A C 1
ATOM 3926 O O . LEU A 1 503 ? -20.672 29.219 22.328 1 96.56 503 LEU A O 1
ATOM 3930 N N . VAL A 1 504 ? -19.812 30.781 20.984 1 95.25 504 VAL A N 1
ATOM 3931 C CA . VAL A 1 504 ? -19.203 31.578 22.047 1 95.25 504 VAL A CA 1
ATOM 3932 C C . VAL A 1 504 ? -20.297 32.281 22.844 1 95.25 504 VAL A C 1
ATOM 3934 O O . VAL A 1 504 ? -20.219 32.375 24.078 1 95.25 504 VAL A O 1
ATOM 3937 N N . THR A 1 505 ? -21.312 32.75 22.203 1 94.62 505 THR A N 1
ATOM 3938 C CA . THR A 1 505 ? -22.328 33.562 22.844 1 94.62 505 THR A CA 1
ATOM 3939 C C . THR A 1 505 ? -23.406 32.688 23.484 1 94.62 505 THR A C 1
ATOM 3941 O O . THR A 1 505 ? -23.875 33 24.594 1 94.62 505 THR A O 1
ATOM 3944 N N . ASP A 1 506 ? -23.797 31.578 22.703 1 92.94 506 ASP A N 1
ATOM 3945 C CA . ASP A 1 506 ? -25 30.859 23.094 1 92.94 506 ASP A CA 1
ATOM 3946 C C . ASP A 1 506 ? -24.703 29.391 23.375 1 92.94 506 ASP A C 1
ATOM 3948 O O . ASP A 1 506 ? -25.531 28.672 23.938 1 92.94 506 ASP A O 1
ATOM 3952 N N . GLY A 1 507 ? -23.547 28.969 23.031 1 91.88 507 GLY A N 1
ATOM 3953 C CA . GLY A 1 507 ? -23.297 27.531 23.047 1 91.88 507 GLY A CA 1
ATOM 3954 C C . GLY A 1 507 ? -23.875 26.812 21.859 1 91.88 507 GLY A C 1
ATOM 3955 O O . GLY A 1 507 ? -24.109 27.422 20.812 1 91.88 507 GLY A O 1
ATOM 3956 N N . MET A 1 508 ? -23.906 25.5 21.984 1 90.25 508 MET A N 1
ATOM 3957 C CA . MET A 1 508 ? -24.438 24.719 20.875 1 90.25 508 MET A CA 1
ATOM 3958 C C . MET A 1 508 ? -25.953 24.656 20.922 1 90.25 508 MET A C 1
ATOM 3960 O O . MET A 1 508 ? -26.531 23.641 21.344 1 90.25 508 MET A O 1
ATOM 3964 N N . VAL A 1 509 ? -26.547 25.719 20.578 1 80.81 509 VAL A N 1
ATOM 3965 C CA . VAL A 1 509 ? -28 25.766 20.578 1 80.81 509 VAL A CA 1
ATOM 3966 C C . VAL A 1 509 ? -28.562 24.953 19.406 1 80.81 509 VAL A C 1
ATOM 3968 O O . VAL A 1 509 ? -28 24.984 18.312 1 80.81 509 VAL A O 1
ATOM 3971 N N . GLN A 1 510 ? -29.484 24.016 19.719 1 71 510 GLN A N 1
ATOM 3972 C CA . GLN A 1 510 ? -30.062 23.141 18.703 1 71 510 GLN A CA 1
ATOM 3973 C C . GLN A 1 510 ? -30.859 23.953 17.672 1 71 510 GLN A C 1
ATOM 3975 O O . GLN A 1 510 ? -31.422 24.984 18 1 71 510 GLN A O 1
ATOM 3980 N N . SER B 1 1 ? 14.992 -6.336 -37.188 1 15.43 1 SER B N 1
ATOM 3981 C CA . SER B 1 1 ? 13.703 -6.828 -36.688 1 15.43 1 SER B CA 1
ATOM 3982 C C . SER B 1 1 ? 13.68 -6.918 -35.188 1 15.43 1 SER B C 1
ATOM 3984 O O . SER B 1 1 ? 12.68 -6.57 -34.531 1 15.43 1 SER B O 1
ATOM 3986 N N . HIS B 1 2 ? 14.109 -6.965 -34.688 1 19.38 2 HIS B N 1
ATOM 3987 C CA . HIS B 1 2 ? 15.375 -7.246 -35.375 1 19.38 2 HIS B CA 1
ATOM 3988 C C . HIS B 1 2 ? 16.5 -6.418 -34.781 1 19.38 2 HIS B C 1
ATOM 3990 O O . HIS B 1 2 ? 16.281 -5.281 -34.344 1 19.38 2 HIS B O 1
ATOM 3996 N N . PHE B 1 3 ? 17.562 -7.281 -34.469 1 22.48 3 PHE B N 1
ATOM 3997 C CA . PHE B 1 3 ? 18.859 -6.836 -33.969 1 22.48 3 PHE B CA 1
ATOM 3998 C C . PHE B 1 3 ? 19.422 -5.746 -34.875 1 22.48 3 PHE B C 1
ATOM 4000 O O . PHE B 1 3 ? 19.719 -5.992 -36.062 1 22.48 3 PHE B O 1
ATOM 4007 N N . ILE B 1 4 ? 18.844 -4.504 -34.875 1 21.67 4 ILE B N 1
ATOM 4008 C CA . ILE B 1 4 ? 19.234 -3.633 -35.969 1 21.67 4 ILE B CA 1
ATOM 4009 C C . ILE B 1 4 ? 20.719 -3.35 -35.906 1 21.67 4 ILE B C 1
ATOM 4011 O O . ILE B 1 4 ? 21.203 -2.748 -34.938 1 21.67 4 ILE B O 1
ATOM 4015 N N . LEU B 1 5 ? 21.531 -4.312 -36.5 1 21.7 5 LEU B N 1
ATOM 4016 C CA . LEU B 1 5 ? 22.984 -4.305 -36.594 1 21.7 5 LEU B CA 1
ATOM 4017 C C . LEU B 1 5 ? 23.484 -3.023 -37.25 1 21.7 5 LEU B C 1
ATOM 4019 O O . LEU B 1 5 ? 23.25 -2.797 -38.438 1 21.7 5 LEU B O 1
ATOM 4023 N N . THR B 1 6 ? 23.141 -1.915 -36.844 1 20.61 6 THR B N 1
ATOM 4024 C CA . THR B 1 6 ? 23.625 -0.948 -37.844 1 20.61 6 THR B CA 1
ATOM 4025 C C . THR B 1 6 ? 25.141 -1.016 -37.969 1 20.61 6 THR B C 1
ATOM 4027 O O . THR B 1 6 ? 25.828 -1.396 -37.031 1 20.61 6 THR B O 1
ATOM 4030 N N . PRO B 1 7 ? 25.797 -1.084 -39.188 1 21.34 7 PRO B N 1
ATOM 4031 C CA . PRO B 1 7 ? 27.172 -1.31 -39.625 1 21.34 7 PRO B CA 1
ATOM 4032 C C . PRO B 1 7 ? 28.188 -0.58 -38.75 1 21.34 7 PRO B C 1
ATOM 4034 O O . PRO B 1 7 ? 29.312 -1.057 -38.562 1 21.34 7 PRO B O 1
ATOM 4037 N N . ASN B 1 8 ? 28.234 0.657 -38.969 1 23.02 8 ASN B N 1
ATOM 4038 C CA . ASN B 1 8 ? 29.406 1.458 -38.594 1 23.02 8 ASN B CA 1
ATOM 4039 C C . ASN B 1 8 ? 29.812 1.218 -37.156 1 23.02 8 ASN B C 1
ATOM 4041 O O . ASN B 1 8 ? 29.031 0.706 -36.344 1 23.02 8 ASN B O 1
ATOM 4045 N N . GLY B 1 9 ? 31.016 1.454 -36.875 1 23.03 9 GLY B N 1
ATOM 4046 C CA . GLY B 1 9 ? 31.625 1.295 -35.562 1 23.03 9 GLY B CA 1
ATOM 4047 C C . GLY B 1 9 ? 30.688 1.676 -34.438 1 23.03 9 GLY B C 1
ATOM 4048 O O . GLY B 1 9 ? 29.844 2.568 -34.594 1 23.03 9 GLY B O 1
ATOM 4049 N N . CYS B 1 10 ? 30.375 0.748 -33.594 1 21.88 10 CYS B N 1
ATOM 4050 C CA . CYS B 1 10 ? 29.484 0.921 -32.438 1 21.88 10 CYS B CA 1
ATOM 4051 C C . CYS B 1 10 ? 30.031 1.989 -31.5 1 21.88 10 CYS B C 1
ATOM 4053 O O . CYS B 1 10 ? 31.094 1.827 -30.906 1 21.88 10 CYS B O 1
ATOM 4055 N N . ARG B 1 11 ? 29.875 3.152 -31.719 1 25.14 11 ARG B N 1
ATOM 4056 C CA . ARG B 1 11 ? 28.641 3.889 -31.984 1 25.14 11 ARG B CA 1
ATOM 4057 C C . ARG B 1 11 ? 27.516 2.943 -32.375 1 25.14 11 ARG B C 1
ATOM 4059 O O . ARG B 1 11 ? 26.969 3.037 -33.5 1 25.14 11 ARG B O 1
ATOM 4066 N N . PHE B 1 12 ? 27.266 1.65 -32.094 1 22.34 12 PHE B N 1
ATOM 4067 C CA . PHE B 1 12 ? 26.922 1.606 -30.672 1 22.34 12 PHE B CA 1
ATOM 4068 C C . PHE B 1 12 ? 27.609 2.725 -29.906 1 22.34 12 PHE B C 1
ATOM 4070 O O . PHE B 1 12 ? 28.672 3.207 -30.328 1 22.34 12 PHE B O 1
ATOM 4077 N N . LYS B 1 13 ? 27 3.475 -29.141 1 22.41 13 LYS B N 1
ATOM 4078 C CA . LYS B 1 13 ? 27.719 4.039 -28 1 22.41 13 LYS B CA 1
ATOM 4079 C C . LYS B 1 13 ? 28.5 2.963 -27.25 1 22.41 13 LYS B C 1
ATOM 4081 O O . LYS B 1 13 ? 28.031 2.439 -26.25 1 22.41 13 LYS B O 1
ATOM 4086 N N . ILE B 1 14 ? 29.094 1.958 -27.859 1 24.38 14 ILE B N 1
ATOM 4087 C CA . ILE B 1 14 ? 29.781 1.062 -26.938 1 24.38 14 ILE B CA 1
ATOM 4088 C C . ILE B 1 14 ? 30.953 1.796 -26.281 1 24.38 14 ILE B C 1
ATOM 4090 O O . ILE B 1 14 ? 31.297 1.508 -25.125 1 24.38 14 ILE B O 1
ATOM 4094 N N . ASP B 1 15 ? 31.875 2.85 -26.781 1 20.44 15 ASP B N 1
ATOM 4095 C CA . ASP B 1 15 ? 32.719 2.699 -27.953 1 20.44 15 ASP B CA 1
ATOM 4096 C C . ASP B 1 15 ? 34.094 2.168 -27.578 1 20.44 15 ASP B C 1
ATOM 4098 O O . ASP B 1 15 ? 34.625 2.48 -26.5 1 20.44 15 ASP B O 1
ATOM 4102 N N . ASP B 1 16 ? 34.812 1.262 -28.312 1 19.78 16 ASP B N 1
ATOM 4103 C CA . ASP B 1 16 ? 36.156 0.665 -28.406 1 19.78 16 ASP B CA 1
ATOM 4104 C C . ASP B 1 16 ? 37.188 1.726 -28.688 1 19.78 16 ASP B C 1
ATOM 4106 O O . ASP B 1 16 ? 37.281 2.252 -29.797 1 19.78 16 ASP B O 1
ATOM 4110 N N . PRO B 1 17 ? 37.531 2.688 -27.953 1 19.22 17 PRO B N 1
ATOM 4111 C CA . PRO B 1 17 ? 38.688 3.418 -28.516 1 19.22 17 PRO B CA 1
ATOM 4112 C C . PRO B 1 17 ? 39.875 2.52 -28.781 1 19.22 17 PRO B C 1
ATOM 4114 O O . PRO B 1 17 ? 40.344 1.812 -27.891 1 19.22 17 PRO B O 1
ATOM 4117 N N . THR B 1 18 ? 40.062 1.962 -29.875 1 20.22 18 THR B N 1
ATOM 4118 C CA . THR B 1 18 ? 41.375 1.386 -30.156 1 20.22 18 THR B CA 1
ATOM 4119 C C . THR B 1 18 ? 42.5 2.354 -29.75 1 20.22 18 THR B C 1
ATOM 4121 O O . THR B 1 18 ? 43.25 2.09 -28.812 1 20.22 18 THR B O 1
ATOM 4124 N N . LEU B 1 19 ? 43.188 2.898 -30.766 1 18.08 19 LEU B N 1
ATOM 4125 C CA . LEU B 1 19 ? 44.531 3.119 -31.25 1 18.08 19 LEU B CA 1
ATOM 4126 C C . LEU B 1 19 ? 45.062 4.48 -30.812 1 18.08 19 LEU B C 1
ATOM 4128 O O . LEU B 1 19 ? 44.562 5.516 -31.266 1 18.08 19 LEU B O 1
ATOM 4132 N N . TYR B 1 20 ? 44.938 5.094 -29.828 1 17.73 20 TYR B N 1
ATOM 4133 C CA . TYR B 1 20 ? 46.062 6.043 -29.734 1 17.73 20 TYR B CA 1
ATOM 4134 C C . TYR B 1 20 ? 47.375 5.348 -29.969 1 17.73 20 TYR B C 1
ATOM 4136 O O . TYR B 1 20 ? 47.75 4.414 -29.25 1 17.73 20 TYR B O 1
ATOM 4144 N N . TYR B 1 21 ? 47.781 5.25 -31.312 1 18.25 21 TYR B N 1
ATOM 4145 C CA . TYR B 1 21 ? 49.094 5.438 -31.938 1 18.25 21 TYR B CA 1
ATOM 4146 C C . TYR B 1 21 ? 49.75 6.715 -31.438 1 18.25 21 TYR B C 1
ATOM 4148 O O . TYR B 1 21 ? 49.125 7.789 -31.469 1 18.25 21 TYR B O 1
ATOM 4156 N N . THR B 1 22 ? 50.5 6.562 -30.594 1 19.47 22 THR B N 1
ATOM 4157 C CA . THR B 1 22 ? 51.938 6.777 -30.703 1 19.47 22 THR B CA 1
ATOM 4158 C C . THR B 1 22 ? 52.5 6.074 -31.938 1 19.47 22 THR B C 1
ATOM 4160 O O . THR B 1 22 ? 52.594 4.844 -31.969 1 19.47 22 THR B O 1
ATOM 4163 N N . VAL B 1 23 ? 52.375 6.414 -33.25 1 20.14 23 VAL B N 1
ATOM 4164 C CA . VAL B 1 23 ? 53.469 6.582 -34.188 1 20.14 23 VAL B CA 1
ATOM 4165 C C . VAL B 1 23 ? 54.656 7.254 -33.5 1 20.14 23 VAL B C 1
ATOM 4167 O O . VAL B 1 23 ? 54.469 7.949 -32.5 1 20.14 23 VAL B O 1
ATOM 4170 N N . SER B 1 24 ? 55.656 7.387 -34.406 1 22.78 24 SER B N 1
ATOM 4171 C CA . SER B 1 24 ? 56 8.406 -35.375 1 22.78 24 SER B CA 1
ATOM 4172 C C . SER B 1 24 ? 54.844 8.703 -36.312 1 22.78 24 SER B C 1
ATOM 4174 O O . SER B 1 24 ? 54.344 7.805 -37 1 22.78 24 SER B O 1
ATOM 4176 N N . LYS B 1 25 ? 53.344 9.008 -36.219 1 21.61 25 LYS B N 1
ATOM 4177 C CA . LYS B 1 25 ? 51.969 8.516 -36.312 1 21.61 25 LYS B CA 1
ATOM 4178 C C . LYS B 1 25 ? 51.5 8.516 -37.75 1 21.61 25 LYS B C 1
ATOM 4180 O O . LYS B 1 25 ? 51.125 9.57 -38.281 1 21.61 25 LYS B O 1
ATOM 4185 N N . GLU B 1 26 ? 51.625 7.555 -38.844 1 17.12 26 GLU B N 1
ATOM 4186 C CA . GLU B 1 26 ? 51.406 7.582 -40.312 1 17.12 26 GLU B CA 1
ATOM 4187 C C . GLU B 1 26 ? 49.938 7.465 -40.656 1 17.12 26 GLU B C 1
ATOM 4189 O O . GLU B 1 26 ? 49.156 6.809 -39.938 1 17.12 26 GLU B O 1
ATOM 4194 N N . ARG B 1 27 ? 49.25 8.07 -41.906 1 18.19 27 ARG B N 1
ATOM 4195 C CA . ARG B 1 27 ? 48.125 8.586 -42.656 1 18.19 27 ARG B CA 1
ATOM 4196 C C . ARG B 1 27 ? 47.312 7.449 -43.25 1 18.19 27 ARG B C 1
ATOM 4198 O O . ARG B 1 27 ? 46.188 7.664 -43.719 1 18.19 27 ARG B O 1
ATOM 4205 N N . GLU B 1 28 ? 47.531 6.105 -43.531 1 17.09 28 GLU B N 1
ATOM 4206 C CA . GLU B 1 28 ? 47.062 5.668 -44.844 1 17.09 28 GLU B CA 1
ATOM 4207 C C . GLU B 1 28 ? 45.531 5.508 -44.844 1 17.09 28 GLU B C 1
ATOM 4209 O O . GLU B 1 28 ? 44.906 5.324 -43.812 1 17.09 28 GLU B O 1
ATOM 4214 N N . ARG B 1 29 ? 44.781 5.426 -46.188 1 17.17 29 ARG B N 1
ATOM 4215 C CA . ARG B 1 29 ? 43.688 5.594 -47.156 1 17.17 29 ARG B CA 1
ATOM 4216 C C . ARG B 1 29 ? 42.75 4.375 -47.156 1 17.17 29 ARG B C 1
ATOM 4218 O O . ARG B 1 29 ? 42.375 3.879 -48.219 1 17.17 29 ARG B O 1
ATOM 4225 N N . SER B 1 30 ? 42.438 3.502 -46.125 1 16.86 30 SER B N 1
ATOM 4226 C CA . SER B 1 30 ? 41.906 2.219 -46.562 1 16.86 30 SER B CA 1
ATOM 4227 C C . SER B 1 30 ? 40.469 2.355 -47.031 1 16.86 30 SER B C 1
ATOM 4229 O O . SER B 1 30 ? 39.625 2.934 -46.344 1 16.86 30 SER B O 1
ATOM 4231 N N . THR B 1 31 ? 40.125 2.217 -48.375 1 17.06 31 THR B N 1
ATOM 4232 C CA . THR B 1 31 ? 39 2.293 -49.281 1 17.06 31 THR B CA 1
ATOM 4233 C C . THR B 1 31 ? 37.969 1.219 -48.969 1 17.06 31 THR B C 1
ATOM 4235 O O . THR B 1 31 ? 38.281 0.025 -49 1 17.06 31 THR B O 1
ATOM 4238 N N . LEU B 1 32 ? 37.094 1.459 -47.969 1 18.36 32 LEU B N 1
ATOM 4239 C CA . LEU B 1 32 ? 36.031 0.521 -47.594 1 18.36 32 LEU B CA 1
ATOM 4240 C C . LEU B 1 32 ? 35.125 0.238 -48.812 1 18.36 32 LEU B C 1
ATOM 4242 O O . LEU B 1 32 ? 34.594 1.166 -49.438 1 18.36 32 LEU B O 1
ATOM 4246 N N . ILE B 1 33 ? 35.281 -0.939 -49.531 1 15.85 33 ILE B N 1
ATOM 4247 C CA . ILE B 1 33 ? 34.531 -1.433 -50.688 1 15.85 33 ILE B CA 1
ATOM 4248 C C . ILE B 1 33 ? 33.094 -1.771 -50.25 1 15.85 33 ILE B C 1
ATOM 4250 O O . ILE B 1 33 ? 32.875 -2.65 -49.406 1 15.85 33 ILE B O 1
ATOM 4254 N N . LEU B 1 34 ? 32.125 -0.818 -50.312 1 17.7 34 LEU B N 1
ATOM 4255 C CA . LEU B 1 34 ? 30.656 -0.792 -50.156 1 17.7 34 LEU B CA 1
ATOM 4256 C C . LEU B 1 34 ? 29.984 -1.764 -51.125 1 17.7 34 LEU B C 1
ATOM 4258 O O . LEU B 1 34 ? 29.922 -1.5 -52.312 1 17.7 34 LEU B O 1
ATOM 4262 N N . LEU B 1 35 ? 30.25 -3.131 -51.188 1 15.62 35 LEU B N 1
ATOM 4263 C CA . LEU B 1 35 ? 29.562 -3.82 -52.25 1 15.62 35 LEU B CA 1
ATOM 4264 C C . LEU B 1 35 ? 28.078 -3.984 -51.969 1 15.62 35 LEU B C 1
ATOM 4266 O O . LEU B 1 35 ? 27.703 -4.758 -51.094 1 15.62 35 LEU B O 1
ATOM 4270 N N . LEU B 1 36 ? 27.266 -3.066 -51.844 1 17.73 36 LEU B N 1
ATOM 4271 C CA . LEU B 1 36 ? 25.812 -3.143 -51.656 1 17.73 36 LEU B CA 1
ATOM 4272 C C . LEU B 1 36 ? 25.156 -3.867 -52.844 1 17.73 36 LEU B C 1
ATOM 4274 O O . LEU B 1 36 ? 25.203 -3.393 -53.969 1 17.73 36 LEU B O 1
ATOM 4278 N N . LEU B 1 37 ? 25.203 -5.281 -52.812 1 15.92 37 LEU B N 1
ATOM 4279 C CA . LEU B 1 37 ? 24.531 -6.027 -53.875 1 15.92 37 LEU B CA 1
ATOM 4280 C C . LEU B 1 37 ? 23.062 -5.609 -54 1 15.92 37 LEU B C 1
ATOM 4282 O O . LEU B 1 37 ? 22.469 -5.113 -53.031 1 15.92 37 LEU B O 1
ATOM 4286 N N . GLN B 1 38 ? 22.406 -6.27 -55.156 1 14.81 38 GLN B N 1
ATOM 4287 C CA . GLN B 1 38 ? 21.469 -5.914 -56.219 1 14.81 38 GLN B CA 1
ATOM 4288 C C . GLN B 1 38 ? 20.031 -6.211 -55.844 1 14.81 38 GLN B C 1
ATOM 4290 O O . GLN B 1 38 ? 19.156 -5.355 -55.969 1 14.81 38 GLN B O 1
ATOM 4295 N N . ARG B 1 39 ? 19.5 -7.566 -55.844 1 16.75 39 ARG B N 1
ATOM 4296 C CA . ARG B 1 39 ? 18.578 -7.754 -56.969 1 16.75 39 ARG B CA 1
ATOM 4297 C C . ARG B 1 39 ? 17.188 -7.219 -56.594 1 16.75 39 ARG B C 1
ATOM 4299 O O . ARG B 1 39 ? 16.859 -7.078 -55.438 1 16.75 39 ARG B O 1
ATOM 4306 N N . PRO B 1 40 ? 16.172 -7.754 -57.594 1 15.82 40 PRO B N 1
ATOM 4307 C CA . PRO B 1 40 ? 15.086 -7.133 -58.375 1 15.82 40 PRO B CA 1
ATOM 4308 C C . PRO B 1 40 ? 13.758 -7.137 -57.594 1 15.82 40 PRO B C 1
ATOM 4310 O O . PRO B 1 40 ? 13.656 -7.742 -56.531 1 15.82 40 PRO B O 1
ATOM 4313 N N . GLY B 1 41 ? 12.773 -7.867 -58.281 1 15.31 41 GLY B N 1
ATOM 4314 C CA . GLY B 1 41 ? 11.562 -7.371 -58.906 1 15.31 41 GLY B CA 1
ATOM 4315 C C . GLY B 1 41 ? 10.367 -7.363 -58 1 15.31 41 GLY B C 1
ATOM 4316 O O . GLY B 1 41 ? 10.414 -7.914 -56.906 1 15.31 41 GLY B O 1
ATOM 4317 N N . TRP B 1 42 ? 9.211 -7.684 -58.719 1 15.06 42 TRP B N 1
ATOM 4318 C CA . TRP B 1 42 ? 7.957 -6.961 -58.938 1 15.06 42 TRP B CA 1
ATOM 4319 C C . TRP B 1 42 ? 6.926 -7.34 -57.875 1 15.06 42 TRP B C 1
ATOM 4321 O O . TRP B 1 42 ? 7.078 -8.344 -57.188 1 15.06 42 TRP B O 1
ATOM 4331 N N . PRO B 1 43 ? 5.684 -7.598 -58.5 1 15.71 43 PRO B N 1
ATOM 4332 C CA . PRO B 1 43 ? 4.473 -6.789 -58.344 1 15.71 43 PRO B CA 1
ATOM 4333 C C . PRO B 1 43 ? 3.518 -7.359 -57.281 1 15.71 43 PRO B C 1
ATOM 4335 O O . PRO B 1 43 ? 2.996 -6.617 -56.469 1 15.71 43 PRO B O 1
ATOM 4338 N N . ARG B 1 44 ? 2.979 -8.539 -57.594 1 15.35 44 ARG B N 1
ATOM 4339 C CA . ARG B 1 44 ? 1.546 -8.555 -57.875 1 15.35 44 ARG B CA 1
ATOM 4340 C C . ARG B 1 44 ? 0.74 -8.586 -56.594 1 15.35 44 ARG B C 1
ATOM 4342 O O . ARG B 1 44 ? 0.998 -9.406 -55.688 1 15.35 44 ARG B O 1
ATOM 4349 N N . LYS B 1 45 ? -0.162 -7.656 -56.594 1 15.34 45 LYS B N 1
ATOM 4350 C CA . LYS B 1 45 ? -0.977 -7.027 -55.562 1 15.34 45 LYS B CA 1
ATOM 4351 C C . LYS B 1 45 ? -1.991 -8.008 -55 1 15.34 45 LYS B C 1
ATOM 4353 O O . LYS B 1 45 ? -2.137 -8.109 -53.781 1 15.34 45 LYS B O 1
ATOM 4358 N N . SER B 1 46 ? -3.033 -8.359 -55.781 1 14.57 46 SER B N 1
ATOM 4359 C CA . SER B 1 46 ? -4.242 -7.676 -55.312 1 14.57 46 SER B CA 1
ATOM 4360 C C . SER B 1 46 ? -4.926 -8.453 -54.188 1 14.57 46 SER B C 1
ATOM 4362 O O . SER B 1 46 ? -5.238 -7.895 -53.125 1 14.57 46 SER B O 1
ATOM 4364 N N . ARG B 1 47 ? -5.984 -9.25 -54.625 1 16.45 47 ARG B N 1
ATOM 4365 C CA . ARG B 1 47 ? -7.398 -9 -54.375 1 16.45 47 ARG B CA 1
ATOM 4366 C C . ARG B 1 47 ? -7.809 -9.555 -53 1 16.45 47 ARG B C 1
ATOM 4368 O O . ARG B 1 47 ? -7.207 -10.5 -52.5 1 16.45 47 ARG B O 1
ATOM 4375 N N . GLU B 1 48 ? -9.07 -9.031 -52.562 1 15.34 48 GLU B N 1
ATOM 4376 C CA . GLU B 1 48 ? -9.82 -8.578 -51.375 1 15.34 48 GLU B CA 1
ATOM 4377 C C . GLU B 1 48 ? -10.43 -9.75 -50.625 1 15.34 48 GLU B C 1
ATOM 4379 O O . GLU B 1 48 ? -10.258 -9.867 -49.406 1 15.34 48 GLU B O 1
ATOM 4384 N N . GLU B 1 49 ? -11.711 -10.031 -50.969 1 15.82 49 GLU B N 1
ATOM 4385 C CA . GLU B 1 49 ? -12.844 -9.758 -50.094 1 15.82 49 GLU B CA 1
ATOM 4386 C C . GLU B 1 49 ? -13.047 -10.883 -49.062 1 15.82 49 GLU B C 1
ATOM 4388 O O . GLU B 1 49 ? -12.594 -12.008 -49.281 1 15.82 49 GLU B O 1
ATOM 4393 N N . THR B 1 50 ? -14.078 -10.547 -48.188 1 14.81 50 THR B N 1
ATOM 4394 C CA . THR B 1 50 ? -14.492 -10.609 -46.812 1 14.81 50 THR B CA 1
ATOM 4395 C C . THR B 1 50 ? -15.094 -11.977 -46.469 1 14.81 50 THR B C 1
ATOM 4397 O O . THR B 1 50 ? -15.352 -12.781 -47.375 1 14.81 50 THR B O 1
ATOM 4400 N N . GLU B 1 51 ? -16.328 -11.898 -45.875 1 14.3 51 GLU B N 1
ATOM 4401 C CA . GLU B 1 51 ? -16.688 -12.203 -44.5 1 14.3 51 GLU B CA 1
ATOM 4402 C C . GLU B 1 51 ? -17.266 -13.609 -44.375 1 14.3 51 GLU B C 1
ATOM 4404 O O . GLU B 1 51 ? -16.828 -14.398 -43.531 1 14.3 51 GLU B O 1
ATOM 4409 N N . LYS B 1 52 ? -18.688 -13.625 -44.656 1 15.93 52 LYS B N 1
ATOM 4410 C CA . LYS B 1 52 ? -19.641 -13.875 -43.562 1 15.93 52 LYS B CA 1
ATOM 4411 C C . LYS B 1 52 ? -19.656 -15.352 -43.188 1 15.93 52 LYS B C 1
ATOM 4413 O O . LYS B 1 52 ? -19.219 -16.203 -43.938 1 15.93 52 LYS B O 1
ATOM 4418 N N . LYS B 1 53 ? -20.859 -15.727 -42.5 1 15.51 53 LYS B N 1
ATOM 4419 C CA . LYS B 1 53 ? -21.312 -16.281 -41.219 1 15.51 53 LYS B CA 1
ATOM 4420 C C . LYS B 1 53 ? -21.703 -17.75 -41.375 1 15.51 53 LYS B C 1
ATOM 4422 O O . LYS B 1 53 ? -21.812 -18.453 -40.375 1 15.51 53 LYS B O 1
ATOM 4427 N N . ASN B 1 54 ? -22.125 -18.234 -42.5 1 16.12 54 ASN B N 1
ATOM 4428 C CA . ASN B 1 54 ? -23.297 -19.078 -42.312 1 16.12 54 ASN B CA 1
ATOM 4429 C C . ASN B 1 54 ? -22.984 -20.312 -41.469 1 16.12 54 ASN B C 1
ATOM 4431 O O . ASN B 1 54 ? -22.094 -21.094 -41.844 1 16.12 54 ASN B O 1
ATOM 4435 N N . ARG B 1 55 ? -23.188 -20.047 -40.125 1 16.36 55 ARG B N 1
ATOM 4436 C CA . ARG B 1 55 ? -23 -21.109 -39.156 1 16.36 55 ARG B CA 1
ATOM 4437 C C . ARG B 1 55 ? -23.781 -22.359 -39.531 1 16.36 55 ARG B C 1
ATOM 4439 O O . ARG B 1 55 ? -24.812 -22.281 -40.188 1 16.36 55 ARG B O 1
ATOM 4446 N N . LYS B 1 56 ? -23.25 -23.453 -39.062 1 16.55 56 LYS B N 1
ATOM 4447 C CA . LYS B 1 56 ? -23.125 -24.906 -39.219 1 16.55 56 LYS B CA 1
ATOM 4448 C C . LYS B 1 56 ? -24.234 -25.625 -38.438 1 16.55 56 LYS B C 1
ATOM 4450 O O . LYS B 1 56 ? -24.266 -26.859 -38.406 1 16.55 56 LYS B O 1
ATOM 4455 N N . ASN B 1 57 ? -25.25 -25.016 -37.906 1 15.19 57 ASN B N 1
ATOM 4456 C CA . ASN B 1 57 ? -25.484 -25.875 -36.781 1 15.19 57 ASN B CA 1
ATOM 4457 C C . ASN B 1 57 ? -26.047 -27.234 -37.188 1 15.19 57 ASN B C 1
ATOM 4459 O O . ASN B 1 57 ? -26.594 -27.969 -36.375 1 15.19 57 ASN B O 1
ATOM 4463 N N . SER B 1 58 ? -26.125 -27.719 -38.312 1 15.04 58 SER B N 1
ATOM 4464 C CA . SER B 1 58 ? -27.141 -28.75 -38.469 1 15.04 58 SER B CA 1
ATOM 4465 C C . SER B 1 58 ? -26.891 -29.906 -37.5 1 15.04 58 SER B C 1
ATOM 4467 O O . SER B 1 58 ? -27.828 -30.547 -37.031 1 15.04 58 SER B O 1
ATOM 4469 N N . GLY B 1 59 ? -25.719 -30.5 -37.281 1 14.57 59 GLY B N 1
ATOM 4470 C CA . GLY B 1 59 ? -25.812 -31.938 -37.469 1 14.57 59 GLY B CA 1
ATOM 4471 C C . GLY B 1 59 ? -26.359 -32.688 -36.25 1 14.57 59 GLY B C 1
ATOM 4472 O O . GLY B 1 59 ? -26 -33.844 -36 1 14.57 59 GLY B O 1
ATOM 4473 N N . LYS B 1 60 ? -27.031 -32.094 -35.438 1 15.63 60 LYS B N 1
ATOM 4474 C CA . LYS B 1 60 ? -27.203 -33.062 -34.375 1 15.63 60 LYS B CA 1
ATOM 4475 C C . LYS B 1 60 ? -27.422 -34.469 -34.938 1 15.63 60 LYS B C 1
ATOM 4477 O O . LYS B 1 60 ? -28 -34.625 -36 1 15.63 60 LYS B O 1
ATOM 4482 N N . LYS B 1 61 ? -26.969 -35.281 -34 1 14.21 61 LYS B N 1
ATOM 4483 C CA . LYS B 1 61 ? -26.562 -36.656 -33.656 1 14.21 61 LYS B CA 1
ATOM 4484 C C . LYS B 1 61 ? -27.703 -37.625 -33.844 1 14.21 61 LYS B C 1
ATOM 4486 O O . LYS B 1 61 ? -28.875 -37.25 -33.719 1 14.21 61 LYS B O 1
ATOM 4491 N N . ARG B 1 62 ? -27.219 -39.031 -33.781 1 13.55 62 ARG B N 1
ATOM 4492 C CA . ARG B 1 62 ? -27.391 -40.438 -34.094 1 13.55 62 ARG B CA 1
ATOM 4493 C C . ARG B 1 62 ? -28.422 -41.094 -33.188 1 13.55 62 ARG B C 1
ATOM 4495 O O . ARG B 1 62 ? -28.781 -40.531 -32.156 1 13.55 62 ARG B O 1
ATOM 4502 N N . LEU B 1 63 ? -28.125 -42.375 -33.125 1 14.41 63 LEU B N 1
ATOM 4503 C CA . LEU B 1 63 ? -28.75 -43.656 -33.344 1 14.41 63 LEU B CA 1
ATOM 4504 C C . LEU B 1 63 ? -29.375 -44.219 -32.062 1 14.41 63 LEU B C 1
ATOM 4506 O O . LEU B 1 63 ? -30.562 -44.531 -32.031 1 14.41 63 LEU B O 1
ATOM 4510 N N . GLY B 1 64 ? -28.688 -45.312 -31.594 1 13.4 64 GLY B N 1
ATOM 4511 C CA . GLY B 1 64 ? -29.094 -46.719 -31.578 1 13.4 64 GLY B CA 1
ATOM 4512 C C . GLY B 1 64 ? -29.812 -47.094 -30.297 1 13.4 64 GLY B C 1
ATOM 4513 O O . GLY B 1 64 ? -29.844 -46.344 -29.328 1 13.4 64 GLY B O 1
ATOM 4514 N N . SER B 1 65 ? -29.688 -48.594 -29.969 1 14.09 65 SER B N 1
ATOM 4515 C CA . SER B 1 65 ? -30.484 -49.781 -29.781 1 14.09 65 SER B CA 1
ATOM 4516 C C . SER B 1 65 ? -30.719 -50.062 -28.297 1 14.09 65 SER B C 1
ATOM 4518 O O . SER B 1 65 ? -31.859 -50.125 -27.844 1 14.09 65 SER B O 1
ATOM 4520 N N . SER B 1 66 ? -30.031 -51.219 -27.812 1 13.77 66 SER B N 1
ATOM 4521 C CA . SER B 1 66 ? -30.562 -52.562 -27.484 1 13.77 66 SER B CA 1
ATOM 4522 C C . SER B 1 66 ? -30.859 -52.656 -26 1 13.77 66 SER B C 1
ATOM 4524 O O . SER B 1 66 ? -30.406 -51.844 -25.203 1 13.77 66 SER B O 1
ATOM 4526 N N . ASN B 1 67 ? -31.109 -54 -25.562 1 14.39 67 ASN B N 1
ATOM 4527 C CA . ASN B 1 67 ? -32.031 -54.875 -24.844 1 14.39 67 ASN B CA 1
ATOM 4528 C C . ASN B 1 67 ? -31.562 -55.094 -23.406 1 14.39 67 ASN B C 1
ATOM 4530 O O . ASN B 1 67 ? -32.375 -54.969 -22.469 1 14.39 67 ASN B O 1
ATOM 4534 N N . LEU B 1 68 ? -30.406 -55.906 -23.188 1 14.19 68 LEU B N 1
ATOM 4535 C CA . LEU B 1 68 ? -30.594 -57.219 -22.578 1 14.19 68 LEU B CA 1
ATOM 4536 C C . LEU B 1 68 ? -30.766 -57.094 -21.062 1 14.19 68 LEU B C 1
ATOM 4538 O O . LEU B 1 68 ? -30.375 -56.094 -20.469 1 14.19 68 LEU B O 1
ATOM 4542 N N . SER B 1 69 ? -30.672 -58.375 -20.469 1 14.28 69 SER B N 1
ATOM 4543 C CA . SER B 1 69 ? -31.359 -59.25 -19.516 1 14.28 69 SER B CA 1
ATOM 4544 C C . SER B 1 69 ? -30.797 -59.094 -18.109 1 14.28 69 SER B C 1
ATOM 4546 O O . SER B 1 69 ? -31.531 -58.844 -17.156 1 14.28 69 SER B O 1
ATOM 4548 N N . PRO B 1 70 ? -29.922 -60.188 -17.75 1 14.77 70 PRO B N 1
ATOM 4549 C CA . PRO B 1 70 ? -30.359 -61.188 -16.766 1 14.77 70 PRO B CA 1
ATOM 4550 C C . PRO B 1 70 ? -30 -60.812 -15.336 1 14.77 70 PRO B C 1
ATOM 4552 O O . PRO B 1 70 ? -29.281 -59.812 -15.117 1 14.77 70 PRO B O 1
ATOM 4555 N N . SER B 1 71 ? -29.359 -61.875 -14.711 1 14.12 71 SER B N 1
ATOM 4556 C CA . SER B 1 71 ? -29.641 -62.844 -13.633 1 14.12 71 SER B CA 1
ATOM 4557 C C . SER B 1 71 ? -28.875 -62.469 -12.367 1 14.12 71 SER B C 1
ATOM 4559 O O . SER B 1 71 ? -29.469 -62.344 -11.297 1 14.12 71 SER B O 1
ATOM 4561 N N . ILE B 1 72 ? -27.672 -63.219 -12.18 1 14.65 72 ILE B N 1
ATOM 4562 C CA . ILE B 1 72 ? -27.594 -64.312 -11.227 1 14.65 72 ILE B CA 1
ATOM 4563 C C . ILE B 1 72 ? -27.109 -63.812 -9.875 1 14.65 72 ILE B C 1
ATOM 4565 O O . ILE B 1 72 ? -26.484 -62.75 -9.805 1 14.65 72 ILE B O 1
ATOM 4569 N N . SER B 1 73 ? -26.484 -64.812 -9.141 1 14.15 73 SER B N 1
ATOM 4570 C CA . SER B 1 73 ? -26.625 -65.562 -7.898 1 14.15 73 SER B CA 1
ATOM 4571 C C . SER B 1 73 ? -25.625 -65.062 -6.848 1 14.15 73 SER B C 1
ATOM 4573 O O . SER B 1 73 ? -26 -64.812 -5.715 1 14.15 73 SER B O 1
ATOM 4575 N N . ARG B 1 74 ? -24.312 -65.625 -6.891 1 14.35 74 ARG B N 1
ATOM 4576 C CA . ARG B 1 74 ? -23.922 -66.688 -5.949 1 14.35 74 ARG B CA 1
ATOM 4577 C C . ARG B 1 74 ? -23.312 -66.125 -4.688 1 14.35 74 ARG B C 1
ATOM 4579 O O . ARG B 1 74 ? -22.938 -64.938 -4.664 1 14.35 74 ARG B O 1
ATOM 4586 N N . GLY B 1 75 ? -22.453 -67.062 -4.066 1 14.52 75 GLY B N 1
ATOM 4587 C CA . GLY B 1 75 ? -22.266 -67.812 -2.846 1 14.52 75 GLY B CA 1
ATOM 4588 C C . GLY B 1 75 ? -21.312 -67.125 -1.869 1 14.52 75 GLY B C 1
ATOM 4589 O O . GLY B 1 75 ? -20.734 -66.125 -2.164 1 14.52 75 GLY B O 1
ATOM 4590 N N . PHE B 1 76 ? -20.172 -68 -1.454 1 14.89 76 PHE B N 1
ATOM 4591 C CA . PHE B 1 76 ? -19.906 -68.812 -0.259 1 14.89 76 PHE B CA 1
ATOM 4592 C C . PHE B 1 76 ? -18.844 -68.188 0.611 1 14.89 76 PHE B C 1
ATOM 4594 O O . PHE B 1 76 ? -18.219 -67.188 0.2 1 14.89 76 PHE B O 1
ATOM 4601 N N . LEU B 1 77 ? -17.641 -69 0.835 1 14.84 77 LEU B N 1
ATOM 4602 C CA . LEU B 1 77 ? -17.234 -69.75 1.984 1 14.84 77 LEU B CA 1
ATOM 4603 C C . LEU B 1 77 ? -16.141 -69.062 2.783 1 14.84 77 LEU B C 1
ATOM 4605 O O . LEU B 1 77 ? -15.648 -68 2.367 1 14.84 77 LEU B O 1
ATOM 4609 N N . VAL B 1 78 ? -14.891 -69.75 2.881 1 14.88 78 VAL B N 1
ATOM 4610 C CA . VAL B 1 78 ? -14.344 -70.625 3.92 1 14.88 78 VAL B CA 1
ATOM 4611 C C . VAL B 1 78 ? -13.258 -69.875 4.688 1 14.88 78 VAL B C 1
ATOM 4613 O O . VAL B 1 78 ? -12.766 -68.875 4.238 1 14.88 78 VAL B O 1
ATOM 4616 N N . CYS B 1 79 ? -12.234 -70.688 5.23 1 14.98 79 CYS B N 1
ATOM 4617 C CA . CYS B 1 79 ? -11.695 -71.25 6.48 1 14.98 79 CYS B CA 1
ATOM 4618 C C . CYS B 1 79 ? -10.336 -70.625 6.789 1 14.98 79 CYS B C 1
ATOM 4620 O O . CYS B 1 79 ? -10.062 -70.25 7.934 1 14.98 79 CYS B O 1
ATOM 4622 N N . LEU B 1 80 ? -9.266 -70.75 5.926 1 15.25 80 LEU B N 1
ATOM 4623 C CA . LEU B 1 80 ? -8.242 -71.688 6.457 1 15.25 80 LEU B CA 1
ATOM 4624 C C . LEU B 1 80 ? -7.336 -70.938 7.441 1 15.25 80 LEU B C 1
ATOM 4626 O O . LEU B 1 80 ? -7.223 -69.688 7.391 1 15.25 80 LEU B O 1
ATOM 4630 N N . PRO B 1 81 ? -6.324 -71.812 7.977 1 16.33 81 PRO B N 1
ATOM 4631 C CA . PRO B 1 81 ? -5.672 -72.188 9.242 1 16.33 81 PRO B CA 1
ATOM 4632 C C . PRO B 1 81 ? -4.469 -71.25 9.555 1 16.33 81 PRO B C 1
ATOM 4634 O O . PRO B 1 81 ? -4.422 -70.625 10.609 1 16.33 81 PRO B O 1
ATOM 4637 N N . THR B 1 82 ? -3.188 -71.875 9.312 1 15.55 82 THR B N 1
ATOM 4638 C CA . THR B 1 82 ? -2.252 -72.5 10.242 1 15.55 82 THR B CA 1
ATOM 4639 C C . THR B 1 82 ? -1.143 -71.562 10.625 1 15.55 82 THR B C 1
ATOM 4641 O O . THR B 1 82 ? -0.912 -71.312 11.812 1 15.55 82 THR B O 1
ATOM 4644 N N . THR B 1 83 ? 0.205 -71.875 10.203 1 16.14 83 THR B N 1
ATOM 4645 C CA . THR B 1 83 ? 1.411 -72.375 10.859 1 16.14 83 THR B CA 1
ATOM 4646 C C . THR B 1 83 ? 2.391 -71.25 11.125 1 16.14 83 THR B C 1
ATOM 4648 O O . THR B 1 83 ? 2.352 -70.188 10.445 1 16.14 83 THR B O 1
ATOM 4651 N N . CYS B 1 84 ? 3.514 -71.5 12.109 1 16.73 84 CYS B N 1
ATOM 4652 C CA . CYS B 1 84 ? 4.371 -71.062 13.219 1 16.73 84 CYS B CA 1
ATOM 4653 C C . CYS B 1 84 ? 5.648 -70.438 12.703 1 16.73 84 CYS B C 1
ATOM 4655 O O . CYS B 1 84 ? 6.367 -69.812 13.461 1 16.73 84 CYS B O 1
ATOM 4657 N N . LEU B 1 85 ? 6.113 -70.688 11.391 1 15.75 85 LEU B N 1
ATOM 4658 C CA . LEU B 1 85 ? 7.516 -71.062 11.375 1 15.75 85 LEU B CA 1
ATOM 4659 C C . LEU B 1 85 ? 8.422 -69.938 11.758 1 15.75 85 LEU B C 1
ATOM 4661 O O . LEU B 1 85 ? 8.242 -68.812 11.266 1 15.75 85 LEU B O 1
ATOM 4665 N N . ARG B 1 86 ? 9.383 -70.188 12.75 1 17.22 86 ARG B N 1
ATOM 4666 C CA . ARG B 1 86 ? 10.383 -69.625 13.656 1 17.22 86 ARG B CA 1
ATOM 4667 C C . ARG B 1 86 ? 11.57 -69.062 12.883 1 17.22 86 ARG B C 1
ATOM 4669 O O . ARG B 1 86 ? 12.477 -68.5 13.469 1 17.22 86 ARG B O 1
ATOM 4676 N N . LEU B 1 87 ? 11.586 -69.062 11.492 1 16.41 87 LEU B N 1
ATOM 4677 C CA . LEU B 1 87 ? 12.969 -69.312 11.117 1 16.41 87 LEU B CA 1
ATOM 4678 C C . LEU B 1 87 ? 13.898 -68.25 11.664 1 16.41 87 LEU B C 1
ATOM 4680 O O . LEU B 1 87 ? 13.562 -67.062 11.648 1 16.41 87 LEU B O 1
ATOM 4684 N N . ALA B 1 88 ? 15.086 -68.688 12.305 1 18.12 88 ALA B N 1
ATOM 4685 C CA . ALA B 1 88 ? 16.25 -68.438 13.156 1 18.12 88 ALA B CA 1
ATOM 4686 C C . ALA B 1 88 ? 17.25 -67.562 12.422 1 18.12 88 ALA B C 1
ATOM 4688 O O . ALA B 1 88 ? 18.188 -67.062 13.039 1 18.12 88 ALA B O 1
ATOM 4689 N N . PHE B 1 89 ? 17.062 -67.25 11.102 1 17.58 89 PHE B N 1
ATOM 4690 C CA . PHE B 1 89 ? 18.406 -67.25 10.523 1 17.58 89 PHE B CA 1
ATOM 4691 C C . PHE B 1 89 ? 19.266 -66.188 11.203 1 17.58 89 PHE B C 1
ATOM 4693 O O . PHE B 1 89 ? 18.766 -65.125 11.641 1 17.58 89 PHE B O 1
ATOM 4700 N N . GLY B 1 90 ? 20.5 -66.562 11.617 1 18.39 90 GLY B N 1
ATOM 4701 C CA . GLY B 1 90 ? 21.734 -66.312 12.32 1 18.39 90 GLY B CA 1
ATOM 4702 C C . GLY B 1 90 ? 22.516 -65.125 11.688 1 18.39 90 GLY B C 1
ATOM 4703 O O . GLY B 1 90 ? 23.672 -64.938 12.031 1 18.39 90 GLY B O 1
ATOM 4704 N N . VAL B 1 91 ? 21.906 -64.312 10.836 1 18.33 91 VAL B N 1
ATOM 4705 C CA . VAL B 1 91 ? 22.906 -63.688 9.961 1 18.33 91 VAL B CA 1
ATOM 4706 C C . VAL B 1 91 ? 23.922 -62.906 10.805 1 18.33 91 VAL B C 1
ATOM 4708 O O . VAL B 1 91 ? 23.562 -62.312 11.82 1 18.33 91 VAL B O 1
ATOM 4711 N N . GLY B 1 92 ? 25.172 -63.281 10.516 1 19.02 92 GLY B N 1
ATOM 4712 C CA . GLY B 1 92 ? 26.516 -63 10.984 1 19.02 92 GLY B CA 1
ATOM 4713 C C . GLY B 1 92 ? 26.812 -61.5 11.07 1 19.02 92 GLY B C 1
ATOM 4714 O O . GLY B 1 92 ? 26.172 -60.688 10.406 1 19.02 92 GLY B O 1
ATOM 4715 N N . GLU B 1 93 ? 27.562 -61.094 12.141 1 18.61 93 GLU B N 1
ATOM 4716 C CA . GLU B 1 93 ? 27.891 -59.906 12.922 1 18.61 93 GLU B CA 1
ATOM 4717 C C . GLU B 1 93 ? 28.828 -58.969 12.148 1 18.61 93 GLU B C 1
ATOM 4719 O O . GLU B 1 93 ? 29.219 -57.906 12.656 1 18.61 93 GLU B O 1
ATOM 4724 N N . ARG B 1 94 ? 29.109 -59.188 10.805 1 17.62 94 ARG B N 1
ATOM 4725 C CA . ARG B 1 94 ? 30.438 -58.625 10.555 1 17.62 94 ARG B CA 1
ATOM 4726 C C . ARG B 1 94 ? 30.484 -57.156 10.883 1 17.62 94 ARG B C 1
ATOM 4728 O O . ARG B 1 94 ? 29.625 -56.375 10.445 1 17.62 94 ARG B O 1
ATOM 4735 N N . ALA B 1 95 ? 31.234 -56.75 11.891 1 18.39 95 ALA B N 1
ATOM 4736 C CA . ALA B 1 95 ? 31.5 -55.562 12.648 1 18.39 95 ALA B CA 1
ATOM 4737 C C . ALA B 1 95 ? 32.156 -54.469 11.766 1 18.39 95 ALA B C 1
ATOM 4739 O O . ALA B 1 95 ? 32.5 -53.406 12.25 1 18.39 95 ALA B O 1
ATOM 4740 N N . SER B 1 96 ? 32.094 -54.688 10.344 1 18.66 96 SER B N 1
ATOM 4741 C CA . SER B 1 96 ? 33.188 -53.875 9.828 1 18.66 96 SER B CA 1
ATOM 4742 C C . SER B 1 96 ? 33.062 -52.438 10.258 1 18.66 96 SER B C 1
ATOM 4744 O O . SER B 1 96 ? 31.969 -51.875 10.242 1 18.66 96 SER B O 1
ATOM 4746 N N . SER B 1 97 ? 33.969 -51.938 11.031 1 19.86 97 SER B N 1
ATOM 4747 C CA . SER B 1 97 ? 34.219 -50.719 11.789 1 19.86 97 SER B CA 1
ATOM 4748 C C . SER B 1 97 ? 34.312 -49.5 10.859 1 19.86 97 SER B C 1
ATOM 4750 O O . SER B 1 97 ? 34.656 -48.406 11.289 1 19.86 97 SER B O 1
ATOM 4752 N N . GLY B 1 98 ? 33.75 -49.562 9.633 1 19.39 98 GLY B N 1
ATOM 4753 C CA . GLY B 1 98 ? 34.25 -48.5 8.797 1 19.39 98 GLY B CA 1
ATOM 4754 C C . GLY B 1 98 ? 34.062 -47.125 9.406 1 19.39 98 GLY B C 1
ATOM 4755 O O . GLY B 1 98 ? 33.094 -46.875 10.125 1 19.39 98 GLY B O 1
ATOM 4756 N N . SER B 1 99 ? 35.188 -46.406 9.625 1 20.94 99 SER B N 1
ATOM 4757 C CA . SER B 1 99 ? 35.438 -45.094 10.227 1 20.94 99 SER B CA 1
ATOM 4758 C C . SER B 1 99 ? 34.562 -44 9.602 1 20.94 99 SER B C 1
ATOM 4760 O O . SER B 1 99 ? 34.594 -43.781 8.391 1 20.94 99 SER B O 1
ATOM 4762 N N . VAL B 1 100 ? 33.312 -44.031 9.914 1 21.94 100 VAL B N 1
ATOM 4763 C CA . VAL B 1 100 ? 32.344 -43.031 9.414 1 21.94 100 VAL B CA 1
ATOM 4764 C C . VAL B 1 100 ? 32.875 -41.625 9.664 1 21.94 100 VAL B C 1
ATOM 4766 O O . VAL B 1 100 ? 33.188 -41.25 10.805 1 21.94 100 VAL B O 1
ATOM 4769 N N . GLY B 1 101 ? 33.781 -41.219 8.719 1 22.38 101 GLY B N 1
ATOM 4770 C CA . GLY B 1 101 ? 34.25 -39.844 8.773 1 22.38 101 GLY B CA 1
ATOM 4771 C C . GLY B 1 101 ? 33.188 -38.844 9.086 1 22.38 101 GLY B C 1
ATOM 4772 O O . GLY B 1 101 ? 32.062 -38.969 8.617 1 22.38 101 GLY B O 1
ATOM 4773 N N . ASP B 1 102 ? 33.188 -38.312 10.289 1 22.53 102 ASP B N 1
ATOM 4774 C CA . ASP B 1 102 ? 32.281 -37.406 10.961 1 22.53 102 ASP B CA 1
ATOM 4775 C C . ASP B 1 102 ? 31.984 -36.188 10.086 1 22.53 102 ASP B C 1
ATOM 4777 O O . ASP B 1 102 ? 32.844 -35.344 9.875 1 22.53 102 ASP B O 1
ATOM 4781 N N . TYR B 1 103 ? 31.406 -36.438 8.883 1 22.41 103 TYR B N 1
ATOM 4782 C CA . TYR B 1 103 ? 31 -35.25 8.156 1 22.41 103 TYR B CA 1
ATOM 4783 C C . TYR B 1 103 ? 30.156 -34.344 9.039 1 22.41 103 TYR B C 1
ATOM 4785 O O . TYR B 1 103 ? 29.016 -34.688 9.391 1 22.41 103 TYR B O 1
ATOM 4793 N N . THR B 1 104 ? 30.812 -33.688 10.023 1 24.55 104 THR B N 1
ATOM 4794 C CA . THR B 1 104 ? 30.078 -32.688 10.805 1 24.55 104 THR B CA 1
ATOM 4795 C C . THR B 1 104 ? 29.375 -31.703 9.883 1 24.55 104 THR B C 1
ATOM 4797 O O . THR B 1 104 ? 30 -31.109 8.992 1 24.55 104 THR B O 1
ATOM 4800 N N . PRO B 1 105 ? 28.109 -31.938 9.664 1 23.81 105 PRO B N 1
ATOM 4801 C CA . PRO B 1 105 ? 27.344 -30.984 8.844 1 23.81 105 PRO B CA 1
ATOM 4802 C C . PRO B 1 105 ? 27.641 -29.531 9.211 1 23.81 105 PRO B C 1
ATOM 4804 O O . PRO B 1 105 ? 27.75 -29.203 10.391 1 23.81 105 PRO B O 1
ATOM 4807 N N . ARG B 1 106 ? 28.438 -28.875 8.422 1 23.75 106 ARG B N 1
ATOM 4808 C CA . ARG B 1 106 ? 28.734 -27.453 8.602 1 23.75 106 ARG B CA 1
ATOM 4809 C C . ARG B 1 106 ? 27.453 -26.672 8.898 1 23.75 106 ARG B C 1
ATOM 4811 O O . ARG B 1 106 ? 26.484 -26.766 8.148 1 23.75 106 ARG B O 1
ATOM 4818 N N . VAL B 1 107 ? 27.188 -26.578 10.219 1 25.39 107 VAL B N 1
ATOM 4819 C CA . VAL B 1 107 ? 26.156 -25.656 10.672 1 25.39 107 VAL B CA 1
ATOM 4820 C C . VAL B 1 107 ? 26.234 -24.375 9.852 1 25.39 107 VAL B C 1
ATOM 4822 O O . VAL B 1 107 ? 27.312 -23.828 9.617 1 25.39 107 VAL B O 1
ATOM 4825 N N . PRO B 1 108 ? 25.234 -24.188 9.023 1 26.38 108 PRO B N 1
ATOM 4826 C CA . PRO B 1 108 ? 25.234 -22.922 8.273 1 26.38 108 PRO B CA 1
ATOM 4827 C C . PRO B 1 108 ? 25.766 -21.75 9.078 1 26.38 108 PRO B C 1
ATOM 4829 O O . PRO B 1 108 ? 25.812 -21.812 10.312 1 26.38 108 PRO B O 1
ATOM 4832 N N . GLY B 1 109 ? 26.5 -20.844 8.453 1 26.64 109 GLY B N 1
ATOM 4833 C CA . GLY B 1 109 ? 27.266 -19.703 8.945 1 26.64 109 GLY B CA 1
ATOM 4834 C C . GLY B 1 109 ? 26.578 -18.969 10.086 1 26.64 109 GLY B C 1
ATOM 4835 O O . GLY B 1 109 ? 25.359 -18.891 10.141 1 26.64 109 GLY B O 1
ATOM 4836 N N . SER B 1 110 ? 27.188 -19.062 11.273 1 26.58 110 SER B N 1
ATOM 4837 C CA . SER B 1 110 ? 27 -18.219 12.453 1 26.58 110 SER B CA 1
ATOM 4838 C C . SER B 1 110 ? 26.828 -16.75 12.055 1 26.58 110 SER B C 1
ATOM 4840 O O . SER B 1 110 ? 27.797 -16.094 11.664 1 26.58 110 SER B O 1
ATOM 4842 N N . TRP B 1 111 ? 25.797 -16.375 11.438 1 29.23 111 TRP B N 1
ATOM 4843 C CA . TRP B 1 111 ? 25.578 -14.938 11.477 1 29.23 111 TRP B CA 1
ATOM 4844 C C . TRP B 1 111 ? 25.906 -14.375 12.859 1 29.23 111 TRP B C 1
ATOM 4846 O O . TRP B 1 111 ? 25.359 -14.828 13.867 1 29.23 111 TRP B O 1
ATOM 4856 N N . ARG B 1 112 ? 27.172 -13.992 13.125 1 29.69 112 ARG B N 1
ATOM 4857 C CA . ARG B 1 112 ? 27.719 -13.508 14.391 1 29.69 112 ARG B CA 1
ATOM 4858 C C . ARG B 1 112 ? 26.672 -12.734 15.18 1 29.69 112 ARG B C 1
ATOM 4860 O O . ARG B 1 112 ? 26.047 -11.797 14.656 1 29.69 112 ARG B O 1
ATOM 4867 N N . ARG B 1 113 ? 26.25 -13.148 16.281 1 31.89 113 ARG B N 1
ATOM 4868 C CA . ARG B 1 113 ? 25.375 -12.57 17.297 1 31.89 113 ARG B CA 1
ATOM 4869 C C . ARG B 1 113 ? 25.672 -11.086 17.516 1 31.89 113 ARG B C 1
ATOM 4871 O O . ARG B 1 113 ? 24.797 -10.312 17.875 1 31.89 113 ARG B O 1
ATOM 4878 N N . GLY B 1 114 ? 26.953 -10.789 17.438 1 33.09 114 GLY B N 1
ATOM 4879 C CA . GLY B 1 114 ? 27.375 -9.422 17.719 1 33.09 114 GLY B CA 1
ATOM 4880 C C . GLY B 1 114 ? 26.938 -8.43 16.672 1 33.09 114 GLY B C 1
ATOM 4881 O O . GLY B 1 114 ? 26.594 -7.285 16.984 1 33.09 114 GLY B O 1
ATOM 4882 N N . GLU B 1 115 ? 27.109 -8.742 15.375 1 34.91 115 GLU B N 1
ATOM 4883 C CA . GLU B 1 115 ? 26.734 -7.902 14.25 1 34.91 115 GLU B CA 1
ATOM 4884 C C . GLU B 1 115 ? 25.219 -7.863 14.078 1 34.91 115 GLU B C 1
ATOM 4886 O O . GLU B 1 115 ? 24.672 -6.879 13.57 1 34.91 115 GLU B O 1
ATOM 4891 N N . ALA B 1 116 ? 24.562 -8.977 14.398 1 39.09 116 ALA B N 1
ATOM 4892 C CA . ALA B 1 116 ? 23.109 -8.992 14.375 1 39.09 116 ALA B CA 1
ATOM 4893 C C . ALA B 1 116 ? 22.531 -8.047 15.43 1 39.09 116 ALA B C 1
ATOM 4895 O O . ALA B 1 116 ? 21.5 -7.41 15.203 1 39.09 116 ALA B O 1
ATOM 4896 N N . MET B 1 117 ? 23.203 -8.016 16.594 1 40.09 117 MET B N 1
ATOM 4897 C CA . MET B 1 117 ? 22.734 -7.176 17.688 1 40.09 117 MET B CA 1
ATOM 4898 C C . MET B 1 117 ? 22.781 -5.703 17.312 1 40.09 117 MET B C 1
ATOM 4900 O O . MET B 1 117 ? 21.922 -4.922 17.719 1 40.09 117 MET B O 1
ATOM 4904 N N . GLY B 1 118 ? 23.938 -5.266 16.594 1 43.88 118 GLY B N 1
ATOM 4905 C CA . GLY B 1 118 ? 24.062 -3.879 16.188 1 43.88 118 GLY B CA 1
ATOM 4906 C C . GLY B 1 118 ? 23.031 -3.457 15.164 1 43.88 118 GLY B C 1
ATOM 4907 O O . GLY B 1 118 ? 22.547 -2.324 15.195 1 43.88 118 GLY B O 1
ATOM 4908 N N . SER B 1 119 ? 22.703 -4.473 14.258 1 48.84 119 SER B N 1
ATOM 4909 C CA . SER B 1 119 ? 21.781 -4.172 13.172 1 48.84 119 SER B CA 1
ATOM 4910 C C . SER B 1 119 ? 20.359 -4.008 13.695 1 48.84 119 SER B C 1
ATOM 4912 O O . SER B 1 119 ? 19.609 -3.137 13.227 1 48.84 119 SER B O 1
ATOM 4914 N N . PHE B 1 120 ? 20.078 -4.707 14.781 1 59.66 120 PHE B N 1
ATOM 4915 C CA . PHE B 1 120 ? 18.719 -4.676 15.305 1 59.66 120 PHE B CA 1
ATOM 4916 C C . PHE B 1 120 ? 18.5 -3.443 16.172 1 59.66 120 PHE B C 1
ATOM 4918 O O . PHE B 1 120 ? 17.375 -3.143 16.562 1 59.66 120 PHE B O 1
ATOM 4925 N N . ALA B 1 121 ? 19.594 -2.836 16.312 1 67.94 121 ALA B N 1
ATOM 4926 C CA . ALA B 1 121 ? 19.406 -1.626 17.109 1 67.94 121 ALA B CA 1
ATOM 4927 C C . ALA B 1 121 ? 18.719 -0.534 16.297 1 67.94 121 ALA B C 1
ATOM 4929 O O . ALA B 1 121 ? 17.875 0.206 16.812 1 67.94 121 ALA B O 1
ATOM 4930 N N . LYS B 1 122 ? 18.891 -0.79 15.016 1 87.38 122 LYS B N 1
ATOM 4931 C CA . LYS B 1 122 ? 18.359 0.317 14.227 1 87.38 122 LYS B CA 1
ATOM 4932 C C . LYS B 1 122 ? 17.234 -0.156 13.305 1 87.38 122 LYS B C 1
ATOM 4934 O O . LYS B 1 122 ? 16.344 0.621 12.945 1 87.38 122 LYS B O 1
ATOM 4939 N N . LEU B 1 123 ? 17.25 -1.436 13.008 1 95 123 LEU B N 1
ATOM 4940 C CA . LEU B 1 123 ? 16.234 -1.995 12.117 1 95 123 LEU B CA 1
ATOM 4941 C C . LEU B 1 123 ? 15.32 -2.953 12.867 1 95 123 LEU B C 1
ATOM 4943 O O . LEU B 1 123 ? 15.703 -3.506 13.898 1 95 123 LEU B O 1
ATOM 4947 N N . ALA B 1 124 ? 14.117 -3.135 12.422 1 96.88 124 ALA B N 1
ATOM 4948 C CA . ALA B 1 124 ? 13.164 -4.051 13.047 1 96.88 124 ALA B CA 1
ATOM 4949 C C . ALA B 1 124 ? 13.578 -5.504 12.828 1 96.88 124 ALA B C 1
ATOM 4951 O O . ALA B 1 124 ? 13.906 -5.902 11.703 1 96.88 124 ALA B O 1
ATOM 4952 N N . LYS B 1 125 ? 13.516 -6.289 13.82 1 95.81 125 LYS B N 1
ATOM 4953 C CA . LYS B 1 125 ? 13.82 -7.715 13.742 1 95.81 125 LYS B CA 1
ATOM 4954 C C . LYS B 1 125 ? 12.922 -8.422 12.742 1 95.81 125 LYS B C 1
ATOM 4956 O O . LYS B 1 125 ? 13.383 -9.25 11.953 1 95.81 125 LYS B O 1
ATOM 4961 N N . ARG B 1 126 ? 11.633 -8.094 12.812 1 95.94 126 ARG B N 1
ATOM 4962 C CA . ARG B 1 126 ? 10.672 -8.719 11.914 1 95.94 126 ARG B CA 1
ATOM 4963 C C . ARG B 1 126 ? 11.07 -8.523 10.461 1 95.94 126 ARG B C 1
ATOM 4965 O O . ARG B 1 126 ? 10.922 -9.43 9.641 1 95.94 126 ARG B O 1
ATOM 4972 N N . CYS B 1 127 ? 11.555 -7.406 10.102 1 95.94 127 CYS B N 1
ATOM 4973 C CA . CYS B 1 127 ? 11.922 -7.105 8.727 1 95.94 127 CYS B CA 1
ATOM 4974 C C . CYS B 1 127 ? 13.242 -7.77 8.359 1 95.94 127 CYS B C 1
ATOM 4976 O O . CYS B 1 127 ? 13.367 -8.359 7.281 1 95.94 127 CYS B O 1
ATOM 4978 N N . VAL B 1 128 ? 14.234 -7.691 9.266 1 95.06 128 VAL B N 1
ATOM 4979 C CA . VAL B 1 128 ? 15.555 -8.273 9.023 1 95.06 128 VAL B CA 1
ATOM 4980 C C . VAL B 1 128 ? 15.422 -9.781 8.812 1 95.06 128 VAL B C 1
ATOM 4982 O O . VAL B 1 128 ? 16.094 -10.359 7.953 1 95.06 128 VAL B O 1
ATOM 4985 N N . GLU B 1 129 ? 14.484 -10.375 9.492 1 94.62 129 GLU B N 1
ATOM 4986 C CA . GLU B 1 129 ? 14.312 -11.82 9.43 1 94.62 129 GLU B CA 1
ATOM 4987 C C . GLU B 1 129 ? 13.383 -12.219 8.297 1 94.62 129 GLU B C 1
ATOM 4989 O O . GLU B 1 129 ? 13.195 -13.414 8.023 1 94.62 129 GLU B O 1
ATOM 4994 N N . THR B 1 130 ? 12.805 -11.266 7.672 1 94.81 130 THR B N 1
ATOM 4995 C CA . THR B 1 130 ? 11.969 -11.539 6.504 1 94.81 130 THR B CA 1
ATOM 4996 C C . THR B 1 130 ? 12.836 -11.938 5.309 1 94.81 130 THR B C 1
ATOM 4998 O O . THR B 1 130 ? 13.883 -11.344 5.066 1 94.81 130 THR B O 1
ATOM 5001 N N . GLU B 1 131 ? 12.375 -12.922 4.547 1 89.69 131 GLU B N 1
ATOM 5002 C CA . GLU B 1 131 ? 13.062 -13.352 3.334 1 89.69 131 GLU B CA 1
ATOM 5003 C C . GLU B 1 131 ? 13.203 -12.203 2.34 1 89.69 131 GLU B C 1
ATOM 5005 O O . GLU B 1 131 ? 12.359 -11.305 2.301 1 89.69 131 GLU B O 1
ATOM 5010 N N . ALA B 1 132 ? 14.258 -12.25 1.613 1 87.62 132 ALA B N 1
ATOM 5011 C CA . ALA B 1 132 ? 14.422 -11.289 0.528 1 87.62 132 ALA B CA 1
ATOM 5012 C C . ALA B 1 132 ? 13.523 -11.633 -0.653 1 87.62 132 ALA B C 1
ATOM 5014 O O . ALA B 1 132 ? 13.297 -12.812 -0.946 1 87.62 132 ALA B O 1
ATOM 5015 N N . PRO B 1 133 ? 13.062 -10.578 -1.254 1 84.31 133 PRO B N 1
ATOM 5016 C CA . PRO B 1 133 ? 12.227 -10.859 -2.43 1 84.31 133 PRO B CA 1
ATOM 5017 C C . PRO B 1 133 ? 12.992 -11.586 -3.531 1 84.31 133 PRO B C 1
ATOM 5019 O O . PRO B 1 133 ? 14 -11.078 -4.031 1 84.31 133 PRO B O 1
ATOM 5022 N N . VAL B 1 134 ? 12.508 -12.672 -3.893 1 82.81 134 VAL B N 1
ATOM 5023 C CA . VAL B 1 134 ? 13.188 -13.516 -4.867 1 82.81 134 VAL B CA 1
ATOM 5024 C C . VAL B 1 134 ? 13.258 -12.797 -6.215 1 82.81 134 VAL B C 1
ATOM 5026 O O . VAL B 1 134 ? 14.242 -12.93 -6.945 1 82.81 134 VAL B O 1
ATOM 5029 N N . MET B 1 135 ? 12.281 -12.055 -6.504 1 77.75 135 MET B N 1
ATOM 5030 C CA . MET B 1 135 ? 12.258 -11.359 -7.785 1 77.75 135 MET B CA 1
ATOM 5031 C C . MET B 1 135 ? 13.367 -10.32 -7.867 1 77.75 135 MET B C 1
ATOM 5033 O O . MET B 1 135 ? 13.969 -10.125 -8.922 1 77.75 135 MET B O 1
ATOM 5037 N N . VAL B 1 136 ? 13.562 -9.734 -6.75 1 72.88 136 VAL B N 1
ATOM 5038 C CA . VAL B 1 136 ? 14.648 -8.758 -6.688 1 72.88 136 VAL B CA 1
ATOM 5039 C C . VAL B 1 136 ? 15.992 -9.469 -6.859 1 72.88 136 VAL B C 1
ATOM 5041 O O . VAL B 1 136 ? 16.875 -8.984 -7.578 1 72.88 136 VAL B O 1
ATOM 5044 N N . LYS B 1 137 ? 16.016 -10.617 -6.312 1 78.94 137 LYS B N 1
ATOM 5045 C CA . LYS B 1 137 ? 17.234 -11.414 -6.441 1 78.94 137 LYS B CA 1
ATOM 5046 C C . LYS B 1 137 ? 17.469 -11.836 -7.891 1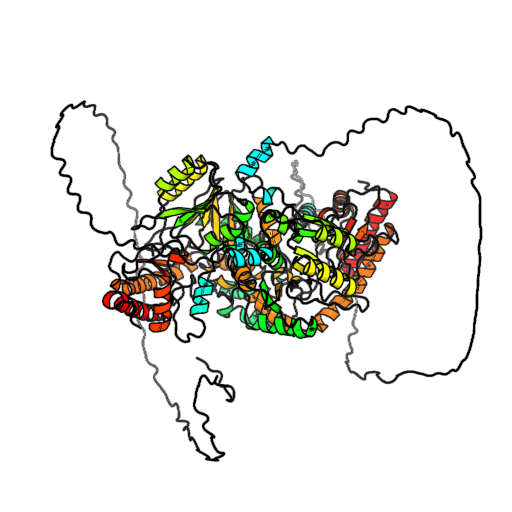 78.94 137 LYS B C 1
ATOM 5048 O O . LYS B 1 137 ? 18.594 -11.75 -8.398 1 78.94 137 LYS B O 1
ATOM 5053 N N . ILE B 1 138 ? 16.422 -12.219 -8.508 1 81.5 138 ILE B N 1
ATOM 5054 C CA . ILE B 1 138 ? 16.516 -12.664 -9.898 1 81.5 138 ILE B CA 1
ATOM 5055 C C . ILE B 1 138 ? 16.859 -11.477 -10.805 1 81.5 138 ILE B C 1
ATOM 5057 O O . ILE B 1 138 ? 17.672 -11.594 -11.711 1 81.5 138 ILE B O 1
ATOM 5061 N N . GLN B 1 139 ? 16.219 -10.398 -10.508 1 76.56 139 GLN B N 1
ATOM 5062 C CA . GLN B 1 139 ? 16.516 -9.195 -11.289 1 76.56 139 GLN B CA 1
ATOM 5063 C C . GLN B 1 139 ? 17.969 -8.773 -11.141 1 76.56 139 GLN B C 1
ATOM 5065 O O . GLN B 1 139 ? 18.609 -8.367 -12.109 1 76.56 139 GLN B O 1
ATOM 5070 N N . GLU B 1 140 ? 18.438 -8.891 -9.961 1 77.12 140 GLU B N 1
ATOM 5071 C CA . GLU B 1 140 ? 19.844 -8.57 -9.711 1 77.12 140 GLU B CA 1
ATOM 5072 C C . GLU B 1 140 ? 20.766 -9.531 -10.453 1 77.12 140 GLU B C 1
ATOM 5074 O O . GLU B 1 140 ? 21.797 -9.117 -10.992 1 77.12 140 GLU B O 1
ATOM 5079 N N . LEU B 1 141 ? 20.359 -10.695 -10.445 1 78.81 141 LEU B N 1
ATOM 5080 C CA . LEU B 1 141 ? 21.125 -11.719 -11.156 1 78.81 141 LEU B CA 1
ATOM 5081 C C . LEU B 1 141 ? 21.156 -11.43 -12.648 1 78.81 141 LEU B C 1
ATOM 5083 O O . LEU B 1 141 ? 22.156 -11.688 -13.312 1 78.81 141 LEU B O 1
ATOM 5087 N N . LEU B 1 142 ? 20.094 -10.844 -13.086 1 78.81 142 LEU B N 1
ATOM 5088 C CA . LEU B 1 142 ? 19.953 -10.617 -14.523 1 78.81 142 LEU B CA 1
ATOM 5089 C C . LEU B 1 142 ? 20.516 -9.258 -14.914 1 78.81 142 LEU B C 1
ATOM 5091 O O . LEU B 1 142 ? 20.641 -8.953 -16.109 1 78.81 142 LEU B O 1
ATOM 5095 N N . ARG B 1 143 ? 20.828 -8.617 -13.852 1 74.62 143 ARG B N 1
ATOM 5096 C CA . ARG B 1 143 ? 21.328 -7.277 -14.141 1 74.62 143 ARG B CA 1
ATOM 5097 C C . ARG B 1 143 ? 22.578 -7.34 -15 1 74.62 143 ARG B C 1
ATOM 5099 O O . ARG B 1 143 ? 23.531 -8.055 -14.672 1 74.62 143 ARG B O 1
ATOM 5106 N N . GLY B 1 144 ? 22.641 -6.656 -16.109 1 69.69 144 GLY B N 1
ATOM 5107 C CA . GLY B 1 144 ? 23.797 -6.609 -17 1 69.69 144 GLY B CA 1
ATOM 5108 C C . GLY B 1 144 ? 23.766 -7.699 -18.047 1 69.69 144 GLY B C 1
ATOM 5109 O O . GLY B 1 144 ? 24.5 -7.621 -19.047 1 69.69 144 GLY B O 1
ATOM 5110 N N . ALA B 1 145 ? 22.828 -8.641 -17.766 1 76.94 145 ALA B N 1
ATOM 5111 C CA . ALA B 1 145 ? 22.703 -9.688 -18.781 1 76.94 145 ALA B CA 1
ATOM 5112 C C . ALA B 1 145 ? 21.875 -9.211 -19.969 1 76.94 145 ALA B C 1
ATOM 5114 O O . ALA B 1 145 ? 20.812 -8.594 -19.781 1 76.94 145 ALA B O 1
ATOM 5115 N N . THR B 1 146 ? 22.359 -9.156 -21.172 1 73.75 146 THR B N 1
ATOM 5116 C CA . THR B 1 146 ? 21.719 -8.531 -22.328 1 73.75 146 THR B CA 1
ATOM 5117 C C . THR B 1 146 ? 20.859 -9.539 -23.078 1 73.75 146 THR B C 1
ATOM 5119 O O . THR B 1 146 ? 19.875 -9.172 -23.719 1 73.75 146 THR B O 1
ATOM 5122 N N . ASP B 1 147 ? 20.891 -10.867 -22.797 1 87.69 147 ASP B N 1
ATOM 5123 C CA . ASP B 1 147 ? 20.141 -11.805 -23.641 1 87.69 147 ASP B CA 1
ATOM 5124 C C . ASP B 1 147 ? 19.547 -12.93 -22.797 1 87.69 147 ASP B C 1
ATOM 5126 O O . ASP B 1 147 ? 19.75 -14.109 -23.094 1 87.69 147 ASP B O 1
ATOM 5130 N N . VAL B 1 148 ? 18.828 -12.469 -21.828 1 94.38 148 VAL B N 1
ATOM 5131 C CA . VAL B 1 148 ? 18.172 -13.477 -21 1 94.38 148 VAL B CA 1
ATOM 5132 C C . VAL B 1 148 ? 16.656 -13.406 -21.203 1 94.38 148 VAL B C 1
ATOM 5134 O O . VAL B 1 148 ? 16.062 -12.328 -21.078 1 94.38 148 VAL B O 1
ATOM 5137 N N . MET B 1 149 ? 16.094 -14.469 -21.641 1 95.19 149 MET B N 1
ATOM 5138 C CA . MET B 1 149 ? 14.641 -14.555 -21.766 1 95.19 149 MET B CA 1
ATOM 5139 C C . MET B 1 149 ? 14.008 -14.992 -20.453 1 95.19 149 MET B C 1
ATOM 5141 O O . MET B 1 149 ? 14.484 -15.93 -19.812 1 95.19 149 MET B O 1
ATOM 5145 N N . SER B 1 150 ? 12.914 -14.289 -20.094 1 94.31 150 SER B N 1
ATOM 5146 C CA . SER B 1 150 ? 12.367 -14.531 -18.766 1 94.31 150 SER B CA 1
ATOM 5147 C C . SER B 1 150 ? 11.164 -15.461 -18.812 1 94.31 150 SER B C 1
ATOM 5149 O O . SER B 1 150 ? 10.18 -15.18 -19.516 1 94.31 150 SER B O 1
ATOM 5151 N N . LEU B 1 151 ? 11.219 -16.547 -18.141 1 97.31 151 LEU B N 1
ATOM 5152 C CA . LEU B 1 151 ? 10.125 -17.438 -17.766 1 97.31 151 LEU B CA 1
ATOM 5153 C C . LEU B 1 151 ? 9.898 -17.453 -16.266 1 97.31 151 LEU B C 1
ATOM 5155 O O . LEU B 1 151 ? 9.398 -18.422 -15.703 1 97.31 151 LEU B O 1
ATOM 5159 N N . ALA B 1 152 ? 10.375 -16.359 -15.594 1 93.88 152 ALA B N 1
ATOM 5160 C CA . ALA B 1 152 ? 10.375 -16.266 -14.141 1 93.88 152 ALA B CA 1
ATOM 5161 C C . ALA B 1 152 ? 9.164 -15.477 -13.641 1 93.88 152 ALA B C 1
ATOM 5163 O O . ALA B 1 152 ? 8.375 -15.977 -12.836 1 93.88 152 ALA B O 1
ATOM 5164 N N . GLN B 1 153 ? 8.938 -14.312 -14.125 1 87.75 153 GLN B N 1
ATOM 5165 C CA . GLN B 1 153 ? 7.949 -13.383 -13.602 1 87.75 153 GLN B CA 1
ATOM 5166 C C . GLN B 1 153 ? 6.531 -13.852 -13.922 1 87.75 153 GLN B C 1
ATOM 5168 O O . GLN B 1 153 ? 6.273 -14.344 -15.023 1 87.75 153 GLN B O 1
ATOM 5173 N N . GLY B 1 154 ? 5.664 -13.727 -12.969 1 93.12 154 GLY B N 1
ATOM 5174 C CA . GLY B 1 154 ? 4.25 -14.008 -13.148 1 93.12 154 GLY B CA 1
ATOM 5175 C C . GLY B 1 154 ? 3.5 -12.875 -13.828 1 93.12 154 GLY B C 1
ATOM 5176 O O . GLY B 1 154 ? 2.746 -12.148 -13.172 1 93.12 154 GLY B O 1
ATOM 5177 N N . ILE B 1 155 ? 3.746 -12.773 -15.18 1 95.75 155 ILE B N 1
ATOM 5178 C CA . ILE B 1 155 ? 3.096 -11.703 -15.93 1 95.75 155 ILE B CA 1
ATOM 5179 C C . ILE B 1 155 ? 2.41 -12.289 -17.172 1 95.75 155 ILE B C 1
ATOM 5181 O O . ILE B 1 155 ? 2.611 -13.461 -17.5 1 95.75 155 ILE B O 1
ATOM 5185 N N . VAL B 1 156 ? 1.593 -11.523 -17.797 1 97.94 156 VAL B N 1
ATOM 5186 C CA . VAL B 1 156 ? 1.007 -11.828 -19.094 1 97.94 156 VAL B CA 1
ATOM 5187 C C . VAL B 1 156 ? 1.523 -10.844 -20.141 1 97.94 156 VAL B C 1
ATOM 5189 O O . VAL B 1 156 ? 1.952 -9.734 -19.797 1 97.94 156 VAL B O 1
ATOM 5192 N N . TYR B 1 157 ? 1.478 -11.258 -21.391 1 97.06 157 TYR B N 1
ATOM 5193 C CA . TYR B 1 157 ? 2.121 -10.438 -22.406 1 97.06 157 TYR B CA 1
ATOM 5194 C C . TYR B 1 157 ? 1.149 -9.414 -22.984 1 97.06 157 TYR B C 1
ATOM 5196 O O . TYR B 1 157 ? 1.556 -8.492 -23.688 1 97.06 157 TYR B O 1
ATOM 5204 N N . TRP B 1 158 ? -0.17 -9.539 -22.719 1 97.69 158 TRP B N 1
ATOM 5205 C CA . TRP B 1 158 ? -1.12 -8.609 -23.328 1 97.69 158 TRP B CA 1
ATOM 5206 C C . TRP B 1 158 ? -1.344 -7.398 -22.438 1 97.69 158 TRP B C 1
ATOM 5208 O O . TRP B 1 158 ? -0.996 -7.418 -21.25 1 97.69 158 TRP B O 1
ATOM 5218 N N . GLN B 1 159 ? -1.902 -6.34 -23.016 1 97.31 159 GLN B N 1
ATOM 5219 C CA . GLN B 1 159 ? -2.275 -5.098 -22.344 1 97.31 159 GLN B CA 1
ATOM 5220 C C . GLN B 1 159 ? -3.77 -5.07 -22.031 1 97.31 159 GLN B C 1
ATOM 5222 O O . GLN B 1 159 ? -4.52 -5.934 -22.484 1 97.31 159 GLN B O 1
ATOM 5227 N N . PRO B 1 160 ? -4.168 -4.066 -21.172 1 98.44 160 PRO B N 1
ATOM 5228 C CA . PRO B 1 160 ? -5.609 -3.943 -20.938 1 98.44 160 PRO B CA 1
ATOM 5229 C C . PRO B 1 160 ? -6.402 -3.732 -22.234 1 98.44 160 PRO B C 1
ATOM 5231 O O . PRO B 1 160 ? -5.828 -3.369 -23.266 1 98.44 160 PRO B O 1
ATOM 5234 N N . PRO B 1 161 ? -7.73 -4.012 -22.188 1 98.31 161 PRO B N 1
ATOM 5235 C CA . PRO B 1 161 ? -8.547 -3.795 -23.391 1 98.31 161 PRO B CA 1
ATOM 5236 C C . PRO B 1 161 ? -8.383 -2.395 -23.969 1 98.31 161 PRO B C 1
ATOM 5238 O O . PRO B 1 161 ? -8.406 -1.406 -23.234 1 98.31 161 PRO B O 1
ATOM 5241 N N . GLU B 1 162 ? -8.258 -2.373 -25.266 1 97.19 162 GLU B N 1
ATOM 5242 C CA . GLU B 1 162 ? -8.031 -1.119 -25.984 1 97.19 162 GLU B CA 1
ATOM 5243 C C . GLU B 1 162 ? -9.141 -0.112 -25.703 1 97.19 162 GLU B C 1
ATOM 5245 O O . GLU B 1 162 ? -8.875 1.074 -25.5 1 97.19 162 GLU B O 1
ATOM 5250 N N . ALA B 1 163 ? -10.336 -0.571 -25.719 1 97.75 163 ALA B N 1
ATOM 5251 C CA . ALA B 1 163 ? -11.484 0.303 -25.469 1 97.75 163 ALA B CA 1
ATOM 5252 C C . ALA B 1 163 ? -11.398 0.935 -24.078 1 97.75 163 ALA B C 1
ATOM 5254 O O . ALA B 1 163 ? -11.742 2.105 -23.906 1 97.75 163 ALA B O 1
ATOM 5255 N N . ALA B 1 164 ? -10.961 0.178 -23.109 1 98.31 164 ALA B N 1
ATOM 5256 C CA . ALA B 1 164 ? -10.805 0.682 -21.734 1 98.31 164 ALA B CA 1
ATOM 5257 C C . ALA B 1 164 ? -9.703 1.728 -21.656 1 98.31 164 ALA B C 1
ATOM 5259 O O . ALA B 1 164 ? -9.867 2.773 -21.031 1 98.31 164 ALA B O 1
ATOM 5260 N N . LEU B 1 165 ? -8.562 1.465 -22.312 1 98.06 165 LEU B N 1
ATOM 5261 C CA . LEU B 1 165 ? -7.441 2.4 -22.328 1 98.06 165 LEU B CA 1
ATOM 5262 C C . LEU B 1 165 ? -7.836 3.713 -23 1 98.06 165 LEU B C 1
ATOM 5264 O O . LEU B 1 165 ? -7.441 4.789 -22.547 1 98.06 165 LEU B O 1
ATOM 5268 N N . ASN B 1 166 ? -8.656 3.627 -24.016 1 97.12 166 ASN B N 1
ATOM 5269 C CA . ASN B 1 166 ? -9.125 4.824 -24.688 1 97.12 166 ASN B CA 1
ATOM 5270 C C . ASN B 1 166 ? -10.008 5.68 -23.797 1 97.12 166 ASN B C 1
ATOM 5272 O O . ASN B 1 166 ? -9.914 6.906 -23.797 1 97.12 166 ASN B O 1
ATOM 5276 N N . LYS B 1 167 ? -10.836 5.062 -23.047 1 97.12 167 LYS B N 1
ATOM 5277 C CA . LYS B 1 167 ? -11.688 5.797 -22.109 1 97.12 167 LYS B CA 1
ATOM 5278 C C . LYS B 1 167 ? -10.852 6.473 -21.031 1 97.12 167 LYS B C 1
ATOM 5280 O O . LYS B 1 167 ? -11.141 7.605 -20.641 1 97.12 167 LYS B O 1
ATOM 5285 N N . VAL B 1 168 ? -9.859 5.809 -20.578 1 97.06 168 VAL B N 1
ATOM 5286 C CA . VAL B 1 168 ? -9 6.34 -19.516 1 97.06 168 VAL B CA 1
ATOM 5287 C C . VAL B 1 168 ? -8.227 7.547 -20.047 1 97.06 168 VAL B C 1
ATOM 5289 O O . VAL B 1 168 ? -8.008 8.516 -19.312 1 97.06 168 VAL B O 1
ATOM 5292 N N . LYS B 1 169 ? -7.812 7.43 -21.266 1 96.31 169 LYS B N 1
ATOM 5293 C CA . LYS B 1 169 ? -7.113 8.539 -21.906 1 96.31 169 LYS B CA 1
ATOM 5294 C C . LYS B 1 169 ? -7.926 9.828 -21.812 1 96.31 169 LYS B C 1
ATOM 5296 O O . LYS B 1 169 ? -7.371 10.906 -21.594 1 96.31 169 LYS B O 1
ATOM 5301 N N . GLU B 1 170 ? -9.18 9.703 -21.828 1 94.75 170 GLU B N 1
ATOM 5302 C CA . GLU B 1 170 ? -10.062 10.859 -21.891 1 94.75 170 GLU B CA 1
ATOM 5303 C C . GLU B 1 170 ? -10.305 11.438 -20.484 1 94.75 170 GLU B C 1
ATOM 5305 O O . GLU B 1 170 ? -10.672 12.609 -20.359 1 94.75 170 GLU B O 1
ATOM 5310 N N . ILE B 1 171 ? -10.023 10.75 -19.5 1 95.75 171 ILE B N 1
ATOM 5311 C CA . ILE B 1 171 ? -10.422 11.227 -18.172 1 95.75 171 ILE B CA 1
ATOM 5312 C C . ILE B 1 171 ? -9.188 11.664 -17.391 1 95.75 171 ILE B C 1
ATOM 5314 O O . ILE B 1 171 ? -9.297 12.047 -16.219 1 95.75 171 ILE B O 1
ATOM 5318 N N . VAL B 1 172 ? -8.086 11.625 -18.016 1 95.38 172 VAL B N 1
ATOM 5319 C CA . VAL B 1 172 ? -6.836 12.023 -17.375 1 95.38 172 VAL B CA 1
ATOM 5320 C C . VAL B 1 172 ? -6.961 13.453 -16.859 1 95.38 172 VAL B C 1
ATOM 5322 O O . VAL B 1 172 ? -6.422 13.789 -15.797 1 95.38 172 VAL B O 1
ATOM 5325 N N . TRP B 1 173 ? -7.812 14.258 -17.484 1 91.69 173 TRP B N 1
ATOM 5326 C CA . TRP B 1 173 ? -7.91 15.688 -17.188 1 91.69 173 TRP B CA 1
ATOM 5327 C C . TRP B 1 173 ? -9.078 15.977 -16.25 1 91.69 173 TRP B C 1
ATOM 5329 O O . TRP B 1 173 ? -9.219 17.094 -15.758 1 91.69 173 TRP B O 1
ATOM 5339 N N . GLU B 1 174 ? -9.867 15.008 -16.062 1 95.44 174 GLU B N 1
ATOM 5340 C CA . GLU B 1 174 ? -11.008 15.242 -15.18 1 95.44 174 GLU B CA 1
ATOM 5341 C C . GLU B 1 174 ? -10.547 15.492 -13.75 1 95.44 174 GLU B C 1
ATOM 5343 O O . GLU B 1 174 ? -9.742 14.734 -13.203 1 95.44 174 GLU B O 1
ATOM 5348 N N . PRO B 1 175 ? -11.031 16.531 -13.117 1 95.31 175 PRO B N 1
ATOM 5349 C CA . PRO B 1 175 ? -10.609 16.875 -11.758 1 95.31 175 PRO B CA 1
ATOM 5350 C C . PRO B 1 175 ? -10.766 15.719 -10.781 1 95.31 175 PRO B C 1
ATOM 5352 O O . PRO B 1 175 ? -9.93 15.547 -9.883 1 95.31 175 PRO B O 1
ATOM 5355 N N . ALA B 1 176 ? -11.773 14.93 -10.945 1 95.81 176 ALA B N 1
ATOM 5356 C CA . ALA B 1 176 ? -12.031 13.82 -10.023 1 95.81 176 ALA B CA 1
ATOM 5357 C C . ALA B 1 176 ? -10.883 12.805 -10.055 1 95.81 176 ALA B C 1
ATOM 5359 O O . ALA B 1 176 ? -10.656 12.094 -9.078 1 95.81 176 ALA B O 1
ATOM 5360 N N . THR B 1 177 ? -10.164 12.773 -11.148 1 97.56 177 THR B N 1
ATOM 5361 C CA . THR B 1 177 ? -9.062 11.828 -11.289 1 97.56 177 THR B CA 1
ATOM 5362 C C . THR B 1 177 ? -7.914 12.195 -10.352 1 97.56 177 THR B C 1
ATOM 5364 O O . THR B 1 177 ? -7.195 11.312 -9.875 1 97.56 177 THR B O 1
ATOM 5367 N N . SER B 1 178 ? -7.793 13.477 -10.062 1 98 178 SER B N 1
ATOM 5368 C CA . SER B 1 178 ? -6.66 13.938 -9.266 1 98 178 SER B CA 1
ATOM 5369 C C . SER B 1 178 ? -7.055 14.133 -7.805 1 98 178 SER B C 1
ATOM 5371 O O . SER B 1 178 ? -6.211 14.453 -6.969 1 98 178 SER B O 1
ATOM 5373 N N . LYS B 1 179 ? -8.281 13.93 -7.426 1 96.56 179 LYS B N 1
ATOM 5374 C CA . LYS B 1 179 ? -8.766 14.055 -6.055 1 96.56 179 LYS B CA 1
ATOM 5375 C C . LYS B 1 179 ? -8.82 12.695 -5.359 1 96.56 179 LYS B C 1
ATOM 5377 O O . LYS B 1 179 ? -8.844 11.656 -6.023 1 96.56 179 LYS B O 1
ATOM 5382 N N . TYR B 1 180 ? -8.859 12.727 -4.062 1 93.69 180 TYR B N 1
ATOM 5383 C CA . TYR B 1 180 ? -9.055 11.484 -3.328 1 93.69 180 TYR B CA 1
ATOM 5384 C C . TYR B 1 180 ? -10.398 10.852 -3.666 1 93.69 180 TYR B C 1
ATOM 5386 O O . TYR B 1 180 ? -11.359 11.562 -3.977 1 93.69 180 TYR B O 1
ATOM 5394 N N . GLY B 1 181 ? -10.445 9.586 -3.656 1 92.5 181 GLY B N 1
ATOM 5395 C CA . GLY B 1 181 ? -11.688 8.828 -3.695 1 92.5 181 GLY B CA 1
ATOM 5396 C C . GLY B 1 181 ? -12.008 8.133 -2.385 1 92.5 181 GLY B C 1
ATOM 5397 O O . GLY B 1 181 ? -11.266 8.266 -1.409 1 92.5 181 GLY B O 1
ATOM 5398 N N . ALA B 1 182 ? -13.102 7.477 -2.41 1 93.06 182 ALA B N 1
ATOM 5399 C CA . ALA B 1 182 ? -13.461 6.691 -1.233 1 93.06 182 ALA B CA 1
ATOM 5400 C C . ALA B 1 182 ? -12.367 5.688 -0.888 1 93.06 182 ALA B C 1
ATOM 5402 O O . ALA B 1 182 ? -11.789 5.059 -1.778 1 93.06 182 ALA B O 1
ATOM 5403 N N . ASP B 1 183 ? -12.07 5.543 0.378 1 94.69 183 ASP B N 1
ATOM 5404 C CA . ASP B 1 183 ? -10.992 4.676 0.841 1 94.69 183 ASP B CA 1
ATOM 5405 C C . ASP B 1 183 ? -11.18 3.244 0.344 1 94.69 183 ASP B C 1
ATOM 5407 O O . ASP B 1 183 ? -10.219 2.578 -0.038 1 94.69 183 ASP B O 1
ATOM 5411 N N . ASP B 1 184 ? -12.398 2.77 0.382 1 95.94 184 ASP B N 1
ATOM 5412 C CA . ASP B 1 184 ? -12.641 1.368 0.053 1 95.94 184 ASP B CA 1
ATOM 5413 C C . ASP B 1 184 ? -12.852 1.186 -1.449 1 95.94 184 ASP B C 1
ATOM 5415 O O . ASP B 1 184 ? -13.094 0.071 -1.916 1 95.94 184 ASP B O 1
ATOM 5419 N N . GLY B 1 185 ? -12.773 2.248 -2.256 1 97.81 185 GLY B N 1
ATOM 5420 C CA . GLY B 1 185 ? -12.906 2.174 -3.703 1 97.81 185 GLY B CA 1
ATOM 5421 C C . GLY B 1 185 ? -14.016 3.045 -4.25 1 97.81 185 GLY B C 1
ATOM 5422 O O . GLY B 1 185 ? -14.984 3.334 -3.543 1 97.81 185 GLY B O 1
ATOM 5423 N N . LEU B 1 186 ? -13.914 3.455 -5.504 1 98.12 186 LEU B N 1
ATOM 5424 C CA . LEU B 1 186 ? -14.969 4.211 -6.172 1 98.12 186 LEU B CA 1
ATOM 5425 C C . LEU B 1 186 ? -16.297 3.467 -6.105 1 98.12 186 LEU B C 1
ATOM 5427 O O . LEU B 1 186 ? -16.359 2.264 -6.371 1 98.12 186 LEU B O 1
ATOM 5431 N N . PRO B 1 187 ? -17.391 4.18 -5.777 1 97 187 PRO B N 1
ATOM 5432 C CA . PRO B 1 187 ? -18.688 3.518 -5.652 1 97 187 PRO B CA 1
ATOM 5433 C C . PRO B 1 187 ? -19.094 2.771 -6.922 1 97 187 PRO B C 1
ATOM 5435 O O . PRO B 1 187 ? -19.578 1.64 -6.848 1 97 187 PRO B O 1
ATOM 5438 N N . GLU B 1 188 ? -18.844 3.381 -8.086 1 98.25 188 GLU B N 1
ATOM 5439 C CA . GLU B 1 188 ? -19.203 2.756 -9.352 1 98.25 188 GLU B CA 1
ATOM 5440 C C . GLU B 1 188 ? -18.422 1.467 -9.578 1 98.25 188 GLU B C 1
ATOM 5442 O O . GLU B 1 188 ? -18.953 0.487 -10.094 1 98.25 188 GLU B O 1
ATOM 5447 N N . LEU B 1 189 ? -17.156 1.476 -9.195 1 98.81 189 LEU B N 1
ATOM 5448 C CA . LEU B 1 189 ? -16.344 0.275 -9.344 1 98.81 189 LEU B CA 1
ATOM 5449 C C . LEU B 1 189 ? -16.797 -0.812 -8.375 1 98.81 189 LEU B C 1
ATOM 5451 O O . LEU B 1 189 ? -16.891 -1.981 -8.75 1 98.81 189 LEU B O 1
ATOM 5455 N N . ARG B 1 190 ? -17.031 -0.492 -7.141 1 98.69 190 ARG B N 1
ATOM 5456 C CA . ARG B 1 190 ? -17.484 -1.469 -6.156 1 98.69 190 ARG B CA 1
ATOM 5457 C C . ARG B 1 190 ? -18.781 -2.133 -6.598 1 98.69 190 ARG B C 1
ATOM 5459 O O . ARG B 1 190 ? -18.938 -3.348 -6.461 1 98.69 190 ARG B O 1
ATOM 5466 N N . GLU B 1 191 ? -19.672 -1.313 -7.164 1 98.62 191 GLU B N 1
ATOM 5467 C CA . GLU B 1 191 ? -20.938 -1.866 -7.664 1 98.62 191 GLU B CA 1
ATOM 5468 C C . GLU B 1 191 ? -20.688 -2.846 -8.812 1 98.62 191 GLU B C 1
ATOM 5470 O O . GLU B 1 191 ? -21.266 -3.928 -8.844 1 98.62 191 GLU B O 1
ATOM 5475 N N . ALA B 1 192 ? -19.844 -2.467 -9.711 1 98.81 192 ALA B N 1
ATOM 5476 C CA . ALA B 1 192 ? -19.531 -3.332 -10.844 1 98.81 192 ALA B CA 1
ATOM 5477 C C . ALA B 1 192 ? -18.875 -4.625 -10.375 1 98.81 192 ALA B C 1
ATOM 5479 O O . ALA B 1 192 ? -19.141 -5.699 -10.922 1 98.81 192 ALA B O 1
ATOM 5480 N N . LEU B 1 193 ? -18.047 -4.516 -9.383 1 98.88 193 LEU B N 1
ATOM 5481 C CA . LEU B 1 193 ? -17.359 -5.691 -8.852 1 98.88 193 LEU B CA 1
ATOM 5482 C C . LEU B 1 193 ? -18.359 -6.617 -8.148 1 98.88 193 LEU B C 1
ATOM 5484 O O . LEU B 1 193 ? -18.25 -7.84 -8.273 1 98.88 193 LEU B O 1
ATOM 5488 N N . LEU B 1 194 ? -19.25 -6.059 -7.406 1 98.75 194 LEU B N 1
ATOM 5489 C CA . LEU B 1 194 ? -20.266 -6.879 -6.75 1 98.75 194 LEU B CA 1
ATOM 5490 C C . LEU B 1 194 ? -21.094 -7.633 -7.777 1 98.75 194 LEU B C 1
ATOM 5492 O O . LEU B 1 194 ? -21.438 -8.805 -7.57 1 98.75 194 LEU B O 1
ATOM 5496 N N . GLU B 1 195 ? -21.406 -6.984 -8.859 1 98.62 195 GLU B N 1
ATOM 5497 C CA . GLU B 1 195 ? -22.141 -7.641 -9.938 1 98.62 195 GLU B CA 1
ATOM 5498 C C . GLU B 1 195 ? -21.312 -8.773 -10.555 1 98.62 195 GLU B C 1
ATOM 5500 O O . GLU B 1 195 ? -21.828 -9.867 -10.789 1 98.62 195 GLU B O 1
ATOM 5505 N N . LYS B 1 196 ? -20.094 -8.484 -10.836 1 98.56 196 LYS B N 1
ATOM 5506 C CA . LYS B 1 196 ? -19.203 -9.516 -11.359 1 98.56 196 LYS B CA 1
ATOM 5507 C C . LYS B 1 196 ? -19.125 -10.703 -10.414 1 98.56 196 LYS B C 1
ATOM 5509 O O . LYS B 1 196 ? -19.188 -11.859 -10.844 1 98.56 196 LYS B O 1
ATOM 5514 N N . LEU B 1 197 ? -18.953 -10.461 -9.117 1 98.75 197 LEU B N 1
ATOM 5515 C CA . LEU B 1 197 ? -18.859 -11.508 -8.102 1 98.75 197 LEU B CA 1
ATOM 5516 C C . LEU B 1 197 ? -20.125 -12.359 -8.078 1 98.75 197 LEU B C 1
ATOM 5518 O O . LEU B 1 197 ? -20.047 -13.586 -7.996 1 98.75 197 LEU B O 1
ATOM 5522 N N . ARG B 1 198 ? -21.234 -11.719 -8.164 1 98.38 198 ARG B N 1
ATOM 5523 C CA . ARG B 1 198 ? -22.516 -12.43 -8.172 1 98.38 198 ARG B CA 1
ATOM 5524 C C . ARG B 1 198 ? -22.641 -13.305 -9.414 1 98.38 198 ARG B C 1
ATOM 5526 O O . ARG B 1 198 ? -22.953 -14.492 -9.312 1 98.38 198 ARG B O 1
ATOM 5533 N N . ARG B 1 199 ? -22.344 -12.836 -10.539 1 97.81 199 ARG B N 1
ATOM 5534 C CA . ARG B 1 199 ? -22.594 -13.484 -11.82 1 97.81 199 ARG B CA 1
ATOM 5535 C C . ARG B 1 199 ? -21.578 -14.586 -12.078 1 97.81 199 ARG B C 1
ATOM 5537 O O . ARG B 1 199 ? -21.938 -15.688 -12.508 1 97.81 199 ARG B O 1
ATOM 5544 N N . GLU B 1 200 ? -20.359 -14.242 -11.797 1 97.62 200 GLU B N 1
ATOM 5545 C CA . GLU B 1 200 ? -19.297 -15.141 -12.234 1 97.62 200 GLU B CA 1
ATOM 5546 C C . GLU B 1 200 ? -18.812 -16.031 -11.094 1 97.62 200 GLU B C 1
ATOM 5548 O O . GLU B 1 200 ? -18.5 -17.203 -11.305 1 97.62 200 GLU B O 1
ATOM 5553 N N . ASN B 1 201 ? -18.766 -15.5 -9.891 1 98.44 201 ASN B N 1
ATOM 5554 C CA . ASN B 1 201 ? -18.141 -16.219 -8.781 1 98.44 201 ASN B CA 1
ATOM 5555 C C . ASN B 1 201 ? -19.188 -16.766 -7.805 1 98.44 201 ASN B C 1
ATOM 5557 O O . ASN B 1 201 ? -18.844 -17.5 -6.875 1 98.44 201 ASN B O 1
ATOM 5561 N N . LYS B 1 202 ? -20.422 -16.359 -7.988 1 98.25 202 LYS B N 1
ATOM 5562 C CA . LYS B 1 202 ? -21.547 -16.781 -7.156 1 98.25 202 LYS B CA 1
ATOM 5563 C C . LYS B 1 202 ? -21.359 -16.344 -5.711 1 98.25 202 LYS B C 1
ATOM 5565 O O . LYS B 1 202 ? -21.672 -17.078 -4.777 1 98.25 202 LYS B O 1
ATOM 5570 N N . LEU B 1 203 ? -20.703 -15.266 -5.469 1 98.69 203 LEU B N 1
ATOM 5571 C CA . LEU B 1 203 ? -20.609 -14.586 -4.18 1 98.69 203 LEU B CA 1
ATOM 5572 C C . LEU B 1 203 ? -21.703 -13.539 -4.039 1 98.69 203 LEU B C 1
ATOM 5574 O O . LEU B 1 203 ? -21.719 -12.539 -4.766 1 98.69 203 LEU B O 1
ATOM 5578 N N . THR B 1 204 ? -22.594 -13.695 -3.084 1 98.25 204 THR B N 1
ATOM 5579 C CA . THR B 1 204 ? -23.766 -12.836 -3.002 1 98.25 204 THR B CA 1
ATOM 5580 C C . THR B 1 204 ? -23.859 -12.164 -1.635 1 98.25 204 THR B C 1
ATOM 5582 O O . THR B 1 204 ? -24.688 -11.281 -1.418 1 98.25 204 THR B O 1
ATOM 5585 N N . LYS B 1 205 ? -23.031 -12.547 -0.739 1 97.88 205 LYS B N 1
ATOM 5586 C CA . LYS B 1 205 ? -23.047 -12.008 0.618 1 97.88 205 LYS B CA 1
ATOM 5587 C C . LYS B 1 205 ? -21.703 -11.367 0.966 1 97.88 205 LYS B C 1
ATOM 5589 O O . LYS B 1 205 ? -21.281 -11.383 2.125 1 97.88 205 LYS B O 1
ATOM 5594 N N . SER B 1 206 ? -21.062 -10.883 -0.058 1 97.75 206 SER B N 1
ATOM 5595 C CA . SER B 1 206 ? -19.75 -10.289 0.146 1 97.75 206 SER B CA 1
ATOM 5596 C C . SER B 1 206 ? -19.781 -8.781 -0.085 1 97.75 206 SER B C 1
ATOM 5598 O O . SER B 1 206 ? -20.562 -8.289 -0.903 1 97.75 206 SER B O 1
ATOM 5600 N N . SER B 1 207 ? -18.969 -8.062 0.669 1 97.94 207 SER B N 1
ATOM 5601 C CA . SER B 1 207 ? -18.594 -6.676 0.403 1 97.94 207 SER B CA 1
ATOM 5602 C C . SER B 1 207 ? -17.234 -6.586 -0.264 1 97.94 207 SER B C 1
ATOM 5604 O O . SER B 1 207 ? -16.484 -7.566 -0.296 1 97.94 207 SER B O 1
ATOM 5606 N N . VAL B 1 208 ? -17.016 -5.402 -0.836 1 98.5 208 VAL B N 1
ATOM 5607 C CA . VAL B 1 208 ? -15.781 -5.301 -1.61 1 98.5 208 VAL B CA 1
ATOM 5608 C C . VAL B 1 208 ? -14.977 -4.09 -1.145 1 98.5 208 VAL B C 1
ATOM 5610 O O . VAL B 1 208 ? -15.547 -3.033 -0.857 1 98.5 208 VAL B O 1
ATOM 5613 N N . MET B 1 209 ? -13.695 -4.223 -1.033 1 98.62 209 MET B N 1
ATOM 5614 C CA . MET B 1 209 ? -12.727 -3.137 -0.894 1 98.62 209 MET B CA 1
ATOM 5615 C C . MET B 1 209 ? -11.695 -3.18 -2.014 1 98.62 209 MET B C 1
ATOM 5617 O O . MET B 1 209 ? -11.047 -4.203 -2.223 1 98.62 209 MET B O 1
ATOM 5621 N N . VAL B 1 210 ? -11.562 -2.072 -2.709 1 98.88 210 VAL B N 1
ATOM 5622 C CA . VAL B 1 210 ? -10.578 -1.965 -3.779 1 98.88 210 VAL B CA 1
ATOM 5623 C C . VAL B 1 210 ? -9.219 -1.593 -3.195 1 98.88 210 VAL B C 1
ATOM 5625 O O . VAL B 1 210 ? -9.125 -0.726 -2.322 1 98.88 210 VAL B O 1
ATOM 5628 N N . THR B 1 211 ? -8.172 -2.227 -3.641 1 98.75 211 THR B N 1
ATOM 5629 C CA . THR B 1 211 ? -6.828 -2.049 -3.102 1 98.75 211 THR B CA 1
ATOM 5630 C C . THR B 1 211 ? -5.824 -1.795 -4.223 1 98.75 211 THR B C 1
ATOM 5632 O O . THR B 1 211 ? -6.156 -1.93 -5.402 1 98.75 211 THR B O 1
ATOM 5635 N N . ALA B 1 212 ? -4.617 -1.38 -3.844 1 98.31 212 ALA B N 1
ATOM 5636 C CA . ALA B 1 212 ? -3.523 -1.185 -4.793 1 98.31 212 ALA B CA 1
ATOM 5637 C C . ALA B 1 212 ? -2.861 -2.514 -5.148 1 98.31 212 ALA B C 1
ATOM 5639 O O . ALA B 1 212 ? -1.683 -2.723 -4.855 1 98.31 212 ALA B O 1
ATOM 5640 N N . GLY B 1 213 ? -3.611 -3.363 -5.824 1 98 213 GLY B N 1
ATOM 5641 C CA . GLY B 1 213 ? -3.176 -4.711 -6.148 1 98 213 GLY B CA 1
ATOM 5642 C C . GLY B 1 213 ? -3.549 -5.73 -5.086 1 98 213 GLY B C 1
ATOM 5643 O O . GLY B 1 213 ? -3.93 -5.363 -3.973 1 98 213 GLY B O 1
ATOM 5644 N N . ALA B 1 214 ? -3.357 -6.965 -5.418 1 98.31 214 ALA B N 1
ATOM 5645 C CA . ALA B 1 214 ? -3.734 -8.047 -4.512 1 98.31 214 ALA B CA 1
ATOM 5646 C C . ALA B 1 214 ? -2.689 -8.227 -3.414 1 98.31 214 ALA B C 1
ATOM 5648 O O . ALA B 1 214 ? -2.994 -8.75 -2.338 1 98.31 214 ALA B O 1
ATOM 5649 N N . ASN B 1 215 ? -1.43 -7.816 -3.664 1 98 215 ASN B N 1
ATOM 5650 C CA . ASN B 1 215 ? -0.435 -7.852 -2.598 1 98 215 ASN B CA 1
ATOM 5651 C C . ASN B 1 215 ? -0.845 -6.969 -1.42 1 98 215 ASN B C 1
ATOM 5653 O O . ASN B 1 215 ? -0.795 -7.406 -0.268 1 98 215 ASN B O 1
ATOM 5657 N N . GLN B 1 216 ? -1.261 -5.762 -1.746 1 98.69 216 GLN B N 1
ATOM 5658 C CA . GLN B 1 216 ? -1.726 -4.879 -0.684 1 98.69 216 GLN B CA 1
ATOM 5659 C C . GLN B 1 216 ? -2.971 -5.441 -0.005 1 98.69 216 GLN B C 1
ATOM 5661 O O . GLN B 1 216 ? -3.131 -5.316 1.211 1 98.69 216 GLN B O 1
ATOM 5666 N N . ALA B 1 217 ? -3.869 -6.023 -0.814 1 98.81 217 ALA B N 1
ATOM 5667 C CA . ALA B 1 217 ? -5.051 -6.668 -0.248 1 98.81 217 ALA B CA 1
ATOM 5668 C C . ALA B 1 217 ? -4.66 -7.691 0.815 1 98.81 217 ALA B C 1
ATOM 5670 O O . ALA B 1 217 ? -5.242 -7.719 1.902 1 98.81 217 ALA B O 1
ATOM 5671 N N . PHE B 1 218 ? -3.666 -8.516 0.518 1 98.88 218 PHE B N 1
ATOM 5672 C CA . PHE B 1 218 ? -3.225 -9.547 1.443 1 98.88 218 PHE B CA 1
ATOM 5673 C C . PHE B 1 218 ? -2.631 -8.93 2.703 1 98.88 218 PHE B C 1
ATOM 5675 O O . PHE B 1 218 ? -2.908 -9.391 3.814 1 98.88 218 PHE B O 1
ATOM 5682 N N . VAL B 1 219 ? -1.851 -7.938 2.572 1 98.88 219 VAL B N 1
ATOM 5683 C CA . VAL B 1 219 ? -1.259 -7.262 3.725 1 98.88 219 VAL B CA 1
ATOM 5684 C C . VAL B 1 219 ? -2.359 -6.648 4.586 1 98.88 219 VAL B C 1
ATOM 5686 O O . VAL B 1 219 ? -2.295 -6.703 5.816 1 98.88 219 VAL B O 1
ATOM 5689 N N . ASN B 1 220 ? -3.377 -5.984 3.91 1 98.81 220 ASN B N 1
ATOM 5690 C CA . ASN B 1 220 ? -4.516 -5.473 4.664 1 98.81 220 ASN B CA 1
ATOM 5691 C C . ASN B 1 220 ? -5.125 -6.551 5.555 1 98.81 220 ASN B C 1
ATOM 5693 O O . ASN B 1 220 ? -5.461 -6.285 6.715 1 98.81 220 ASN B O 1
ATOM 5697 N N . LEU B 1 221 ? -5.266 -7.73 5.012 1 98.81 221 LEU B N 1
ATOM 5698 C CA . LEU B 1 221 ? -5.875 -8.828 5.758 1 98.81 221 LEU B CA 1
ATOM 5699 C C . LEU B 1 221 ? -4.977 -9.266 6.91 1 98.81 221 LEU B C 1
ATOM 5701 O O . LEU B 1 221 ? -5.461 -9.523 8.016 1 98.81 221 LEU B O 1
ATOM 5705 N N . VAL B 1 222 ? -3.682 -9.391 6.656 1 98.81 222 VAL B N 1
ATOM 5706 C CA . VAL B 1 222 ? -2.76 -9.828 7.699 1 98.81 222 VAL B CA 1
ATOM 5707 C C . VAL B 1 222 ? -2.805 -8.852 8.875 1 98.81 222 VAL B C 1
ATOM 5709 O O . VAL B 1 222 ? -2.908 -9.266 10.031 1 98.81 222 VAL B O 1
ATOM 5712 N N . LEU B 1 223 ? -2.795 -7.574 8.602 1 98.56 223 LEU B N 1
ATOM 5713 C CA . LEU B 1 223 ? -2.812 -6.555 9.648 1 98.56 223 LEU B CA 1
ATOM 5714 C C . LEU B 1 223 ? -4.156 -6.543 10.375 1 98.56 223 LEU B C 1
ATOM 5716 O O . LEU B 1 223 ? -4.215 -6.281 11.578 1 98.56 223 LEU B O 1
ATOM 5720 N N . THR B 1 224 ? -5.188 -6.809 9.695 1 98.38 224 THR B N 1
ATOM 5721 C CA . THR B 1 224 ? -6.539 -6.758 10.234 1 98.38 224 THR B CA 1
ATOM 5722 C C . THR B 1 224 ? -6.836 -7.996 11.07 1 98.38 224 THR B C 1
ATOM 5724 O O . THR B 1 224 ? -7.562 -7.922 12.062 1 98.38 224 THR B O 1
ATOM 5727 N N . LEU B 1 225 ? -6.215 -9.156 10.734 1 98.19 225 LEU B N 1
ATOM 5728 C CA . LEU B 1 225 ? -6.688 -10.422 11.281 1 98.19 225 LEU B CA 1
ATOM 5729 C C . LEU B 1 225 ? -5.66 -11.016 12.234 1 98.19 225 LEU B C 1
ATOM 5731 O O . LEU B 1 225 ? -5.996 -11.875 13.055 1 98.19 225 LEU B O 1
ATOM 5735 N N . CYS B 1 226 ? -4.387 -10.586 12.141 1 98.12 226 CYS B N 1
ATOM 5736 C CA . CYS B 1 226 ? -3.35 -11.289 12.883 1 98.12 226 CYS B CA 1
ATOM 5737 C C . CYS B 1 226 ? -2.541 -10.32 13.742 1 98.12 226 CYS B C 1
ATOM 5739 O O . CYS B 1 226 ? -2.262 -9.195 13.32 1 98.12 226 CYS B O 1
ATOM 5741 N N . ASP B 1 227 ? -2.203 -10.711 14.93 1 97.12 227 ASP B N 1
ATOM 5742 C CA . ASP B 1 227 ? -1.222 -10.055 15.789 1 97.12 227 ASP B CA 1
ATOM 5743 C C . ASP B 1 227 ? 0.133 -10.758 15.711 1 97.12 227 ASP B C 1
ATOM 5745 O O . ASP B 1 227 ? 0.225 -11.891 15.242 1 97.12 227 ASP B O 1
ATOM 5749 N N . ALA B 1 228 ? 1.083 -9.898 16.281 1 93.31 228 ALA B N 1
ATOM 5750 C CA . ALA B 1 228 ? 2.387 -10.539 16.422 1 93.31 228 ALA B CA 1
ATOM 5751 C C . ALA B 1 228 ? 2.309 -11.742 17.344 1 93.31 228 ALA B C 1
ATOM 5753 O O . ALA B 1 228 ? 1.695 -11.672 18.422 1 93.31 228 ALA B O 1
ATOM 5754 N N . GLY B 1 229 ? 2.613 -12.891 17.031 1 91.56 229 GLY B N 1
ATOM 5755 C CA . GLY B 1 229 ? 2.584 -14.078 17.859 1 91.56 229 GLY B CA 1
ATOM 5756 C C . GLY B 1 229 ? 1.566 -15.109 17.406 1 91.56 229 GLY B C 1
ATOM 5757 O O . GLY B 1 229 ? 1.618 -16.266 17.812 1 91.56 229 GLY B O 1
ATOM 5758 N N . ASP B 1 230 ? 0.581 -14.594 16.688 1 97.19 230 ASP B N 1
ATOM 5759 C CA . ASP B 1 230 ? -0.397 -15.531 16.141 1 97.19 230 ASP B CA 1
ATOM 5760 C C . ASP B 1 230 ? 0.266 -16.531 15.195 1 97.19 230 ASP B C 1
ATOM 5762 O O . ASP B 1 230 ? 1.333 -16.25 14.641 1 97.19 230 ASP B O 1
ATOM 5766 N N . SER B 1 231 ? -0.367 -17.672 15.062 1 98.19 231 SER B N 1
ATOM 5767 C CA . SER B 1 231 ? 0.067 -18.625 14.055 1 98.19 231 SER B CA 1
ATOM 5768 C C . SER B 1 231 ? -0.86 -18.625 12.844 1 98.19 231 SER B C 1
ATOM 5770 O O . SER B 1 231 ? -2.033 -18.266 12.961 1 98.19 231 SER B O 1
ATOM 5772 N N . VAL B 1 232 ? -0.311 -18.938 11.727 1 98.75 232 VAL B N 1
ATOM 5773 C CA . VAL B 1 232 ? -1.051 -19.031 10.469 1 98.75 232 VAL B CA 1
ATOM 5774 C C . VAL B 1 232 ? -0.605 -20.281 9.703 1 98.75 232 VAL B C 1
ATOM 5776 O O . VAL B 1 232 ? 0.448 -20.844 9.992 1 98.75 232 VAL B O 1
ATOM 5779 N N . VAL B 1 233 ? -1.428 -20.719 8.734 1 98.88 233 VAL B N 1
ATOM 5780 C CA . VAL B 1 233 ? -1.136 -21.938 8.008 1 98.88 233 VAL B CA 1
ATOM 5781 C C . VAL B 1 233 ? -1.014 -21.641 6.512 1 98.88 233 VAL B C 1
ATOM 5783 O O . VAL B 1 233 ? -1.834 -20.906 5.953 1 98.88 233 VAL B O 1
ATOM 5786 N N . MET B 1 234 ? -0.02 -22.188 5.898 1 98.75 234 MET B N 1
ATOM 5787 C CA . MET B 1 234 ? 0.181 -22.219 4.453 1 98.75 234 MET B CA 1
ATOM 5788 C C . MET B 1 234 ? 0.535 -23.641 3.996 1 98.75 234 MET B C 1
ATOM 5790 O O . MET B 1 234 ? 0.729 -24.531 4.82 1 98.75 234 MET B O 1
ATOM 5794 N N . PHE B 1 235 ? 0.62 -23.828 2.719 1 98.81 235 PHE B N 1
ATOM 5795 C CA . PHE B 1 235 ? 1.049 -25.094 2.131 1 98.81 235 PHE B CA 1
ATOM 5796 C C . PHE B 1 235 ? 2.166 -24.859 1.12 1 98.81 235 PHE B C 1
ATOM 5798 O O . PHE B 1 235 ? 2.115 -23.922 0.33 1 98.81 235 PHE B O 1
ATOM 5805 N N . ALA B 1 236 ? 3.193 -25.641 1.177 1 98.5 236 ALA B N 1
ATOM 5806 C CA . ALA B 1 236 ? 4.258 -25.578 0.179 1 98.5 236 ALA B CA 1
ATOM 5807 C C . ALA B 1 236 ? 3.885 -26.359 -1.074 1 98.5 236 ALA B C 1
ATOM 5809 O O . ALA B 1 236 ? 3.348 -27.469 -0.984 1 98.5 236 ALA B O 1
ATOM 5810 N N . PRO B 1 237 ? 4.176 -25.891 -2.285 1 98.25 237 PRO B N 1
ATOM 5811 C CA . PRO B 1 237 ? 4.797 -24.578 -2.465 1 98.25 237 PRO B CA 1
ATOM 5812 C C . PRO B 1 237 ? 3.811 -23.438 -2.281 1 98.25 237 PRO B C 1
ATOM 5814 O O . PRO B 1 237 ? 2.641 -23.547 -2.652 1 98.25 237 PRO B O 1
ATOM 5817 N N . TYR B 1 238 ? 4.234 -22.391 -1.584 1 98.38 238 TYR B N 1
ATOM 5818 C CA . TYR B 1 238 ? 3.395 -21.234 -1.286 1 98.38 238 TYR B CA 1
ATOM 5819 C C . TYR B 1 238 ? 3.836 -20.016 -2.094 1 98.38 238 TYR B C 1
ATOM 5821 O O . TYR B 1 238 ? 4.957 -19.969 -2.609 1 98.38 238 TYR B O 1
ATOM 5829 N N . TYR B 1 239 ? 2.965 -19.109 -2.309 1 97.94 239 TYR B N 1
ATOM 5830 C CA . TYR B 1 239 ? 3.338 -17.828 -2.904 1 97.94 239 TYR B CA 1
ATOM 5831 C C . TYR B 1 239 ? 4.254 -17.047 -1.975 1 97.94 239 TYR B C 1
ATOM 5833 O O . TYR B 1 239 ? 3.854 -16.672 -0.871 1 97.94 239 TYR B O 1
ATOM 5841 N N . PHE B 1 240 ? 5.391 -16.688 -2.33 1 97.12 240 PHE B N 1
ATOM 5842 C CA . PHE B 1 240 ? 6.465 -16.172 -1.481 1 97.12 240 PHE B CA 1
ATOM 5843 C C . PHE B 1 240 ? 6.094 -14.82 -0.894 1 97.12 240 PHE B C 1
ATOM 5845 O O . PHE B 1 240 ? 6.457 -14.508 0.243 1 97.12 240 PHE B O 1
ATOM 5852 N N . ASN B 1 241 ? 5.371 -13.953 -1.624 1 97.44 241 ASN B N 1
ATOM 5853 C CA . ASN B 1 241 ? 5.012 -12.648 -1.089 1 97.44 241 ASN B CA 1
ATOM 5854 C C . ASN B 1 241 ? 4.039 -12.766 0.081 1 97.44 241 ASN B C 1
ATOM 5856 O O . ASN B 1 241 ? 4.074 -11.953 1.009 1 97.44 241 ASN B O 1
ATOM 5860 N N . SER B 1 242 ? 3.15 -13.75 0.026 1 98.25 242 SER B N 1
ATOM 5861 C CA . SER B 1 242 ? 2.26 -13.961 1.162 1 98.25 242 SER B CA 1
ATOM 5862 C C . SER B 1 242 ? 3.043 -14.367 2.408 1 98.25 242 SER B C 1
ATOM 5864 O O . SER B 1 242 ? 2.773 -13.867 3.504 1 98.25 242 SER B O 1
ATOM 5866 N N . PHE B 1 243 ? 3.996 -15.297 2.203 1 98.25 243 PHE B N 1
ATOM 5867 C CA . PHE B 1 243 ? 4.863 -15.727 3.293 1 98.25 243 PHE B CA 1
ATOM 5868 C C . PHE B 1 243 ? 5.609 -14.539 3.889 1 98.25 243 PHE B C 1
ATOM 5870 O O . PHE B 1 243 ? 5.645 -14.367 5.109 1 98.25 243 PHE B O 1
ATOM 5877 N N . MET B 1 244 ? 6.156 -13.727 3.08 1 98.25 244 MET B N 1
ATOM 5878 C CA . MET B 1 244 ? 6.922 -12.547 3.484 1 98.25 244 MET B CA 1
ATOM 5879 C C . MET B 1 244 ? 6.023 -11.523 4.176 1 98.25 244 MET B C 1
ATOM 5881 O O . MET B 1 244 ? 6.461 -10.844 5.105 1 98.25 244 MET B O 1
ATOM 5885 N N . SER B 1 245 ? 4.773 -11.367 3.717 1 98.5 245 SER B N 1
ATOM 5886 C CA . SER B 1 245 ? 3.828 -10.445 4.336 1 98.5 245 SER B CA 1
ATOM 5887 C C . SER B 1 245 ? 3.572 -10.805 5.793 1 98.5 245 SER B C 1
ATOM 5889 O O . SER B 1 245 ? 3.484 -9.93 6.656 1 98.5 245 SER B O 1
ATOM 5891 N N . PHE B 1 246 ? 3.461 -12.141 6.051 1 98.62 246 PHE B N 1
ATOM 5892 C CA . PHE B 1 246 ? 3.342 -12.578 7.438 1 98.62 246 PHE B CA 1
ATOM 5893 C C . PHE B 1 246 ? 4.578 -12.18 8.234 1 98.62 246 PHE B C 1
ATOM 5895 O O . PHE B 1 246 ? 4.469 -11.516 9.266 1 98.62 246 PHE B O 1
ATOM 5902 N N . GLN B 1 247 ? 5.754 -12.43 7.695 1 98.19 247 GLN B N 1
ATOM 5903 C CA . GLN B 1 247 ? 7.004 -12.195 8.406 1 98.19 247 GLN B CA 1
ATOM 5904 C C . GLN B 1 247 ? 7.188 -10.711 8.719 1 98.19 247 GLN B C 1
ATOM 5906 O O . GLN B 1 247 ? 7.434 -10.336 9.867 1 98.19 247 GLN B O 1
ATOM 5911 N N . MET B 1 248 ? 6.977 -9.883 7.754 1 97.75 248 MET B N 1
ATOM 5912 C CA . MET B 1 248 ? 7.332 -8.469 7.879 1 97.75 248 MET B CA 1
ATOM 5913 C C . MET B 1 248 ? 6.375 -7.754 8.82 1 97.75 248 MET B C 1
ATOM 5915 O O . MET B 1 248 ? 6.664 -6.645 9.281 1 97.75 248 MET B O 1
ATOM 5919 N N . THR B 1 249 ? 5.234 -8.359 9.117 1 98 249 THR B N 1
ATOM 5920 C CA . THR B 1 249 ? 4.277 -7.754 10.039 1 98 249 THR B CA 1
ATOM 5921 C C . THR B 1 249 ? 4.379 -8.391 11.422 1 98 249 THR B C 1
ATOM 5923 O O . THR B 1 249 ? 3.551 -8.125 12.297 1 98 249 THR B O 1
ATOM 5926 N N . GLY B 1 250 ? 5.312 -9.305 11.617 1 97.62 250 GLY B N 1
ATOM 5927 C CA . GLY B 1 250 ? 5.598 -9.875 12.93 1 97.62 250 GLY B CA 1
ATOM 5928 C C . GLY B 1 250 ? 4.938 -11.219 13.141 1 97.62 250 GLY B C 1
ATOM 5929 O O . GLY B 1 250 ? 5.051 -11.805 14.227 1 97.62 250 GLY B O 1
ATOM 5930 N N . VAL B 1 251 ? 4.188 -11.711 12.156 1 98 251 VAL B N 1
ATOM 5931 C CA . VAL B 1 251 ? 3.602 -13.047 12.219 1 98 251 VAL B CA 1
ATOM 5932 C C . VAL B 1 251 ? 4.617 -14.078 11.734 1 98 251 VAL B C 1
ATOM 5934 O O . VAL B 1 251 ? 4.715 -14.352 10.539 1 98 251 VAL B O 1
ATOM 5937 N N . THR B 1 252 ? 5.316 -14.711 12.703 1 96.38 252 THR B N 1
ATOM 5938 C CA . THR B 1 252 ? 6.461 -15.531 12.32 1 96.38 252 THR B CA 1
ATOM 5939 C C . THR B 1 252 ? 6.176 -17 12.57 1 96.38 252 THR B C 1
ATOM 5941 O O . THR B 1 252 ? 6.926 -17.875 12.117 1 96.38 252 THR B O 1
ATOM 5944 N N . ASP B 1 253 ? 5.109 -17.281 13.32 1 97.75 253 ASP B N 1
ATOM 5945 C CA . ASP B 1 253 ? 4.711 -18.672 13.492 1 97.75 253 ASP B CA 1
ATOM 5946 C C . ASP B 1 253 ? 3.863 -19.156 12.312 1 97.75 253 ASP B C 1
ATOM 5948 O O . ASP B 1 253 ? 2.65 -19.328 12.445 1 97.75 253 ASP B O 1
ATOM 5952 N N . ILE B 1 254 ? 4.535 -19.406 11.25 1 98.5 254 ILE B N 1
ATOM 5953 C CA . ILE B 1 254 ? 3.895 -19.844 10.023 1 98.5 254 ILE B CA 1
ATOM 5954 C C . ILE B 1 254 ? 4.035 -21.359 9.883 1 98.5 254 ILE B C 1
ATOM 5956 O O . ILE B 1 254 ? 5.129 -21.875 9.625 1 98.5 254 ILE B O 1
ATOM 5960 N N . LEU B 1 255 ? 2.928 -22.062 10.062 1 98.69 255 LEU B N 1
ATOM 5961 C CA . LEU B 1 255 ? 2.9 -23.516 9.875 1 98.69 255 LEU B CA 1
ATOM 5962 C C . LEU B 1 255 ? 2.729 -23.875 8.406 1 98.69 255 LEU B C 1
ATOM 5964 O O . LEU B 1 255 ? 1.72 -23.516 7.789 1 98.69 255 LEU B O 1
ATOM 5968 N N . VAL B 1 256 ? 3.693 -24.578 7.852 1 98.62 256 VAL B N 1
ATOM 5969 C CA . VAL B 1 256 ? 3.672 -24.906 6.43 1 98.62 256 VAL B CA 1
ATOM 5970 C C . VAL B 1 256 ? 3.457 -26.406 6.238 1 98.62 256 VAL B C 1
ATOM 5972 O O . VAL B 1 256 ? 4.316 -27.203 6.602 1 98.62 256 VAL B O 1
ATOM 5975 N N . GLY B 1 257 ? 2.328 -26.75 5.738 1 98.62 257 GLY B N 1
ATOM 5976 C CA . GLY B 1 257 ? 2.057 -28.141 5.367 1 98.62 257 GLY B CA 1
ATOM 5977 C C . GLY B 1 257 ? 2.604 -28.5 4 1 98.62 257 GLY B C 1
ATOM 5978 O O . GLY B 1 257 ? 2.885 -27.625 3.18 1 98.62 257 GLY B O 1
ATOM 5979 N N . ALA B 1 258 ? 2.625 -29.781 3.75 1 97.5 258 ALA B N 1
ATOM 5980 C CA . ALA B 1 258 ? 3.082 -30.281 2.455 1 97.5 258 ALA B CA 1
ATOM 5981 C C . ALA B 1 258 ? 1.921 -30.391 1.472 1 97.5 258 ALA B C 1
ATOM 5983 O O . ALA B 1 258 ? 0.755 -30.297 1.862 1 97.5 258 ALA B O 1
ATOM 5984 N N . SER B 1 259 ? 2.293 -30.453 0.23 1 97.44 259 SER B N 1
ATOM 5985 C CA . SER B 1 259 ? 1.363 -30.828 -0.832 1 97.44 259 SER B CA 1
ATOM 5986 C C . SER B 1 259 ? 1.717 -32.188 -1.426 1 97.44 259 SER B C 1
ATOM 5988 O O . SER B 1 259 ? 2.863 -32.625 -1.34 1 97.44 259 SER B O 1
ATOM 5990 N N . ASN B 1 260 ? 0.677 -32.812 -1.991 1 96.94 260 ASN B N 1
ATOM 5991 C CA . ASN B 1 260 ? 0.904 -34.062 -2.695 1 96.94 260 ASN B CA 1
ATOM 5992 C C . ASN B 1 260 ? 1.908 -33.906 -3.832 1 96.94 260 ASN B C 1
ATOM 5994 O O . ASN B 1 260 ? 1.74 -33.031 -4.691 1 96.94 260 ASN B O 1
ATOM 5998 N N . PRO B 1 261 ? 2.906 -34.656 -3.881 1 92.56 261 PRO B N 1
ATOM 5999 C CA . PRO B 1 261 ? 3.938 -34.469 -4.902 1 92.56 261 PRO B CA 1
ATOM 6000 C C . PRO B 1 261 ? 3.422 -34.719 -6.316 1 92.56 261 PRO B C 1
ATOM 6002 O O . PRO B 1 261 ? 4.016 -34.25 -7.289 1 92.56 261 PRO B O 1
ATOM 6005 N N . LYS B 1 262 ? 2.361 -35.469 -6.445 1 94.06 262 LYS B N 1
ATOM 6006 C CA . LYS B 1 262 ? 1.836 -35.781 -7.766 1 94.06 262 LYS B CA 1
ATOM 6007 C C . LYS B 1 262 ? 0.815 -34.75 -8.227 1 94.06 262 LYS B C 1
ATOM 6009 O O . LYS B 1 262 ? 0.784 -34.375 -9.406 1 94.06 262 LYS B O 1
ATOM 6014 N N . THR B 1 263 ? 0.028 -34.25 -7.312 1 96 263 THR B N 1
ATOM 6015 C CA . THR B 1 263 ? -1.075 -33.375 -7.703 1 96 263 THR B CA 1
ATOM 6016 C C . THR B 1 263 ? -0.802 -31.953 -7.281 1 96 263 THR B C 1
ATOM 6018 O O . THR B 1 263 ? -1.477 -31.031 -7.742 1 96 263 THR B O 1
ATOM 6021 N N . LEU B 1 264 ? 0.14 -31.781 -6.348 1 97.81 264 LEU B N 1
ATOM 6022 C CA . LEU B 1 264 ? 0.479 -30.5 -5.738 1 97.81 264 LEU B CA 1
ATOM 6023 C C . LEU B 1 264 ? -0.696 -29.938 -4.938 1 97.81 264 LEU B C 1
ATOM 6025 O O . LEU B 1 264 ? -0.736 -28.75 -4.625 1 97.81 264 LEU B O 1
ATOM 6029 N N . HIS B 1 265 ? -1.709 -30.797 -4.57 1 98.25 265 HIS B N 1
ATOM 6030 C CA . HIS B 1 265 ? -2.812 -30.422 -3.697 1 98.25 265 HIS B CA 1
ATOM 6031 C C . HIS B 1 265 ? -2.381 -30.422 -2.234 1 98.25 265 HIS B C 1
ATOM 6033 O O . HIS B 1 265 ? -1.588 -31.266 -1.814 1 98.25 265 HIS B O 1
ATOM 6039 N N . PRO B 1 266 ? -2.941 -29.531 -1.479 1 98.31 266 PRO B N 1
ATOM 6040 C CA . PRO B 1 266 ? -2.582 -29.453 -0.06 1 98.31 266 PRO B CA 1
ATOM 6041 C C . PRO B 1 266 ? -2.914 -30.734 0.706 1 98.31 266 PRO B C 1
ATOM 6043 O O . PRO B 1 266 ? -3.896 -31.406 0.392 1 98.31 266 PRO B O 1
ATOM 6046 N N . ASP B 1 267 ? -2.129 -31.047 1.703 1 98.5 267 ASP B N 1
ATOM 6047 C CA . ASP B 1 267 ? -2.395 -32.156 2.627 1 98.5 267 ASP B CA 1
ATOM 6048 C C . ASP B 1 267 ? -3.471 -31.766 3.641 1 98.5 267 ASP B C 1
ATOM 6050 O O . ASP B 1 267 ? -3.158 -31.281 4.73 1 98.5 267 ASP B O 1
ATOM 6054 N N . VAL B 1 268 ? -4.668 -32.156 3.379 1 98.56 268 VAL B N 1
ATOM 6055 C CA . VAL B 1 268 ? -5.812 -31.719 4.18 1 98.56 268 VAL B CA 1
ATOM 6056 C C . VAL B 1 268 ? -5.84 -32.5 5.496 1 98.56 268 VAL B C 1
ATOM 6058 O O . VAL B 1 268 ? -6.293 -31.984 6.52 1 98.56 268 VAL B O 1
ATOM 6061 N N . ASP B 1 269 ? -5.398 -33.719 5.5 1 98.5 269 ASP B N 1
ATOM 6062 C CA . ASP B 1 269 ? -5.324 -34.5 6.738 1 98.5 269 ASP B CA 1
ATOM 6063 C C . ASP B 1 269 ? -4.367 -33.844 7.734 1 98.5 269 ASP B C 1
ATOM 6065 O O . ASP B 1 269 ? -4.645 -33.812 8.938 1 98.5 269 ASP B O 1
ATOM 6069 N N . TRP B 1 270 ? -3.264 -33.438 7.207 1 98.62 270 TRP B N 1
ATOM 6070 C CA . TRP B 1 270 ? -2.318 -32.719 8.055 1 98.62 270 TRP B CA 1
ATOM 6071 C C . TRP B 1 270 ? -2.965 -31.469 8.648 1 98.62 270 TRP B C 1
ATOM 6073 O O . TRP B 1 270 ? -2.787 -31.172 9.836 1 98.62 270 TRP B O 1
ATOM 6083 N N . LEU B 1 271 ? -3.717 -30.734 7.848 1 98.81 271 LEU B N 1
ATOM 6084 C CA . LEU B 1 271 ? -4.41 -29.547 8.32 1 98.81 271 LEU B CA 1
ATOM 6085 C C . LEU B 1 271 ? -5.379 -29.891 9.445 1 98.81 271 LEU B C 1
ATOM 6087 O O . LEU B 1 271 ? -5.465 -29.156 10.438 1 98.81 271 LEU B O 1
ATOM 6091 N N . GLU B 1 272 ? -6.105 -30.922 9.234 1 98.69 272 GLU B N 1
ATOM 6092 C CA . GLU B 1 272 ? -7.055 -31.359 10.258 1 98.69 272 GLU B CA 1
ATOM 6093 C C . GLU B 1 272 ? -6.363 -31.578 11.602 1 98.69 272 GLU B C 1
ATOM 6095 O O . GLU B 1 272 ? -6.859 -31.141 12.641 1 98.69 272 GLU B O 1
ATOM 6100 N N . LYS B 1 273 ? -5.285 -32.25 11.539 1 98.5 273 LYS B N 1
ATOM 6101 C CA . LYS B 1 273 ? -4.516 -32.5 12.75 1 98.5 273 LYS B CA 1
ATOM 6102 C C . LYS B 1 273 ? -4.035 -31.203 13.391 1 98.5 273 LYS B C 1
ATOM 6104 O O . LYS B 1 273 ? -4.16 -31.031 14.602 1 98.5 273 LYS B O 1
ATOM 6109 N N . VAL B 1 274 ? -3.486 -30.297 12.578 1 98.44 274 VAL B N 1
ATOM 6110 C CA . VAL B 1 274 ? -2.945 -29.031 13.055 1 98.44 274 VAL B CA 1
ATOM 6111 C C . VAL B 1 274 ? -4.047 -28.219 13.734 1 98.44 274 VAL B C 1
ATOM 6113 O O . VAL B 1 274 ? -3.85 -27.688 14.828 1 98.44 274 VAL B O 1
ATOM 6116 N N . LEU B 1 275 ? -5.223 -28.125 13.133 1 97.94 275 LEU B N 1
ATOM 6117 C CA . LEU B 1 275 ? -6.312 -27.312 13.648 1 97.94 275 LEU B CA 1
ATOM 6118 C C . LEU B 1 275 ? -6.914 -27.938 14.906 1 97.94 275 LEU B C 1
ATOM 6120 O O . LEU B 1 275 ? -7.461 -27.219 15.75 1 97.94 275 LEU B O 1
ATOM 6124 N N . LYS B 1 276 ? -6.773 -29.219 15.055 1 96.69 276 LYS B N 1
ATOM 6125 C CA . LYS B 1 276 ? -7.273 -29.906 16.234 1 96.69 276 LYS B CA 1
ATOM 6126 C C . LYS B 1 276 ? -6.305 -29.781 17.406 1 96.69 276 LYS B C 1
ATOM 6128 O O . LYS B 1 276 ? -6.727 -29.672 18.562 1 96.69 276 LYS B O 1
ATOM 6133 N N . GLU B 1 277 ? -5.027 -29.703 17.078 1 96.38 277 GLU B N 1
ATOM 6134 C CA . GLU B 1 277 ? -4.016 -29.844 18.109 1 96.38 277 GLU B CA 1
ATOM 6135 C C . GLU B 1 277 ? -3.43 -28.5 18.516 1 96.38 277 GLU B C 1
ATOM 6137 O O . GLU B 1 277 ? -2.807 -28.375 19.578 1 96.38 277 GLU B O 1
ATOM 6142 N N . SER B 1 278 ? -3.627 -27.562 17.703 1 94.44 278 SER B N 1
ATOM 6143 C CA . SER B 1 278 ? -3.018 -26.266 17.984 1 94.44 278 SER B CA 1
ATOM 6144 C C . SER B 1 278 ? -3.797 -25.516 19.062 1 94.44 278 SER B C 1
ATOM 6146 O O . SER B 1 278 ? -5.031 -25.5 19.047 1 94.44 278 SER B O 1
ATOM 6148 N N . ASN B 1 279 ? -3.057 -24.984 20 1 92.94 279 ASN B N 1
ATOM 6149 C CA . ASN B 1 279 ? -3.57 -24.062 21.031 1 92.94 279 ASN B CA 1
ATOM 6150 C C . ASN B 1 279 ? -2.584 -22.938 21.312 1 92.94 279 ASN B C 1
ATOM 6152 O O . ASN B 1 279 ? -1.544 -23.156 21.938 1 92.94 279 ASN B O 1
ATOM 6156 N N . PRO B 1 280 ? -2.92 -21.828 20.922 1 94.56 280 PRO B N 1
ATOM 6157 C CA . PRO B 1 280 ? -4.141 -21.312 20.281 1 94.56 280 PRO B CA 1
ATOM 6158 C C . PRO B 1 280 ? -4.293 -21.797 18.844 1 94.56 280 PRO B C 1
ATOM 6160 O O . PRO B 1 280 ? -3.314 -22.203 18.219 1 94.56 280 PRO B O 1
ATOM 6163 N N . ILE B 1 281 ? -5.48 -21.688 18.359 1 96.38 281 ILE B N 1
ATOM 6164 C CA . ILE B 1 281 ? -5.812 -22.047 16.984 1 96.38 281 ILE B CA 1
ATOM 6165 C C . ILE B 1 281 ? -5.18 -21.047 16.016 1 96.38 281 ILE B C 1
ATOM 6167 O O . ILE B 1 281 ? -5.18 -19.844 16.281 1 96.38 281 ILE B O 1
ATOM 6171 N N . PRO B 1 282 ? -4.602 -21.547 14.883 1 98 282 PRO B N 1
ATOM 6172 C CA . PRO B 1 282 ? -4.133 -20.609 13.867 1 98 282 PRO B CA 1
ATOM 6173 C C . PRO B 1 282 ? -5.207 -19.609 13.453 1 98 282 PRO B C 1
ATOM 6175 O O . PRO B 1 282 ? -6.383 -19.969 13.328 1 98 282 PRO B O 1
ATOM 6178 N N . LYS B 1 283 ? -4.781 -18.375 13.25 1 98.06 283 LYS B N 1
ATOM 6179 C CA . LYS B 1 283 ? -5.723 -17.312 12.93 1 98.06 283 LYS B CA 1
ATOM 6180 C C . LYS B 1 283 ? -6.336 -17.516 11.547 1 98.06 283 LYS B C 1
ATOM 6182 O O . LYS B 1 283 ? -7.512 -17.203 11.336 1 98.06 283 LYS B O 1
ATOM 6187 N N . LEU B 1 284 ? -5.457 -17.906 10.656 1 97.94 284 LEU B N 1
ATOM 6188 C CA . LEU B 1 284 ? -5.996 -18.094 9.312 1 97.94 284 LEU B CA 1
ATOM 6189 C C . LEU B 1 284 ? -5.211 -19.156 8.547 1 97.94 284 LEU B C 1
ATOM 6191 O O . LEU B 1 284 ? -4.094 -19.5 8.938 1 97.94 284 LEU B O 1
ATOM 6195 N N . VAL B 1 285 ? -5.887 -19.812 7.609 1 98.81 285 VAL B N 1
ATOM 6196 C CA . VAL B 1 285 ? -5.348 -20.688 6.562 1 98.81 285 VAL B CA 1
ATOM 6197 C C . VAL B 1 285 ? -5.465 -19.984 5.207 1 98.81 285 VAL B C 1
ATOM 6199 O O . VAL B 1 285 ? -6.512 -19.422 4.883 1 98.81 285 VAL B O 1
ATOM 6202 N N . THR B 1 286 ? -4.359 -19.938 4.469 1 98.81 286 THR B N 1
ATOM 6203 C CA . THR B 1 286 ? -4.449 -19.297 3.164 1 98.81 286 THR B CA 1
ATOM 6204 C C . THR B 1 286 ? -4.074 -20.281 2.053 1 98.81 286 THR B C 1
ATOM 6206 O O . THR B 1 286 ? -3.174 -21.109 2.223 1 98.81 286 THR B O 1
ATOM 6209 N N . VAL B 1 287 ? -4.77 -20.219 0.948 1 98.56 287 VAL B N 1
ATOM 6210 C CA . VAL B 1 287 ? -4.484 -20.969 -0.27 1 98.56 287 VAL B CA 1
ATOM 6211 C C . VAL B 1 287 ? -4.613 -20.047 -1.484 1 98.56 287 VAL B C 1
ATOM 6213 O O . VAL B 1 287 ? -5.352 -19.062 -1.447 1 98.56 287 VAL B O 1
ATOM 6216 N N . VAL B 1 288 ? -3.826 -20.297 -2.449 1 98.69 288 VAL B N 1
ATOM 6217 C CA . VAL B 1 288 ? -3.953 -19.672 -3.768 1 98.69 288 VAL B CA 1
ATOM 6218 C C . VAL B 1 288 ? -4.566 -20.688 -4.746 1 98.69 288 VAL B C 1
ATOM 6220 O O . VAL B 1 288 ? -4.02 -21.766 -4.953 1 98.69 288 VAL B O 1
ATOM 6223 N N . ASN B 1 289 ? -5.703 -20.359 -5.352 1 98.56 289 ASN B N 1
ATOM 6224 C CA . ASN B 1 289 ? -6.414 -21.297 -6.199 1 98.56 289 ASN B CA 1
ATOM 6225 C C . ASN B 1 289 ? -7.066 -20.609 -7.391 1 98.56 289 ASN B C 1
ATOM 6227 O O . ASN B 1 289 ? -8.094 -19.938 -7.242 1 98.56 289 ASN B O 1
ATOM 6231 N N . PRO B 1 290 ? -6.57 -20.75 -8.617 1 98.12 290 PRO B N 1
ATOM 6232 C CA . PRO B 1 290 ? -5.484 -21.656 -9.031 1 98.12 290 PRO B CA 1
ATOM 6233 C C . PRO B 1 290 ? -4.125 -21.219 -8.484 1 98.12 290 PRO B C 1
ATOM 6235 O O . PRO B 1 290 ? -3.879 -20.031 -8.305 1 98.12 290 PRO B O 1
ATOM 6238 N N . GLY B 1 291 ? -3.236 -22.172 -8.359 1 98.12 291 GLY B N 1
ATOM 6239 C CA . GLY B 1 291 ? -2.092 -22.016 -7.477 1 98.12 291 GLY B CA 1
ATOM 6240 C C . GLY B 1 291 ? -0.941 -21.266 -8.125 1 98.12 291 GLY B C 1
ATOM 6241 O O . GLY B 1 291 ? -0.608 -21.516 -9.289 1 98.12 291 GLY B O 1
ATOM 6242 N N . ASN B 1 292 ? -0.318 -20.359 -7.473 1 97.88 292 ASN B N 1
ATOM 6243 C CA . ASN B 1 292 ? 1.003 -19.766 -7.648 1 97.88 292 ASN B CA 1
ATOM 6244 C C . ASN B 1 292 ? 1.911 -20.062 -6.457 1 97.88 292 ASN B C 1
ATOM 6246 O O . ASN B 1 292 ? 1.682 -19.547 -5.359 1 97.88 292 ASN B O 1
ATOM 6250 N N . PRO B 1 293 ? 2.814 -20.891 -6.594 1 97.69 293 PRO B N 1
ATOM 6251 C CA . PRO B 1 293 ? 3.523 -21.203 -7.832 1 97.69 293 PRO B CA 1
ATOM 6252 C C . PRO B 1 293 ? 3.133 -22.578 -8.398 1 97.69 293 PRO B C 1
ATOM 6254 O O . PRO B 1 293 ? 3.674 -23 -9.422 1 97.69 293 PRO B O 1
ATOM 6257 N N . SER B 1 294 ? 2.248 -23.266 -7.824 1 97.69 294 SER B N 1
ATOM 6258 C CA . SER B 1 294 ? 2.086 -24.688 -8.109 1 97.69 294 SER B CA 1
ATOM 6259 C C . SER B 1 294 ? 1.49 -24.906 -9.5 1 97.69 294 SER B C 1
ATOM 6261 O O . SER B 1 294 ? 1.755 -25.938 -10.141 1 97.69 294 SER B O 1
ATOM 6263 N N . GLY B 1 295 ? 0.657 -23.969 -9.914 1 98.06 295 GLY B N 1
ATOM 6264 C CA . GLY B 1 295 ? -0.098 -24.188 -11.133 1 98.06 295 GLY B CA 1
ATOM 6265 C C . GLY B 1 295 ? -1.203 -25.219 -10.977 1 98.06 295 GLY B C 1
ATOM 6266 O O . GLY B 1 295 ? -1.895 -25.547 -11.945 1 98.06 295 GLY B O 1
ATOM 6267 N N . ALA B 1 296 ? -1.369 -25.719 -9.805 1 97.56 296 ALA B N 1
ATOM 6268 C CA . ALA B 1 296 ? -2.402 -26.703 -9.523 1 97.56 296 ALA B CA 1
ATOM 6269 C C . ALA B 1 296 ? -3.742 -26.031 -9.227 1 97.56 296 ALA B C 1
ATOM 6271 O O . ALA B 1 296 ? -3.785 -24.859 -8.852 1 97.56 296 ALA B O 1
ATOM 6272 N N . PHE B 1 297 ? -4.805 -26.781 -9.469 1 98.12 297 PHE B N 1
ATOM 6273 C CA . PHE B 1 297 ? -6.156 -26.344 -9.148 1 98.12 297 PHE B CA 1
ATOM 6274 C C . PHE B 1 297 ? -6.797 -27.25 -8.117 1 98.12 297 PHE B C 1
ATOM 6276 O O . PHE B 1 297 ? -6.969 -28.453 -8.352 1 98.12 297 PHE B O 1
ATOM 6283 N N . ILE B 1 298 ? -7.066 -26.734 -6.926 1 98.12 298 ILE B N 1
ATOM 6284 C CA . ILE B 1 298 ? -7.688 -27.5 -5.848 1 98.12 298 ILE B CA 1
ATOM 6285 C C . ILE B 1 298 ? -9.156 -27.75 -6.176 1 98.12 298 ILE B C 1
ATOM 6287 O O . ILE B 1 298 ? -9.938 -26.812 -6.32 1 98.12 298 ILE B O 1
ATOM 6291 N N . PRO B 1 299 ? -9.555 -29 -6.289 1 96.81 299 PRO B N 1
ATOM 6292 C CA . PRO B 1 299 ? -10.953 -29.297 -6.609 1 96.81 299 PRO B CA 1
ATOM 6293 C C . PRO B 1 299 ? -11.922 -28.828 -5.531 1 96.81 299 PRO B C 1
ATOM 6295 O O . PRO B 1 299 ? -11.562 -28.781 -4.352 1 96.81 299 PRO B O 1
ATOM 6298 N N . LYS B 1 300 ? -13.148 -28.609 -5.875 1 97.69 300 LYS B N 1
ATOM 6299 C CA . LYS B 1 300 ? -14.148 -27.984 -5.016 1 97.69 300 LYS B CA 1
ATOM 6300 C C . LYS B 1 300 ? -14.375 -28.812 -3.75 1 97.69 300 LYS B C 1
ATOM 6302 O O . LYS B 1 300 ? -14.406 -28.25 -2.646 1 97.69 300 LYS B O 1
ATOM 6307 N N . PRO B 1 301 ? -14.516 -30.172 -3.818 1 98.19 301 PRO B N 1
ATOM 6308 C CA . PRO B 1 301 ? -14.734 -30.922 -2.584 1 98.19 301 PRO B CA 1
ATOM 6309 C C . PRO B 1 301 ? -13.586 -30.781 -1.593 1 98.19 301 PRO B C 1
ATOM 6311 O O . PRO B 1 301 ? -13.812 -30.75 -0.38 1 98.19 301 PRO B O 1
ATOM 6314 N N . MET B 1 302 ? -12.422 -30.734 -2.133 1 98.31 302 MET B N 1
ATOM 6315 C CA . MET B 1 302 ? -11.25 -30.609 -1.269 1 98.31 302 MET B CA 1
ATOM 6316 C C . MET B 1 302 ? -11.211 -29.234 -0.608 1 98.31 302 MET B C 1
ATOM 6318 O O . MET B 1 302 ? -10.945 -29.125 0.591 1 98.31 302 MET B O 1
ATOM 6322 N N . LEU B 1 303 ? -11.438 -28.141 -1.356 1 98.69 303 LEU B N 1
ATOM 6323 C CA . LEU B 1 303 ? -11.461 -26.797 -0.791 1 98.69 303 LEU B CA 1
ATOM 6324 C C . LEU B 1 303 ? -12.594 -26.641 0.218 1 98.69 303 LEU B C 1
ATOM 6326 O O . LEU B 1 303 ? -12.453 -25.938 1.217 1 98.69 303 LEU B O 1
ATOM 6330 N N . GLN B 1 304 ? -13.703 -27.281 -0.047 1 98.75 304 GLN B N 1
ATOM 6331 C CA . GLN B 1 304 ? -14.82 -27.297 0.898 1 98.75 304 GLN B CA 1
ATOM 6332 C C . GLN B 1 304 ? -14.414 -27.953 2.217 1 98.75 304 GLN B C 1
ATOM 6334 O O . GLN B 1 304 ? -14.781 -27.469 3.291 1 98.75 304 GLN B O 1
ATOM 6339 N N . ARG B 1 305 ? -13.703 -29.031 2.096 1 98.75 305 ARG B N 1
ATOM 6340 C CA . ARG B 1 305 ? -13.219 -29.703 3.305 1 98.75 305 ARG B CA 1
ATOM 6341 C C . ARG B 1 305 ? -12.297 -28.781 4.098 1 98.75 305 ARG B C 1
ATOM 6343 O O . ARG B 1 305 ? -12.406 -28.688 5.324 1 98.75 305 ARG B O 1
ATOM 6350 N N . ILE B 1 306 ? -11.391 -28.109 3.439 1 98.88 306 ILE B N 1
ATOM 6351 C CA . ILE B 1 306 ? -10.516 -27.141 4.09 1 98.88 306 ILE B CA 1
ATOM 6352 C C . ILE B 1 306 ? -11.359 -26.078 4.781 1 98.88 306 ILE B C 1
ATOM 6354 O O . ILE B 1 306 ? -11.102 -25.734 5.938 1 98.88 306 ILE B O 1
ATOM 6358 N N . SER B 1 307 ? -12.359 -25.547 4.074 1 98.75 307 SER B N 1
ATOM 6359 C CA . SER B 1 307 ? -13.258 -24.531 4.613 1 98.75 307 SER B CA 1
ATOM 6360 C C . SER B 1 307 ? -13.969 -25.031 5.867 1 98.75 307 SER B C 1
ATOM 6362 O O . SER B 1 307 ? -14.023 -24.312 6.875 1 98.75 307 SER B O 1
ATOM 6364 N N . ASP B 1 308 ? -14.484 -26.219 5.809 1 98.75 308 ASP B N 1
ATOM 6365 C CA . ASP B 1 308 ? -15.211 -26.797 6.941 1 98.75 308 ASP B CA 1
ATOM 6366 C C . ASP B 1 308 ? -14.297 -26.938 8.156 1 98.75 308 ASP B C 1
ATOM 6368 O O . ASP B 1 308 ? -14.711 -26.672 9.289 1 98.75 308 ASP B O 1
ATOM 6372 N N . LEU B 1 309 ? -13.109 -27.406 7.941 1 98.75 309 LEU B N 1
ATOM 6373 C CA . LEU B 1 309 ? -12.141 -27.531 9.023 1 98.75 309 LEU B CA 1
ATOM 6374 C C . LEU B 1 309 ? -11.859 -26.188 9.664 1 98.75 309 LEU B C 1
ATOM 6376 O O . LEU B 1 309 ? -11.797 -26.078 10.891 1 98.75 309 LEU B O 1
ATOM 6380 N N . CYS B 1 310 ? -11.688 -25.156 8.836 1 98.5 310 CYS B N 1
ATOM 6381 C CA . CYS B 1 310 ? -11.453 -23.797 9.344 1 98.5 310 CYS B CA 1
ATOM 6382 C C . CYS B 1 310 ? -12.641 -23.297 10.148 1 98.5 310 CYS B C 1
ATOM 6384 O O . CYS B 1 310 ? -12.477 -22.781 11.25 1 98.5 310 CYS B O 1
ATOM 6386 N N . ARG B 1 311 ? -13.836 -23.484 9.617 1 97.75 311 ARG B N 1
ATOM 6387 C CA . ARG B 1 311 ? -15.062 -23.062 10.281 1 97.75 311 ARG B CA 1
ATOM 6388 C C . ARG B 1 311 ? -15.195 -23.688 11.656 1 97.75 311 ARG B C 1
ATOM 6390 O O . ARG B 1 311 ? -15.445 -23 12.648 1 97.75 311 ARG B O 1
ATOM 6397 N N . ASN B 1 312 ? -14.961 -24.953 11.719 1 97.56 312 ASN B N 1
ATOM 6398 C CA . ASN B 1 312 ? -15.117 -25.703 12.961 1 97.56 312 ASN B CA 1
ATOM 6399 C C . ASN B 1 312 ? -14.078 -25.281 14 1 97.56 312 ASN B C 1
ATOM 6401 O O . ASN B 1 312 ? -14.367 -25.266 15.195 1 97.56 312 ASN B O 1
ATOM 6405 N N . ALA B 1 313 ? -12.922 -24.953 13.539 1 97.19 313 ALA B N 1
ATOM 6406 C CA . ALA B 1 313 ? -11.828 -24.594 14.438 1 97.19 313 ALA B CA 1
ATOM 6407 C C . ALA B 1 313 ? -11.922 -23.125 14.859 1 97.19 313 ALA B C 1
ATOM 6409 O O . ALA B 1 313 ? -11.336 -22.719 15.859 1 97.19 313 ALA B O 1
ATOM 6410 N N . GLY B 1 314 ? -12.641 -22.312 14.016 1 96.19 314 GLY B N 1
ATOM 6411 C CA . GLY B 1 314 ? -12.719 -20.891 14.25 1 96.19 314 GLY B CA 1
ATOM 6412 C C . GLY B 1 314 ? -11.609 -20.109 13.562 1 96.19 314 GLY B C 1
ATOM 6413 O O . GLY B 1 314 ? -11.242 -19.016 14 1 96.19 314 GLY B O 1
ATOM 6414 N N . ALA B 1 315 ? -10.992 -20.656 12.562 1 97.81 315 ALA B N 1
ATOM 6415 C CA . ALA B 1 315 ? -9.953 -20.016 11.766 1 97.81 315 ALA B CA 1
ATOM 6416 C C . ALA B 1 315 ? -10.539 -19.375 10.508 1 97.81 315 ALA B C 1
ATOM 6418 O O . ALA B 1 315 ? -11.539 -19.859 9.969 1 97.81 315 ALA B O 1
ATOM 6419 N N . TRP B 1 316 ? -9.961 -18.281 10.07 1 98.44 316 TRP B N 1
ATOM 6420 C CA . TRP B 1 316 ? -10.305 -17.719 8.766 1 98.44 316 TRP B CA 1
ATOM 6421 C C . TRP B 1 316 ? -9.742 -18.578 7.637 1 98.44 316 TRP B C 1
ATOM 6423 O O . TRP B 1 316 ? -8.695 -19.219 7.793 1 98.44 316 TRP B O 1
ATOM 6433 N N . LEU B 1 317 ? -10.43 -18.656 6.523 1 98.81 317 LEU B N 1
ATOM 6434 C CA . LEU B 1 317 ? -9.891 -19.141 5.262 1 98.81 317 LEU B CA 1
ATOM 6435 C C . LEU B 1 317 ? -9.727 -17.984 4.266 1 98.81 317 LEU B C 1
ATOM 6437 O O . LEU B 1 317 ? -10.711 -17.344 3.902 1 98.81 317 LEU B O 1
ATOM 6441 N N . VAL B 1 318 ? -8.539 -17.703 3.891 1 98.88 318 VAL B N 1
ATOM 6442 C CA . VAL B 1 318 ? -8.25 -16.688 2.875 1 98.88 318 VAL B CA 1
ATOM 6443 C C . VAL B 1 318 ? -7.883 -17.375 1.561 1 98.88 318 VAL B C 1
ATOM 6445 O O . VAL B 1 318 ? -6.902 -18.125 1.496 1 98.88 318 VAL B O 1
ATOM 6448 N N . VAL B 1 319 ? -8.617 -17.109 0.509 1 98.94 319 VAL B N 1
ATOM 6449 C CA . VAL B 1 319 ? -8.375 -17.719 -0.793 1 98.94 319 VAL B CA 1
ATOM 6450 C C . VAL B 1 319 ? -7.977 -16.641 -1.804 1 98.94 319 VAL B C 1
ATOM 6452 O O . VAL B 1 319 ? -8.742 -15.711 -2.061 1 98.94 319 VAL B O 1
ATOM 6455 N N . ASP B 1 320 ? -6.82 -16.75 -2.303 1 98.88 320 ASP B N 1
ATOM 6456 C CA . ASP B 1 320 ? -6.355 -15.875 -3.383 1 98.88 320 ASP B CA 1
ATOM 6457 C C . ASP B 1 320 ? -6.777 -16.422 -4.746 1 98.88 320 ASP B C 1
ATOM 6459 O O . ASP B 1 320 ? -6.285 -17.469 -5.184 1 98.88 320 ASP B O 1
ATOM 6463 N N . ASN B 1 321 ? -7.668 -15.656 -5.414 1 98.88 321 ASN B N 1
ATOM 6464 C CA . ASN B 1 321 ? -8.242 -16.062 -6.691 1 98.88 321 ASN B CA 1
ATOM 6465 C C . ASN B 1 321 ? -7.656 -15.273 -7.852 1 98.88 321 ASN B C 1
ATOM 6467 O O . ASN B 1 321 ? -8.32 -15.062 -8.867 1 98.88 321 ASN B O 1
ATOM 6471 N N . THR B 1 322 ? -6.457 -14.766 -7.684 1 98.56 322 THR B N 1
ATOM 6472 C CA . THR B 1 322 ? -5.781 -13.922 -8.664 1 98.56 322 THR B CA 1
ATOM 6473 C C . THR B 1 322 ? -5.883 -14.523 -10.062 1 98.56 322 THR B C 1
ATOM 6475 O O . THR B 1 322 ? -5.984 -13.789 -11.047 1 98.56 322 THR B O 1
ATOM 6478 N N . TYR B 1 323 ? -5.926 -15.836 -10.172 1 98.56 323 TYR B N 1
ATOM 6479 C CA . TYR B 1 323 ? -5.855 -16.516 -11.461 1 98.56 323 TYR B CA 1
ATOM 6480 C C . TYR B 1 323 ? -7.188 -17.156 -11.805 1 98.56 323 TYR B C 1
ATOM 6482 O O . TYR B 1 323 ? -7.223 -18.172 -12.516 1 98.56 323 TYR B O 1
ATOM 6490 N N . GLU B 1 324 ? -8.281 -16.609 -11.383 1 98.31 324 GLU B N 1
ATOM 6491 C CA . GLU B 1 324 ? -9.609 -17.188 -11.516 1 98.31 324 GLU B CA 1
ATOM 6492 C C . GLU B 1 324 ? -9.938 -17.5 -12.977 1 98.31 324 GLU B C 1
ATOM 6494 O O . GLU B 1 324 ? -10.68 -18.422 -13.273 1 98.31 324 GLU B O 1
ATOM 6499 N N . TYR B 1 325 ? -9.391 -16.781 -13.953 1 98.06 325 TYR B N 1
ATOM 6500 C CA . TYR B 1 325 ? -9.75 -16.938 -15.359 1 98.06 325 TYR B CA 1
ATOM 6501 C C . TYR B 1 325 ? -8.781 -17.875 -16.062 1 98.06 325 TYR B C 1
ATOM 6503 O O . TYR B 1 325 ? -9.039 -18.328 -17.172 1 98.06 325 TYR B O 1
ATOM 6511 N N . PHE B 1 326 ? -7.695 -18.125 -15.484 1 98.44 326 PHE B N 1
ATOM 6512 C CA . PHE B 1 326 ? -6.648 -18.938 -16.109 1 98.44 326 PHE B CA 1
ATOM 6513 C C . PHE B 1 326 ? -6.875 -20.422 -15.844 1 98.44 326 PHE B C 1
ATOM 6515 O O . PHE B 1 326 ? -6.137 -21.031 -15.078 1 98.44 326 PHE B O 1
ATOM 6522 N N . MET B 1 327 ? -7.887 -20.922 -16.484 1 97.56 327 MET B N 1
ATOM 6523 C CA . MET B 1 327 ? -8.289 -22.328 -16.422 1 97.56 327 MET B CA 1
ATOM 6524 C C . MET B 1 327 ? -8.141 -22.984 -17.797 1 97.56 327 MET B C 1
ATOM 6526 O O . MET B 1 327 ? -8.43 -22.375 -18.812 1 97.56 327 MET B O 1
ATOM 6530 N N . TYR B 1 328 ? -7.742 -24.219 -17.75 1 96.81 328 TYR B N 1
ATOM 6531 C CA . TYR B 1 328 ? -7.449 -24.922 -18.984 1 96.81 328 TYR B CA 1
ATOM 6532 C C . TYR B 1 328 ? -8.203 -26.25 -19.047 1 96.81 328 TYR B C 1
ATOM 6534 O O . TYR B 1 328 ? -8.797 -26.688 -18.062 1 96.81 328 TYR B O 1
ATOM 6542 N N . ASP B 1 329 ? -8.258 -26.828 -20.219 1 94.12 329 ASP B N 1
ATOM 6543 C CA . ASP B 1 329 ? -8.805 -28.156 -20.469 1 94.12 329 ASP B CA 1
ATOM 6544 C C . ASP B 1 329 ? -10.234 -28.266 -19.969 1 94.12 329 ASP B C 1
ATOM 6546 O O . ASP B 1 329 ? -10.594 -29.234 -19.297 1 94.12 329 ASP B O 1
ATOM 6550 N N . LYS B 1 330 ? -11.008 -27.234 -20.062 1 89.88 330 LYS B N 1
ATOM 6551 C CA . LYS B 1 330 ? -12.445 -27.172 -19.797 1 89.88 330 LYS B CA 1
ATOM 6552 C C . LYS B 1 330 ? -12.734 -27.141 -18.312 1 89.88 330 LYS B C 1
ATOM 6554 O O . LYS B 1 330 ? -13.867 -27.344 -17.875 1 89.88 330 LYS B O 1
ATOM 6559 N N . MET B 1 331 ? -11.68 -26.953 -17.531 1 92.75 331 MET B N 1
ATOM 6560 C CA . MET B 1 331 ? -11.906 -26.75 -16.109 1 92.75 331 MET B CA 1
ATOM 6561 C C . MET B 1 331 ? -12.5 -25.375 -15.852 1 92.75 331 MET B C 1
ATOM 6563 O O . MET B 1 331 ? -12.203 -24.422 -16.578 1 92.75 331 MET B O 1
ATOM 6567 N N . GLU B 1 332 ? -13.32 -25.328 -14.836 1 93.88 332 GLU B N 1
ATOM 6568 C CA . GLU B 1 332 ? -13.961 -24.062 -14.477 1 93.88 332 GLU B CA 1
ATOM 6569 C C . GLU B 1 332 ? -13.625 -23.656 -13.047 1 93.88 332 GLU B C 1
ATOM 6571 O O . GLU B 1 332 ? -13.641 -24.5 -12.141 1 93.88 332 GLU B O 1
ATOM 6576 N N . HIS B 1 333 ? -13.367 -22.422 -12.898 1 97.5 333 HIS B N 1
ATOM 6577 C CA . HIS B 1 333 ? -13.062 -21.891 -11.578 1 97.5 333 HIS B CA 1
ATOM 6578 C C . HIS B 1 333 ? -14.32 -21.781 -10.727 1 97.5 333 HIS B C 1
ATOM 6580 O O . HIS B 1 333 ? -15.43 -21.703 -11.25 1 97.5 333 HIS B O 1
ATOM 6586 N N . TYR B 1 334 ? -14.133 -21.812 -9.406 1 97.94 334 TYR B N 1
ATOM 6587 C CA . TYR B 1 334 ? -15.203 -21.641 -8.43 1 97.94 334 TYR B CA 1
ATOM 6588 C C . TYR B 1 334 ? -14.695 -20.891 -7.207 1 97.94 334 TYR B C 1
ATOM 6590 O O . TYR B 1 334 ? -13.492 -20.828 -6.953 1 97.94 334 TYR B O 1
ATOM 6598 N N . CYS B 1 335 ? -15.57 -20.219 -6.516 1 98.56 335 CYS B N 1
ATOM 6599 C CA . CYS B 1 335 ? -15.297 -19.641 -5.207 1 98.56 335 CYS B CA 1
ATOM 6600 C C . CYS B 1 335 ? -16.219 -20.234 -4.145 1 98.56 335 CYS B C 1
ATOM 6602 O O . CYS B 1 335 ? -17.281 -20.75 -4.457 1 98.56 335 CYS B O 1
ATOM 6604 N N . LEU B 1 336 ? -15.734 -20.219 -2.918 1 98.5 336 LEU B N 1
ATOM 6605 C CA . LEU B 1 336 ? -16.562 -20.516 -1.762 1 98.5 336 LEU B CA 1
ATOM 6606 C C . LEU B 1 336 ? -16.953 -19.25 -1.02 1 98.5 336 LEU B C 1
ATOM 6608 O O . LEU B 1 336 ? -16.234 -18.25 -1.069 1 98.5 336 LEU B O 1
ATOM 6612 N N . GLU B 1 337 ? -18.109 -19.266 -0.443 1 98.12 337 GLU B N 1
ATOM 6613 C CA . GLU B 1 337 ? -18.594 -18.141 0.349 1 98.12 337 GLU B CA 1
ATOM 6614 C C . GLU B 1 337 ? -19.109 -18.609 1.71 1 98.12 337 GLU B C 1
ATOM 6616 O O . GLU B 1 337 ? -19.875 -19.562 1.796 1 98.12 337 GLU B O 1
ATOM 6621 N N . ASP B 1 338 ? -18.672 -17.984 2.748 1 97.19 338 ASP B N 1
ATOM 6622 C CA . ASP B 1 338 ? -19.125 -18.172 4.125 1 97.19 338 ASP B CA 1
ATOM 6623 C C . ASP B 1 338 ? -18.641 -17.031 5.02 1 97.19 338 ASP B C 1
ATOM 6625 O O . ASP B 1 338 ? -17.875 -16.172 4.574 1 97.19 338 ASP B O 1
ATOM 6629 N N . ASP B 1 339 ? -19.031 -17.016 6.277 1 95.94 339 ASP B N 1
ATOM 6630 C CA . ASP B 1 339 ? -18.75 -15.898 7.18 1 95.94 339 ASP B CA 1
ATOM 6631 C C . ASP B 1 339 ? -17.297 -15.898 7.625 1 95.94 339 ASP B C 1
ATOM 6633 O O . ASP B 1 339 ? -16.797 -14.906 8.172 1 95.94 339 ASP B O 1
ATOM 6637 N N . HIS B 1 340 ? -16.578 -17.062 7.348 1 97.19 340 HIS B N 1
ATOM 6638 C CA . HIS B 1 340 ? -15.172 -17.156 7.754 1 97.19 340 HIS B CA 1
ATOM 6639 C C . HIS B 1 340 ? -14.242 -17.156 6.547 1 97.19 340 HIS B C 1
ATOM 6641 O O . HIS B 1 340 ? -13.039 -17.391 6.68 1 97.19 340 HIS B O 1
ATOM 6647 N N . ILE B 1 341 ? -14.781 -16.859 5.301 1 98.5 341 ILE B N 1
ATOM 6648 C CA . ILE B 1 341 ? -13.984 -16.953 4.078 1 98.5 341 ILE B CA 1
ATOM 6649 C C . ILE B 1 341 ? -13.773 -15.562 3.494 1 98.5 341 ILE B C 1
ATOM 6651 O O . ILE B 1 341 ? -14.719 -14.781 3.363 1 98.5 341 ILE B O 1
ATOM 6655 N N . VAL B 1 342 ? -12.578 -15.234 3.205 1 98.75 342 VAL B N 1
ATOM 6656 C CA . VAL B 1 342 ? -12.219 -14.016 2.494 1 98.75 342 VAL B CA 1
ATOM 6657 C C . VAL B 1 342 ? -11.57 -14.367 1.155 1 98.75 342 VAL B C 1
ATOM 6659 O O . VAL B 1 342 ? -10.688 -15.227 1.093 1 98.75 342 VAL B O 1
ATOM 6662 N N . ASN B 1 343 ? -12.008 -13.734 0.098 1 98.94 343 ASN B N 1
ATOM 6663 C CA . ASN B 1 343 ? -11.484 -13.969 -1.244 1 98.94 343 ASN B CA 1
ATOM 6664 C C . ASN B 1 343 ? -10.719 -12.758 -1.762 1 98.94 343 ASN B C 1
ATOM 6666 O O . ASN B 1 343 ? -11.133 -11.617 -1.553 1 98.94 343 ASN B O 1
ATOM 6670 N N . LEU B 1 344 ? -9.602 -12.984 -2.381 1 98.88 344 LEU B N 1
ATOM 6671 C CA . LEU B 1 344 ? -8.781 -11.953 -3.01 1 98.88 344 LEU B CA 1
ATOM 6672 C C . LEU B 1 344 ? -8.812 -12.086 -4.531 1 98.88 344 LEU B C 1
ATOM 6674 O O . LEU B 1 344 ? -8.805 -13.195 -5.062 1 98.88 344 LEU B O 1
ATOM 6678 N N . PHE B 1 345 ? -8.805 -10.938 -5.168 1 98.88 345 PHE B N 1
ATOM 6679 C CA . PHE B 1 345 ? -8.789 -10.875 -6.625 1 98.88 345 PHE B CA 1
ATOM 6680 C C . PHE B 1 345 ? -7.82 -9.805 -7.113 1 98.88 345 PHE B C 1
ATOM 6682 O O . PHE B 1 345 ? -7.426 -8.922 -6.348 1 98.88 345 PHE B O 1
ATOM 6689 N N . SER B 1 346 ? -7.43 -9.898 -8.367 1 98.38 346 SER B N 1
ATOM 6690 C CA . SER B 1 346 ? -6.484 -8.953 -8.953 1 98.38 346 SER B CA 1
ATOM 6691 C C . SER B 1 346 ? -6.848 -8.641 -10.406 1 98.38 346 SER B C 1
ATOM 6693 O O . SER B 1 346 ? -7.387 -9.492 -11.109 1 98.38 346 SER B O 1
ATOM 6695 N N . PHE B 1 347 ? -6.566 -7.441 -10.852 1 98.69 347 PHE B N 1
ATOM 6696 C CA . PHE B 1 347 ? -6.707 -7.062 -12.25 1 98.69 347 PHE B CA 1
ATOM 6697 C C . PHE B 1 347 ? -5.387 -7.227 -12.992 1 98.69 347 PHE B C 1
ATOM 6699 O O . PHE B 1 347 ? -5.328 -7.059 -14.211 1 98.69 347 PHE B O 1
ATOM 6706 N N . SER B 1 348 ? -4.34 -7.562 -12.305 1 98.19 348 SER B N 1
ATOM 6707 C CA . SER B 1 348 ? -2.988 -7.547 -12.859 1 98.19 348 SER B CA 1
ATOM 6708 C C . SER B 1 348 ? -2.854 -8.531 -14.016 1 98.19 348 SER B C 1
ATOM 6710 O O . SER B 1 348 ? -2.289 -8.195 -15.062 1 98.19 348 SER B O 1
ATOM 6712 N N . LYS B 1 349 ? -3.381 -9.742 -13.836 1 97.56 349 LYS B N 1
ATOM 6713 C CA . LYS B 1 349 ? -3.102 -10.797 -14.805 1 97.56 349 LYS B CA 1
ATOM 6714 C C . LYS B 1 349 ? -4.215 -10.906 -15.836 1 97.56 349 LYS B C 1
ATOM 6716 O O . LYS B 1 349 ? -3.996 -10.641 -17.016 1 97.56 349 LYS B O 1
ATOM 6721 N N . ALA B 1 350 ? -5.434 -11.031 -15.398 1 97.5 350 ALA B N 1
ATOM 6722 C CA . ALA B 1 350 ? -6.547 -11.234 -16.312 1 97.5 350 ALA B CA 1
ATOM 6723 C C . ALA B 1 350 ? -6.645 -10.086 -17.312 1 97.5 350 ALA B C 1
ATOM 6725 O O . ALA B 1 350 ? -6.844 -10.312 -18.516 1 97.5 350 ALA B O 1
ATOM 6726 N N . TYR B 1 351 ? -6.418 -8.867 -16.859 1 98.31 351 TYR B N 1
ATOM 6727 C CA . TYR B 1 351 ? -6.656 -7.711 -17.719 1 98.31 351 TYR B CA 1
ATOM 6728 C C . TYR B 1 351 ? -5.344 -7.035 -18.094 1 98.31 351 TYR B C 1
ATOM 6730 O O . TYR B 1 351 ? -5.344 -5.941 -18.672 1 98.31 351 TYR B O 1
ATOM 6738 N N . GLY B 1 352 ? -4.215 -7.652 -17.766 1 98.12 352 GLY B N 1
ATOM 6739 C CA . GLY B 1 352 ? -2.934 -7.07 -18.125 1 98.12 352 GLY B CA 1
ATOM 6740 C C . GLY B 1 352 ? -2.686 -5.723 -17.469 1 98.12 352 GLY B C 1
ATOM 6741 O O . GLY B 1 352 ? -2.139 -4.812 -18.094 1 98.12 352 GLY B O 1
ATOM 6742 N N . MET B 1 353 ? -3.062 -5.582 -16.219 1 98.5 353 MET B N 1
ATOM 6743 C CA . MET B 1 353 ? -3.014 -4.293 -15.523 1 98.5 353 MET B CA 1
ATOM 6744 C C . MET B 1 353 ? -1.939 -4.293 -14.445 1 98.5 353 MET B C 1
ATOM 6746 O O . MET B 1 353 ? -2.125 -3.703 -13.375 1 98.5 353 MET B O 1
ATOM 6750 N N . MET B 1 354 ? -0.813 -4.977 -14.695 1 98.06 354 MET B N 1
ATOM 6751 C CA . MET B 1 354 ? 0.207 -5.137 -13.664 1 98.06 354 MET B CA 1
ATOM 6752 C C . MET B 1 354 ? 0.714 -3.781 -13.188 1 98.06 354 MET B C 1
ATOM 6754 O O . MET B 1 354 ? 0.83 -3.547 -11.984 1 98.06 354 MET B O 1
ATOM 6758 N N . GLY B 1 355 ? 0.907 -2.824 -14.086 1 98.12 355 GLY B N 1
ATOM 6759 C CA . GLY B 1 355 ? 1.49 -1.536 -13.742 1 98.12 355 GLY B CA 1
ATOM 6760 C C . GLY B 1 355 ? 0.48 -0.555 -13.18 1 98.12 355 GLY B C 1
ATOM 6761 O O . GLY B 1 355 ? 0.849 0.529 -12.727 1 98.12 355 GLY B O 1
ATOM 6762 N N . TRP B 1 356 ? -0.775 -0.894 -13.172 1 98.62 356 TRP B N 1
ATOM 6763 C CA . TRP B 1 356 ? -1.842 -0.001 -12.734 1 98.62 356 TRP B CA 1
ATOM 6764 C C . TRP B 1 356 ? -2.191 -0.25 -11.273 1 98.62 356 TRP B C 1
ATOM 6766 O O . TRP B 1 356 ? -2.793 0.604 -10.617 1 98.62 356 TRP B O 1
ATOM 6776 N N . ARG B 1 357 ? -1.835 -1.429 -10.75 1 98.31 357 ARG B N 1
ATOM 6777 C CA . ARG B 1 357 ? -1.882 -1.816 -9.344 1 98.31 357 ARG B CA 1
ATOM 6778 C C . ARG B 1 357 ? -3.305 -1.734 -8.805 1 98.31 357 ARG B C 1
ATOM 6780 O O . ARG B 1 357 ? -3.586 -0.944 -7.898 1 98.31 357 ARG B O 1
ATOM 6787 N N . VAL B 1 358 ? -4.184 -2.58 -9.273 1 98.81 358 VAL B N 1
ATOM 6788 C CA . VAL B 1 358 ? -5.555 -2.619 -8.773 1 98.81 358 VAL B CA 1
ATOM 6789 C C . VAL B 1 358 ? -5.934 -4.055 -8.414 1 98.81 358 VAL B C 1
ATOM 6791 O O . VAL B 1 358 ? -5.734 -4.973 -9.219 1 98.81 358 VAL B O 1
ATOM 6794 N N . GLY B 1 359 ? -6.367 -4.312 -7.285 1 98.75 359 GLY B N 1
ATOM 6795 C CA . GLY B 1 359 ? -6.973 -5.535 -6.785 1 98.75 359 GLY B CA 1
ATOM 6796 C C . GLY B 1 359 ? -8.148 -5.285 -5.859 1 98.75 359 GLY B C 1
ATOM 6797 O O . GLY B 1 359 ? -8.633 -4.156 -5.754 1 98.75 359 GLY B O 1
ATOM 6798 N N . TYR B 1 360 ? -8.656 -6.332 -5.266 1 98.88 360 TYR B N 1
ATOM 6799 C CA . TYR B 1 360 ? -9.75 -6.102 -4.332 1 98.88 360 TYR B CA 1
ATOM 6800 C C . TYR B 1 360 ? -9.961 -7.305 -3.422 1 98.88 360 TYR B C 1
ATOM 6802 O O . TYR B 1 360 ? -9.531 -8.414 -3.744 1 98.88 360 TYR B O 1
ATOM 6810 N N . ILE B 1 361 ? -10.531 -7.043 -2.289 1 98.88 361 ILE B N 1
ATOM 6811 C CA . ILE B 1 361 ? -10.938 -8.023 -1.284 1 98.88 361 ILE B CA 1
ATOM 6812 C C . ILE B 1 361 ? -12.453 -8.219 -1.339 1 98.88 361 ILE B C 1
ATOM 6814 O O . ILE B 1 361 ? -13.211 -7.25 -1.377 1 98.88 361 ILE B O 1
ATOM 6818 N N . ALA B 1 362 ? -12.891 -9.375 -1.458 1 98.88 362 ALA B N 1
ATOM 6819 C CA . ALA B 1 362 ? -14.273 -9.75 -1.188 1 98.88 362 ALA B CA 1
ATOM 6820 C C . ALA B 1 362 ? -14.406 -10.43 0.172 1 98.88 362 ALA B C 1
ATOM 6822 O O . ALA B 1 362 ? -13.906 -11.539 0.368 1 98.88 362 ALA B O 1
ATOM 6823 N N . TYR B 1 363 ? -15.039 -9.812 1.113 1 98.31 363 TYR B N 1
ATOM 6824 C CA . TYR B 1 363 ? -15.125 -10.297 2.486 1 98.31 363 TYR B CA 1
ATOM 6825 C C . TYR B 1 363 ? -16.578 -10.406 2.936 1 98.31 363 TYR B C 1
ATOM 6827 O O . TYR B 1 363 ? -17.453 -9.742 2.379 1 98.31 363 TYR B O 1
ATOM 6835 N N . PRO B 1 364 ? -16.875 -11.25 3.936 1 97.44 364 PRO B N 1
ATOM 6836 C CA . PRO B 1 364 ? -18.266 -11.438 4.352 1 97.44 364 PRO B CA 1
ATOM 6837 C C . PRO B 1 364 ? -18.891 -10.156 4.887 1 97.44 364 PRO B C 1
ATOM 6839 O O . PRO B 1 364 ? -18.375 -9.555 5.836 1 97.44 364 PRO B O 1
ATOM 6842 N N . SER B 1 365 ? -20 -9.789 4.406 1 94.81 365 SER B N 1
ATOM 6843 C CA . SER B 1 365 ? -20.688 -8.547 4.75 1 94.81 365 SER B CA 1
ATOM 6844 C C . SER B 1 365 ? -21.125 -8.547 6.211 1 94.81 365 SER B C 1
ATOM 6846 O O . SER B 1 365 ? -21.188 -7.488 6.844 1 94.81 365 SER B O 1
ATOM 6848 N N . GLU B 1 366 ? -21.375 -9.68 6.707 1 89.88 366 GLU B N 1
ATOM 6849 C CA . GLU B 1 366 ? -21.984 -9.766 8.031 1 89.88 366 GLU B CA 1
ATOM 6850 C C . GLU B 1 366 ? -20.938 -10 9.109 1 89.88 366 GLU B C 1
ATOM 6852 O O . GLU B 1 366 ? -21.266 -10.141 10.289 1 89.88 366 GLU B O 1
ATOM 6857 N N . ALA B 1 367 ? -19.75 -10.148 8.703 1 88.12 367 ALA B N 1
ATOM 6858 C CA . ALA B 1 367 ? -18.703 -10.305 9.727 1 88.12 367 ALA B CA 1
ATOM 6859 C C . ALA B 1 367 ? -18.562 -9.023 10.547 1 88.12 367 ALA B C 1
ATOM 6861 O O . ALA B 1 367 ? -18.109 -7.996 10.039 1 88.12 367 ALA B O 1
ATOM 6862 N N . ASP B 1 368 ? -18.859 -9.062 11.758 1 84.06 368 ASP B N 1
ATOM 6863 C CA . ASP B 1 368 ? -18.969 -7.895 12.625 1 84.06 368 ASP B CA 1
ATOM 6864 C C . ASP B 1 368 ? -17.625 -7.152 12.711 1 84.06 368 ASP B C 1
ATOM 6866 O O . ASP B 1 368 ? -16.609 -7.75 13.031 1 84.06 368 ASP B O 1
ATOM 6870 N N . GLY B 1 369 ? -17.734 -5.969 12.344 1 90.06 369 GLY B N 1
ATOM 6871 C CA . GLY B 1 369 ? -16.609 -5.059 12.547 1 90.06 369 GLY B CA 1
ATOM 6872 C C . GLY B 1 369 ? -15.531 -5.195 11.492 1 90.06 369 GLY B C 1
ATOM 6873 O O . GLY B 1 369 ? -14.578 -4.418 11.469 1 90.06 369 GLY B O 1
ATOM 6874 N N . PHE B 1 370 ? -15.633 -6.191 10.641 1 94.62 370 PHE B N 1
ATOM 6875 C CA . PHE B 1 370 ? -14.57 -6.5 9.695 1 94.62 370 PHE B CA 1
ATOM 6876 C C . PHE B 1 370 ? -14.297 -5.309 8.781 1 94.62 370 PHE B C 1
ATOM 6878 O O . PHE B 1 370 ? -13.141 -4.914 8.602 1 94.62 370 PHE B O 1
ATOM 6885 N N . HIS B 1 371 ? -15.297 -4.723 8.25 1 94.06 371 HIS B N 1
ATOM 6886 C CA . HIS B 1 371 ? -15.156 -3.598 7.328 1 94.06 371 HIS B CA 1
ATOM 6887 C C . HIS B 1 371 ? -14.453 -2.42 8 1 94.06 371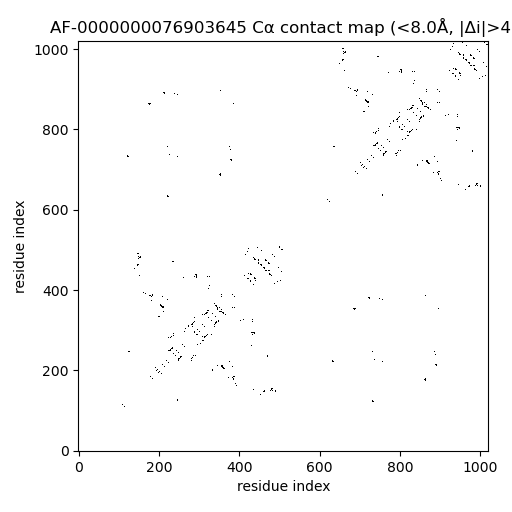 HIS B C 1
ATOM 6889 O O . HIS B 1 371 ? -13.57 -1.802 7.406 1 94.06 371 HIS B O 1
ATOM 6895 N N . ALA B 1 372 ? -14.859 -2.098 9.18 1 93.06 372 ALA B N 1
ATOM 6896 C CA . ALA B 1 372 ? -14.297 -0.964 9.906 1 93.06 372 ALA B CA 1
ATOM 6897 C C . ALA B 1 372 ? -12.797 -1.148 10.133 1 93.06 372 ALA B C 1
ATOM 6899 O O . ALA B 1 372 ? -12.023 -0.195 10.023 1 93.06 372 ALA B O 1
ATOM 6900 N N . GLN B 1 373 ? -12.391 -2.363 10.461 1 95.75 373 GLN B N 1
ATOM 6901 C CA . GLN B 1 373 ? -10.977 -2.637 10.688 1 95.75 373 GLN B CA 1
ATOM 6902 C C . GLN B 1 373 ? -10.188 -2.57 9.383 1 95.75 373 GLN B C 1
ATOM 6904 O O . GLN B 1 373 ? -9.086 -2.016 9.344 1 95.75 373 GLN B O 1
ATOM 6909 N N . LEU B 1 374 ? -10.789 -3.107 8.32 1 96.94 374 LEU B N 1
ATOM 6910 C CA . LEU B 1 374 ? -10.156 -3.025 7.012 1 96.94 374 LEU B CA 1
ATOM 6911 C C . LEU B 1 374 ? -9.945 -1.572 6.598 1 96.94 374 LEU B C 1
ATOM 6913 O O . LEU B 1 374 ? -8.922 -1.236 5.996 1 96.94 374 LEU B O 1
ATOM 6917 N N . LEU B 1 375 ? -10.859 -0.78 6.918 1 95.62 375 LEU B N 1
ATOM 6918 C CA . LEU B 1 375 ? -10.805 0.628 6.543 1 95.62 375 LEU B CA 1
ATOM 6919 C C . LEU B 1 375 ? -9.656 1.334 7.254 1 95.62 375 LEU B C 1
ATOM 6921 O O . LEU B 1 375 ? -9.016 2.223 6.688 1 95.62 375 LEU B O 1
ATOM 6925 N N . LYS B 1 376 ? -9.406 1.009 8.492 1 96.31 376 LYS B N 1
ATOM 6926 C CA . LYS B 1 376 ? -8.289 1.584 9.234 1 96.31 376 LYS B CA 1
ATOM 6927 C C . LYS B 1 376 ? -6.965 1.325 8.523 1 96.31 376 LYS B C 1
ATOM 6929 O O . LYS B 1 376 ? -6.16 2.244 8.344 1 96.31 376 LYS B O 1
ATOM 6934 N N . VAL B 1 377 ? -6.797 0.083 8.109 1 98.06 377 VAL B N 1
ATOM 6935 C CA . VAL B 1 377 ? -5.555 -0.306 7.449 1 98.06 377 VAL B CA 1
ATOM 6936 C C . VAL B 1 377 ? -5.465 0.365 6.082 1 98.06 377 VAL B C 1
ATOM 6938 O O . VAL B 1 377 ? -4.426 0.929 5.727 1 98.06 377 VAL B O 1
ATOM 6941 N N . GLN B 1 378 ? -6.543 0.363 5.359 1 97.81 378 GLN B N 1
ATOM 6942 C CA . GLN B 1 378 ? -6.613 0.939 4.02 1 97.81 378 GLN B CA 1
ATOM 6943 C C . GLN B 1 378 ? -6.305 2.434 4.051 1 97.81 378 GLN B C 1
ATOM 6945 O O . GLN B 1 378 ? -5.531 2.93 3.229 1 97.81 378 GLN B O 1
ATOM 6950 N N . ASP B 1 379 ? -6.836 3.111 4.926 1 96.25 379 ASP B N 1
ATOM 6951 C CA . ASP B 1 379 ? -6.684 4.559 5.039 1 96.25 379 ASP B CA 1
ATOM 6952 C C . ASP B 1 379 ? -5.227 4.938 5.297 1 96.25 379 ASP B C 1
ATOM 6954 O O . ASP B 1 379 ? -4.773 6.008 4.883 1 96.25 379 ASP B O 1
ATOM 6958 N N . ASN B 1 380 ? -4.527 4.066 5.953 1 97.31 380 ASN B N 1
ATOM 6959 C CA . ASN B 1 380 ? -3.182 4.422 6.391 1 97.31 380 ASN B CA 1
ATOM 6960 C C . ASN B 1 380 ? -2.127 3.951 5.395 1 97.31 380 ASN B C 1
ATOM 6962 O O . ASN B 1 380 ? -0.979 4.398 5.441 1 97.31 380 ASN B O 1
ATOM 6966 N N . ILE B 1 381 ? -2.504 3.051 4.559 1 97.88 381 ILE B N 1
ATOM 6967 C CA . ILE B 1 381 ? -1.513 2.598 3.59 1 97.88 381 ILE B CA 1
ATOM 6968 C C . ILE B 1 381 ? -1.653 3.396 2.295 1 97.88 381 ILE B C 1
ATOM 6970 O O . ILE B 1 381 ? -0.986 4.418 2.113 1 97.88 381 ILE B O 1
ATOM 6974 N N . PRO B 1 382 ? -2.588 3.131 1.497 1 95.81 382 PRO B N 1
ATOM 6975 C CA . PRO B 1 382 ? -2.631 3.986 0.31 1 95.81 382 PRO B CA 1
ATOM 6976 C C . PRO B 1 382 ? -3.717 5.059 0.394 1 95.81 382 PRO B C 1
ATOM 6978 O O . PRO B 1 382 ? -3.826 5.902 -0.5 1 95.81 382 PRO B O 1
ATOM 6981 N N . ILE B 1 383 ? -4.512 5.172 1.47 1 94.56 383 ILE B N 1
ATOM 6982 C CA . ILE B 1 383 ? -5.766 5.914 1.551 1 94.56 383 ILE B CA 1
ATOM 6983 C C . ILE B 1 383 ? -6.793 5.289 0.606 1 94.56 383 ILE B C 1
ATOM 6985 O O . ILE B 1 383 ? -7.73 4.629 1.051 1 94.56 383 ILE B O 1
ATOM 6989 N N . CYS B 1 384 ? -6.543 5.395 -0.597 1 95.75 384 CYS B N 1
ATOM 6990 C CA . CYS B 1 384 ? -7.312 4.715 -1.635 1 95.75 384 CYS B CA 1
ATOM 6991 C C . CYS B 1 384 ? -6.414 4.297 -2.793 1 95.75 384 CYS B C 1
ATOM 6993 O O . CYS B 1 384 ? -5.309 4.824 -2.949 1 95.75 384 CYS B O 1
ATOM 6995 N N . ALA B 1 385 ? -6.844 3.254 -3.508 1 97.94 385 ALA B N 1
ATOM 6996 C CA . ALA B 1 385 ? -6.148 2.934 -4.75 1 97.94 385 ALA B CA 1
ATOM 6997 C C . ALA B 1 385 ? -6.191 4.109 -5.723 1 97.94 385 ALA B C 1
ATOM 6999 O O . ALA B 1 385 ? -7.09 4.949 -5.652 1 97.94 385 ALA B O 1
ATOM 7000 N N . SER B 1 386 ? -5.176 4.191 -6.598 1 98.5 386 SER B N 1
ATOM 7001 C CA . SER B 1 386 ? -5.141 5.293 -7.555 1 98.5 386 SER B CA 1
ATOM 7002 C C . SER B 1 386 ? -6.453 5.398 -8.328 1 98.5 386 SER B C 1
ATOM 7004 O O . SER B 1 386 ? -7.023 4.387 -8.727 1 98.5 386 SER B O 1
ATOM 7006 N N . ILE B 1 387 ? -6.949 6.598 -8.539 1 98.62 387 ILE B N 1
ATOM 7007 C CA . ILE B 1 387 ? -8.258 6.816 -9.141 1 98.62 387 ILE B CA 1
ATOM 7008 C C . ILE B 1 387 ? -8.234 6.387 -10.602 1 98.62 387 ILE B C 1
ATOM 7010 O O . ILE B 1 387 ? -9.148 5.707 -11.07 1 98.62 387 ILE B O 1
ATOM 7014 N N . ILE B 1 388 ? -7.219 6.715 -11.32 1 98.56 388 ILE B N 1
ATOM 7015 C CA . ILE B 1 388 ? -7.121 6.387 -12.734 1 98.56 388 ILE B CA 1
ATOM 7016 C C . ILE B 1 388 ? -7.055 4.871 -12.914 1 98.56 388 ILE B C 1
ATOM 7018 O O . ILE B 1 388 ? -7.621 4.32 -13.859 1 98.56 388 ILE B O 1
ATOM 7022 N N . GLY B 1 389 ? -6.316 4.18 -12.047 1 98.62 389 GLY B N 1
ATOM 7023 C CA . GLY B 1 389 ? -6.297 2.727 -12.07 1 98.62 389 GLY B CA 1
ATOM 7024 C C . GLY B 1 389 ? -7.656 2.107 -11.82 1 98.62 389 GLY B C 1
ATOM 7025 O O . GLY B 1 389 ? -8.039 1.15 -12.492 1 98.62 389 GLY B O 1
ATOM 7026 N N . GLN B 1 390 ? -8.383 2.623 -10.883 1 98.81 390 GLN B N 1
ATOM 7027 C CA . GLN B 1 390 ? -9.727 2.131 -10.586 1 98.81 390 GLN B CA 1
ATOM 7028 C C . GLN B 1 390 ? -10.664 2.334 -11.766 1 98.81 390 GLN B C 1
ATOM 7030 O O . GLN B 1 390 ? -11.492 1.47 -12.062 1 98.81 390 GLN B O 1
ATOM 7035 N N . ARG B 1 391 ? -10.547 3.496 -12.398 1 98.75 391 ARG B N 1
ATOM 7036 C CA . ARG B 1 391 ? -11.367 3.756 -13.578 1 98.75 391 ARG B CA 1
ATOM 7037 C C . ARG B 1 391 ? -11.031 2.781 -14.703 1 98.75 391 ARG B C 1
ATOM 7039 O O . ARG B 1 391 ? -11.93 2.283 -15.383 1 98.75 391 ARG B O 1
ATOM 7046 N N . LEU B 1 392 ? -9.758 2.533 -14.883 1 98.75 392 LEU B N 1
ATOM 7047 C CA . LEU B 1 392 ? -9.383 1.534 -15.875 1 98.75 392 LEU B CA 1
ATOM 7048 C C . LEU B 1 392 ? -9.984 0.176 -15.539 1 98.75 392 LEU B C 1
ATOM 7050 O O . LEU B 1 392 ? -10.469 -0.528 -16.422 1 98.75 392 LEU B O 1
ATOM 7054 N N . ALA B 1 393 ? -9.93 -0.202 -14.281 1 98.88 393 ALA B N 1
ATOM 7055 C CA . ALA B 1 393 ? -10.523 -1.461 -13.844 1 98.88 393 ALA B CA 1
ATOM 7056 C C . ALA B 1 393 ? -12.016 -1.507 -14.172 1 98.88 393 ALA B C 1
ATOM 7058 O O . ALA B 1 393 ? -12.508 -2.504 -14.703 1 98.88 393 ALA B O 1
ATOM 7059 N N . LEU B 1 394 ? -12.695 -0.408 -13.867 1 98.81 394 LEU B N 1
ATOM 7060 C CA . LEU B 1 394 ? -14.125 -0.309 -14.156 1 98.81 394 LEU B CA 1
ATOM 7061 C C . LEU B 1 394 ? -14.398 -0.524 -15.641 1 98.81 394 LEU B C 1
ATOM 7063 O O . LEU B 1 394 ? -15.258 -1.331 -16 1 98.81 394 LEU B O 1
ATOM 7067 N N . TYR B 1 395 ? -13.633 0.164 -16.484 1 98.62 395 TYR B N 1
ATOM 7068 C CA . TYR B 1 395 ? -13.844 0.078 -17.922 1 98.62 395 TYR B CA 1
ATOM 7069 C C . TYR B 1 395 ? -13.43 -1.287 -18.453 1 98.62 395 TYR B C 1
ATOM 7071 O O . TYR B 1 395 ? -14.008 -1.788 -19.422 1 98.62 395 TYR B O 1
ATOM 7079 N N . SER B 1 396 ? -12.445 -1.923 -17.844 1 98.69 396 SER B N 1
ATOM 7080 C CA . SER B 1 396 ? -11.977 -3.236 -18.281 1 98.69 396 SER B CA 1
ATOM 7081 C C . SER B 1 396 ? -13.039 -4.305 -18.031 1 98.69 396 SER B C 1
ATOM 7083 O O . SER B 1 396 ? -13.133 -5.281 -18.781 1 98.69 396 SER B O 1
ATOM 7085 N N . LEU B 1 397 ? -13.812 -4.125 -16.984 1 98.5 397 LEU B N 1
ATOM 7086 C CA . LEU B 1 397 ? -14.883 -5.07 -16.688 1 98.5 397 LEU B CA 1
ATOM 7087 C C . LEU B 1 397 ? -15.891 -5.121 -17.828 1 98.5 397 LEU B C 1
ATOM 7089 O O . LEU B 1 397 ? -16.562 -6.141 -18.031 1 98.5 397 LEU B O 1
ATOM 7093 N N . GLU B 1 398 ? -15.977 -4.082 -18.609 1 97.31 398 GLU B N 1
ATOM 7094 C CA . GLU B 1 398 ? -16.922 -4.012 -19.719 1 97.31 398 GLU B CA 1
ATOM 7095 C C . GLU B 1 398 ? -16.5 -4.949 -20.844 1 97.31 398 GLU B C 1
ATOM 7097 O O . GLU B 1 398 ? -17.344 -5.359 -21.656 1 97.31 398 GLU B O 1
ATOM 7102 N N . ALA B 1 399 ? -15.219 -5.234 -20.969 1 96.12 399 ALA B N 1
ATOM 7103 C CA . ALA B 1 399 ? -14.734 -6.137 -22 1 96.12 399 ALA B CA 1
ATOM 7104 C C . ALA B 1 399 ? -15.305 -7.543 -21.812 1 96.12 399 ALA B C 1
ATOM 7106 O O . ALA B 1 399 ? -15.453 -8.289 -22.781 1 96.12 399 ALA B O 1
ATOM 7107 N N . GLY B 1 400 ? -15.594 -7.969 -20.531 1 92.62 400 GLY B N 1
ATOM 7108 C CA . GLY B 1 400 ? -16.25 -9.234 -20.234 1 92.62 400 GLY B CA 1
ATOM 7109 C C . GLY B 1 400 ? -15.273 -10.398 -20.156 1 92.62 400 GLY B C 1
ATOM 7110 O O . GLY B 1 400 ? -14.125 -10.289 -20.578 1 92.62 400 GLY B O 1
ATOM 7111 N N . PRO B 1 401 ? -15.766 -11.484 -19.688 1 94.94 401 PRO B N 1
ATOM 7112 C CA . PRO B 1 401 ? -14.914 -12.656 -19.469 1 94.94 401 PRO B CA 1
ATOM 7113 C C . PRO B 1 401 ? -14.453 -13.305 -20.766 1 94.94 401 PRO B C 1
ATOM 7115 O O . PRO B 1 401 ? -13.398 -13.945 -20.812 1 94.94 401 PRO B O 1
ATOM 7118 N N . GLU B 1 402 ? -15.211 -13.148 -21.828 1 96 402 GLU B N 1
ATOM 7119 C CA . GLU B 1 402 ? -14.836 -13.742 -23.109 1 96 402 GLU B CA 1
ATOM 7120 C C . GLU B 1 402 ? -13.547 -13.125 -23.641 1 96 402 GLU B C 1
ATOM 7122 O O . GLU B 1 402 ? -12.734 -13.82 -24.266 1 96 402 GLU B O 1
ATOM 7127 N N . TRP B 1 403 ? -13.406 -11.867 -23.406 1 97.75 403 TRP B N 1
ATOM 7128 C CA . TRP B 1 403 ? -12.172 -11.188 -23.797 1 97.75 403 TRP B CA 1
ATOM 7129 C C . TRP B 1 403 ? -10.961 -11.836 -23.141 1 97.75 403 TRP B C 1
ATOM 7131 O O . TRP B 1 403 ? -9.93 -12.039 -23.781 1 97.75 403 TRP B O 1
ATOM 7141 N N . ILE B 1 404 ? -11.07 -12.195 -21.938 1 97.5 404 ILE B N 1
ATOM 7142 C CA . ILE B 1 404 ? -10 -12.828 -21.172 1 97.5 404 ILE B CA 1
ATOM 7143 C C . ILE B 1 404 ? -9.773 -14.25 -21.672 1 97.5 404 ILE B C 1
ATOM 7145 O O . ILE B 1 404 ? -8.633 -14.656 -21.891 1 97.5 404 ILE B O 1
ATOM 7149 N N . ARG B 1 405 ? -10.844 -14.992 -21.859 1 95.75 405 ARG B N 1
ATOM 7150 C CA . ARG B 1 405 ? -10.758 -16.406 -22.25 1 95.75 405 ARG B CA 1
ATOM 7151 C C . ARG B 1 405 ? -10.055 -16.562 -23.594 1 95.75 405 ARG B C 1
ATOM 7153 O O . ARG B 1 405 ? -9.312 -17.516 -23.797 1 95.75 405 ARG B O 1
ATOM 7160 N N . GLU B 1 406 ? -10.289 -15.648 -24.469 1 96.38 406 GLU B N 1
ATOM 7161 C CA . GLU B 1 406 ? -9.625 -15.68 -25.766 1 96.38 406 GLU B CA 1
ATOM 7162 C C . GLU B 1 406 ? -8.109 -15.602 -25.609 1 96.38 406 GLU B C 1
ATOM 7164 O O . GLU B 1 406 ? -7.375 -16.312 -26.297 1 96.38 406 GLU B O 1
ATOM 7169 N N . ARG B 1 407 ? -7.684 -14.82 -24.781 1 96.94 407 ARG B N 1
ATOM 7170 C CA . ARG B 1 407 ? -6.254 -14.641 -24.547 1 96.94 407 ARG B CA 1
ATOM 7171 C C . ARG B 1 407 ? -5.672 -15.82 -23.781 1 96.94 407 ARG B C 1
ATOM 7173 O O . ARG B 1 407 ? -4.582 -16.297 -24.094 1 96.94 407 ARG B O 1
ATOM 7180 N N . VAL B 1 408 ? -6.414 -16.281 -22.812 1 97.56 408 VAL B N 1
ATOM 7181 C CA . VAL B 1 408 ? -5.965 -17.406 -22 1 97.56 408 VAL B CA 1
ATOM 7182 C C . VAL B 1 408 ? -5.852 -18.656 -22.859 1 97.56 408 VAL B C 1
ATOM 7184 O O . VAL B 1 408 ? -4.961 -19.484 -22.656 1 97.56 408 VAL B O 1
ATOM 7187 N N . ASN B 1 409 ? -6.688 -18.797 -23.828 1 96.06 409 ASN B N 1
ATOM 7188 C CA . ASN B 1 409 ? -6.633 -19.938 -24.734 1 96.06 409 ASN B CA 1
ATOM 7189 C C . ASN B 1 409 ? -5.309 -20 -25.5 1 96.06 409 ASN B C 1
ATOM 7191 O O . ASN B 1 409 ? -4.805 -21.078 -25.797 1 96.06 409 ASN B O 1
ATOM 7195 N N . ASP B 1 410 ? -4.758 -18.859 -25.781 1 95.38 410 ASP B N 1
ATOM 7196 C CA . ASP B 1 410 ? -3.48 -18.781 -26.469 1 95.38 410 ASP B CA 1
ATOM 7197 C C . ASP B 1 410 ? -2.35 -19.344 -25.609 1 95.38 410 ASP B C 1
ATOM 7199 O O . ASP B 1 410 ? -1.304 -19.734 -26.125 1 95.38 410 ASP B O 1
ATOM 7203 N N . LEU B 1 411 ? -2.543 -19.391 -24.344 1 98.06 411 LEU B N 1
ATOM 7204 C CA . LEU B 1 411 ? -1.491 -19.812 -23.422 1 98.06 411 LEU B CA 1
ATOM 7205 C C . LEU B 1 411 ? -1.366 -21.328 -23.406 1 98.06 411 LEU B C 1
ATOM 7207 O O . LEU B 1 411 ? -0.374 -21.875 -22.906 1 98.06 411 LEU B O 1
ATOM 7211 N N . VAL B 1 412 ? -2.373 -22.047 -23.969 1 98 412 VAL B N 1
ATOM 7212 C CA . VAL B 1 412 ? -2.346 -23.5 -24 1 98 412 VAL B CA 1
ATOM 7213 C C . VAL B 1 412 ? -1.128 -23.969 -24.797 1 98 412 VAL B C 1
ATOM 7215 O O . VAL B 1 412 ? -0.426 -24.891 -24.375 1 98 412 VAL B O 1
ATOM 7218 N N . LYS B 1 413 ? -0.893 -23.344 -25.891 1 97.88 413 LYS B N 1
ATOM 7219 C CA . LYS B 1 413 ? 0.262 -23.688 -26.703 1 97.88 413 LYS B CA 1
ATOM 7220 C C . LYS B 1 413 ? 1.567 -23.422 -25.969 1 97.88 413 LYS B C 1
ATOM 7222 O O . LYS B 1 413 ? 2.51 -24.203 -26.047 1 97.88 413 LYS B O 1
ATOM 7227 N N . ASN B 1 414 ? 1.646 -22.25 -25.312 1 98.56 414 ASN B N 1
ATOM 7228 C CA . ASN B 1 414 ? 2.824 -21.922 -24.516 1 98.56 414 ASN B CA 1
ATOM 7229 C C . ASN B 1 414 ? 3.09 -22.984 -23.453 1 98.56 414 ASN B C 1
ATOM 7231 O O . ASN B 1 414 ? 4.234 -23.406 -23.25 1 98.56 414 ASN B O 1
ATOM 7235 N N . ARG B 1 415 ? 2.059 -23.391 -22.766 1 98.38 415 ARG B N 1
ATOM 7236 C CA . ARG B 1 415 ? 2.156 -24.438 -21.75 1 98.38 415 ARG B CA 1
ATOM 7237 C C . ARG B 1 415 ? 2.738 -25.719 -22.344 1 98.38 415 ARG B C 1
ATOM 7239 O O . ARG B 1 415 ? 3.656 -26.312 -21.766 1 98.38 415 ARG B O 1
ATOM 7246 N N . GLU B 1 416 ? 2.227 -26.141 -23.484 1 97.94 416 GLU B N 1
ATOM 7247 C CA . GLU B 1 416 ? 2.678 -27.359 -24.141 1 97.94 416 GLU B CA 1
ATOM 7248 C C . GLU B 1 416 ? 4.148 -27.266 -24.531 1 97.94 416 GLU B C 1
ATOM 7250 O O . GLU B 1 416 ? 4.914 -28.219 -24.344 1 97.94 416 GLU B O 1
ATOM 7255 N N . LEU B 1 417 ? 4.496 -26.125 -25.078 1 98.44 417 LEU B N 1
ATOM 7256 C CA . LEU B 1 417 ? 5.875 -25.906 -25.5 1 98.44 417 LEU B CA 1
ATOM 7257 C C . LEU B 1 417 ? 6.832 -26.031 -24.328 1 98.44 417 LEU B C 1
ATOM 7259 O O . LEU B 1 417 ? 7.898 -26.641 -24.453 1 98.44 417 LEU B O 1
ATOM 7263 N N . LEU B 1 418 ? 6.453 -25.516 -23.219 1 98.56 418 LEU B N 1
ATOM 7264 C CA . LEU B 1 418 ? 7.359 -25.5 -22.078 1 98.56 418 LEU B CA 1
ATOM 7265 C C . LEU B 1 418 ? 7.375 -26.844 -21.375 1 98.56 418 LEU B C 1
ATOM 7267 O O . LEU B 1 418 ? 8.406 -27.266 -20.828 1 98.56 418 LEU B O 1
ATOM 7271 N N . VAL B 1 419 ? 6.246 -27.578 -21.344 1 98.19 419 VAL B N 1
ATOM 7272 C CA . VAL B 1 419 ? 6.238 -28.938 -20.844 1 98.19 419 VAL B CA 1
ATOM 7273 C C . VAL B 1 419 ? 7.191 -29.812 -21.656 1 98.19 419 VAL B C 1
ATOM 7275 O O . VAL B 1 419 ? 7.984 -30.562 -21.109 1 98.19 419 VAL B O 1
ATOM 7278 N N . GLU B 1 420 ? 7.098 -29.641 -22.953 1 97.88 420 GLU B N 1
ATOM 7279 C CA . GLU B 1 420 ? 7.992 -30.375 -23.844 1 97.88 420 GLU B CA 1
ATOM 7280 C C . GLU B 1 420 ? 9.445 -29.984 -23.609 1 97.88 420 GLU B C 1
ATOM 7282 O O . GLU B 1 420 ? 10.336 -30.844 -23.594 1 97.88 420 GLU B O 1
ATOM 7287 N N . ALA B 1 421 ? 9.648 -28.734 -23.453 1 98.44 421 ALA B N 1
ATOM 7288 C CA . ALA B 1 421 ? 11 -28.219 -23.234 1 98.44 421 ALA B CA 1
ATOM 7289 C C . ALA B 1 421 ? 11.617 -28.828 -21.969 1 98.44 421 ALA B C 1
ATOM 7291 O O . ALA B 1 421 ? 12.844 -28.953 -21.875 1 98.44 421 ALA B O 1
ATOM 7292 N N . MET B 1 422 ? 10.82 -29.203 -21.016 1 98.44 422 MET B N 1
ATOM 7293 C CA . MET B 1 422 ? 11.344 -29.703 -19.75 1 98.44 422 MET B CA 1
ATOM 7294 C C . MET B 1 422 ? 11.344 -31.234 -19.719 1 98.44 422 MET B C 1
ATOM 7296 O O . MET B 1 422 ? 11.578 -31.844 -18.672 1 98.44 422 MET B O 1
ATOM 7300 N N . SER B 1 423 ? 11.18 -31.891 -20.812 1 97 423 SER B N 1
ATOM 7301 C CA . SER B 1 423 ? 11.109 -33.344 -20.953 1 97 423 SER B CA 1
ATOM 7302 C C . SER B 1 423 ? 12.406 -34 -20.5 1 97 423 SER B C 1
ATOM 7304 O O . SER B 1 423 ? 12.398 -35.156 -20.031 1 97 423 SER B O 1
ATOM 7306 N N . PRO B 1 424 ? 13.562 -33.312 -20.656 1 97.25 424 PRO B N 1
ATOM 7307 C CA . PRO B 1 424 ? 14.805 -33.938 -20.188 1 97.25 424 PRO B CA 1
ATOM 7308 C C . PRO B 1 424 ? 14.75 -34.281 -18.703 1 97.25 424 PRO B C 1
ATOM 7310 O O . PRO B 1 424 ? 15.508 -35.156 -18.25 1 97.25 424 PRO B O 1
ATOM 7313 N N . LEU B 1 425 ? 13.93 -33.656 -17.969 1 96.88 425 LEU B N 1
ATOM 7314 C CA . LEU B 1 425 ? 13.852 -33.906 -16.531 1 96.88 425 LEU B CA 1
ATOM 7315 C C . LEU B 1 425 ? 13.133 -35.219 -16.25 1 96.88 425 LEU B C 1
ATOM 7317 O O . LEU B 1 425 ? 13.188 -35.719 -15.133 1 96.88 425 LEU B O 1
ATOM 7321 N N . GLY B 1 426 ? 12.414 -35.719 -17.25 1 94.25 426 GLY B N 1
ATOM 7322 C CA . GLY B 1 426 ? 11.656 -36.938 -17.094 1 94.25 426 GLY B CA 1
ATOM 7323 C C . GLY B 1 426 ? 10.156 -36.719 -17.078 1 94.25 426 GLY B C 1
ATOM 7324 O O . GLY B 1 426 ? 9.68 -35.625 -16.797 1 94.25 426 GLY B O 1
ATOM 7325 N N . GLU B 1 427 ? 9.336 -37.688 -17.375 1 86.06 427 GLU B N 1
ATOM 7326 C CA . GLU B 1 427 ? 7.891 -37.594 -17.594 1 86.06 427 GLU B CA 1
ATOM 7327 C C . GLU B 1 427 ? 7.172 -37.188 -16.312 1 86.06 427 GLU B C 1
ATOM 7329 O O . GLU B 1 427 ? 6.172 -36.469 -16.359 1 86.06 427 GLU B O 1
ATOM 7334 N N . ASP B 1 428 ? 7.703 -37.5 -15.164 1 90.69 428 ASP B N 1
ATOM 7335 C CA . ASP B 1 428 ? 6.977 -37.25 -13.922 1 90.69 428 ASP B CA 1
ATOM 7336 C C . ASP B 1 428 ? 7.57 -36.031 -13.18 1 90.69 428 ASP B C 1
ATOM 7338 O O . ASP B 1 428 ? 7.141 -35.719 -12.07 1 90.69 428 ASP B O 1
ATOM 7342 N N . ALA B 1 429 ? 8.375 -35.312 -13.852 1 95.5 429 ALA B N 1
ATOM 7343 C CA . ALA B 1 429 ? 9.086 -34.25 -13.148 1 95.5 429 ALA B CA 1
ATOM 7344 C C . ALA B 1 429 ? 8.305 -32.938 -13.211 1 95.5 429 ALA B C 1
ATOM 7346 O O . ALA B 1 429 ? 8.484 -32.062 -12.352 1 95.5 429 ALA B O 1
ATOM 7347 N N . VAL B 1 430 ? 7.445 -32.781 -14.203 1 97.69 430 VAL B N 1
ATOM 7348 C CA . VAL B 1 430 ? 6.762 -31.516 -14.43 1 97.69 430 VAL B CA 1
ATOM 7349 C C . VAL B 1 430 ? 5.293 -31.641 -14.031 1 97.69 430 VAL B C 1
ATOM 7351 O O . VAL B 1 430 ? 4.582 -32.5 -14.523 1 97.69 430 VAL B O 1
ATOM 7354 N N . LYS B 1 431 ? 4.883 -30.828 -13.078 1 97.44 431 LYS B N 1
ATOM 7355 C CA . LYS B 1 431 ? 3.5 -30.766 -12.617 1 97.44 431 LYS B CA 1
ATOM 7356 C C . LYS B 1 431 ? 2.928 -29.359 -12.773 1 97.44 431 LYS B C 1
ATOM 7358 O O . LYS B 1 431 ? 3.637 -28.438 -13.18 1 97.44 431 LYS B O 1
ATOM 7363 N N . GLY B 1 432 ? 1.667 -29.266 -12.469 1 95.56 432 GLY B N 1
ATOM 7364 C CA . GLY B 1 432 ? 1.008 -27.984 -12.641 1 95.56 432 GLY B CA 1
ATOM 7365 C C . GLY B 1 432 ? 0.478 -27.766 -14.047 1 95.56 432 GLY B C 1
ATOM 7366 O O . GLY B 1 432 ? 0.489 -28.672 -14.867 1 95.56 432 GLY B O 1
ATOM 7367 N N . GLY B 1 433 ? -0.024 -26.562 -14.305 1 96.19 433 GLY B N 1
ATOM 7368 C CA . GLY B 1 433 ? -0.528 -26.219 -15.625 1 96.19 433 GLY B CA 1
ATOM 7369 C C . GLY B 1 433 ? -2.025 -26.406 -15.758 1 96.19 433 GLY B C 1
ATOM 7370 O O . GLY B 1 433 ? -2.615 -26.047 -16.781 1 96.19 433 GLY B O 1
ATOM 7371 N N . GLU B 1 434 ? -2.664 -26.875 -14.695 1 95.25 434 GLU B N 1
ATOM 7372 C CA . GLU B 1 434 ? -4.117 -27 -14.688 1 95.25 434 GLU B CA 1
ATOM 7373 C C . GLU B 1 434 ? -4.781 -25.625 -14.594 1 95.25 434 GLU B C 1
ATOM 7375 O O . GLU B 1 434 ? -5.883 -25.422 -15.109 1 95.25 434 GLU B O 1
ATOM 7380 N N . GLY B 1 435 ? -4.137 -24.797 -13.883 1 97.19 435 GLY B N 1
ATOM 7381 C CA . GLY B 1 435 ? -4.574 -23.422 -13.734 1 97.19 435 GLY B CA 1
ATOM 7382 C C . GLY B 1 435 ? -3.422 -22.438 -13.609 1 97.19 435 GLY B C 1
ATOM 7383 O O . GLY B 1 435 ? -2.258 -22.828 -13.734 1 97.19 435 GLY B O 1
ATOM 7384 N N . ALA B 1 436 ? -3.768 -21.203 -13.5 1 98.38 436 ALA B N 1
ATOM 7385 C CA . ALA B 1 436 ? -2.793 -20.125 -13.406 1 98.38 436 ALA B CA 1
ATOM 7386 C C . ALA B 1 436 ? -1.889 -20.094 -14.633 1 98.38 436 ALA B C 1
ATOM 7388 O O . ALA B 1 436 ? -2.365 -20.203 -15.766 1 98.38 436 ALA B O 1
ATOM 7389 N N . ILE B 1 437 ? -0.645 -19.781 -14.484 1 98.75 437 ILE B N 1
ATOM 7390 C CA . ILE B 1 437 ? 0.265 -19.688 -15.617 1 98.75 437 ILE B CA 1
ATOM 7391 C C . ILE B 1 437 ? 1.62 -20.281 -15.25 1 98.75 437 ILE B C 1
ATOM 7393 O O . ILE B 1 437 ? 2.664 -19.781 -15.664 1 98.75 437 ILE B O 1
ATOM 7397 N N . TYR B 1 438 ? 1.57 -21.344 -14.391 1 98.69 438 TYR B N 1
ATOM 7398 C CA . TYR B 1 438 ? 2.838 -21.828 -13.844 1 98.69 438 TYR B CA 1
ATOM 7399 C C . TYR B 1 438 ? 2.967 -23.328 -14 1 98.69 438 TYR B C 1
ATOM 7401 O O . TYR B 1 438 ? 1.969 -24.062 -13.961 1 98.69 438 TYR B O 1
ATOM 7409 N N . LEU B 1 439 ? 4.164 -23.766 -14.211 1 98.5 439 LEU B N 1
ATOM 7410 C CA . LEU B 1 439 ? 4.605 -25.156 -14.094 1 98.5 439 LEU B CA 1
ATOM 7411 C C . LEU B 1 439 ? 5.621 -25.312 -12.969 1 98.5 439 LEU B C 1
ATOM 7413 O O . LEU B 1 439 ? 6.41 -24.406 -12.711 1 98.5 439 LEU B O 1
ATOM 7417 N N . TRP B 1 440 ? 5.523 -26.375 -12.289 1 98.5 440 TRP B N 1
ATOM 7418 C CA . TRP B 1 440 ? 6.387 -26.734 -11.172 1 98.5 440 TRP B CA 1
ATOM 7419 C C . TRP B 1 440 ? 7.188 -28 -11.492 1 98.5 440 TRP B C 1
ATOM 7421 O O . TRP B 1 440 ? 6.617 -29.078 -11.664 1 98.5 440 TRP B O 1
ATOM 7431 N N . ALA B 1 441 ? 8.508 -27.859 -11.586 1 98.19 441 ALA B N 1
ATOM 7432 C CA . ALA B 1 441 ? 9.312 -28.969 -12.094 1 98.19 441 ALA B CA 1
ATOM 7433 C C . ALA B 1 441 ? 10.391 -29.375 -11.094 1 98.19 441 ALA B C 1
ATOM 7435 O O . ALA B 1 441 ? 11.078 -28.516 -10.531 1 98.19 441 ALA B O 1
ATOM 7436 N N . LYS B 1 442 ? 10.539 -30.625 -10.859 1 97.56 442 LYS B N 1
ATOM 7437 C CA . LYS B 1 442 ? 11.562 -31.172 -9.977 1 97.56 442 LYS B CA 1
ATOM 7438 C C . LYS B 1 442 ? 12.906 -31.266 -10.695 1 97.56 442 LYS B C 1
ATOM 7440 O O . LYS B 1 442 ? 12.977 -31.797 -11.812 1 97.56 442 LYS B O 1
ATOM 7445 N N . LEU B 1 443 ? 13.898 -30.766 -10.078 1 97.38 443 LEU B N 1
ATOM 7446 C CA . LEU B 1 443 ? 15.258 -30.875 -10.602 1 97.38 443 LEU B CA 1
ATOM 7447 C C . LEU B 1 443 ? 15.852 -32.25 -10.297 1 97.38 443 LEU B C 1
ATOM 7449 O O . LEU B 1 443 ? 15.352 -32.969 -9.422 1 97.38 443 LEU B O 1
ATOM 7453 N N . PRO B 1 444 ? 16.906 -32.594 -11.031 1 94.5 444 PRO B N 1
ATOM 7454 C CA . PRO B 1 444 ? 17.578 -33.844 -10.711 1 94.5 444 PRO B CA 1
ATOM 7455 C C . PRO B 1 444 ? 18.156 -33.875 -9.297 1 94.5 444 PRO B C 1
ATOM 7457 O O . PRO B 1 444 ? 18.641 -32.844 -8.812 1 94.5 444 PRO B O 1
ATOM 7460 N N . ASP B 1 445 ? 18.219 -35.031 -8.695 1 89.62 445 ASP B N 1
ATOM 7461 C CA . ASP B 1 445 ? 18.641 -35.188 -7.305 1 89.62 445 ASP B CA 1
ATOM 7462 C C . ASP B 1 445 ? 20.078 -34.719 -7.117 1 89.62 445 ASP B C 1
ATOM 7464 O O . ASP B 1 445 ? 20.453 -34.25 -6.043 1 89.62 445 ASP B O 1
ATOM 7468 N N . ASN B 1 446 ? 20.859 -34.844 -8.094 1 86.31 446 ASN B N 1
ATOM 7469 C CA . ASN B 1 446 ? 22.25 -34.469 -7.98 1 86.31 446 ASN B CA 1
ATOM 7470 C C . ASN B 1 446 ? 22.453 -32.969 -8.18 1 86.31 446 ASN B C 1
ATOM 7472 O O . ASN B 1 446 ? 23.562 -32.469 -8.039 1 86.31 446 ASN B O 1
ATOM 7476 N N . CYS B 1 447 ? 21.484 -32.25 -8.508 1 87 447 CYS B N 1
ATOM 7477 C CA . CYS B 1 447 ? 21.516 -30.797 -8.688 1 87 447 CYS B CA 1
ATOM 7478 C C . CYS B 1 447 ? 20.359 -30.141 -7.938 1 87 447 CYS B C 1
ATOM 7480 O O . CYS B 1 447 ? 19.578 -29.391 -8.531 1 87 447 CYS B O 1
ATOM 7482 N N . SER B 1 448 ? 20.453 -30.25 -6.621 1 84.94 448 SER B N 1
ATOM 7483 C CA . SER B 1 448 ? 19.25 -29.906 -5.855 1 84.94 448 SER B CA 1
ATOM 7484 C C . SER B 1 448 ? 19.328 -28.469 -5.355 1 84.94 448 SER B C 1
ATOM 7486 O O . SER B 1 448 ? 18.328 -27.938 -4.852 1 84.94 448 SER B O 1
ATOM 7488 N N . ASP B 1 449 ? 20.469 -27.859 -5.551 1 93.31 449 ASP B N 1
ATOM 7489 C CA . ASP B 1 449 ? 20.516 -26.422 -5.238 1 93.31 449 ASP B CA 1
ATOM 7490 C C . ASP B 1 449 ? 19.828 -25.609 -6.316 1 93.31 449 ASP B C 1
ATOM 7492 O O . ASP B 1 449 ? 20.453 -25.172 -7.281 1 93.31 449 ASP B O 1
ATOM 7496 N N . ASP B 1 450 ? 18.594 -25.375 -6.133 1 95.81 450 ASP B N 1
ATOM 7497 C CA . ASP B 1 450 ? 17.75 -24.797 -7.176 1 95.81 450 ASP B CA 1
ATOM 7498 C C . ASP B 1 450 ? 18.172 -23.359 -7.477 1 95.81 450 ASP B C 1
ATOM 7500 O O . ASP B 1 450 ? 18.047 -22.891 -8.609 1 95.81 450 ASP B O 1
ATOM 7504 N N . PHE B 1 451 ? 18.719 -22.625 -6.516 1 93.25 451 PHE B N 1
ATOM 7505 C CA . PHE B 1 451 ? 19.188 -21.266 -6.777 1 93.25 451 PHE B CA 1
ATOM 7506 C C . PHE B 1 451 ? 20.391 -21.281 -7.715 1 93.25 451 PHE B C 1
ATOM 7508 O O . PHE B 1 451 ? 20.484 -20.469 -8.633 1 93.25 451 PHE B O 1
ATOM 7515 N N . GLU B 1 452 ? 21.297 -22.125 -7.465 1 93.31 452 GLU B N 1
ATOM 7516 C CA . GLU B 1 452 ? 22.469 -22.234 -8.312 1 93.31 452 GLU B CA 1
ATOM 7517 C C . GLU B 1 452 ? 22.094 -22.672 -9.727 1 93.31 452 GLU B C 1
ATOM 7519 O O . GLU B 1 452 ? 22.703 -22.234 -10.703 1 93.31 452 GLU B O 1
ATOM 7524 N N . VAL B 1 453 ? 21.156 -23.562 -9.781 1 96.06 453 VAL B N 1
ATOM 7525 C CA . VAL B 1 453 ? 20.703 -24.016 -11.094 1 96.06 453 VAL B CA 1
ATOM 7526 C C . VAL B 1 453 ? 20.094 -22.844 -11.859 1 96.06 453 VAL B C 1
ATOM 7528 O O . VAL B 1 453 ? 20.359 -22.672 -13.047 1 96.06 453 VAL B O 1
ATOM 7531 N N . VAL B 1 454 ? 19.281 -22.062 -11.219 1 95.5 454 VAL B N 1
ATOM 7532 C CA . VAL B 1 454 ? 18.625 -20.922 -11.844 1 95.5 454 VAL B CA 1
ATOM 7533 C C . VAL B 1 454 ? 19.672 -19.922 -12.305 1 95.5 454 VAL B C 1
ATOM 7535 O O . VAL B 1 454 ? 19.594 -19.391 -13.414 1 95.5 454 VAL B O 1
ATOM 7538 N N . ARG B 1 455 ? 20.641 -19.641 -11.445 1 92.88 455 ARG B N 1
ATOM 7539 C CA . ARG B 1 455 ? 21.734 -18.75 -11.82 1 92.88 455 ARG B CA 1
ATOM 7540 C C . ARG B 1 455 ? 22.469 -19.266 -13.055 1 92.88 455 ARG B C 1
ATOM 7542 O O . ARG B 1 455 ? 22.766 -18.5 -13.977 1 92.88 455 ARG B O 1
ATOM 7549 N N . TRP B 1 456 ? 22.75 -20.5 -13.039 1 93.81 456 TRP B N 1
ATOM 7550 C CA . TRP B 1 456 ? 23.469 -21.156 -14.125 1 93.81 456 TRP B CA 1
ATOM 7551 C C . TRP B 1 456 ? 22.672 -21.125 -15.422 1 93.81 456 TRP B C 1
ATOM 7553 O O . TRP B 1 456 ? 23.203 -20.828 -16.484 1 93.81 456 TRP B O 1
ATOM 7563 N N . LEU B 1 457 ? 21.406 -21.406 -15.398 1 96.06 457 LEU B N 1
ATOM 7564 C CA . LEU B 1 457 ? 20.531 -21.344 -16.562 1 96.06 457 LEU B CA 1
ATOM 7565 C C . LEU B 1 457 ? 20.5 -19.953 -17.156 1 96.06 457 LEU B C 1
ATOM 7567 O O . LEU B 1 457 ? 20.547 -19.781 -18.375 1 96.06 457 LEU B O 1
ATOM 7571 N N . ALA B 1 458 ? 20.406 -18.969 -16.297 1 94.5 458 ALA B N 1
ATOM 7572 C CA . ALA B 1 458 ? 20.344 -17.578 -16.75 1 94.5 458 ALA B CA 1
ATOM 7573 C C . ALA B 1 458 ? 21.656 -17.141 -17.391 1 94.5 458 ALA B C 1
ATOM 7575 O O . ALA B 1 458 ? 21.656 -16.516 -18.453 1 94.5 458 ALA B O 1
ATOM 7576 N N . THR B 1 459 ? 22.766 -17.484 -16.797 1 91.25 459 THR B N 1
ATOM 7577 C CA . THR B 1 459 ? 24.062 -16.984 -17.234 1 91.25 459 THR B CA 1
ATOM 7578 C C . THR B 1 459 ? 24.562 -17.75 -18.453 1 91.25 459 THR B C 1
ATOM 7580 O O . THR B 1 459 ? 25.078 -17.141 -19.391 1 91.25 459 THR B O 1
ATOM 7583 N N . LYS B 1 460 ? 24.375 -19.031 -18.469 1 93.25 460 LYS B N 1
ATOM 7584 C CA . LYS B 1 460 ? 24.969 -19.859 -19.516 1 93.25 460 LYS B CA 1
ATOM 7585 C C . LYS B 1 460 ? 23.984 -20.062 -20.672 1 93.25 460 LYS B C 1
ATOM 7587 O O . LYS B 1 460 ? 24.391 -20.125 -21.828 1 93.25 460 LYS B O 1
ATOM 7592 N N . HIS B 1 461 ? 22.781 -20.219 -20.344 1 95.88 461 HIS B N 1
ATOM 7593 C CA . HIS B 1 461 ? 21.828 -20.609 -21.375 1 95.88 461 HIS B CA 1
ATOM 7594 C C . HIS B 1 461 ? 20.859 -19.484 -21.688 1 95.88 461 HIS B C 1
ATOM 7596 O O . HIS B 1 461 ? 20.031 -19.594 -22.609 1 95.88 461 HIS B O 1
ATOM 7602 N N . GLY B 1 462 ? 20.844 -18.422 -20.906 1 95.19 462 GLY B N 1
ATOM 7603 C CA . GLY B 1 462 ? 20.094 -17.219 -21.219 1 95.19 462 GLY B CA 1
ATOM 7604 C C . GLY B 1 462 ? 18.609 -17.359 -20.953 1 95.19 462 GLY B C 1
ATOM 7605 O O . GLY B 1 462 ? 17.781 -16.859 -21.734 1 95.19 462 GLY B O 1
ATOM 7606 N N . VAL B 1 463 ? 18.25 -18.094 -19.969 1 97.06 463 VAL B N 1
ATOM 7607 C CA . VAL B 1 463 ? 16.844 -18.25 -19.609 1 97.06 463 VAL B CA 1
ATOM 7608 C C . VAL B 1 463 ? 16.672 -18.172 -18.094 1 97.06 463 VAL B C 1
ATOM 7610 O O . VAL B 1 463 ? 17.453 -18.781 -17.344 1 97.06 463 VAL B O 1
ATOM 7613 N N . ALA B 1 464 ? 15.727 -17.344 -17.672 1 96.25 464 ALA B N 1
ATOM 7614 C CA . ALA B 1 464 ? 15.516 -17.125 -16.234 1 96.25 464 ALA B CA 1
ATOM 7615 C C . ALA B 1 464 ? 14.234 -17.828 -15.773 1 96.25 464 ALA B C 1
ATOM 7617 O O . ALA B 1 464 ? 13.195 -17.734 -16.422 1 96.25 464 ALA B O 1
ATOM 7618 N N . VAL B 1 465 ? 14.289 -18.562 -14.719 1 97.38 465 VAL B N 1
ATOM 7619 C CA . VAL B 1 465 ? 13.172 -19.172 -14.008 1 97.38 465 VAL B CA 1
ATOM 7620 C C . VAL B 1 465 ? 13.281 -18.859 -12.516 1 97.38 465 VAL B C 1
ATOM 7622 O O . VAL B 1 465 ? 14.133 -18.078 -12.094 1 97.38 465 VAL B O 1
ATOM 7625 N N . ILE B 1 466 ? 12.352 -19.391 -11.711 1 96.81 466 ILE B N 1
ATOM 7626 C CA . ILE B 1 466 ? 12.359 -19.094 -10.289 1 96.81 466 ILE B CA 1
ATOM 7627 C C . ILE B 1 466 ? 12.719 -20.344 -9.484 1 96.81 466 ILE B C 1
ATOM 7629 O O . ILE B 1 466 ? 12.188 -21.422 -9.758 1 96.81 466 ILE B O 1
ATOM 7633 N N . PRO B 1 467 ? 13.648 -20.172 -8.523 1 97 467 PRO B N 1
ATOM 7634 C CA . PRO B 1 467 ? 13.969 -21.328 -7.664 1 97 467 PRO B CA 1
ATOM 7635 C C . PRO B 1 467 ? 12.828 -21.688 -6.711 1 97 467 PRO B C 1
ATOM 7637 O O . PRO B 1 467 ? 12.203 -20.797 -6.133 1 97 467 PRO B O 1
ATOM 7640 N N . GLY B 1 468 ? 12.586 -22.938 -6.559 1 97.38 468 GLY B N 1
ATOM 7641 C CA . GLY B 1 468 ? 11.5 -23.406 -5.719 1 97.38 468 GLY B CA 1
ATOM 7642 C C . GLY B 1 468 ? 11.703 -23.109 -4.246 1 97.38 468 GLY B C 1
ATOM 7643 O O . GLY B 1 468 ? 10.742 -23.047 -3.48 1 97.38 468 GLY B O 1
ATOM 7644 N N . SER B 1 469 ? 12.953 -22.906 -3.807 1 96.25 469 SER B N 1
ATOM 7645 C CA . SER B 1 469 ? 13.266 -22.609 -2.412 1 96.25 469 SER B CA 1
ATOM 7646 C C . SER B 1 469 ? 12.586 -21.328 -1.964 1 96.25 469 SER B C 1
ATOM 7648 O O . SER B 1 469 ? 12.273 -21.156 -0.783 1 96.25 469 SER B O 1
ATOM 7650 N N . ALA B 1 470 ? 12.281 -20.469 -2.898 1 95.25 470 ALA B N 1
ATOM 7651 C CA . ALA B 1 470 ? 11.602 -19.203 -2.588 1 95.25 470 ALA B CA 1
ATOM 7652 C C . ALA B 1 470 ? 10.172 -19.469 -2.121 1 95.25 470 ALA B C 1
ATOM 7654 O O . ALA B 1 470 ? 9.555 -18.609 -1.482 1 95.25 470 ALA B O 1
ATOM 7655 N N . SER B 1 471 ? 9.641 -20.609 -2.418 1 97.75 471 SER B N 1
ATOM 7656 C CA . SER B 1 471 ? 8.258 -20.938 -2.105 1 97.75 471 SER B CA 1
ATOM 7657 C C . SER B 1 471 ? 8.172 -22.188 -1.233 1 97.75 471 SER B C 1
ATOM 7659 O O . SER B 1 471 ? 7.164 -22.906 -1.253 1 97.75 471 SER B O 1
ATOM 7661 N N . GLY B 1 472 ? 9.273 -22.531 -0.61 1 97 472 GLY B N 1
ATOM 7662 C CA . GLY B 1 472 ? 9.281 -23.656 0.311 1 97 472 GLY B CA 1
ATOM 7663 C C . GLY B 1 472 ? 9.445 -24.984 -0.382 1 97 472 GLY B C 1
ATOM 7664 O O . GLY B 1 472 ? 9.148 -26.031 0.197 1 97 472 GLY B O 1
ATOM 7665 N N . GLY B 1 473 ? 9.844 -25 -1.615 1 96.56 473 GLY B N 1
ATOM 7666 C CA . GLY B 1 473 ? 10.039 -26.234 -2.373 1 96.56 473 GLY B CA 1
ATOM 7667 C C . GLY B 1 473 ? 11.43 -26.359 -2.955 1 96.56 473 GLY B C 1
ATOM 7668 O O . GLY B 1 473 ? 11.602 -26.344 -4.176 1 96.56 473 GLY B O 1
ATOM 7669 N N . PRO B 1 474 ? 12.469 -26.516 -2.066 1 96.38 474 PRO B N 1
ATOM 7670 C CA . PRO B 1 474 ? 13.828 -26.688 -2.59 1 96.38 474 PRO B CA 1
ATOM 7671 C C . PRO B 1 474 ? 13.938 -27.875 -3.555 1 96.38 474 PRO B C 1
ATOM 7673 O O . PRO B 1 474 ? 13.297 -28.906 -3.35 1 96.38 474 PRO B O 1
ATOM 7676 N N . GLY B 1 475 ? 14.758 -27.688 -4.57 1 96.94 475 GLY B N 1
ATOM 7677 C CA . GLY B 1 475 ? 14.945 -28.75 -5.555 1 96.94 475 GLY B CA 1
ATOM 7678 C C . GLY B 1 475 ? 13.961 -28.672 -6.703 1 96.94 475 GLY B C 1
ATOM 7679 O O . GLY B 1 475 ? 13.93 -29.547 -7.562 1 96.94 475 GLY B O 1
ATOM 7680 N N . TYR B 1 476 ? 13.164 -27.656 -6.715 1 97.81 476 TYR B N 1
ATOM 7681 C CA . TYR B 1 476 ? 12.211 -27.422 -7.797 1 97.81 476 TYR B CA 1
ATOM 7682 C C . TYR B 1 476 ? 12.469 -26.078 -8.461 1 97.81 476 TYR B C 1
ATOM 7684 O O . TYR B 1 476 ? 13.211 -25.25 -7.93 1 97.81 476 TYR B O 1
ATOM 7692 N N . ILE B 1 477 ? 11.914 -25.891 -9.641 1 97.94 477 ILE B N 1
ATOM 7693 C CA . ILE B 1 477 ? 11.852 -24.578 -10.289 1 97.94 477 ILE B CA 1
ATOM 7694 C C . ILE B 1 477 ? 10.422 -24.281 -10.734 1 97.94 477 ILE B C 1
ATOM 7696 O O . ILE B 1 477 ? 9.664 -25.203 -11.055 1 97.94 477 ILE B O 1
ATOM 7700 N N . ARG B 1 478 ? 10.023 -23.031 -10.641 1 98.44 478 ARG B N 1
ATOM 7701 C CA . ARG B 1 478 ? 8.773 -22.562 -11.227 1 98.44 478 ARG B CA 1
ATOM 7702 C C . ARG B 1 478 ? 9.008 -21.938 -12.594 1 98.44 478 ARG B C 1
ATOM 7704 O O . ARG B 1 478 ? 9.883 -21.094 -12.758 1 98.44 478 ARG B O 1
ATOM 7711 N N . VAL B 1 479 ? 8.242 -22.328 -13.555 1 98.56 479 VAL B N 1
ATOM 7712 C CA . VAL B 1 479 ? 8.32 -21.812 -14.922 1 98.56 479 VAL B CA 1
ATOM 7713 C C . VAL B 1 479 ? 6.984 -21.188 -15.312 1 98.56 479 VAL B C 1
ATOM 7715 O O . VAL B 1 479 ? 5.938 -21.844 -15.242 1 98.56 479 VAL B O 1
ATOM 7718 N N . SER B 1 480 ? 7.031 -19.953 -15.695 1 98.25 480 SER B N 1
ATOM 7719 C CA . SER B 1 480 ? 5.816 -19.234 -16.078 1 98.25 480 SER B CA 1
ATOM 7720 C C . SER B 1 480 ? 5.613 -19.266 -17.594 1 98.25 480 SER B C 1
ATOM 7722 O O . SER B 1 480 ? 6.566 -19.109 -18.359 1 98.25 480 SER B O 1
ATOM 7724 N N . PHE B 1 481 ? 4.387 -19.438 -18.062 1 98.5 481 PHE B N 1
ATOM 7725 C CA . PHE B 1 481 ? 4.145 -19.531 -19.5 1 98.5 481 PHE B CA 1
ATOM 7726 C C . PHE B 1 481 ? 3.219 -18.422 -19.969 1 98.5 481 PHE B C 1
ATOM 7728 O O . PHE B 1 481 ? 2.635 -18.5 -21.047 1 98.5 481 PHE B O 1
ATOM 7735 N N . GLY B 1 482 ? 3.127 -17.344 -19.172 1 97.88 482 GLY B N 1
ATOM 7736 C CA . GLY B 1 482 ? 2.188 -16.281 -19.516 1 97.88 482 GLY B CA 1
ATOM 7737 C C . GLY B 1 482 ? 2.855 -15.047 -20.094 1 97.88 482 GLY B C 1
ATOM 7738 O O . GLY B 1 482 ? 2.211 -14.25 -20.781 1 97.88 482 GLY B O 1
ATOM 7739 N N . GLY B 1 483 ? 4.168 -14.844 -19.891 1 96.75 483 GLY B N 1
ATOM 7740 C CA . GLY B 1 483 ? 4.824 -13.57 -20.125 1 96.75 483 GLY B CA 1
ATOM 7741 C C . GLY B 1 483 ? 5.281 -13.375 -21.562 1 96.75 483 GLY B C 1
ATOM 7742 O O . GLY B 1 483 ? 5.598 -12.258 -21.969 1 96.75 483 GLY B O 1
ATOM 7743 N N . LEU B 1 484 ? 5.332 -14.406 -22.406 1 97.19 484 LEU B N 1
ATOM 7744 C CA . LEU B 1 484 ? 5.855 -14.352 -23.766 1 97.19 484 LEU B CA 1
ATOM 7745 C C . LEU B 1 484 ? 4.809 -14.828 -24.766 1 97.19 484 LEU B C 1
ATOM 7747 O O . LEU B 1 484 ? 4.016 -15.727 -24.469 1 97.19 484 LEU B O 1
ATOM 7751 N N . LYS B 1 485 ? 4.855 -14.227 -25.922 1 97.25 485 LYS B N 1
ATOM 7752 C CA . LYS B 1 485 ? 4.066 -14.766 -27.016 1 97.25 485 LYS B CA 1
ATOM 7753 C C . LYS B 1 485 ? 4.625 -16.109 -27.484 1 97.25 485 LYS B C 1
ATOM 7755 O O . LYS B 1 485 ? 5.738 -16.484 -27.109 1 97.25 485 LYS B O 1
ATOM 7760 N N . GLU B 1 486 ? 3.895 -16.766 -28.297 1 97.62 486 GLU B N 1
ATOM 7761 C CA . GLU B 1 486 ? 4.195 -18.141 -28.703 1 97.62 486 GLU B CA 1
ATOM 7762 C C . GLU B 1 486 ? 5.602 -18.25 -29.281 1 97.62 486 GLU B C 1
ATOM 7764 O O . GLU B 1 486 ? 6.371 -19.141 -28.891 1 97.62 486 GLU B O 1
ATOM 7769 N N . GLU B 1 487 ? 5.977 -17.344 -30.188 1 97.81 487 GLU B N 1
ATOM 7770 C CA . GLU B 1 487 ? 7.266 -17.422 -30.859 1 97.81 487 GLU B CA 1
ATOM 7771 C C . GLU B 1 487 ? 8.414 -17.266 -29.875 1 97.81 487 GLU B C 1
ATOM 7773 O O . GLU B 1 487 ? 9.398 -18 -29.938 1 97.81 487 GLU B O 1
ATOM 7778 N N . ASP B 1 488 ? 8.25 -16.297 -29 1 97.69 488 ASP B N 1
ATOM 7779 C CA . ASP B 1 488 ? 9.273 -16.078 -27.984 1 97.69 488 ASP B CA 1
ATOM 7780 C C . ASP B 1 488 ? 9.289 -17.203 -26.969 1 97.69 488 ASP B C 1
ATOM 7782 O O . ASP B 1 488 ? 10.344 -17.562 -26.438 1 97.69 488 ASP B O 1
ATOM 7786 N N . THR B 1 489 ? 8.141 -17.812 -26.719 1 98.44 489 THR B N 1
ATOM 7787 C CA . THR B 1 489 ? 8.07 -18.953 -25.812 1 98.44 489 THR B CA 1
ATOM 7788 C C . THR B 1 489 ? 8.836 -20.141 -26.391 1 98.44 489 THR B C 1
ATOM 7790 O O . THR B 1 489 ? 9.523 -20.859 -25.656 1 98.44 489 THR B O 1
ATOM 7793 N N . ARG B 1 490 ? 8.703 -20.344 -27.656 1 98.31 490 ARG B N 1
ATOM 7794 C CA . ARG B 1 490 ? 9.43 -21.422 -28.328 1 98.31 490 ARG B CA 1
ATOM 7795 C C . ARG B 1 490 ? 10.938 -21.234 -28.172 1 98.31 490 ARG B C 1
ATOM 7797 O O . ARG B 1 490 ? 11.648 -22.188 -27.844 1 98.31 490 ARG B O 1
ATOM 7804 N N . LEU B 1 491 ? 11.359 -20.016 -28.359 1 98.25 491 LEU B N 1
ATOM 7805 C CA . LEU B 1 491 ? 12.781 -19.719 -28.234 1 98.25 491 LEU B CA 1
ATOM 7806 C C . LEU B 1 491 ? 13.258 -19.922 -26.797 1 98.25 491 LEU B C 1
ATOM 7808 O O . LEU B 1 491 ? 14.297 -20.531 -26.562 1 98.25 491 LEU B O 1
ATOM 7812 N N . ALA B 1 492 ? 12.547 -19.406 -25.875 1 98.5 492 ALA B N 1
ATOM 7813 C CA . ALA B 1 492 ? 12.883 -19.578 -24.469 1 98.5 492 ALA B CA 1
ATOM 7814 C C . ALA B 1 492 ? 12.859 -21.047 -24.078 1 98.5 492 ALA B C 1
ATOM 7816 O O . ALA B 1 492 ? 13.711 -21.516 -23.312 1 98.5 492 ALA B O 1
ATOM 7817 N N . GLY B 1 493 ? 11.883 -21.75 -24.594 1 98.69 493 GLY B N 1
ATOM 7818 C CA . GLY B 1 493 ? 11.789 -23.188 -24.359 1 98.69 493 GLY B CA 1
ATOM 7819 C C . GLY B 1 493 ? 12.992 -23.953 -24.875 1 98.69 493 GLY B C 1
ATOM 7820 O O . GLY B 1 493 ? 13.461 -24.891 -24.219 1 98.69 493 GLY B O 1
ATOM 7821 N N . GLU B 1 494 ? 13.461 -23.594 -26 1 98.56 494 GLU B N 1
ATOM 7822 C CA . GLU B 1 494 ? 14.641 -24.234 -26.562 1 98.56 494 GLU B CA 1
ATOM 7823 C C . GLU B 1 494 ? 15.859 -24.016 -25.672 1 98.56 494 GLU B C 1
ATOM 7825 O O . GLU B 1 494 ? 16.656 -24.938 -25.453 1 98.56 494 GLU B O 1
ATOM 7830 N N . ARG B 1 495 ? 16 -22.828 -25.203 1 98.25 495 ARG B N 1
ATOM 7831 C CA . ARG B 1 495 ? 17.094 -22.531 -24.281 1 98.25 495 ARG B CA 1
ATOM 7832 C C . ARG B 1 495 ? 16.984 -23.344 -23 1 98.25 495 ARG B C 1
ATOM 7834 O O . ARG B 1 495 ? 17.969 -23.891 -22.516 1 98.25 495 ARG B O 1
ATOM 7841 N N . LEU B 1 496 ? 15.797 -23.375 -22.5 1 98.62 496 LEU B N 1
ATOM 7842 C CA . LEU B 1 496 ? 15.539 -24.141 -21.281 1 98.62 496 LEU B CA 1
ATOM 7843 C C . LEU B 1 496 ? 15.844 -25.625 -21.5 1 98.62 496 LEU B C 1
ATOM 7845 O O . LEU B 1 496 ? 16.469 -26.266 -20.656 1 98.62 496 LEU B O 1
ATOM 7849 N N . ARG B 1 497 ? 15.391 -26.172 -22.625 1 98.56 497 ARG B N 1
ATOM 7850 C CA . ARG B 1 497 ? 15.617 -27.578 -22.969 1 98.56 497 ARG B CA 1
ATOM 7851 C C . ARG B 1 497 ? 17.109 -27.891 -23.016 1 98.56 497 ARG B C 1
ATOM 7853 O O . ARG B 1 497 ? 17.562 -28.891 -22.469 1 98.56 497 ARG B O 1
ATOM 7860 N N . ARG B 1 498 ? 17.859 -27.047 -23.688 1 98.06 498 ARG B N 1
ATOM 7861 C CA . ARG B 1 498 ? 19.297 -27.25 -23.797 1 98.06 498 ARG B CA 1
ATOM 7862 C C . ARG B 1 498 ? 19.953 -27.234 -22.422 1 98.06 498 ARG B C 1
ATOM 7864 O O . ARG B 1 498 ? 20.812 -28.062 -22.141 1 98.06 498 ARG B O 1
ATOM 7871 N N . GLY B 1 499 ? 19.578 -26.281 -21.656 1 97.62 499 GLY B N 1
ATOM 7872 C CA . GLY B 1 499 ? 20.109 -26.203 -20.312 1 97.62 499 GLY B CA 1
ATOM 7873 C C . GLY B 1 499 ? 19.781 -27.422 -19.469 1 97.62 499 GLY B C 1
ATOM 7874 O O . GLY B 1 499 ? 20.672 -27.969 -18.797 1 97.62 499 GLY B O 1
ATOM 7875 N N . LEU B 1 500 ? 18.578 -27.859 -19.5 1 97.81 500 LEU B N 1
ATOM 7876 C CA . LEU B 1 500 ? 18.156 -28.969 -18.672 1 97.81 500 LEU B CA 1
ATOM 7877 C C . LEU B 1 500 ? 18.766 -30.281 -19.172 1 97.81 500 LEU B C 1
ATOM 7879 O O . LEU B 1 500 ? 19.094 -31.156 -18.359 1 97.81 500 LEU B O 1
ATOM 7883 N N . GLN B 1 501 ? 18.859 -30.422 -20.469 1 97.31 501 GLN B N 1
ATOM 7884 C CA . GLN B 1 501 ? 19.531 -31.594 -21.016 1 97.31 501 GLN B CA 1
ATOM 7885 C C . GLN B 1 501 ? 20.969 -31.672 -20.516 1 97.31 501 GLN B C 1
ATOM 7887 O O . GLN B 1 501 ? 21.422 -32.75 -20.094 1 97.31 501 GLN B O 1
ATOM 7892 N N . GLU B 1 502 ? 21.625 -30.547 -20.594 1 96.75 502 GLU B N 1
ATOM 7893 C CA . GLU B 1 502 ? 22.984 -30.5 -20.078 1 96.75 502 GLU B CA 1
ATOM 7894 C C . GLU B 1 502 ? 23.031 -30.781 -18.594 1 96.75 502 GLU B C 1
ATOM 7896 O O . GLU B 1 502 ? 23.922 -31.484 -18.109 1 96.75 502 GLU B O 1
ATOM 7901 N N . LEU B 1 503 ? 22.156 -30.234 -17.891 1 96.62 503 LEU B N 1
ATOM 7902 C CA . LEU B 1 503 ? 22.094 -30.422 -16.438 1 96.62 503 LEU B CA 1
ATOM 7903 C C . LEU B 1 503 ? 21.969 -31.906 -16.094 1 96.62 503 LEU B C 1
ATOM 7905 O O . LEU B 1 503 ? 22.641 -32.406 -15.195 1 96.62 503 LEU B O 1
ATOM 7909 N N . VAL B 1 504 ? 21.109 -32.625 -16.797 1 95.31 504 VAL B N 1
ATOM 7910 C CA . VAL B 1 504 ? 20.812 -34.031 -16.516 1 95.31 504 VAL B CA 1
ATOM 7911 C C . VAL B 1 504 ? 21.984 -34.906 -16.953 1 95.31 504 VAL B C 1
ATOM 7913 O O . VAL B 1 504 ? 22.344 -35.844 -16.25 1 95.31 504 VAL B O 1
ATOM 7916 N N . THR B 1 505 ? 22.609 -34.594 -18.016 1 94.69 505 THR B N 1
ATOM 7917 C CA . THR B 1 505 ? 23.641 -35.438 -18.594 1 94.69 505 THR B CA 1
ATOM 7918 C C . THR B 1 505 ? 25 -35.156 -17.984 1 94.69 505 THR B C 1
ATOM 7920 O O . THR B 1 505 ? 25.781 -36.062 -17.703 1 94.69 505 THR B O 1
ATOM 7923 N N . ASP B 1 506 ? 25.281 -33.781 -17.781 1 93.12 506 ASP B N 1
ATOM 7924 C CA . ASP B 1 506 ? 26.641 -33.375 -17.469 1 93.12 506 ASP B CA 1
ATOM 7925 C C . ASP B 1 506 ? 26.703 -32.625 -16.141 1 93.12 506 ASP B C 1
ATOM 7927 O O . ASP B 1 506 ? 27.781 -32.406 -15.602 1 93.12 506 ASP B O 1
ATOM 7931 N N . GLY B 1 507 ? 25.594 -32.25 -15.625 1 92.06 507 GLY B N 1
ATOM 7932 C CA . GLY B 1 507 ? 25.594 -31.344 -14.5 1 92.06 507 GLY B CA 1
ATOM 7933 C C . GLY B 1 507 ? 25.812 -29.891 -14.906 1 92.06 507 GLY B C 1
ATOM 7934 O O . GLY B 1 507 ? 25.531 -29.516 -16.047 1 92.06 507 GLY B O 1
ATOM 7935 N N . MET B 1 508 ? 26.094 -29.094 -13.906 1 90.44 508 MET B N 1
ATOM 7936 C CA . MET B 1 508 ? 26.297 -27.688 -14.203 1 90.44 508 MET B CA 1
ATOM 7937 C C . MET B 1 508 ? 27.734 -27.422 -14.68 1 90.44 508 MET B C 1
ATOM 7939 O O . MET B 1 508 ? 28.562 -26.953 -13.914 1 90.44 508 MET B O 1
ATOM 7943 N N . VAL B 1 509 ? 27.984 -27.797 -15.852 1 81.19 509 VAL B N 1
ATOM 7944 C CA . VAL B 1 509 ? 29.312 -27.609 -16.422 1 81.19 509 VAL B CA 1
ATOM 7945 C C . VAL B 1 509 ? 29.531 -26.125 -16.734 1 81.19 509 VAL B C 1
ATOM 7947 O O . VAL B 1 509 ? 28.609 -25.438 -17.203 1 81.19 509 VAL B O 1
ATOM 7950 N N . GLN B 1 510 ? 30.641 -25.531 -16.203 1 71.25 510 GLN B N 1
ATOM 7951 C CA . GLN B 1 510 ? 30.953 -24.125 -16.406 1 71.25 510 GLN B CA 1
ATOM 7952 C C . GLN B 1 510 ? 31.156 -23.812 -17.875 1 71.25 510 GLN B C 1
ATOM 7954 O O . GLN B 1 510 ? 31.625 -24.672 -18.641 1 71.25 510 GLN B O 1
#

Sequence (1020 aa):
SHFILTPNGCRFKIDDPTLYYTVSKERERSTLILLLLQRPGWPRKSREETEKKNRKNSGKKRLGSSNLSPSISRGFLVCLPTTCLRLAFGVGERASSGSVGDYTPRVPGSWRRGEAMGSFAKLAKRCVETEAPVMVKIQELLRGATDVMSLAQGIVYWQPPEAALNKVKEIVWEPATSKYGADDGLPELREALLEKLRRENKLTKSSVMVTAGANQAFVNLVLTLCDAGDSVVMFAPYYFNSFMSFQMTGVTDILVGASNPKTLHPDVDWLEKVLKESNPIPKLVTVVNPGNPSGAFIPKPMLQRISDLCRNAGAWLVVDNTYEYFMYDKMEHYCLEDDHIVNLFSFSKAYGMMGWRVGYIAYPSEADGFHAQLLKVQDNIPICASIIGQRLALYSLEAGPEWIRERVNDLVKNRELLVEAMSPLGEDAVKGGEGAIYLWAKLPDNCSDDFEVVRWLATKHGVAVIPGSASGGPGYIRVSFGGLKEEDTRLAGERLRRGLQELVTDGMVQSHFILTPNGCRFKIDDPTLYYTVSKERERSTLILLLLQRPGWPRKSREETEKKNRKNSGKKRLGSSNLSPSISRGFLVCLPTTCLRLAFGVGERASSGSVGDYTPRVPGSWRRGEAMGSFAKLAKRCVETEAPVMVKIQELLRGATDVMSLAQGIVYWQPPEAALNKVKEIVWEPATSKYGADDGLPELREALLEKLRRENKLTKSSVMVTAGANQAFVNLVLTLCDAGDSVVMFAPYYFNSFMSFQMTGVTDILVGASNPKTLHPDVDWLEKVLKESNPIPKLVTVVNPGNPSGAFIPKPMLQRISDLCRNAGAWLVVDNTYEYFMYDKMEHYCLEDDHIVNLFSFSKAYGMMGWRVGYIAYPSEADGFHAQLLKVQDNIPICASIIGQRLALYSLEAGPEWIRERVNDLVKNRELLVEAMSPLGEDAVKGGEGAIYLWAKLPDNCSDDFEVVRWLATKHGVAVIPGSASGGPGYIRVSFGGLKEEDTRLAGERLRRGLQELVTDGMVQ

Radius of gyration: 35.87 Å; Cα contacts (8 Å, |Δi|>4): 1756; chains: 2; bounding box: 115×127×121 Å

InterPro domains:
  IPR004838 Aminotransferases, class-I, pyridoxal-phosphate-binding site [PS00105] (346-359)
  IPR004839 Aminotransferase, class I/classII, large domain [PF00155] (146-492)
  IPR015421 Pyridoxal phosphate-dependent transferase, major domain [G3DSA:3.40.640.10] (126-505)
  IPR015424 Pyridoxal phosphate-dependent transferase [SSF53383] (131-502)
  IPR050596 Aspartate/prephenate aminotransferase-like [PTHR46383] (122-504)

Solvent-accessible surface area (backbone atoms only — not comparable to full-atom values): 56847 Å² total; per-residue (Å²): 128,87,64,77,77,61,90,68,90,71,83,71,83,78,74,78,84,81,86,77,78,78,81,74,85,81,78,86,78,85,75,81,76,80,81,78,84,80,80,79,90,84,87,90,79,84,87,89,83,78,91,77,85,74,94,76,87,83,86,88,72,93,76,90,84,87,91,83,90,88,89,88,78,86,89,82,87,88,79,84,84,84,88,77,86,72,89,74,88,85,78,82,69,83,69,80,70,76,79,72,76,76,73,70,72,75,70,73,80,77,75,53,67,68,63,53,53,62,49,46,63,62,30,8,60,35,24,71,72,26,66,73,53,59,66,58,50,51,49,58,67,44,55,89,58,88,68,57,41,73,27,40,64,94,43,48,63,57,65,49,52,65,71,22,51,54,55,45,42,68,42,63,77,40,67,69,32,33,32,74,64,48,44,51,34,51,68,71,40,47,51,52,48,48,51,48,32,38,74,73,42,67,40,82,61,53,38,68,35,36,24,35,14,42,45,28,35,51,42,42,47,48,36,32,38,43,38,66,74,41,33,32,38,41,36,32,55,31,43,43,55,62,58,34,42,35,22,36,59,39,28,66,47,63,47,70,42,55,32,40,89,80,65,57,39,67,45,60,70,59,49,52,50,49,53,71,68,40,82,73,54,41,47,34,38,47,49,49,47,23,15,50,47,38,0,20,60,69,52,66,73,59,51,48,50,54,48,50,53,24,57,75,60,61,17,33,36,37,39,35,30,50,26,50,74,31,50,41,95,86,50,76,68,82,64,85,81,48,78,49,35,34,40,34,31,38,39,31,53,71,40,14,27,44,7,41,24,34,16,26,34,39,34,33,61,78,36,82,64,48,66,64,37,44,46,41,48,35,50,32,32,48,30,28,40,34,37,60,35,47,51,34,51,46,42,41,59,71,62,43,69,65,58,39,45,58,57,48,56,60,35,52,60,29,44,52,47,44,54,58,24,48,44,65,60,36,88,85,25,62,36,48,56,50,10,33,48,20,28,29,31,46,48,57,84,90,54,40,55,23,61,61,47,33,52,46,32,30,72,74,42,24,26,34,48,34,39,17,56,64,22,68,32,68,24,20,36,33,40,29,38,34,45,50,54,61,72,56,37,49,53,41,20,51,30,44,25,54,41,44,40,39,38,70,75,67,36,88,70,130,126,56,86,75,71,70,82,62,73,43,71,47,89,74,61,80,79,80,74,83,67,81,50,95,73,87,83,88,80,87,77,80,82,78,76,79,84,82,87,86,81,87,76,88,74,82,88,83,84,87,82,86,71,86,76,69,78,71,71,80,84,88,82,88,86,90,82,89,84,89,83,88,82,86,87,86,87,89,80,88,89,87,88,81,83,73,84,70,85,71,82,77,73,81,68,78,70,73,78,72,72,77,74,67,73,76,70,72,79,74,75,53,66,69,63,53,53,62,50,47,61,62,31,9,58,36,25,71,71,26,64,73,54,60,66,58,50,51,50,57,68,44,54,91,57,88,68,58,40,72,27,40,64,93,43,48,62,57,65,49,51,65,72,21,50,55,55,45,42,69,40,63,77,40,68,70,33,32,32,73,64,47,43,50,33,50,69,71,40,47,52,52,47,49,52,46,32,37,74,72,41,66,39,82,62,55,40,68,35,38,24,36,14,42,47,28,35,50,43,42,47,47,38,30,39,43,40,67,73,40,32,33,38,41,35,33,56,32,43,44,55,62,57,34,44,35,22,37,58,39,29,67,47,64,46,70,42,55,31,40,89,82,65,58,39,67,44,60,67,60,48,51,51,48,54,70,68,40,83,74,54,41,46,33,39,48,49,49,46,24,14,52,47,38,0,21,60,72,52,66,73,59,52,49,49,55,48,51,53,24,57,76,59,61,17,32,35,38,38,35,31,50,28,50,73,31,52,40,97,86,50,76,70,81,62,83,80,47,78,49,34,34,40,34,32,37,38,31,55,70,42,14,27,44,7,42,27,35,16,26,35,38,34,34,61,77,36,82,64,49,66,64,37,43,46,41,48,35,50,30,31,49,29,29,40,32,36,59,34,47,49,34,51,46,41,39,59,71,62,43,68,64,58,38,46,59,55,48,57,59,34,53,58,30,46,52,47,44,54,58,25,48,44,65,61,36,89,84,24,63,36,49,57,51,9,34,48,19,28,30,31,46,47,57,84,91,54,41,56,23,60,60,50,33,52,46,32,30,72,75,43,24,26,32,48,34,37,17,53,63,22,67,30,68,25,21,35,32,38,30,38,34,45,49,54,62,71,56,36,50,53,43,20,51,31,43,24,54,41,44,39,38,39,70,75,68,36,87,73,130

Foldseek 3Di:
DVPVCDPDDPPDDPPDDDDPPPDDDDDDDDPPCPDPDDPDYDDDDDYDDDDDDDDDDDDDDDDDDDDDDDDDDDDDDDDDDDDDDDDDDDDDDPCPPPPPPCPPPPPPDCPDPVVVVVVCVVDPPLQVPFDDDQVVVLCVLCVPPPFFAEQADQAFADAFDPQLVVVLVVCVPPPVLVDDDALQAHPLLQVLVQVCCCPAAVANQWGKGKALWLLLVLLLCCQLQHDQPAEEEEEPLADLSSVSSCSNRNNPNYHYFYADLQQRHGDLVVVLVQLVPDVVGHQAYEAEAVHVQALHHHDPVRVVSSVVSCVVSVHAYEYECQFQLLADPPDHGYDDDDQRYKYKYGCCHLRVCVVQRIIMIIHGNPNPCSVVSSSVSSCPPPNHRRSSSSSSSSSSCVVDSVVSNVLSVQLVLLVVLQLVLLCLQPDRFWGHNRTRFKIKGAADPVQQAQVVLQSLLCPPLNYHWGASVSSVDTRMTMGGRRNDGNVSSNVNSNSSSVSRNCCNPPNSDD/DDPPPPPDACVCVPHPPPDPDPDCRDDDDPDPPPCPDDDDDDDDDDDDDDDDDDDDDPDDDDDDDDDDDDDDDDDYYDDDDDDDDPDPDPPDDPPPVPPPPCVVPPPPDPPDPVVVVVVCVVDPPLQVPFDDDQVVVLCVLCVPPPFFAEQADQAFADAFDPQLVVVLVVCVPPPVLVDDDALQAHPLLQVLVQVCCCPAAVANQWGKGKALWLLLVLLLCCQLQHDQPAEEEEEPLADLSSQSSCSNRNNPNYHYFYADLQQRHGDLVVVLVQLVPDVVGHQAYEAEAVHVQALHHDDPVRVVSSVVSCVVSVHAYEYECQFQLLADPPDHGYDDDDQRYKYKYGCCHLRVCVVQRIIMIIHGNPNPCSVVSSSVSSCPPPSHRRSSSSSSSSSSCVVDSVVSNVLSVQLVLLVVLQLVLLCLQPDRFWGHNRTRFKIKGAADPVQQAQVVLQSLLCPPLNYHWGASVSRVDTRMTMGGRRNDGNVSSNVNSNSSSVSRNCCNPPNSDD

pLDDT: mean 78.05, std 32.77, range [13.24, 98.94]